Protein 3GQQ (pdb70)

Organism: Homo sapiens (NCBI:txid9606)

GO terms:
  GO:0045171 intercellular bridge (C, IDA)
  GO:0051233 spindle midzone (C, IDA)
  GO:0000922 spindle pole (C, IDA)
  GO:0005813 centrosome (C, IDA)
  GO:0042953 lipoprotein transport (P, IDA)
  GO:0008289 lipid binding (F, IDA)
  GO:0061098 positive regulation of protein tyrosine kinase activity (P, IMP)
  GO:0000281 mitotic cytokinesis (P, IMP)
  GO:0005515 protein binding (F, IPI)
  GO:0005829 cytosol (C, TAS)
  GO:0007268 chemical synaptic transmission (P, TAS)
  GO:0007601 visual perception (P, TAS)
  GO:0007602 phototransduction (P, TAS)

Radius of gyration: 36.38 Å; Cα contacts (8 Å, |Δi|>4): 2229; chains: 6; bounding box: 79×88×96 Å

Nearest PDB structures (foldseek):
  3gqq-assembly2_B  TM=9.695E-01  e=5.458E-32  Homo sapiens
  5ml6-assembly1_B  TM=8.080E-01  e=1.010E-10  Homo sapiens
  5x74-assembly1_A  TM=7.731E-01  e=4.106E-11  Homo sapiens
  5x72-assembly1_A  TM=7.769E-01  e=9.022E-11  Homo sapiens
  4jvb-assembly1_B  TM=7.729E-01  e=8.062E-11  Homo sapiens

Sequence (1001 aa):
KQPIGPEDVLGLQRITGDYLCSPEENIYKIDFVRFKIRDDSGTVLFEIKKPPNAGRFVRYQFTPAFLRLRQVGATVEFTVGDKPVNNFRIERHYFRNQLLKSFDFHFGFCIPSSKNTCEHIYDFPPLSEELISEIRHPYETQSDSFYFVDDRLVHNKADYSYSKQPIGPEDVLGLQRITGDYLCSPEENIYKIDFVRFKIRDDSGTVLFEIKKPSERLPINRRDLAGRFVRYQFTPAFLRLRQVGATVEFTVGDKPVNNFRIERHYFRNQLLKSFDFHFGFCIPSSKNTCEHIYDFPPLSEELISEIRHPYETQSDSFYFVDDRLVHNKADYSYSGTRKQPIGPEDVLGLQRITGDYLCSPEENIYKIDFVRFKIRDDSGTVLFEIKKPPPNAGRFVRYQFTPAFLRLRQVGATVEFTVGDKPVNNFRIERHYFRNQLLKSFDFHFGFCIPSSKNTCEHIYDFPPLSEELISEIRHPYETQSDSFYFVDDRLVHNKADYSYSGKQPIGPEDVLGLQRITGDYLCSPEENIYKIDFVRFKIRDDSGTVLFEIKKPPVSERLPINRRDLDPGRFVRYQFTPAFLRLRQVGATVEFTVGDKPVNNFRIERHYFRNQLLKSFDFHFGFCIPSSKNTCEHIYDFPPLSEELISEIRHPYETQSDSFYFVDDRLVHNKADYSYSGTPIGPEDVLGLQRITGDYLCSPEENIYKIDFVRFKIRDDSGTVLFEIKKAGRFVRYQFTPAFLRLRQVGATVEFTVGDKPVNNFRIERHYFRNQLLKSFDFHFGFCIPSSKNTCEHIYDFPPLSEELISEIRHPYETQSDSFYFVDDRLVHNKADYSYSGTPPIGPEDVLGLQRITGDYLCSPEENIYKIDFVRFKIRDDSGTVLFEIKKPGRFVRYQFTPAFLRLRQVGATVEFTVGDKPVNNFRIERHYFRNQLLKSFDFHFGFCIPSSKNTCEHIYDFPPLSEELISEIRHPYETQSDSFYFVDDRLVHNKADYSYSGT

Foldseek 3Di:
DDWAFPVNPVPAQFDDPDWPDDLVLLVFQKFWAKKWKAAVVRDTQDIDGHPVLVPQEEEEEAALVVLATFKMKMKIKIATAQDFFAFKWWKWKDAQSGTQDMDIDTFDGDDHGGMDMGMDMDGGDNDDPVVSVVLVDFFSIKMWDFIDTPRTTSIGIYGYRND/DLWAFPVNPVPQLFDDPDWNDDLVLLVFAKFWAKKWKAAVVRHTQDIDGHDPPDDADDPPGCVPQEEEEEGALCVLVTFKMKMKIKIATAADWFAFKWWKWKDAQSGTQDMDIDTQPGHDHGDMDMGMDMDGGDNDDPVRSVVLVDFFSIKMWDFIDTPRTTSIGIYGYRNVSD/DDDFAFDVNVVPQQFDDPDWNDDLVLLVFAKFWFKKWKAAVVRHTQDIDGDPHVLVPQEEEEEAALCVLVTFKMKMKIKIATAQDFFAFKWKKWKDAQSGTQDMDIDTQPGHDHRDMGMGMDMDGGDNDDPVRSVVLVDFFSIKMWDFIDTPRGTSIGIYTYRNHD/DDFAFPVNPVPDQFDDPDWPDDLVLLVFPKFWFKKWKAAVVRDTQDIGGNDPDHPDDADDDPGDDDDQEEEEEGALVVLQTFKMKMKIKIATAQDFFAFKWKKWKAQQRGTQDMDIDTADGHDHGGMDMDMDMDGGDNDDPVVSVVLVDFFSIKMWDFIDTPRGTSIGIYTYHRVHD/DAFPVNPVPAQADDPDWPDDLVLLPFQKAWFKKWKAAVVRHTQDIDGRVQLEEEAEGALVVLQTFKMKMKIKIATAADFFAFKWKKWKAQQRGTQDMDIDTADGDDHGGMDMDMDMDGGDNDDPVVSVVLVDFQSIKMWDFIDTPRHTSIGIYTYHHVHVD/DAFPVNPVPDQFDDPDWPDDLVLLVFQKAWFKKWKAAVVRHTQDIDGDCDQEDEAEAALVVVVTFKMKMKIKIATAQDAFAFKKKKWKDQQSGTQDMDIDTADGHDHGGMDMDMDMDGGDDDDPVRSVVLVDFQSIKMWDFIDTPRHTSIGIYGYRRHDD

Secondary structure (DSSP, 8-state):
-----GGGTTT--S--SS-SS-GGG-TT--EEEEEEEE-----EEEEEE----TT-EEEEE--GGGGG-SEEEEEEEEE--SS-B-SB--EEEEETTEEEEEE-----PBPTTSEEEEEEEEE-----HHHHH---STT-EEEEE--EETTEE--EEEEEE--/--S--HHHHTT--S--SS-SS-GGG-TT--EEEEEEEE-----EEEEEE---TT---STT-----EEEEE--GGGGG-SEEEEEEEEE--SS--TT---EEEEETTEEEEEE--------TTSEEEEEEEEEPPPPPHHHHH---STT-EEEEE--EETTEE--EEEEEE-S--/--PPP-HHHHTT--S--SS-SS-GGG-TT--EEEEEEEE-----EEEEEE------S-EEEEE--GGGGG-SEEEEEEEEE--SS---S---EEEEETTEEEEEE--------TTSEEEEEEEEEPP---HHHHH---STT-EEEEE--EETTEE--EEEEEE---/-----GGGTTT--S--SS-SS-GGG-TT--EEEEEEEE-----EEEEEE--SS-SS---STT------EEEEE--GGGGG-SEEEEEEEEE--SS-B-SB--EEEEETTEEEEEE------B-TTSEEEEEEEEEPPPPPHHHHH---STT-EEEEE--EETTEE--EEEEEE-S--/---GGGTTT--S--SS-SS-GGG-TT--EEEEEEEE-----EEEEEE---SEEEEE--GGGGG--EEEEEEEEE--SS-B-SB--EEEEETTEEEEEE-----PBPTTSEEEEEEEEEPPPPPHHHHH---STT-EEEEE--EETTEE--EEEEEE-S---/---GGGTTT--S--SS-SS-GGG-TT--EEEEEEEE-----EEEEEE----EEEEE--TTGGG-SEEEEEEEEE--SS---SB--EEEEETTEEEEEE--------TTSEEEEEEEEE-----HHHHH---STT-EEEEE--EETTEE--EEEEEE----

InterPro domains:
  IPR008015 GMP phosphodiesterase, delta subunit [PF05351] (80-236)
  IPR014756 Immunoglobulin E-set [SSF81296] (78-236)
  IPR037036 GMP phosphodiesterase, delta subunit superfamily [G3DSA:2.70.50.40] (51-240)
  IPR051519 PDE6D/unc-119 myristoyl-binding [PTHR12951] (14-239)

CATH classification: 2.70.50.40

B-factor: mean 33.96, std 15.85, range [9.29, 110.47]

Solvent-accessible surface area: 51259 Å² total

Structure (mmCIF, N/CA/C/O backbone):
data_3GQQ
#
_entry.id   3GQQ
#
_cell.length_a   77.888
_cell.length_b   79.560
_cell.length_c   189.717
_cell.angle_alpha   90.00
_cell.angle_beta   90.00
_cell.angle_gamma   90.00
#
_symmetry.space_group_name_H-M   'P 21 21 21'
#
loop_
_entity.id
_entity.type
_entity.pdbx_description
1 polymer 'Protein unc-119 homolog A'
2 non-polymer 'UNKNOWN LIGAND'
3 water water
#
loop_
_atom_site.group_PDB
_atom_site.id
_atom_site.type_symbol
_atom_site.label_atom_id
_atom_site.label_alt_id
_atom_site.label_comp_id
_atom_site.label_asym_id
_atom_site.label_entity_id
_atom_site.label_seq_id
_atom_site.pdbx_PDB_ins_code
_atom_site.Cartn_x
_atom_site.Cartn_y
_atom_site.Cartn_z
_atom_site.occupancy
_atom_site.B_iso_or_equiv
_atom_site.auth_seq_id
_atom_site.auth_comp_id
_atom_site.auth_asym_id
_atom_site.auth_atom_id
_atom_site.pdbx_PDB_model_num
ATOM 1 N N . LYS A 1 12 ? 63.310 55.568 65.800 1.00 70.05 57 LYS A N 1
ATOM 2 C CA . LYS A 1 12 ? 62.468 56.661 66.372 1.00 70.10 57 LYS A CA 1
ATOM 3 C C . LYS A 1 12 ? 62.942 57.020 67.779 1.00 68.41 57 LYS A C 1
ATOM 4 O O . LYS A 1 12 ? 62.966 56.172 68.671 1.00 65.00 57 LYS A O 1
ATOM 6 N N . GLN A 1 13 ? 63.307 58.285 67.970 1.00 66.07 58 GLN A N 1
ATOM 7 C CA . GLN A 1 13 ? 63.808 58.772 69.255 1.00 64.24 58 GLN A CA 1
ATOM 8 C C . GLN A 1 13 ? 62.776 58.748 70.377 1.00 58.58 58 GLN A C 1
ATOM 9 O O . GLN A 1 13 ? 61.577 58.891 70.136 1.00 54.58 58 GLN A O 1
ATOM 11 N N . PRO A 1 14 ? 63.239 58.589 71.630 1.00 60.03 59 PRO A N 1
ATOM 12 C CA . PRO A 1 14 ? 62.382 58.541 72.821 1.00 60.13 59 PRO A CA 1
ATOM 13 C C . PRO A 1 14 ? 61.686 59.871 73.094 1.00 54.36 59 PRO A C 1
ATOM 14 O O . PRO A 1 14 ? 62.254 60.938 72.863 1.00 53.14 59 PRO A O 1
ATOM 18 N N . ILE A 1 15 ? 60.458 59.797 73.596 1.00 44.93 60 ILE A N 1
ATOM 19 C CA . ILE A 1 15 ? 59.671 60.989 73.873 1.00 37.53 60 ILE A CA 1
ATOM 20 C C . ILE A 1 15 ? 59.190 61.040 75.322 1.00 31.61 60 ILE A C 1
ATOM 21 O O . ILE A 1 15 ? 58.770 60.030 75.884 1.00 24.63 60 ILE A O 1
ATOM 26 N N . GLY A 1 16 ? 59.268 62.220 75.925 1.00 24.22 61 GLY A N 1
ATOM 27 C CA . GLY A 1 16 ? 58.791 62.384 77.286 1.00 26.76 61 GLY A CA 1
ATOM 28 C C . GLY A 1 16 ? 57.640 63.373 77.263 1.00 22.36 61 GLY A C 1
ATOM 29 O O . GLY A 1 16 ? 57.378 63.976 76.222 1.00 23.84 61 GLY A O 1
ATOM 30 N N . PRO A 1 17 ? 56.931 63.560 78.387 1.00 21.38 62 PRO A N 1
ATOM 31 C CA . PRO A 1 17 ? 55.803 64.492 78.471 1.00 22.34 62 PRO A CA 1
ATOM 32 C C . PRO A 1 17 ? 56.152 65.904 78.006 1.00 23.64 62 PRO A C 1
ATOM 33 O O . PRO A 1 17 ? 55.355 66.555 77.336 1.00 21.12 62 PRO A O 1
ATOM 37 N N . GLU A 1 18 ? 57.345 66.371 78.362 1.00 24.67 63 GLU A N 1
ATOM 38 C CA . GLU A 1 18 ? 57.775 67.713 77.982 1.00 26.14 63 GLU A CA 1
ATOM 39 C C . GLU A 1 18 ? 57.893 67.903 76.478 1.00 25.48 63 GLU A C 1
ATOM 40 O O . GLU A 1 18 ? 57.901 69.031 75.990 1.00 26.58 63 GLU A O 1
ATOM 46 N N . ASP A 1 19 ? 57.989 66.805 75.739 1.00 25.18 64 ASP A N 1
ATOM 47 C CA . ASP A 1 19 ? 58.102 66.887 74.292 1.00 23.81 64 ASP A CA 1
ATOM 48 C C . ASP A 1 19 ? 56.750 67.076 73.605 1.00 24.74 64 ASP A C 1
ATOM 49 O O . ASP A 1 19 ? 56.700 67.373 72.409 1.00 19.20 64 ASP A O 1
ATOM 54 N N . VAL A 1 20 ? 55.656 66.903 74.342 1.00 19.68 65 VAL A N 1
ATOM 55 C CA . VAL A 1 20 ? 54.336 67.068 73.729 1.00 15.38 65 VAL A CA 1
ATOM 56 C C . VAL A 1 20 ? 53.484 68.155 74.392 1.00 17.99 65 VAL A C 1
ATOM 57 O O . VAL A 1 20 ? 52.587 68.719 73.756 1.00 16.45 65 VAL A O 1
ATOM 61 N N . LEU A 1 21 ? 53.770 68.457 75.655 1.00 16.00 66 LEU A N 1
ATOM 62 C CA . LEU A 1 21 ? 52.988 69.452 76.396 1.00 18.98 66 LEU A CA 1
ATOM 63 C C . LEU A 1 21 ? 52.972 70.860 75.800 1.00 22.84 66 LEU A C 1
ATOM 64 O O . LEU A 1 21 ? 52.141 71.692 76.183 1.00 20.76 66 LEU A O 1
ATOM 69 N N . GLY A 1 22 ? 53.871 71.124 74.855 1.00 24.22 67 GLY A N 1
ATOM 70 C CA . GLY A 1 22 ? 53.917 72.439 74.236 1.00 19.82 67 GLY A CA 1
ATOM 71 C C . GLY A 1 22 ? 53.643 72.438 72.739 1.00 20.76 67 GLY A C 1
ATOM 72 O O . GLY A 1 22 ? 53.772 73.467 72.081 1.00 22.71 67 GLY A O 1
ATOM 73 N N . LEU A 1 23 ? 53.262 71.291 72.188 1.00 21.94 68 LEU A N 1
ATOM 74 C CA . LEU A 1 23 ? 52.994 71.209 70.752 1.00 20.45 68 LEU A CA 1
ATOM 75 C C . LEU A 1 23 ? 51.857 72.130 70.329 1.00 23.01 68 LEU A C 1
ATOM 76 O O . LEU A 1 23 ? 50.850 72.258 71.031 1.00 21.49 68 LEU A O 1
ATOM 81 N N . GLN A 1 24 ? 52.012 72.769 69.174 1.00 20.14 69 GLN A N 1
ATOM 82 C CA . GLN A 1 24 ? 50.990 73.690 68.705 1.00 18.52 69 GLN A CA 1
ATOM 83 C C . GLN A 1 24 ? 50.290 73.223 67.435 1.00 24.64 69 GLN A C 1
ATOM 84 O O . GLN A 1 24 ? 49.446 73.931 66.889 1.00 26.41 69 GLN A O 1
ATOM 90 N N . ARG A 1 25 ? 50.640 72.027 66.972 1.00 19.10 70 ARG A N 1
ATOM 91 C CA . ARG A 1 25 ? 50.023 71.452 65.783 1.00 23.41 70 ARG A CA 1
ATOM 92 C C . ARG A 1 25 ? 49.963 69.938 65.934 1.00 18.49 70 ARG A C 1
ATOM 93 O O . ARG A 1 25 ? 50.751 69.354 66.681 1.00 18.64 70 ARG A O 1
ATOM 101 N N . ILE A 1 26 ? 49.022 69.311 65.236 1.00 17.18 71 ILE A N 1
ATOM 102 C CA . ILE A 1 26 ? 48.906 67.856 65.260 1.00 21.03 71 ILE A CA 1
ATOM 103 C C . ILE A 1 26 ? 50.227 67.326 64.664 1.00 22.37 71 ILE A C 1
ATOM 104 O O . ILE A 1 26 ? 50.797 67.955 63.773 1.00 20.30 71 ILE A O 1
ATOM 109 N N . THR A 1 27 ? 50.726 66.196 65.160 1.00 18.62 72 THR A N 1
ATOM 110 C CA . THR A 1 27 ? 51.981 65.640 64.637 1.00 23.22 72 THR A CA 1
ATOM 111 C C . THR A 1 27 ? 51.803 65.091 63.212 1.00 25.09 72 THR A C 1
ATOM 112 O O . THR A 1 27 ? 50.727 64.614 62.849 1.00 22.71 72 THR A O 1
ATOM 116 N N . GLY A 1 28 ? 52.869 65.143 62.417 1.00 24.10 73 GLY A N 1
ATOM 117 C CA . GLY A 1 28 ? 52.796 64.658 61.047 1.00 26.41 73 GLY A CA 1
ATOM 118 C C . GLY A 1 28 ? 52.778 63.148 60.900 1.00 29.23 73 GLY A C 1
ATOM 119 O O . GLY A 1 28 ? 52.395 62.626 59.854 1.00 33.86 73 GLY A O 1
ATOM 120 N N . ASP A 1 29 ? 53.190 62.445 61.948 1.00 22.80 74 ASP A N 1
ATOM 121 C CA . ASP A 1 29 ? 53.224 60.985 61.934 1.00 25.01 74 ASP A CA 1
ATOM 122 C C . ASP A 1 29 ? 53.163 60.510 63.384 1.00 22.32 74 ASP A C 1
ATOM 123 O O . ASP A 1 29 ? 53.251 61.320 64.307 1.00 25.06 74 ASP A O 1
ATOM 128 N N . TYR A 1 30 ? 53.002 59.209 63.586 1.00 21.18 75 TYR A N 1
ATOM 129 C CA . TYR A 1 30 ? 52.975 58.668 64.939 1.00 20.49 75 TYR A CA 1
ATOM 130 C C . TYR A 1 30 ? 54.371 58.836 65.548 1.00 24.87 75 TYR A C 1
ATOM 131 O O . TYR A 1 30 ? 55.373 58.691 64.850 1.00 25.37 75 TYR A O 1
ATOM 140 N N . LEU A 1 31 ? 54.431 59.150 66.840 1.00 18.34 76 LEU A N 1
ATOM 141 C CA . LEU A 1 31 ? 55.707 59.370 67.532 1.00 22.76 76 LEU A CA 1
ATOM 142 C C . LEU A 1 31 ? 56.375 58.109 68.083 1.00 24.67 76 LEU A C 1
ATOM 143 O O . LEU A 1 31 ? 57.493 58.164 68.602 1.00 24.11 76 LEU A O 1
ATOM 148 N N . CYS A 1 32 ? 55.682 56.983 68.001 1.00 18.60 77 CYS A N 1
ATOM 149 C CA . CYS A 1 32 ? 56.242 55.718 68.464 1.00 23.15 77 CYS A CA 1
ATOM 150 C C . CYS A 1 32 ? 55.590 54.611 67.653 1.00 28.39 77 CYS A C 1
ATOM 151 O O . CYS A 1 32 ? 54.554 54.828 67.025 1.00 28.12 77 CYS A O 1
ATOM 154 N N . SER A 1 33 ? 56.207 53.436 67.639 1.00 29.71 78 SER A N 1
ATOM 155 C CA . SER A 1 33 ? 55.660 52.306 66.894 1.00 28.17 78 SER A CA 1
ATOM 156 C C . SER A 1 33 ? 54.862 51.447 67.860 1.00 22.72 78 SER A C 1
ATOM 157 O O . SER A 1 33 ? 55.009 51.575 69.077 1.00 23.18 78 SER A O 1
ATOM 160 N N . PRO A 1 34 ? 53.998 50.570 67.330 1.00 24.85 79 PRO A N 1
ATOM 161 C CA . PRO A 1 34 ? 53.169 49.675 68.143 1.00 29.76 79 PRO A CA 1
ATOM 162 C C . PRO A 1 34 ? 54.010 48.808 69.081 1.00 33.10 79 PRO A C 1
ATOM 163 O O . PRO A 1 34 ? 53.595 48.508 70.197 1.00 30.63 79 PRO A O 1
ATOM 167 N N . GLU A 1 35 ? 55.195 48.415 68.617 1.00 29.85 80 GLU A N 1
ATOM 168 C CA . GLU A 1 35 ? 56.087 47.567 69.402 1.00 30.00 80 GLU A CA 1
ATOM 169 C C . GLU A 1 35 ? 56.547 48.219 70.698 1.00 30.59 80 GLU A C 1
ATOM 170 O O . GLU A 1 35 ? 56.940 47.531 71.636 1.00 29.67 80 GLU A O 1
ATOM 176 N N . GLU A 1 36 ? 56.505 49.546 70.753 1.00 24.43 81 GLU A N 1
ATOM 177 C CA . GLU A 1 36 ? 56.950 50.244 71.951 1.00 30.27 81 GLU A CA 1
ATOM 178 C C . GLU A 1 36 ? 55.979 50.112 73.118 1.00 26.64 81 GLU A C 1
ATOM 179 O O . GLU A 1 36 ? 56.286 50.524 74.233 1.00 24.64 81 GLU A O 1
ATOM 185 N N . ASN A 1 37 ? 54.816 49.520 72.854 1.00 23.46 82 ASN A N 1
ATOM 186 C CA . ASN A 1 37 ? 53.805 49.280 73.885 1.00 18.85 82 ASN A CA 1
ATOM 187 C C . ASN A 1 37 ? 54.203 47.961 74.562 1.00 21.92 82 ASN A C 1
ATOM 188 O O . ASN A 1 37 ? 53.500 46.949 74.452 1.00 21.54 82 ASN A O 1
ATOM 193 N N . ILE A 1 38 ? 55.334 47.986 75.263 1.00 24.33 83 ILE A N 1
ATOM 194 C CA . ILE A 1 38 ? 55.862 46.798 75.931 1.00 28.33 83 ILE A CA 1
ATOM 195 C C . ILE A 1 38 ? 55.061 46.346 77.149 1.00 31.77 83 ILE A C 1
ATOM 196 O O . ILE A 1 38 ? 55.259 45.240 77.644 1.00 27.70 83 ILE A O 1
ATOM 201 N N . TYR A 1 39 ? 54.158 47.197 77.629 1.00 28.24 84 TYR A N 1
ATOM 202 C CA . TYR A 1 39 ? 53.337 46.857 78.787 1.00 20.84 84 TYR A CA 1
ATOM 203 C C . TYR A 1 39 ? 52.042 46.168 78.366 1.00 22.47 84 TYR A C 1
ATOM 204 O O . TYR A 1 39 ? 51.228 45.769 79.207 1.00 22.24 84 TYR A O 1
ATOM 213 N N . LYS A 1 40 ? 51.863 46.027 77.057 1.00 19.16 85 LYS A N 1
ATOM 214 C CA . LYS A 1 40 ? 50.678 45.386 76.506 1.00 22.96 85 LYS A CA 1
ATOM 215 C C . LYS A 1 40 ? 49.394 46.013 77.042 1.00 19.18 85 LYS A C 1
ATOM 216 O O . LYS A 1 40 ? 48.513 45.321 77.549 1.00 25.74 85 LYS A O 1
ATOM 222 N N . ILE A 1 41 ? 49.307 47.334 76.943 1.00 17.61 86 ILE A N 1
ATOM 223 C CA . ILE A 1 41 ? 48.116 48.049 77.377 1.00 21.80 86 ILE A CA 1
ATOM 224 C C . ILE A 1 41 ? 47.155 48.026 76.195 1.00 23.95 86 ILE A C 1
ATOM 225 O O . ILE A 1 41 ? 47.502 48.447 75.093 1.00 24.51 86 ILE A O 1
ATOM 230 N N . ASP A 1 42 ? 45.953 47.513 76.430 1.00 18.00 87 ASP A N 1
ATOM 231 C CA . ASP A 1 42 ? 44.961 47.389 75.373 1.00 19.54 87 ASP A CA 1
ATOM 232 C C . ASP A 1 42 ? 43.617 47.938 75.836 1.00 20.13 87 ASP A C 1
ATOM 233 O O . ASP A 1 42 ? 43.005 47.402 76.752 1.00 24.66 87 ASP A O 1
ATOM 238 N N . PHE A 1 43 ? 43.168 49.022 75.215 1.00 18.70 88 PHE A N 1
ATOM 239 C CA . PHE A 1 43 ? 41.888 49.604 75.600 1.00 19.23 88 PHE A CA 1
ATOM 240 C C . PHE A 1 43 ? 40.763 48.776 74.995 1.00 27.89 88 PHE A C 1
ATOM 241 O O . PHE A 1 43 ? 40.743 48.538 73.792 1.00 25.85 88 PHE A O 1
ATOM 249 N N . VAL A 1 44 ? 39.828 48.341 75.836 1.00 21.30 89 VAL A N 1
ATOM 250 C CA . VAL A 1 44 ? 38.737 47.495 75.367 1.00 24.68 89 VAL A CA 1
ATOM 251 C C . VAL A 1 44 ? 37.341 48.096 75.491 1.00 27.88 89 VAL A C 1
ATOM 252 O O . VAL A 1 44 ? 36.364 47.497 75.042 1.00 23.66 89 VAL A O 1
ATOM 256 N N . ARG A 1 45 ? 37.241 49.273 76.099 1.00 22.79 90 ARG A N 1
ATOM 257 C CA . ARG A 1 45 ? 35.949 49.940 76.229 1.00 24.41 90 ARG A CA 1
ATOM 258 C C . ARG A 1 45 ? 36.125 51.433 76.476 1.00 22.53 90 ARG A C 1
ATOM 259 O O . ARG A 1 45 ? 37.022 51.854 77.214 1.00 20.98 90 ARG A O 1
ATOM 267 N N . PHE A 1 46 ? 35.264 52.223 75.841 1.00 17.00 91 PHE A N 1
ATOM 268 C CA . PHE A 1 46 ? 35.303 53.676 75.961 1.00 20.34 91 PHE A CA 1
ATOM 269 C C . PHE A 1 46 ? 33.872 54.207 75.945 1.00 21.57 91 PHE A C 1
ATOM 270 O O . PHE A 1 46 ? 33.123 53.959 75.000 1.00 21.13 91 PHE A O 1
ATOM 278 N N . LYS A 1 47 ? 33.500 54.924 77.003 1.00 18.89 92 LYS A N 1
ATOM 279 C CA . LYS A 1 47 ? 32.158 55.488 77.128 1.00 19.32 92 LYS A CA 1
ATOM 280 C C . LYS A 1 47 ? 32.225 56.920 77.650 1.00 21.93 92 LYS A C 1
ATOM 281 O O . LYS A 1 47 ? 32.970 57.209 78.587 1.00 17.56 92 LYS A O 1
ATOM 287 N N . ILE A 1 48 ? 31.457 57.820 77.045 1.00 16.76 93 ILE A N 1
ATOM 288 C CA . ILE A 1 48 ? 31.435 59.193 77.526 1.00 15.36 93 ILE A CA 1
ATOM 289 C C . ILE A 1 48 ? 30.023 59.622 77.867 1.00 17.95 93 ILE A C 1
ATOM 290 O O . ILE A 1 48 ? 29.082 59.394 77.108 1.00 21.12 93 ILE A O 1
ATOM 295 N N . ARG A 1 49 ? 29.903 60.242 79.031 1.00 15.43 94 ARG A N 1
ATOM 296 C CA . ARG A 1 49 ? 28.631 60.696 79.568 1.00 18.45 94 ARG A CA 1
ATOM 297 C C . ARG A 1 49 ? 28.652 62.212 79.773 1.00 18.44 94 ARG A C 1
ATOM 298 O O . ARG A 1 49 ? 29.647 62.769 80.239 1.00 18.52 94 ARG A O 1
ATOM 306 N N . ASP A 1 50 ? 27.570 62.878 79.380 1.00 16.24 95 ASP A N 1
ATOM 307 C CA . ASP A 1 50 ? 27.438 64.318 79.584 1.00 15.26 95 ASP A CA 1
ATOM 308 C C . ASP A 1 50 ? 27.129 64.452 81.074 1.00 17.44 95 ASP A C 1
ATOM 309 O O . ASP A 1 50 ? 26.122 63.919 81.548 1.00 14.05 95 ASP A O 1
ATOM 322 N N . ASP A 1 52 ? 26.057 66.946 82.690 1.00 12.79 97 ASP A N 1
ATOM 323 C CA . ASP A 1 52 ? 24.903 67.793 82.983 1.00 16.00 97 ASP A CA 1
ATOM 324 C C . ASP A 1 52 ? 23.556 67.181 82.589 1.00 19.15 97 ASP A C 1
ATOM 325 O O . ASP A 1 52 ? 22.507 67.696 82.970 1.00 16.68 97 ASP A O 1
ATOM 330 N N . SER A 1 53 ? 23.569 66.082 81.842 1.00 20.21 98 SER A N 1
ATOM 331 C CA . SER A 1 53 ? 22.307 65.461 81.435 1.00 18.92 98 SER A CA 1
ATOM 332 C C . SER A 1 53 ? 22.275 63.958 81.694 1.00 16.35 98 SER A C 1
ATOM 333 O O . SER A 1 53 ? 21.211 63.347 81.685 1.00 20.38 98 SER A O 1
ATOM 336 N N . GLY A 1 54 ? 23.445 63.363 81.914 1.00 19.19 99 GLY A N 1
ATOM 337 C CA . GLY A 1 54 ? 23.510 61.927 82.129 1.00 15.09 99 GLY A CA 1
ATOM 338 C C . GLY A 1 54 ? 23.421 61.166 80.820 1.00 20.57 99 GLY A C 1
ATOM 339 O O . GLY A 1 54 ? 23.433 59.938 80.801 1.00 24.35 99 GLY A O 1
ATOM 340 N N . THR A 1 55 ? 23.321 61.895 79.716 1.00 17.90 100 THR A N 1
ATOM 341 C CA . THR A 1 55 ? 23.238 61.268 78.407 1.00 20.49 100 THR A CA 1
ATOM 342 C C . THR A 1 55 ? 24.553 60.597 78.020 1.00 22.50 100 THR A C 1
ATOM 343 O O . THR A 1 55 ? 25.628 61.187 78.165 1.00 17.45 100 THR A O 1
ATOM 347 N N . VAL A 1 56 ? 24.462 59.358 77.548 1.00 17.37 101 VAL A N 1
ATOM 348 C CA . VAL A 1 56 ? 25.646 58.648 77.080 1.00 21.48 101 VAL A CA 1
ATOM 349 C C . VAL A 1 56 ? 25.829 59.108 75.638 1.00 22.67 101 VAL A C 1
ATOM 350 O O . VAL A 1 56 ? 25.046 58.759 74.755 1.00 23.17 101 VAL A O 1
ATOM 354 N N . LEU A 1 57 ? 26.870 59.902 75.416 1.00 20.21 102 LEU A N 1
ATOM 355 C CA . LEU A 1 57 ? 27.161 60.476 74.106 1.00 21.86 102 LEU A CA 1
ATOM 356 C C . LEU A 1 57 ? 27.792 59.514 73.111 1.00 29.73 102 LEU A C 1
ATOM 357 O O . LEU A 1 57 ? 27.613 59.651 71.897 1.00 24.03 102 LEU A O 1
ATOM 362 N N . PHE A 1 58 ? 28.543 58.550 73.626 1.00 21.98 103 PHE A N 1
ATOM 363 C CA . PHE A 1 58 ? 29.216 57.583 72.774 1.00 21.88 103 PHE A CA 1
ATOM 364 C C . PHE A 1 58 ? 29.734 56.438 73.625 1.00 15.44 103 PHE A C 1
ATOM 365 O O . PHE A 1 58 ? 30.122 56.629 74.779 1.00 20.90 103 PHE A O 1
ATOM 373 N N . GLU A 1 59 ? 29.727 55.245 73.052 1.00 17.76 104 GLU A N 1
ATOM 374 C CA . GLU A 1 59 ? 30.231 54.073 73.737 1.00 22.56 104 GLU A CA 1
ATOM 375 C C . GLU A 1 59 ? 30.622 53.036 72.704 1.00 27.23 104 GLU A C 1
ATOM 376 O O . GLU A 1 59 ? 29.938 52.855 71.703 1.00 25.07 104 GLU A O 1
ATOM 382 N N . ILE A 1 60 ? 31.745 52.374 72.938 1.00 24.06 105 ILE A N 1
ATOM 383 C CA . ILE A 1 60 ? 32.198 51.344 72.028 1.00 27.45 105 ILE A CA 1
ATOM 384 C C . ILE A 1 60 ? 32.958 50.305 72.827 1.00 30.14 105 ILE A C 1
ATOM 385 O O . ILE A 1 60 ? 33.671 50.632 73.780 1.00 23.09 105 ILE A O 1
ATOM 390 N N . LYS A 1 61 ? 32.746 49.044 72.468 1.00 25.34 106 LYS A N 1
ATOM 391 C CA . LYS A 1 61 ? 33.422 47.935 73.118 1.00 32.35 106 LYS A CA 1
ATOM 392 C C . LYS A 1 61 ? 34.232 47.260 72.020 1.00 37.30 106 LYS A C 1
ATOM 393 O O . LYS A 1 61 ? 33.738 47.060 70.910 1.00 36.33 106 LYS A O 1
ATOM 395 N N . LYS A 1 62 ? 35.481 46.931 72.324 1.00 34.99 107 LYS A N 1
ATOM 396 C CA . LYS A 1 62 ? 36.362 46.302 71.350 1.00 43.81 107 LYS A CA 1
ATOM 397 C C . LYS A 1 62 ? 35.827 44.949 70.882 1.00 52.90 107 LYS A C 1
ATOM 398 O O . LYS A 1 62 ? 35.294 44.171 71.675 1.00 54.88 107 LYS A O 1
ATOM 404 N N . PRO A 1 63 ? 35.969 44.680 69.587 1.00 55.97 108 PRO A N 1
ATOM 405 C CA . PRO A 1 63 ? 35.504 43.427 69.004 1.00 56.38 108 PRO A CA 1
ATOM 406 C C . PRO A 1 63 ? 36.432 42.272 69.367 1.00 56.47 108 PRO A C 1
ATOM 407 O O . PRO A 1 63 ? 37.419 42.451 70.083 1.00 58.04 108 PRO A O 1
ATOM 409 N N . PRO A 1 78 ? 47.889 49.829 58.495 1.00 53.03 123 PRO A N 1
ATOM 410 C CA . PRO A 1 78 ? 49.039 50.701 58.770 1.00 57.88 123 PRO A CA 1
ATOM 411 C C . PRO A 1 78 ? 48.807 51.590 59.988 1.00 58.86 123 PRO A C 1
ATOM 412 O O . PRO A 1 78 ? 49.714 51.797 60.801 1.00 59.90 123 PRO A O 1
ATOM 416 N N . ASN A 1 79 ? 47.601 52.141 60.099 1.00 54.68 124 ASN A N 1
ATOM 417 C CA . ASN A 1 79 ? 47.264 52.933 61.274 1.00 49.36 124 ASN A CA 1
ATOM 418 C C . ASN A 1 79 ? 47.142 51.909 62.395 1.00 46.23 124 ASN A C 1
ATOM 419 O O . ASN A 1 79 ? 47.277 52.234 63.568 1.00 45.86 124 ASN A O 1
ATOM 424 N N . ALA A 1 80 ? 46.883 50.665 62.001 1.00 44.77 125 ALA A N 1
ATOM 425 C CA . ALA A 1 80 ? 46.757 49.548 62.927 1.00 43.11 125 ALA A CA 1
ATOM 426 C C . ALA A 1 80 ? 45.807 49.818 64.092 1.00 38.69 125 ALA A C 1
ATOM 427 O O . ALA A 1 80 ? 46.138 49.540 65.244 1.00 41.27 125 ALA A O 1
ATOM 429 N N . GLY A 1 81 ? 44.627 50.354 63.788 1.00 36.92 126 GLY A N 1
ATOM 430 C CA . GLY A 1 81 ? 43.648 50.635 64.828 1.00 37.54 126 GLY A CA 1
ATOM 431 C C . GLY A 1 81 ? 44.015 51.812 65.717 1.00 38.29 126 GLY A C 1
ATOM 432 O O . GLY A 1 81 ? 43.378 52.046 66.742 1.00 44.37 126 GLY A O 1
ATOM 433 N N . ARG A 1 82 ? 45.032 52.567 65.313 1.00 28.21 127 ARG A N 1
ATOM 434 C CA . ARG A 1 82 ? 45.487 53.711 66.098 1.00 24.89 127 ARG A CA 1
ATOM 435 C C . ARG A 1 82 ? 44.771 55.013 65.732 1.00 25.07 127 ARG A C 1
ATOM 436 O O . ARG A 1 82 ? 44.937 56.028 66.406 1.00 24.96 127 ARG A O 1
ATOM 444 N N . PHE A 1 83 ? 43.974 54.980 64.668 1.00 22.06 128 PHE A N 1
ATOM 445 C CA . PHE A 1 83 ? 43.230 56.163 64.234 1.00 23.13 128 PHE A CA 1
ATOM 446 C C . PHE A 1 83 ? 41.734 55.895 64.319 1.00 25.76 128 PHE A C 1
ATOM 447 O O . PHE A 1 83 ? 41.265 54.836 63.894 1.00 23.21 128 PHE A O 1
ATOM 455 N N . VAL A 1 84 ? 40.988 56.850 64.870 1.00 20.52 129 VAL A N 1
ATOM 456 C CA . VAL A 1 84 ? 39.537 56.714 64.979 1.00 20.65 129 VAL A CA 1
ATOM 457 C C . VAL A 1 84 ? 38.849 58.005 64.544 1.00 16.80 129 VAL A C 1
ATOM 458 O O . VAL A 1 84 ? 39.339 59.102 64.811 1.00 17.85 129 VAL A O 1
ATOM 462 N N . ARG A 1 85 ? 37.711 57.859 63.870 1.00 16.67 130 ARG A N 1
ATOM 463 C CA . ARG A 1 85 ? 36.931 58.997 63.406 1.00 18.11 130 ARG A CA 1
ATOM 464 C C . ARG A 1 85 ? 35.647 59.053 64.224 1.00 15.76 130 ARG A C 1
ATOM 465 O O . ARG A 1 85 ? 34.935 58.055 64.345 1.00 18.36 130 ARG A O 1
ATOM 473 N N . TYR A 1 86 ? 35.359 60.226 64.781 1.00 17.31 131 TYR A N 1
ATOM 474 C CA . TYR A 1 86 ? 34.177 60.418 65.614 1.00 17.21 131 TYR A CA 1
ATOM 475 C C . TYR A 1 86 ? 33.128 61.301 64.961 1.00 19.43 131 TYR A C 1
ATOM 476 O O . TYR A 1 86 ? 33.450 62.327 64.370 1.00 21.22 131 TYR A O 1
ATOM 485 N N . GLN A 1 87 ? 31.870 60.890 65.086 1.00 22.21 132 GLN A N 1
ATOM 486 C CA . GLN A 1 87 ? 30.749 61.636 64.527 1.00 23.77 132 GLN A CA 1
ATOM 487 C C . GLN A 1 87 ? 29.904 62.137 65.695 1.00 23.69 132 GLN A C 1
ATOM 488 O O . GLN A 1 87 ? 29.130 61.376 66.270 1.00 22.00 132 GLN A O 1
ATOM 494 N N . PHE A 1 88 ? 30.065 63.407 66.053 1.00 18.38 133 PHE A N 1
ATOM 495 C CA . PHE A 1 88 ? 29.298 63.986 67.148 1.00 18.47 133 PHE A CA 1
ATOM 496 C C . PHE A 1 88 ? 28.326 65.031 66.607 1.00 23.86 133 PHE A C 1
ATOM 497 O O . PHE A 1 88 ? 28.255 65.255 65.401 1.00 23.90 133 PHE A O 1
ATOM 505 N N . THR A 1 89 ? 27.568 65.658 67.501 1.00 25.55 134 THR A N 1
ATOM 506 C CA . THR A 1 89 ? 26.587 66.667 67.104 1.00 23.92 134 THR A CA 1
ATOM 507 C C . THR A 1 89 ? 27.048 68.079 67.462 1.00 20.62 134 THR A C 1
ATOM 508 O O . THR A 1 89 ? 27.996 68.260 68.225 1.00 18.33 134 THR A O 1
ATOM 512 N N . PRO A 1 90 ? 26.368 69.101 66.919 1.00 19.08 135 PRO A N 1
ATOM 513 C CA . PRO A 1 90 ? 26.717 70.497 67.197 1.00 22.21 135 PRO A CA 1
ATOM 514 C C . PRO A 1 90 ? 26.663 70.820 68.688 1.00 20.53 135 PRO A C 1
ATOM 515 O O . PRO A 1 90 ? 27.430 71.648 69.175 1.00 20.00 135 PRO A O 1
ATOM 519 N N . ALA A 1 91 ? 25.756 70.163 69.405 1.00 15.00 136 ALA A N 1
ATOM 520 C CA . ALA A 1 91 ? 25.597 70.392 70.840 1.00 19.08 136 ALA A CA 1
ATOM 521 C C . ALA A 1 91 ? 26.824 69.972 71.648 1.00 20.73 136 ALA A C 1
ATOM 522 O O . ALA A 1 91 ? 27.059 70.481 72.742 1.00 18.63 136 ALA A O 1
ATOM 524 N N . PHE A 1 92 ? 27.602 69.042 71.107 1.00 16.59 137 PHE A N 1
ATOM 525 C CA . PHE A 1 92 ? 28.806 68.572 71.783 1.00 17.19 137 PHE A CA 1
ATOM 526 C C . PHE A 1 92 ? 29.777 69.729 72.046 1.00 18.35 137 PHE A C 1
ATOM 527 O O . PHE A 1 92 ? 30.467 69.760 73.067 1.00 18.67 137 PHE A O 1
ATOM 535 N N . LEU A 1 93 ? 29.815 70.690 71.128 1.00 15.52 138 LEU A N 1
ATOM 536 C CA . LEU A 1 93 ? 30.714 71.832 71.249 1.00 13.97 138 LEU A CA 1
ATOM 537 C C . LEU A 1 93 ? 30.307 72.843 72.314 1.00 21.51 138 LEU A C 1
ATOM 538 O O . LEU A 1 93 ? 31.041 73.798 72.581 1.00 20.84 138 LEU A O 1
ATOM 543 N N . ARG A 1 94 ? 29.142 72.641 72.922 1.00 16.60 139 ARG A N 1
ATOM 544 C CA . ARG A 1 94 ? 28.683 73.559 73.958 1.00 16.01 139 ARG A CA 1
ATOM 545 C C . ARG A 1 94 ? 28.604 72.894 75.328 1.00 19.55 139 ARG A C 1
ATOM 546 O O . ARG A 1 94 ? 28.133 73.493 76.291 1.00 18.39 139 ARG A O 1
ATOM 554 N N . LEU A 1 95 ? 29.089 71.660 75.410 1.00 14.85 140 LEU A N 1
ATOM 555 C CA . LEU A 1 95 ? 29.077 70.919 76.673 1.00 18.84 140 LEU A CA 1
ATOM 556 C C . LEU A 1 95 ? 30.059 71.519 77.673 1.00 17.04 140 LEU A C 1
ATOM 557 O O . LEU A 1 95 ? 31.080 72.087 77.288 1.00 17.72 140 LEU A O 1
ATOM 562 N N . ARG A 1 96 ? 29.744 71.385 78.955 1.00 14.21 141 ARG A N 1
ATOM 563 C CA . ARG A 1 96 ? 30.598 71.898 80.019 1.00 15.93 141 ARG A CA 1
ATOM 564 C C . ARG A 1 96 ? 31.575 70.842 80.509 1.00 18.33 141 ARG A C 1
ATOM 565 O O . ARG A 1 96 ? 32.772 71.098 80.645 1.00 18.40 141 ARG A O 1
ATOM 573 N N . GLN A 1 97 ? 31.060 69.643 80.759 1.00 14.40 142 GLN A N 1
ATOM 574 C CA . GLN A 1 97 ? 31.896 68.587 81.299 1.00 13.96 142 GLN A CA 1
ATOM 575 C C . GLN A 1 97 ? 31.407 67.199 80.922 1.00 16.47 142 GLN A C 1
ATOM 576 O O . GLN A 1 97 ? 30.208 66.927 80.953 1.00 14.86 142 GLN A O 1
ATOM 582 N N . VAL A 1 98 ? 32.333 66.324 80.537 1.00 17.29 143 VAL A N 1
ATOM 583 C CA . VAL A 1 98 ? 31.949 64.952 80.224 1.00 14.57 143 VAL A CA 1
ATOM 584 C C . VAL A 1 98 ? 32.841 63.980 80.995 1.00 16.09 143 VAL A C 1
ATOM 585 O O . VAL A 1 98 ? 34.017 64.256 81.251 1.00 17.15 143 VAL A O 1
ATOM 589 N N . GLY A 1 99 ? 32.261 62.858 81.400 1.00 14.76 144 GLY A N 1
ATOM 590 C CA . GLY A 1 99 ? 33.021 61.866 82.131 1.00 19.52 144 GLY A CA 1
ATOM 591 C C . GLY A 1 99 ? 33.272 60.710 81.188 1.00 20.79 144 GLY A C 1
ATOM 592 O O . GLY A 1 99 ? 32.334 60.168 80.609 1.00 19.10 144 GLY A O 1
ATOM 593 N N . ALA A 1 100 ? 34.538 60.357 81.003 1.00 16.19 145 ALA A N 1
ATOM 594 C CA . ALA A 1 100 ? 34.873 59.245 80.130 1.00 18.99 145 ALA A CA 1
ATOM 595 C C . ALA A 1 100 ? 35.248 58.038 80.979 1.00 23.47 145 ALA A C 1
ATOM 596 O O . ALA A 1 100 ? 36.065 58.137 81.897 1.00 29.94 145 ALA A O 1
ATOM 598 N N . THR A 1 101 ? 34.619 56.906 80.695 1.00 16.92 146 THR A N 1
ATOM 599 C CA . THR A 1 101 ? 34.925 55.677 81.415 1.00 19.41 146 THR A CA 1
ATOM 600 C C . THR A 1 101 ? 35.732 54.834 80.443 1.00 21.63 146 THR A C 1
ATOM 601 O O . THR A 1 101 ? 35.316 54.622 79.307 1.00 18.69 146 THR A O 1
ATOM 605 N N . VAL A 1 102 ? 36.910 54.394 80.863 1.00 17.16 147 VAL A N 1
ATOM 606 C CA . VAL A 1 102 ? 37.726 53.581 79.979 1.00 20.77 147 VAL A CA 1
ATOM 607 C C . VAL A 1 102 ? 38.120 52.306 80.689 1.00 18.72 147 VAL A C 1
ATOM 608 O O . VAL A 1 102 ? 38.371 52.306 81.894 1.00 22.51 147 VAL A O 1
ATOM 612 N N . GLU A 1 103 ? 38.135 51.215 79.934 1.00 16.09 148 GLU A N 1
ATOM 613 C CA . GLU A 1 103 ? 38.521 49.916 80.462 1.00 21.05 148 GLU A CA 1
ATOM 614 C C . GLU A 1 103 ? 39.686 49.434 79.616 1.00 21.90 148 GLU A C 1
ATOM 615 O O . GLU A 1 103 ? 39.660 49.545 78.392 1.00 20.30 148 GLU A O 1
ATOM 621 N N . PHE A 1 104 ? 40.721 48.914 80.264 1.00 19.94 149 PHE A N 1
ATOM 622 C CA . PHE A 1 104 ? 41.886 48.450 79.532 1.00 14.58 149 PHE A CA 1
ATOM 623 C C . PHE A 1 104 ? 42.534 47.273 80.251 1.00 19.94 149 PHE A C 1
ATOM 624 O O . PHE A 1 104 ? 42.404 47.141 81.465 1.00 20.69 149 PHE A O 1
ATOM 632 N N . THR A 1 105 ? 43.186 46.393 79.497 1.00 20.34 150 THR A N 1
ATOM 633 C CA . THR A 1 105 ? 43.889 45.280 80.127 1.00 20.51 150 THR A CA 1
ATOM 634 C C . THR A 1 105 ? 45.357 45.684 80.149 1.00 20.61 150 THR A C 1
ATOM 635 O O . THR A 1 105 ? 45.787 46.535 79.372 1.00 19.43 150 THR A O 1
ATOM 639 N N . VAL A 1 106 ? 46.110 45.092 81.066 1.00 20.15 151 VAL A N 1
ATOM 640 C CA . VAL A 1 106 ? 47.528 45.368 81.188 1.00 20.36 151 VAL A CA 1
ATOM 641 C C . VAL A 1 106 ? 48.264 44.029 81.217 1.00 18.21 151 VAL A C 1
ATOM 642 O O . VAL A 1 106 ? 47.729 43.039 81.712 1.00 23.39 151 VAL A O 1
ATOM 646 N N . GLY A 1 107 ? 49.477 44.005 80.672 1.00 20.47 152 GLY A N 1
ATOM 647 C CA . GLY A 1 107 ? 50.271 42.787 80.670 1.00 21.32 152 GLY A CA 1
ATOM 648 C C . GLY A 1 107 ? 50.850 42.474 82.043 1.00 25.75 152 GLY A C 1
ATOM 649 O O . GLY A 1 107 ? 50.471 43.080 83.047 1.00 22.53 152 GLY A O 1
ATOM 650 N N . ASP A 1 108 ? 51.801 41.548 82.082 1.00 28.49 153 ASP A N 1
ATOM 651 C CA . ASP A 1 108 ? 52.410 41.114 83.336 1.00 34.53 153 ASP A CA 1
ATOM 652 C C . ASP A 1 108 ? 53.430 42.066 83.965 1.00 31.82 153 ASP A C 1
ATOM 653 O O . ASP A 1 108 ? 53.739 41.951 85.153 1.00 37.10 153 ASP A O 1
ATOM 658 N N . LYS A 1 109 ? 53.950 43.002 83.181 1.00 27.38 154 LYS A N 1
ATOM 659 C CA . LYS A 1 109 ? 54.924 43.963 83.695 1.00 34.10 154 LYS A CA 1
ATOM 660 C C . LYS A 1 109 ? 54.204 45.077 84.447 1.00 36.72 154 LYS A C 1
ATOM 661 O O . LYS A 1 109 ? 53.270 45.684 83.919 1.00 35.39 154 LYS A O 1
ATOM 667 N N . PRO A 1 110 ? 54.631 45.365 85.690 1.00 34.11 155 PRO A N 1
ATOM 668 C CA . PRO A 1 110 ? 53.977 46.427 86.457 1.00 34.41 155 PRO A CA 1
ATOM 669 C C . PRO A 1 110 ? 53.983 47.739 85.681 1.00 28.10 155 PRO A C 1
ATOM 670 O O . PRO A 1 110 ? 54.954 48.062 84.995 1.00 24.70 155 PRO A O 1
ATOM 674 N N . VAL A 1 111 ? 52.888 48.481 85.782 1.00 27.34 156 VAL A N 1
ATOM 675 C CA . VAL A 1 111 ? 52.773 49.769 85.114 1.00 24.33 156 VAL A CA 1
ATOM 676 C C . VAL A 1 111 ? 52.677 50.837 86.197 1.00 29.57 156 VAL A C 1
ATOM 677 O O . VAL A 1 111 ? 51.740 50.846 86.991 1.00 29.91 156 VAL A O 1
ATOM 681 N N . ASN A 1 112 ? 53.666 51.721 86.236 1.00 24.97 157 ASN A N 1
ATOM 682 C CA . ASN A 1 112 ? 53.698 52.795 87.221 1.00 28.34 157 ASN A CA 1
ATOM 683 C C . ASN A 1 112 ? 53.710 54.144 86.513 1.00 19.98 157 ASN A C 1
ATOM 684 O O . ASN A 1 112 ? 54.337 54.297 85.466 1.00 28.56 157 ASN A O 1
ATOM 689 N N . ASN A 1 113 ? 52.994 55.108 87.083 1.00 17.35 158 ASN A N 1
ATOM 690 C CA . ASN A 1 113 ? 52.937 56.450 86.529 1.00 22.04 158 ASN A CA 1
ATOM 691 C C . ASN A 1 113 ? 52.378 56.427 85.098 1.00 21.92 158 ASN A C 1
ATOM 692 O O . ASN A 1 113 ? 53.004 56.938 84.170 1.00 26.98 158 ASN A O 1
ATOM 697 N N . PHE A 1 114 ? 51.212 55.805 84.927 1.00 19.58 159 PHE A N 1
ATOM 698 C CA . PHE A 1 114 ? 50.556 55.731 83.614 1.00 18.29 159 PHE A CA 1
ATOM 699 C C . PHE A 1 114 ? 49.834 57.070 83.452 1.00 14.74 159 PHE A C 1
ATOM 700 O O . PHE A 1 114 ? 49.028 57.460 84.299 1.00 16.06 159 PHE A O 1
ATOM 708 N N . ARG A 1 115 ? 50.117 57.754 82.352 1.00 15.59 160 ARG A N 1
ATOM 709 C CA . ARG A 1 115 ? 49.572 59.077 82.112 1.00 11.33 160 ARG A CA 1
ATOM 710 C C . ARG A 1 115 ? 49.210 59.273 80.649 1.00 13.81 160 ARG A C 1
ATOM 711 O O . ARG A 1 115 ? 49.858 58.712 79.764 1.00 15.88 160 ARG A O 1
ATOM 727 N N . ILE A 1 117 ? 48.232 62.338 77.749 1.00 14.88 162 ILE A N 1
ATOM 728 C CA . ILE A 1 117 ? 48.120 63.741 77.392 1.00 13.58 162 ILE A CA 1
ATOM 729 C C . ILE A 1 117 ? 47.431 63.728 76.033 1.00 14.02 162 ILE A C 1
ATOM 730 O O . ILE A 1 117 ? 47.956 63.176 75.075 1.00 12.97 162 ILE A O 1
ATOM 735 N N . GLU A 1 118 ? 46.241 64.323 75.977 1.00 12.56 163 GLU A N 1
ATOM 736 C CA . GLU A 1 118 ? 45.418 64.352 74.764 1.00 11.55 163 GLU A CA 1
ATOM 737 C C . GLU A 1 118 ? 45.230 65.802 74.314 1.00 14.45 163 GLU A C 1
ATOM 738 O O . GLU A 1 118 ? 44.662 66.619 75.045 1.00 12.68 163 GLU A O 1
ATOM 744 N N . ARG A 1 119 ? 45.699 66.108 73.108 1.00 14.83 164 ARG A N 1
ATOM 745 C CA . ARG A 1 119 ? 45.635 67.470 72.580 1.00 12.25 164 ARG A CA 1
ATOM 746 C C . ARG A 1 119 ? 44.713 67.586 71.368 1.00 15.84 164 ARG A C 1
ATOM 747 O O . ARG A 1 119 ? 44.819 66.814 70.420 1.00 14.78 164 ARG A O 1
ATOM 755 N N . HIS A 1 120 ? 43.812 68.559 71.418 1.00 15.42 165 HIS A N 1
ATOM 756 C CA . HIS A 1 120 ? 42.838 68.782 70.353 1.00 17.03 165 HIS A CA 1
ATOM 757 C C . HIS A 1 120 ? 43.146 70.076 69.618 1.00 14.92 165 HIS A C 1
ATOM 758 O O . HIS A 1 120 ? 43.471 71.083 70.243 1.00 15.62 165 HIS A O 1
ATOM 765 N N . TYR A 1 121 ? 43.038 70.036 68.292 1.00 16.18 166 TYR A N 1
ATOM 766 C CA . TYR A 1 121 ? 43.328 71.191 67.450 1.00 16.00 166 TYR A CA 1
ATOM 767 C C . TYR A 1 121 ? 42.274 71.356 66.358 1.00 19.63 166 TYR A C 1
ATOM 768 O O . TYR A 1 121 ? 41.701 70.382 65.894 1.00 14.94 166 TYR A O 1
ATOM 777 N N . PHE A 1 122 ? 42.031 72.596 65.953 1.00 19.67 167 PHE A N 1
ATOM 778 C CA . PHE A 1 122 ? 41.129 72.846 64.838 1.00 19.99 167 PHE A CA 1
ATOM 779 C C . PHE A 1 122 ? 41.985 73.639 63.856 1.00 20.10 167 PHE A C 1
ATOM 780 O O . PHE A 1 122 ? 42.415 74.754 64.160 1.00 19.79 167 PHE A O 1
ATOM 788 N N . ARG A 1 123 ? 42.244 73.054 62.694 1.00 20.90 168 ARG A N 1
ATOM 789 C CA . ARG A 1 123 ? 43.072 73.705 61.687 1.00 27.15 168 ARG A CA 1
ATOM 790 C C . ARG A 1 123 ? 44.397 74.199 62.267 1.00 28.96 168 ARG A C 1
ATOM 791 O O . ARG A 1 123 ? 44.769 75.352 62.086 1.00 30.44 168 ARG A O 1
ATOM 799 N N . ASN A 1 124 ? 45.093 73.323 62.983 1.00 31.37 169 ASN A N 1
ATOM 800 C CA . ASN A 1 124 ? 46.392 73.655 63.567 1.00 36.72 169 ASN A CA 1
ATOM 801 C C . ASN A 1 124 ? 46.369 74.692 64.684 1.00 32.39 169 ASN A C 1
ATOM 802 O O . ASN A 1 124 ? 47.398 75.271 65.022 1.00 36.58 169 ASN A O 1
ATOM 807 N N . GLN A 1 125 ? 45.194 74.940 65.249 1.00 24.42 170 GLN A N 1
ATOM 808 C CA . GLN A 1 125 ? 45.078 75.866 66.368 1.00 24.90 170 GLN A CA 1
ATOM 809 C C . GLN A 1 125 ? 44.701 75.023 67.587 1.00 24.82 170 GLN A C 1
ATOM 810 O O . GLN A 1 125 ? 43.648 74.377 67.598 1.00 17.81 170 GLN A O 1
ATOM 816 N N . LEU A 1 126 ? 45.553 75.028 68.607 1.00 18.17 171 LEU A N 1
ATOM 817 C CA . LEU A 1 126 ? 45.283 74.254 69.816 1.00 18.20 171 LEU A CA 1
ATOM 818 C C . LEU A 1 126 ? 43.988 74.691 70.485 1.00 17.45 171 LEU A C 1
ATOM 819 O O . LEU A 1 126 ? 43.801 75.875 70.775 1.00 18.30 171 LEU A O 1
ATOM 824 N N . LEU A 1 127 ? 43.096 73.730 70.722 1.00 16.60 172 LEU A N 1
ATOM 825 C CA . LEU A 1 127 ? 41.829 74.006 71.392 1.00 15.28 172 LEU A CA 1
ATOM 826 C C . LEU A 1 127 ? 42.004 73.749 72.885 1.00 15.78 172 LEU A C 1
ATOM 827 O O . LEU A 1 127 ? 41.744 74.610 73.712 1.00 16.69 172 LEU A O 1
ATOM 832 N N . LYS A 1 128 ? 42.430 72.540 73.225 1.00 13.75 173 LYS A N 1
ATOM 833 C CA . LYS A 1 128 ? 42.665 72.191 74.621 1.00 16.24 173 LYS A CA 1
ATOM 834 C C . LYS A 1 128 ? 43.518 70.939 74.722 1.00 15.18 173 LYS A C 1
ATOM 835 O O . LYS A 1 128 ? 43.486 70.083 73.842 1.00 15.67 173 LYS A O 1
ATOM 841 N N . SER A 1 129 ? 44.299 70.858 75.791 1.00 14.09 174 SER A N 1
ATOM 842 C CA . SER A 1 129 ? 45.135 69.691 76.056 1.00 12.21 174 SER A CA 1
ATOM 843 C C . SER A 1 129 ? 44.641 69.162 77.402 1.00 15.01 174 SER A C 1
ATOM 844 O O . SER A 1 129 ? 44.435 69.933 78.336 1.00 13.78 174 SER A O 1
ATOM 847 N N . PHE A 1 130 ? 44.420 67.857 77.484 1.00 15.61 175 PHE A N 1
ATOM 848 C CA . PHE A 1 130 ? 43.960 67.232 78.717 1.00 17.86 175 PHE A CA 1
ATOM 849 C C . PHE A 1 130 ? 45.091 66.345 79.215 1.00 16.07 175 PHE A C 1
ATOM 850 O O . PHE A 1 130 ? 45.685 65.593 78.447 1.00 18.01 175 PHE A O 1
ATOM 858 N N . ASP A 1 131 ? 45.370 66.427 80.508 1.00 11.98 176 ASP A N 1
ATOM 859 C CA . ASP A 1 131 ? 46.458 65.677 81.115 1.00 15.84 176 ASP A CA 1
ATOM 860 C C . ASP A 1 131 ? 45.865 64.825 82.224 1.00 21.68 176 ASP A C 1
ATOM 861 O O . ASP A 1 131 ? 45.426 65.357 83.238 1.00 17.26 176 ASP A O 1
ATOM 866 N N . PHE A 1 132 ? 45.842 63.508 82.031 1.00 15.00 177 PHE A N 1
ATOM 867 C CA . PHE A 1 132 ? 45.264 62.609 83.032 1.00 19.41 177 PHE A CA 1
ATOM 868 C C . PHE A 1 132 ? 46.251 61.577 83.558 1.00 16.85 177 PHE A C 1
ATOM 869 O O . PHE A 1 132 ? 47.029 61.015 82.803 1.00 18.77 177 PHE A O 1
ATOM 877 N N . HIS A 1 133 ? 46.186 61.318 84.857 1.00 12.70 178 HIS A N 1
ATOM 878 C CA . HIS A 1 133 ? 47.032 60.309 85.482 1.00 13.53 178 HIS A CA 1
ATOM 879 C C . HIS A 1 133 ? 46.113 59.152 85.868 1.00 18.13 178 HIS A C 1
ATOM 880 O O . HIS A 1 133 ? 45.150 59.335 86.614 1.00 18.26 178 HIS A O 1
ATOM 887 N N . PHE A 1 134 ? 46.391 57.966 85.338 1.00 13.49 179 PHE A N 1
ATOM 888 C CA . PHE A 1 134 ? 45.570 56.817 85.658 1.00 17.93 179 PHE A CA 1
ATOM 889 C C . PHE A 1 134 ? 45.814 56.427 87.113 1.00 24.96 179 PHE A C 1
ATOM 890 O O . PHE A 1 134 ? 46.861 56.740 87.683 1.00 21.59 179 PHE A O 1
ATOM 898 N N . GLY A 1 135 ? 44.832 55.785 87.731 1.00 29.32 180 GLY A N 1
ATOM 899 C CA . GLY A 1 135 ? 45.018 55.354 89.103 1.00 32.82 180 GLY A CA 1
ATOM 900 C C . GLY A 1 135 ? 46.033 54.221 89.094 1.00 33.06 180 GLY A C 1
ATOM 901 O O . GLY A 1 135 ? 46.716 53.997 88.089 1.00 36.81 180 GLY A O 1
ATOM 902 N N . PHE A 1 136 ? 46.167 53.518 90.210 1.00 27.19 181 PHE A N 1
ATOM 903 C CA . PHE A 1 136 ? 47.084 52.387 90.249 1.00 21.75 181 PHE A CA 1
ATOM 904 C C . PHE A 1 136 ? 46.567 51.357 89.237 1.00 20.49 181 PHE A C 1
ATOM 905 O O . PHE A 1 136 ? 45.367 51.065 89.198 1.00 20.46 181 PHE A O 1
ATOM 913 N N . CYS A 1 137 ? 47.468 50.817 88.418 1.00 20.78 182 CYS A N 1
ATOM 914 C CA . CYS A 1 137 ? 47.093 49.815 87.417 1.00 21.14 182 CYS A CA 1
ATOM 915 C C . CYS A 1 137 ? 47.460 48.400 87.856 1.00 19.40 182 CYS A C 1
ATOM 916 O O . CYS A 1 137 ? 48.625 48.111 88.130 1.00 22.59 182 CYS A O 1
ATOM 919 N N . ILE A 1 138 ? 46.463 47.521 87.904 1.00 20.60 183 ILE A N 1
ATOM 920 C CA . ILE A 1 138 ? 46.670 46.131 88.310 1.00 21.29 183 ILE A CA 1
ATOM 921 C C . ILE A 1 138 ? 47.261 45.336 87.154 1.00 20.84 183 ILE A C 1
ATOM 922 O O . ILE A 1 138 ? 46.681 45.276 86.071 1.00 21.63 183 ILE A O 1
ATOM 927 N N . PRO A 1 139 ? 48.420 44.706 87.375 1.00 23.04 184 PRO A N 1
ATOM 928 C CA . PRO A 1 139 ? 49.056 43.927 86.312 1.00 21.78 184 PRO A CA 1
ATOM 929 C C . PRO A 1 139 ? 48.234 42.707 85.934 1.00 22.78 184 PRO A C 1
ATOM 930 O O . PRO A 1 139 ? 47.481 42.189 86.749 1.00 19.02 184 PRO A O 1
ATOM 934 N N . SER A 1 140 ? 48.379 42.266 84.688 1.00 22.06 185 SER A N 1
ATOM 935 C CA . SER A 1 140 ? 47.703 41.066 84.206 1.00 26.14 185 SER A CA 1
ATOM 936 C C . SER A 1 140 ? 46.190 41.052 84.383 1.00 26.65 185 SER A C 1
ATOM 937 O O . SER A 1 140 ? 45.614 40.010 84.699 1.00 27.73 185 SER A O 1
ATOM 940 N N . SER A 1 141 ? 45.534 42.188 84.184 1.00 21.41 186 SER A N 1
ATOM 941 C CA . SER A 1 141 ? 44.087 42.201 84.332 1.00 29.48 186 SER A CA 1
ATOM 942 C C . SER A 1 141 ? 43.425 43.406 83.693 1.00 24.37 186 SER A C 1
ATOM 943 O O . SER A 1 141 ? 44.090 44.295 83.157 1.00 20.00 186 SER A O 1
ATOM 946 N N . LYS A 1 142 ? 42.099 43.413 83.746 1.00 22.49 187 LYS A N 1
ATOM 947 C CA . LYS A 1 142 ? 41.321 44.505 83.197 1.00 30.38 187 LYS A CA 1
ATOM 948 C C . LYS A 1 142 ? 41.266 45.593 84.268 1.00 27.41 187 LYS A C 1
ATOM 949 O O . LYS A 1 142 ? 41.096 45.308 85.453 1.00 28.95 187 LYS A O 1
ATOM 955 N N . ASN A 1 143 ? 41.453 46.835 83.846 1.00 20.91 188 ASN A N 1
ATOM 956 C CA . ASN A 1 143 ? 41.414 47.977 84.758 1.00 21.94 188 ASN A CA 1
ATOM 957 C C . ASN A 1 143 ? 40.372 48.951 84.234 1.00 24.03 188 ASN A C 1
ATOM 958 O O . ASN A 1 143 ? 40.083 48.969 83.039 1.00 19.04 188 ASN A O 1
ATOM 963 N N . THR A 1 144 ? 39.826 49.764 85.130 1.00 20.91 189 THR A N 1
ATOM 964 C CA . THR A 1 144 ? 38.821 50.754 84.772 1.00 20.55 189 THR A CA 1
ATOM 965 C C . THR A 1 144 ? 39.244 52.102 85.346 1.00 23.75 189 THR A C 1
ATOM 966 O O . THR A 1 144 ? 39.717 52.182 86.476 1.00 24.81 189 THR A O 1
ATOM 970 N N . CYS A 1 145 ? 39.088 53.157 84.558 1.00 21.74 190 CYS A N 1
ATOM 971 C CA . CYS A 1 145 ? 39.436 54.493 85.018 1.00 25.75 190 CYS A CA 1
ATOM 972 C C . CYS A 1 145 ? 38.372 55.460 84.518 1.00 22.48 190 CYS A C 1
ATOM 973 O O . CYS A 1 145 ? 37.731 55.210 83.498 1.00 23.64 190 CYS A O 1
ATOM 976 N N . GLU A 1 146 ? 38.178 56.556 85.242 1.00 14.85 191 GLU A N 1
ATOM 977 C CA . GLU A 1 146 ? 37.212 57.571 84.842 1.00 16.29 191 GLU A CA 1
ATOM 978 C C . GLU A 1 146 ? 37.938 58.914 84.734 1.00 26.51 191 GLU A C 1
ATOM 979 O O . GLU A 1 146 ? 38.556 59.364 85.699 1.00 25.01 191 GLU A O 1
ATOM 985 N N . HIS A 1 147 ? 37.879 59.536 83.558 1.00 20.57 192 HIS A N 1
ATOM 986 C CA . HIS A 1 147 ? 38.517 60.835 83.334 1.00 23.99 192 HIS A CA 1
ATOM 987 C C . HIS A 1 147 ? 37.434 61.903 83.212 1.00 27.05 192 HIS A C 1
ATOM 988 O O . HIS A 1 147 ? 36.443 61.698 82.517 1.00 25.22 192 HIS A O 1
ATOM 995 N N . ILE A 1 148 ? 37.622 63.042 83.867 1.00 16.88 193 ILE A N 1
ATOM 996 C CA . ILE A 1 148 ? 36.642 64.117 83.745 1.00 19.05 193 ILE A CA 1
ATOM 997 C C . ILE A 1 148 ? 37.209 65.176 82.811 1.00 21.35 193 ILE A C 1
ATOM 998 O O . ILE A 1 148 ? 38.259 65.757 83.088 1.00 17.16 193 ILE A O 1
ATOM 1003 N N . TYR A 1 149 ? 36.530 65.400 81.690 1.00 12.74 194 TYR A N 1
ATOM 1004 C CA . TYR A 1 149 ? 36.965 66.402 80.718 1.00 12.69 194 TYR A CA 1
ATOM 1005 C C . TYR A 1 149 ? 36.224 67.718 80.940 1.00 18.08 194 TYR A C 1
ATOM 1006 O O . TYR A 1 149 ? 34.999 67.764 80.818 1.00 21.32 194 TYR A O 1
ATOM 1015 N N . ASP A 1 150 ? 36.952 68.779 81.270 1.00 13.65 195 ASP A N 1
ATOM 1016 C CA . ASP A 1 150 ? 36.318 70.090 81.419 1.00 18.73 195 ASP A CA 1
ATOM 1017 C C . ASP A 1 150 ? 36.566 70.825 80.105 1.00 20.83 195 ASP A C 1
ATOM 1018 O O . ASP A 1 150 ? 37.691 71.232 79.809 1.00 18.14 195 ASP A O 1
ATOM 1023 N N . PHE A 1 151 ? 35.513 70.981 79.309 1.00 23.55 196 PHE A N 1
ATOM 1024 C CA . PHE A 1 151 ? 35.646 71.616 78.004 1.00 21.09 196 PHE A CA 1
ATOM 1025 C C . PHE A 1 151 ? 35.927 73.100 78.043 1.00 24.66 196 PHE A C 1
ATOM 1026 O O . PHE A 1 151 ? 35.396 73.829 78.880 1.00 20.60 196 PHE A O 1
ATOM 1034 N N . PRO A 1 152 ? 36.772 73.566 77.117 1.00 27.38 197 PRO A N 1
ATOM 1035 C CA . PRO A 1 152 ? 37.127 74.978 77.028 1.00 32.59 197 PRO A CA 1
ATOM 1036 C C . PRO A 1 152 ? 35.914 75.719 76.468 1.00 24.17 197 PRO A C 1
ATOM 1037 O O . PRO A 1 152 ? 35.172 75.174 75.661 1.00 22.57 197 PRO A O 1
ATOM 1041 N N . PRO A 1 153 ? 35.682 76.958 76.919 1.00 28.11 198 PRO A N 1
ATOM 1042 C CA . PRO A 1 153 ? 34.541 77.717 76.398 1.00 31.22 198 PRO A CA 1
ATOM 1043 C C . PRO A 1 153 ? 34.954 78.215 75.007 1.00 26.24 198 PRO A C 1
ATOM 1044 O O . PRO A 1 153 ? 35.771 79.123 74.884 1.00 29.92 198 PRO A O 1
ATOM 1048 N N . LEU A 1 154 ? 34.401 77.606 73.964 1.00 21.89 199 LEU A N 1
ATOM 1049 C CA . LEU A 1 154 ? 34.757 77.974 72.596 1.00 21.46 199 LEU A CA 1
ATOM 1050 C C . LEU A 1 154 ? 34.011 79.208 72.083 1.00 24.79 199 LEU A C 1
ATOM 1051 O O . LEU A 1 154 ? 32.837 79.411 72.398 1.00 25.40 199 LEU A O 1
ATOM 1056 N N . SER A 1 155 ? 34.699 80.035 71.300 1.00 22.13 200 SER A N 1
ATOM 1057 C CA . SER A 1 155 ? 34.081 81.240 70.741 1.00 31.47 200 SER A CA 1
ATOM 1058 C C . SER A 1 155 ? 33.016 80.845 69.718 1.00 23.62 200 SER A C 1
ATOM 1059 O O . SER A 1 155 ? 33.042 79.739 69.184 1.00 19.38 200 SER A O 1
ATOM 1062 N N . GLU A 1 156 ? 32.081 81.751 69.443 1.00 23.54 201 GLU A N 1
ATOM 1063 C CA . GLU A 1 156 ? 31.016 81.466 68.486 1.00 27.89 201 GLU A CA 1
ATOM 1064 C C . GLU A 1 156 ? 31.549 81.208 67.080 1.00 27.54 201 GLU A C 1
ATOM 1065 O O . GLU A 1 156 ? 31.015 80.381 66.343 1.00 22.02 201 GLU A O 1
ATOM 1071 N N . GLU A 1 157 ? 32.612 81.909 66.709 1.00 29.15 202 GLU A N 1
ATOM 1072 C CA . GLU A 1 157 ? 33.184 81.735 65.383 1.00 31.13 202 GLU A CA 1
ATOM 1073 C C . GLU A 1 157 ? 33.888 80.386 65.255 1.00 27.14 202 GLU A C 1
ATOM 1074 O O . GLU A 1 157 ? 33.864 79.759 64.196 1.00 22.59 202 GLU A O 1
ATOM 1080 N N . LEU A 1 158 ? 34.520 79.940 66.334 1.00 22.99 203 LEU A N 1
ATOM 1081 C CA . LEU A 1 158 ? 35.196 78.650 66.315 1.00 26.77 203 LEU A CA 1
ATOM 1082 C C . LEU A 1 158 ? 34.146 77.535 66.209 1.00 20.36 203 LEU A C 1
ATOM 1083 O O . LEU A 1 158 ? 34.310 76.588 65.442 1.00 17.79 203 LEU A O 1
ATOM 1088 N N . ILE A 1 159 ? 33.063 77.657 66.972 1.00 18.72 204 ILE A N 1
ATOM 1089 C CA . ILE A 1 159 ? 32.003 76.655 66.936 1.00 19.13 204 ILE A CA 1
ATOM 1090 C C . ILE A 1 159 ? 31.394 76.556 65.532 1.00 16.25 204 ILE A C 1
ATOM 1091 O O . ILE A 1 159 ? 31.182 75.453 65.021 1.00 18.67 204 ILE A O 1
ATOM 1096 N N . SER A 1 160 ? 31.126 77.700 64.906 1.00 15.18 205 SER A N 1
ATOM 1097 C CA . SER A 1 160 ? 30.554 77.709 63.555 1.00 16.19 205 SER A CA 1
ATOM 1098 C C . SER A 1 160 ? 31.471 77.016 62.553 1.00 16.20 205 SER A C 1
ATOM 1099 O O . SER A 1 160 ? 31.029 76.210 61.737 1.00 21.00 205 SER A O 1
ATOM 1102 N N . GLU A 1 161 ? 32.752 77.360 62.607 1.00 17.56 206 GLU A N 1
ATOM 1103 C CA . GLU A 1 161 ? 33.724 76.793 61.689 1.00 19.37 206 GLU A CA 1
ATOM 1104 C C . GLU A 1 161 ? 33.910 75.297 61.889 1.00 21.27 206 GLU A C 1
ATOM 1105 O O . GLU A 1 161 ? 34.024 74.546 60.919 1.00 19.49 206 GLU A O 1
ATOM 1119 N N . ILE A 1 163 ? 31.718 73.194 63.033 1.00 14.10 208 ILE A N 1
ATOM 1120 C CA . ILE A 1 163 ? 30.530 72.502 62.546 1.00 15.73 208 ILE A CA 1
ATOM 1121 C C . ILE A 1 163 ? 30.576 72.446 61.018 1.00 17.84 208 ILE A C 1
ATOM 1122 O O . ILE A 1 163 ? 30.232 71.433 60.409 1.00 15.40 208 ILE A O 1
ATOM 1127 N N . ARG A 1 164 ? 31.047 73.536 60.421 1.00 21.18 209 ARG A N 1
ATOM 1128 C CA . ARG A 1 164 ? 31.123 73.687 58.970 1.00 25.45 209 ARG A CA 1
ATOM 1129 C C . ARG A 1 164 ? 32.246 72.912 58.287 1.00 26.73 209 ARG A C 1
ATOM 1130 O O . ARG A 1 164 ? 32.180 72.648 57.086 1.00 22.90 209 ARG A O 1
ATOM 1138 N N . HIS A 1 165 ? 33.272 72.539 59.044 1.00 24.35 210 HIS A N 1
ATOM 1139 C CA . HIS A 1 165 ? 34.404 71.817 58.466 1.00 24.99 210 HIS A CA 1
ATOM 1140 C C . HIS A 1 165 ? 34.698 70.520 59.203 1.00 21.29 210 HIS A C 1
ATOM 1141 O O . HIS A 1 165 ? 35.629 70.446 60.008 1.00 20.38 210 HIS A O 1
ATOM 1148 N N . PRO A 1 166 ? 33.898 69.479 58.939 1.00 20.90 211 PRO A N 1
ATOM 1149 C CA . PRO A 1 166 ? 34.109 68.194 59.600 1.00 22.33 211 PRO A CA 1
ATOM 1150 C C . PRO A 1 166 ? 35.495 67.614 59.333 1.00 23.79 211 PRO A C 1
ATOM 1151 O O . PRO A 1 166 ? 36.072 67.817 58.266 1.00 21.79 211 PRO A O 1
ATOM 1155 N N . TYR A 1 167 ? 36.023 66.923 60.336 1.00 17.88 212 TYR A N 1
ATOM 1156 C CA . TYR A 1 167 ? 37.312 66.251 60.250 1.00 19.12 212 TYR A CA 1
ATOM 1157 C C . TYR A 1 167 ? 38.526 67.157 60.241 1.00 24.11 212 TYR A C 1
ATOM 1158 O O . TYR A 1 167 ? 39.659 66.677 60.150 1.00 25.24 212 TYR A O 1
ATOM 1167 N N . GLU A 1 168 ? 38.304 68.463 60.352 1.00 18.72 213 GLU A N 1
ATOM 1168 C CA . GLU A 1 168 ? 39.427 69.381 60.416 1.00 20.71 213 GLU A CA 1
ATOM 1169 C C . GLU A 1 168 ? 39.776 69.613 61.884 1.00 18.83 213 GLU A C 1
ATOM 1170 O O . GLU A 1 168 ? 40.705 70.349 62.212 1.00 20.37 213 GLU A O 1
ATOM 1176 N N . THR A 1 169 ? 38.990 68.994 62.762 1.00 18.27 214 THR A N 1
ATOM 1177 C CA . THR A 1 169 ? 39.261 69.036 64.192 1.00 15.49 214 THR A CA 1
ATOM 1178 C C . THR A 1 169 ? 39.929 67.675 64.379 1.00 17.05 214 THR A C 1
ATOM 1179 O O . THR A 1 169 ? 39.368 66.640 63.992 1.00 15.44 214 THR A O 1
ATOM 1183 N N . GLN A 1 170 ? 41.135 67.685 64.939 1.00 18.13 215 GLN A N 1
ATOM 1184 C CA . GLN A 1 170 ? 41.905 66.458 65.127 1.00 16.14 215 GLN A CA 1
ATOM 1185 C C . GLN A 1 170 ? 42.568 66.434 66.495 1.00 14.92 215 GLN A C 1
ATOM 1186 O O . GLN A 1 170 ? 42.784 67.480 67.104 1.00 14.58 215 GLN A O 1
ATOM 1192 N N . SER A 1 171 ? 42.898 65.236 66.966 1.00 14.47 216 SER A N 1
ATOM 1193 C CA . SER A 1 171 ? 43.565 65.103 68.249 1.00 17.08 216 SER A CA 1
ATOM 1194 C C . SER A 1 171 ? 44.687 64.061 68.218 1.00 14.27 216 SER A C 1
ATOM 1195 O O . SER A 1 171 ? 44.710 63.166 67.376 1.00 14.55 216 SER A O 1
ATOM 1198 N N . ASP A 1 172 ? 45.640 64.232 69.127 1.00 14.50 217 ASP A N 1
ATOM 1199 C CA . ASP A 1 172 ? 46.755 63.308 69.320 1.00 14.72 217 ASP A CA 1
ATOM 1200 C C . ASP A 1 172 ? 46.592 62.868 70.775 1.00 13.58 217 ASP A C 1
ATOM 1201 O O . ASP A 1 172 ? 46.450 63.720 71.659 1.00 14.21 217 ASP A O 1
ATOM 1206 N N . SER A 1 173 ? 46.591 61.563 71.029 1.00 15.04 218 SER A N 1
ATOM 1207 C CA . SER A 1 173 ? 46.507 61.068 72.403 1.00 15.51 218 SER A CA 1
ATOM 1208 C C . SER A 1 173 ? 47.857 60.392 72.678 1.00 13.37 218 SER A C 1
ATOM 1209 O O . SER A 1 173 ? 48.202 59.398 72.035 1.00 14.68 218 SER A O 1
ATOM 1212 N N . PHE A 1 174 ? 48.626 60.953 73.611 1.00 16.02 219 PHE A N 1
ATOM 1213 C CA . PHE A 1 174 ? 49.947 60.414 73.939 1.00 15.25 219 PHE A CA 1
ATOM 1214 C C . PHE A 1 174 ? 49.917 59.700 75.287 1.00 16.29 219 PHE A C 1
ATOM 1215 O O . PHE A 1 174 ? 49.501 60.279 76.281 1.00 15.48 219 PHE A O 1
ATOM 1223 N N . TYR A 1 175 ? 50.361 58.447 75.318 1.00 16.21 220 TYR A N 1
ATOM 1224 C CA . TYR A 1 175 ? 50.364 57.676 76.555 1.00 16.61 220 TYR A CA 1
ATOM 1225 C C . TYR A 1 175 ? 51.781 57.426 77.032 1.00 19.63 220 TYR A C 1
ATOM 1226 O O . TYR A 1 175 ? 52.647 57.006 76.255 1.00 15.43 220 TYR A O 1
ATOM 1235 N N . PHE A 1 176 ? 51.998 57.667 78.320 1.00 16.40 221 PHE A N 1
ATOM 1236 C CA . PHE A 1 176 ? 53.305 57.507 78.935 1.00 18.70 221 PHE A CA 1
ATOM 1237 C C . PHE A 1 176 ? 53.290 56.575 80.137 1.00 19.43 221 PHE A C 1
ATOM 1238 O O . PHE A 1 176 ? 52.325 56.537 80.896 1.00 18.41 221 PHE A O 1
ATOM 1246 N N . VAL A 1 177 ? 54.367 55.816 80.290 1.00 20.00 222 VAL A N 1
ATOM 1247 C CA . VAL A 1 177 ? 54.539 54.960 81.460 1.00 19.89 222 VAL A CA 1
ATOM 1248 C C . VAL A 1 177 ? 55.941 55.325 81.952 1.00 22.22 222 VAL A C 1
ATOM 1249 O O . VAL A 1 177 ? 56.921 55.228 81.206 1.00 21.35 222 VAL A O 1
ATOM 1253 N N . ASP A 1 178 ? 56.022 55.779 83.198 1.00 27.96 223 ASP A N 1
ATOM 1254 C CA . ASP A 1 178 ? 57.283 56.203 83.783 1.00 30.88 223 ASP A CA 1
ATOM 1255 C C . ASP A 1 178 ? 57.996 57.209 82.883 1.00 32.24 223 ASP A C 1
ATOM 1256 O O . ASP A 1 178 ? 59.175 57.060 82.577 1.00 27.21 223 ASP A O 1
ATOM 1261 N N . ASP A 1 179 ? 57.247 58.216 82.441 1.00 25.48 224 ASP A N 1
ATOM 1262 C CA . ASP A 1 179 ? 57.770 59.297 81.613 1.00 24.39 224 ASP A CA 1
ATOM 1263 C C . ASP A 1 179 ? 58.246 58.949 80.214 1.00 21.24 224 ASP A C 1
ATOM 1264 O O . ASP A 1 179 ? 58.893 59.767 79.561 1.00 24.83 224 ASP A O 1
ATOM 1269 N N . ARG A 1 180 ? 57.922 57.754 79.740 1.00 19.56 225 ARG A N 1
ATOM 1270 C CA . ARG A 1 180 ? 58.316 57.352 78.396 1.00 22.17 225 ARG A CA 1
ATOM 1271 C C . ARG A 1 180 ? 57.085 57.070 77.532 1.00 21.53 225 ARG A C 1
ATOM 1272 O O . ARG A 1 180 ? 56.181 56.356 77.954 1.00 20.04 225 ARG A O 1
ATOM 1280 N N . LEU A 1 181 ? 57.064 57.626 76.324 1.00 21.92 226 LEU A N 1
ATOM 1281 C CA . LEU A 1 181 ? 55.946 57.418 75.400 1.00 20.43 226 LEU A CA 1
ATOM 1282 C C . LEU A 1 181 ? 55.846 55.946 74.993 1.00 27.12 226 LEU A C 1
ATOM 1283 O O . LEU A 1 181 ? 56.803 55.382 74.459 1.00 26.23 226 LEU A O 1
ATOM 1288 N N . VAL A 1 182 ? 54.696 55.323 75.241 1.00 18.08 227 VAL A N 1
ATOM 1289 C CA . VAL A 1 182 ? 54.520 53.919 74.871 1.00 20.43 227 VAL A CA 1
ATOM 1290 C C . VAL A 1 182 ? 53.384 53.686 73.867 1.00 21.31 227 VAL A C 1
ATOM 1291 O O . VAL A 1 182 ? 53.293 52.616 73.265 1.00 20.77 227 VAL A O 1
ATOM 1303 N N . HIS A 1 184 ? 50.627 56.038 70.982 1.00 19.00 229 HIS A N 1
ATOM 1304 C CA . HIS A 1 184 ? 50.206 57.284 70.354 1.00 17.78 229 HIS A CA 1
ATOM 1305 C C . HIS A 1 184 ? 49.040 56.970 69.422 1.00 16.41 229 HIS A C 1
ATOM 1306 O O . HIS A 1 184 ? 49.194 56.219 68.454 1.00 20.05 229 HIS A O 1
ATOM 1313 N N . ASN A 1 185 ? 47.870 57.517 69.738 1.00 17.56 230 ASN A N 1
ATOM 1314 C CA . ASN A 1 185 ? 46.687 57.334 68.906 1.00 19.25 230 ASN A CA 1
ATOM 1315 C C . ASN A 1 185 ? 46.289 58.681 68.293 1.00 16.57 230 ASN A C 1
ATOM 1316 O O . ASN A 1 185 ? 46.617 59.741 68.827 1.00 18.66 230 ASN A O 1
ATOM 1321 N N . LYS A 1 186 ? 45.597 58.633 67.160 1.00 13.46 231 LYS A N 1
ATOM 1322 C CA . LYS A 1 186 ? 45.151 59.846 66.484 1.00 13.97 231 LYS A CA 1
ATOM 1323 C C . LYS A 1 186 ? 43.659 59.754 66.199 1.00 18.46 231 LYS A C 1
ATOM 1324 O O . LYS A 1 186 ? 43.096 58.662 66.141 1.00 17.62 231 LYS A O 1
ATOM 1330 N N . ALA A 1 187 ? 43.017 60.903 66.023 1.00 16.66 232 ALA A N 1
ATOM 1331 C CA . ALA A 1 187 ? 41.591 60.917 65.729 1.00 22.19 232 ALA A CA 1
ATOM 1332 C C . ALA A 1 187 ? 41.160 62.216 65.065 1.00 15.37 232 ALA A C 1
ATOM 1333 O O . ALA A 1 187 ? 41.865 63.226 65.147 1.00 16.15 232 ALA A O 1
ATOM 1335 N N . ASP A 1 188 ? 40.035 62.172 64.352 1.00 15.79 233 ASP A N 1
ATOM 1336 C CA . ASP A 1 188 ? 39.486 63.400 63.797 1.00 18.04 233 ASP A CA 1
ATOM 1337 C C . ASP A 1 188 ? 38.002 63.391 64.122 1.00 20.36 233 ASP A C 1
ATOM 1338 O O . ASP A 1 188 ? 37.427 62.336 64.426 1.00 15.49 233 ASP A O 1
ATOM 1343 N N . TYR A 1 189 ? 37.389 64.567 64.089 1.00 16.65 234 TYR A N 1
ATOM 1344 C CA . TYR A 1 189 ? 36.007 64.692 64.506 1.00 14.05 234 TYR A CA 1
ATOM 1345 C C . TYR A 1 189 ? 35.096 65.479 63.590 1.00 17.05 234 TYR A C 1
ATOM 1346 O O . TYR A 1 189 ? 35.525 66.424 62.929 1.00 17.87 234 TYR A O 1
ATOM 1355 N N . SER A 1 190 ? 33.829 65.077 63.585 1.00 16.04 235 SER A N 1
ATOM 1356 C CA . SER A 1 190 ? 32.790 65.780 62.848 1.00 18.00 235 SER A CA 1
ATOM 1357 C C . SER A 1 190 ? 31.749 66.190 63.898 1.00 19.58 235 SER A C 1
ATOM 1358 O O . SER A 1 190 ? 31.440 65.417 64.810 1.00 18.07 235 SER A O 1
ATOM 1361 N N . TYR A 1 191 ? 31.216 67.401 63.767 1.00 18.60 236 TYR A N 1
ATOM 1362 C CA . TYR A 1 191 ? 30.195 67.905 64.680 1.00 17.50 236 TYR A CA 1
ATOM 1363 C C . TYR A 1 191 ? 28.997 68.299 63.828 1.00 23.41 236 TYR A C 1
ATOM 1364 O O . TYR A 1 191 ? 28.201 69.157 64.199 1.00 25.05 236 TYR A O 1
ATOM 1373 N N . SER A 1 192 ? 28.892 67.653 62.671 1.00 24.44 237 SER A N 1
ATOM 1374 C CA . SER A 1 192 ? 27.825 67.919 61.719 1.00 25.04 237 SER A CA 1
ATOM 1375 C C . SER A 1 192 ? 26.600 67.067 62.013 1.00 32.79 237 SER A C 1
ATOM 1376 O O . SER A 1 192 ? 26.636 66.242 62.950 1.00 31.50 237 SER A O 1
ATOM 1379 N N . LYS B 1 12 ? -8.960 88.133 60.191 1.00 86.18 57 LYS B N 1
ATOM 1380 C CA . LYS B 1 12 ? -10.317 88.255 59.584 1.00 89.49 57 LYS B CA 1
ATOM 1381 C C . LYS B 1 12 ? -10.992 86.890 59.502 1.00 90.85 57 LYS B C 1
ATOM 1382 O O . LYS B 1 12 ? -10.467 85.900 60.014 1.00 91.72 57 LYS B O 1
ATOM 1384 N N . GLN B 1 13 ? -12.162 86.845 58.870 1.00 91.33 58 GLN B N 1
ATOM 1385 C CA . GLN B 1 13 ? -12.892 85.588 58.711 1.00 91.16 58 GLN B CA 1
ATOM 1386 C C . GLN B 1 13 ? -12.480 84.959 57.380 1.00 88.64 58 GLN B C 1
ATOM 1387 O O . GLN B 1 13 ? -12.039 83.809 57.338 1.00 87.66 58 GLN B O 1
ATOM 1389 N N . PRO B 1 14 ? -12.641 85.698 56.267 1.00 84.89 59 PRO B N 1
ATOM 1390 C CA . PRO B 1 14 ? -12.248 85.156 54.962 1.00 79.44 59 PRO B CA 1
ATOM 1391 C C . PRO B 1 14 ? -10.760 85.466 54.740 1.00 70.65 59 PRO B C 1
ATOM 1392 O O . PRO B 1 14 ? -10.329 86.615 54.876 1.00 67.72 59 PRO B O 1
ATOM 1396 N N . ILE B 1 15 ? -9.985 84.441 54.394 1.00 59.71 60 ILE B N 1
ATOM 1397 C CA . ILE B 1 15 ? -8.548 84.602 54.208 1.00 43.68 60 ILE B CA 1
ATOM 1398 C C . ILE B 1 15 ? -8.078 84.409 52.768 1.00 35.48 60 ILE B C 1
ATOM 1399 O O . ILE B 1 15 ? -8.341 83.383 52.146 1.00 30.09 60 ILE B O 1
ATOM 1404 N N . GLY B 1 16 ? -7.379 85.409 52.243 1.00 36.39 61 GLY B N 1
ATOM 1405 C CA . GLY B 1 16 ? -6.856 85.324 50.891 1.00 33.65 61 GLY B CA 1
ATOM 1406 C C . GLY B 1 16 ? -5.350 85.512 50.921 1.00 30.34 61 GLY B C 1
ATOM 1407 O O . GLY B 1 16 ? -4.794 85.813 51.979 1.00 32.95 61 GLY B O 1
ATOM 1408 N N . PRO B 1 17 ? -4.660 85.350 49.779 1.00 33.54 62 PRO B N 1
ATOM 1409 C CA . PRO B 1 17 ? -3.206 85.503 49.681 1.00 33.55 62 PRO B CA 1
ATOM 1410 C C . PRO B 1 17 ? -2.651 86.780 50.295 1.00 34.62 62 PRO B C 1
ATOM 1411 O O . PRO B 1 17 ? -1.631 86.750 50.979 1.00 28.68 62 PRO B O 1
ATOM 1415 N N . GLU B 1 18 ? -3.319 87.903 50.049 1.00 35.74 63 GLU B N 1
ATOM 1416 C CA . GLU B 1 18 ? -2.857 89.180 50.577 1.00 39.13 63 GLU B CA 1
ATOM 1417 C C . GLU B 1 18 ? -2.900 89.248 52.097 1.00 35.13 63 GLU B C 1
ATOM 1418 O O . GLU B 1 18 ? -2.145 90.004 52.704 1.00 34.83 63 GLU B O 1
ATOM 1424 N N . ASP B 1 19 ? -3.781 88.466 52.712 1.00 29.51 64 ASP B N 1
ATOM 1425 C CA . ASP B 1 19 ? -3.873 88.449 54.167 1.00 34.42 64 ASP B CA 1
ATOM 1426 C C . ASP B 1 19 ? -2.654 87.787 54.821 1.00 35.97 64 ASP B C 1
ATOM 1427 O O . ASP B 1 19 ? -2.171 88.258 55.849 1.00 38.82 64 ASP B O 1
ATOM 1432 N N . VAL B 1 20 ? -2.151 86.711 54.217 1.00 26.22 65 VAL B N 1
ATOM 1433 C CA . VAL B 1 20 ? -1.001 86.001 54.780 1.00 26.85 65 VAL B CA 1
ATOM 1434 C C . VAL B 1 20 ? 0.354 86.535 54.328 1.00 26.37 65 VAL B C 1
ATOM 1435 O O . VAL B 1 20 ? 1.354 86.371 55.033 1.00 24.17 65 VAL B O 1
ATOM 1439 N N . LEU B 1 21 ? 0.392 87.180 53.167 1.00 28.74 66 LEU B N 1
ATOM 1440 C CA . LEU B 1 21 ? 1.648 87.703 52.644 1.00 32.89 66 LEU B CA 1
ATOM 1441 C C . LEU B 1 21 ? 2.239 88.826 53.484 1.00 34.44 66 LEU B C 1
ATOM 1442 O O . LEU B 1 21 ? 3.370 89.251 53.249 1.00 35.59 66 LEU B O 1
ATOM 1447 N N . GLY B 1 22 ? 1.483 89.291 54.474 1.00 32.96 67 GLY B N 1
ATOM 1448 C CA . GLY B 1 22 ? 1.970 90.358 55.330 1.00 37.58 67 GLY B CA 1
ATOM 1449 C C . GLY B 1 22 ? 2.355 89.901 56.729 1.00 39.40 67 GLY B C 1
ATOM 1450 O O . GLY B 1 22 ? 2.944 90.668 57.494 1.00 39.44 67 GLY B O 1
ATOM 1451 N N . LEU B 1 23 ? 2.037 88.653 57.066 1.00 34.40 68 LEU B N 1
ATOM 1452 C CA . LEU B 1 23 ? 2.342 88.114 58.393 1.00 29.90 68 LEU B CA 1
ATOM 1453 C C . LEU B 1 23 ? 3.831 88.190 58.718 1.00 31.43 68 LEU B C 1
ATOM 1454 O O . LEU B 1 23 ? 4.669 87.770 57.924 1.00 31.57 68 LEU B O 1
ATOM 1459 N N . GLN B 1 24 ? 4.152 88.735 59.888 1.00 34.82 69 GLN B N 1
ATOM 1460 C CA . GLN B 1 24 ? 5.537 88.865 60.318 1.00 32.96 69 GLN B CA 1
ATOM 1461 C C . GLN B 1 24 ? 5.844 87.921 61.481 1.00 31.25 69 GLN B C 1
ATOM 1462 O O . GLN B 1 24 ? 6.937 87.941 62.036 1.00 32.32 69 GLN B O 1
ATOM 1468 N N . ARG B 1 25 ? 4.864 87.099 61.840 1.00 26.51 70 ARG B N 1
ATOM 1469 C CA . ARG B 1 25 ? 5.017 86.120 62.912 1.00 28.77 70 ARG B CA 1
ATOM 1470 C C . ARG B 1 25 ? 4.231 84.854 62.589 1.00 21.85 70 ARG B C 1
ATOM 1471 O O . ARG B 1 25 ? 3.316 84.870 61.768 1.00 25.68 70 ARG B O 1
ATOM 1479 N N . ILE B 1 26 ? 4.594 83.756 63.243 1.00 26.73 71 ILE B N 1
ATOM 1480 C CA . ILE B 1 26 ? 3.898 82.490 63.058 1.00 25.39 71 ILE B CA 1
ATOM 1481 C C . ILE B 1 26 ? 2.508 82.685 63.681 1.00 27.10 71 ILE B C 1
ATOM 1482 O O . ILE B 1 26 ? 2.376 83.380 64.688 1.00 26.56 71 ILE B O 1
ATOM 1487 N N . THR B 1 27 ? 1.475 82.094 63.086 1.00 18.55 72 THR B N 1
ATOM 1488 C CA . THR B 1 27 ? 0.121 82.261 63.615 1.00 24.35 72 THR B CA 1
ATOM 1489 C C . THR B 1 27 ? -0.101 81.448 64.891 1.00 27.64 72 THR B C 1
ATOM 1490 O O . THR B 1 27 ? 0.406 80.334 65.025 1.00 24.45 72 THR B O 1
ATOM 1494 N N . GLY B 1 28 ? -0.870 82.010 65.821 1.00 27.97 73 GLY B N 1
ATOM 1495 C CA . GLY B 1 28 ? -1.134 81.331 67.077 1.00 29.46 73 GLY B CA 1
ATOM 1496 C C . GLY B 1 28 ? -2.059 80.133 66.972 1.00 31.65 73 GLY B C 1
ATOM 1497 O O . GLY B 1 28 ? -2.162 79.342 67.909 1.00 29.95 73 GLY B O 1
ATOM 1498 N N . ASP B 1 29 ? -2.733 79.990 65.835 1.00 24.72 74 ASP B N 1
ATOM 1499 C CA . ASP B 1 29 ? -3.654 78.877 65.632 1.00 22.85 74 ASP B CA 1
ATOM 1500 C C . ASP B 1 29 ? -3.833 78.678 64.133 1.00 25.13 74 ASP B C 1
ATOM 1501 O O . ASP B 1 29 ? -3.404 79.517 63.347 1.00 23.06 74 ASP B O 1
ATOM 1506 N N . TYR B 1 30 ? -4.445 77.568 63.735 1.00 25.97 75 TYR B N 1
ATOM 1507 C CA . TYR B 1 30 ? -4.688 77.321 62.320 1.00 23.56 75 TYR B CA 1
ATOM 1508 C C . TYR B 1 30 ? -5.714 78.343 61.825 1.00 31.19 75 TYR B C 1
ATOM 1509 O O . TYR B 1 30 ? -6.685 78.655 62.518 1.00 31.38 75 TYR B O 1
ATOM 1518 N N . LEU B 1 31 ? -5.484 78.875 60.631 1.00 29.03 76 LEU B N 1
ATOM 1519 C CA . LEU B 1 31 ? -6.365 79.879 60.051 1.00 29.95 76 LEU B CA 1
ATOM 1520 C C . LEU B 1 31 ? -7.622 79.298 59.402 1.00 30.33 76 LEU B C 1
ATOM 1521 O O . LEU B 1 31 ? -8.480 80.040 58.935 1.00 31.25 76 LEU B O 1
ATOM 1526 N N . CYS B 1 32 ? -7.723 77.973 59.365 1.00 29.60 77 CYS B N 1
ATOM 1527 C CA . CYS B 1 32 ? -8.895 77.312 58.798 1.00 29.70 77 CYS B CA 1
ATOM 1528 C C . CYS B 1 32 ? -9.048 75.914 59.388 1.00 30.64 77 CYS B C 1
ATOM 1529 O O . CYS B 1 32 ? -8.118 75.384 59.997 1.00 28.22 77 CYS B O 1
ATOM 1532 N N . SER B 1 33 ? -10.227 75.323 59.217 1.00 30.77 78 SER B N 1
ATOM 1533 C CA . SER B 1 33 ? -10.495 73.984 59.730 1.00 31.85 78 SER B CA 1
ATOM 1534 C C . SER B 1 33 ? -10.257 72.942 58.639 1.00 30.23 78 SER B C 1
ATOM 1535 O O . SER B 1 33 ? -10.170 73.276 57.456 1.00 30.54 78 SER B O 1
ATOM 1538 N N . PRO B 1 34 ? -10.131 71.663 59.029 1.00 36.61 79 PRO B N 1
ATOM 1539 C CA . PRO B 1 34 ? -9.905 70.581 58.066 1.00 37.98 79 PRO B CA 1
ATOM 1540 C C . PRO B 1 34 ? -11.062 70.482 57.073 1.00 37.75 79 PRO B C 1
ATOM 1541 O O . PRO B 1 34 ? -10.887 70.023 55.944 1.00 35.52 79 PRO B O 1
ATOM 1545 N N . GLU B 1 35 ? -12.241 70.920 57.509 1.00 34.72 80 GLU B N 1
ATOM 1546 C CA . GLU B 1 35 ? -13.442 70.857 56.689 1.00 41.04 80 GLU B CA 1
ATOM 1547 C C . GLU B 1 35 ? -13.453 71.829 55.512 1.00 36.14 80 GLU B C 1
ATOM 1548 O O . GLU B 1 35 ? -14.202 71.638 54.554 1.00 37.46 80 GLU B O 1
ATOM 1554 N N . GLU B 1 36 ? -12.637 72.875 55.579 1.00 34.58 81 GLU B N 1
ATOM 1555 C CA . GLU B 1 36 ? -12.594 73.843 54.487 1.00 35.35 81 GLU B CA 1
ATOM 1556 C C . GLU B 1 36 ? -11.834 73.291 53.282 1.00 30.45 81 GLU B C 1
ATOM 1557 O O . GLU B 1 36 ? -11.732 73.943 52.243 1.00 31.23 81 GLU B O 1
ATOM 1563 N N . ASN B 1 37 ? -11.315 72.075 53.429 1.00 31.31 82 ASN B N 1
ATOM 1564 C CA . ASN B 1 37 ? -10.599 71.396 52.349 1.00 33.16 82 ASN B CA 1
ATOM 1565 C C . ASN B 1 37 ? -11.648 70.636 51.529 1.00 35.87 82 ASN B C 1
ATOM 1566 O O . ASN B 1 37 ? -11.633 69.407 51.461 1.00 37.77 82 ASN B O 1
ATOM 1571 N N . ILE B 1 38 ? -12.555 71.381 50.904 1.00 40.44 83 ILE B N 1
ATOM 1572 C CA . ILE B 1 38 ? -13.641 70.791 50.123 1.00 38.92 83 ILE B CA 1
ATOM 1573 C C . ILE B 1 38 ? -13.195 70.148 48.820 1.00 41.62 83 ILE B C 1
ATOM 1574 O O . ILE B 1 38 ? -13.916 69.328 48.254 1.00 42.43 83 ILE B O 1
ATOM 1579 N N . TYR B 1 39 ? -12.006 70.513 48.351 1.00 38.20 84 TYR B N 1
ATOM 1580 C CA . TYR B 1 39 ? -11.480 69.968 47.103 1.00 36.74 84 TYR B CA 1
ATOM 1581 C C . TYR B 1 39 ? -10.790 68.630 47.321 1.00 34.65 84 TYR B C 1
ATOM 1582 O O . TYR B 1 39 ? -10.278 68.019 46.381 1.00 32.26 84 TYR B O 1
ATOM 1591 N N . LYS B 1 40 ? -10.783 68.185 48.574 1.00 36.25 85 LYS B N 1
ATOM 1592 C CA . LYS B 1 40 ? -10.182 66.914 48.956 1.00 35.29 85 LYS B CA 1
ATOM 1593 C C . LYS B 1 40 ? -8.730 66.741 48.519 1.00 35.68 85 LYS B C 1
ATOM 1594 O O . LYS B 1 40 ? -8.337 65.676 48.043 1.00 36.35 85 LYS B O 1
ATOM 1600 N N . ILE B 1 41 ? -7.936 67.792 48.690 1.00 28.80 86 ILE B N 1
ATOM 1601 C CA . ILE B 1 41 ? -6.517 67.744 48.344 1.00 31.53 86 ILE B CA 1
ATOM 1602 C C . ILE B 1 41 ? -5.796 66.952 49.432 1.00 31.56 86 ILE B C 1
ATOM 1603 O O . ILE B 1 41 ? -5.872 67.295 50.615 1.00 31.95 86 ILE B O 1
ATOM 1608 N N . ASP B 1 42 ? -5.104 65.890 49.032 1.00 31.39 87 ASP B N 1
ATOM 1609 C CA . ASP B 1 42 ? -4.388 65.047 49.984 1.00 33.47 87 ASP B CA 1
ATOM 1610 C C . ASP B 1 42 ? -2.953 64.778 49.526 1.00 32.10 87 ASP B C 1
ATOM 1611 O O . ASP B 1 42 ? -2.730 64.105 48.519 1.00 27.37 87 ASP B O 1
ATOM 1616 N N . PHE B 1 43 ? -1.984 65.306 50.270 1.00 29.74 88 PHE B N 1
ATOM 1617 C CA . PHE B 1 43 ? -0.576 65.117 49.923 1.00 32.28 88 PHE B CA 1
ATOM 1618 C C . PHE B 1 43 ? -0.107 63.731 50.342 1.00 31.55 88 PHE B C 1
ATOM 1619 O O . PHE B 1 43 ? -0.146 63.381 51.522 1.00 31.06 88 PHE B O 1
ATOM 1627 N N . VAL B 1 44 ? 0.353 62.950 49.368 1.00 26.46 89 VAL B N 1
ATOM 1628 C CA . VAL B 1 44 ? 0.769 61.580 49.634 1.00 30.13 89 VAL B CA 1
ATOM 1629 C C . VAL B 1 44 ? 2.257 61.293 49.478 1.00 31.59 89 VAL B C 1
ATOM 1630 O O . VAL B 1 44 ? 2.704 60.174 49.716 1.00 31.33 89 VAL B O 1
ATOM 1634 N N . ARG B 1 45 ? 3.023 62.299 49.073 1.00 26.16 90 ARG B N 1
ATOM 1635 C CA . ARG B 1 45 ? 4.465 62.141 48.930 1.00 28.62 90 ARG B CA 1
ATOM 1636 C C . ARG B 1 45 ? 5.149 63.496 48.953 1.00 28.91 90 ARG B C 1
ATOM 1637 O O . ARG B 1 45 ? 4.627 64.478 48.422 1.00 30.65 90 ARG B O 1
ATOM 1645 N N . PHE B 1 46 ? 6.320 63.544 49.581 1.00 27.40 91 PHE B N 1
ATOM 1646 C CA . PHE B 1 46 ? 7.104 64.769 49.661 1.00 26.53 91 PHE B CA 1
ATOM 1647 C C . PHE B 1 46 ? 8.574 64.367 49.672 1.00 29.20 91 PHE B C 1
ATOM 1648 O O . PHE B 1 46 ? 8.975 63.472 50.415 1.00 25.03 91 PHE B O 1
ATOM 1656 N N . LYS B 1 47 ? 9.364 65.027 48.833 1.00 25.30 92 LYS B N 1
ATOM 1657 C CA . LYS B 1 47 ? 10.785 64.733 48.721 1.00 26.34 92 LYS B CA 1
ATOM 1658 C C . LYS B 1 47 ? 11.562 65.988 48.349 1.00 26.32 92 LYS B C 1
ATOM 1659 O O . LYS B 1 47 ? 11.162 66.730 47.454 1.00 29.64 92 LYS B O 1
ATOM 1665 N N . ILE B 1 48 ? 12.656 66.246 49.059 1.00 24.19 93 ILE B N 1
ATOM 1666 C CA . ILE B 1 48 ? 13.484 67.400 48.740 1.00 27.10 93 ILE B CA 1
ATOM 1667 C C . ILE B 1 48 ? 14.918 66.960 48.525 1.00 23.50 93 ILE B C 1
ATOM 1668 O O . ILE B 1 48 ? 15.455 66.157 49.287 1.00 23.25 93 ILE B O 1
ATOM 1673 N N . ARG B 1 49 ? 15.529 67.483 47.47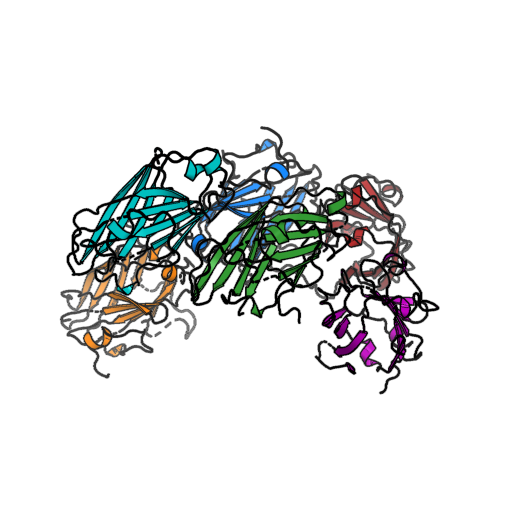2 1.00 24.31 94 ARG B N 1
ATOM 1674 C CA . ARG B 1 49 ? 16.903 67.132 47.173 1.00 24.70 94 ARG B CA 1
ATOM 1675 C C . ARG B 1 49 ? 17.746 68.378 46.971 1.00 19.51 94 ARG B C 1
ATOM 1676 O O . ARG B 1 49 ? 17.245 69.427 46.562 1.00 21.17 94 ARG B O 1
ATOM 1684 N N . ASP B 1 50 ? 19.026 68.256 47.309 1.00 18.80 95 ASP B N 1
ATOM 1685 C CA . ASP B 1 50 ? 19.987 69.342 47.167 1.00 20.04 95 ASP B CA 1
ATOM 1686 C C . ASP B 1 50 ? 20.377 69.419 45.689 1.00 23.42 95 ASP B C 1
ATOM 1687 O O . ASP B 1 50 ? 20.915 68.452 45.133 1.00 20.91 95 ASP B O 1
ATOM 1700 N N . ASP B 1 52 ? 22.736 70.972 44.309 1.00 19.73 97 ASP B N 1
ATOM 1701 C CA . ASP B 1 52 ? 24.174 71.028 44.059 1.00 21.15 97 ASP B CA 1
ATOM 1702 C C . ASP B 1 52 ? 24.899 69.724 44.355 1.00 23.31 97 ASP B C 1
ATOM 1703 O O . ASP B 1 52 ? 26.102 69.608 44.110 1.00 25.65 97 ASP B O 1
ATOM 1708 N N . SER B 1 53 ? 24.177 68.731 44.860 1.00 23.65 98 SER B N 1
ATOM 1709 C CA . SER B 1 53 ? 24.811 67.457 45.177 1.00 24.27 98 SER B CA 1
ATOM 1710 C C . SER B 1 53 ? 23.964 66.264 44.768 1.00 22.23 98 SER B C 1
ATOM 1711 O O . SER B 1 53 ? 24.470 65.153 44.638 1.00 23.61 98 SER B O 1
ATOM 1714 N N . GLY B 1 54 ? 22.668 66.494 44.579 1.00 24.05 99 GLY B N 1
ATOM 1715 C CA . GLY B 1 54 ? 21.776 65.413 44.205 1.00 31.42 99 GLY B CA 1
ATOM 1716 C C . GLY B 1 54 ? 21.367 64.581 45.405 1.00 28.86 99 GLY B C 1
ATOM 1717 O O . GLY B 1 54 ? 20.682 63.566 45.268 1.00 35.19 99 GLY B O 1
ATOM 1718 N N . THR B 1 55 ? 21.785 65.007 46.591 1.00 24.83 100 THR B N 1
ATOM 1719 C CA . THR B 1 55 ? 21.457 64.283 47.812 1.00 25.10 100 THR B CA 1
ATOM 1720 C C . THR B 1 55 ? 19.993 64.475 48.181 1.00 26.14 100 THR B C 1
ATOM 1721 O O . THR B 1 55 ? 19.477 65.588 48.114 1.00 21.92 100 THR B O 1
ATOM 1725 N N . VAL B 1 56 ? 19.325 63.383 48.544 1.00 25.16 101 VAL B N 1
ATOM 1726 C CA . VAL B 1 56 ? 17.927 63.442 48.960 1.00 27.30 101 VAL B CA 1
ATOM 1727 C C . VAL B 1 56 ? 17.947 63.794 50.443 1.00 28.88 101 VAL B C 1
ATOM 1728 O O . VAL B 1 56 ? 18.301 62.967 51.280 1.00 31.15 101 VAL B O 1
ATOM 1732 N N . LEU B 1 57 ? 17.566 65.030 50.753 1.00 23.85 102 LEU B N 1
ATOM 1733 C CA . LEU B 1 57 ? 17.578 65.541 52.121 1.00 25.01 102 LEU B CA 1
ATOM 1734 C C . LEU B 1 57 ? 16.445 65.009 52.988 1.00 28.83 102 LEU B C 1
ATOM 1735 O O . LEU B 1 57 ? 16.582 64.894 54.206 1.00 31.29 102 LEU B O 1
ATOM 1740 N N . PHE B 1 58 ? 15.323 64.690 52.361 1.00 23.49 103 PHE B N 1
ATOM 1741 C CA . PHE B 1 58 ? 14.173 64.172 53.088 1.00 26.01 103 PHE B CA 1
ATOM 1742 C C . PHE B 1 58 ? 13.171 63.598 52.106 1.00 26.51 103 PHE B C 1
ATOM 1743 O O . PHE B 1 58 ? 13.058 64.076 50.981 1.00 21.56 103 PHE B O 1
ATOM 1751 N N . GLU B 1 59 ? 12.451 62.568 52.534 1.00 25.59 104 GLU B N 1
ATOM 1752 C CA . GLU B 1 59 ? 11.418 61.963 51.705 1.00 25.41 104 GLU B CA 1
ATOM 1753 C C . GLU B 1 59 ? 10.474 61.126 52.545 1.00 28.34 104 GLU B C 1
ATOM 1754 O O . GLU B 1 59 ? 10.901 60.404 53.448 1.00 28.16 104 GLU B O 1
ATOM 1760 N N . ILE B 1 60 ? 9.185 61.245 52.245 1.00 26.51 105 ILE B N 1
ATOM 1761 C CA . ILE B 1 60 ? 8.158 60.500 52.950 1.00 29.78 105 ILE B CA 1
ATOM 1762 C C . ILE B 1 60 ? 7.004 60.205 51.999 1.00 35.06 105 ILE B C 1
ATOM 1763 O O . ILE B 1 60 ? 6.762 60.953 51.049 1.00 29.99 105 ILE B O 1
ATOM 1768 N N . LYS B 1 61 ? 6.324 59.088 52.238 1.00 39.58 106 LYS B N 1
ATOM 1769 C CA . LYS B 1 61 ? 5.180 58.680 51.432 1.00 50.52 106 LYS B CA 1
ATOM 1770 C C . LYS B 1 61 ? 4.055 58.298 52.381 1.00 54.51 106 LYS B C 1
ATOM 1771 O O . LYS B 1 61 ? 4.311 57.829 53.488 1.00 55.64 106 LYS B O 1
ATOM 1777 N N . LYS B 1 62 ? 2.813 58.506 51.955 1.00 58.17 107 LYS B N 1
ATOM 1778 C CA . LYS B 1 62 ? 1.657 58.166 52.780 1.00 63.59 107 LYS B CA 1
ATOM 1779 C C . LYS B 1 62 ? 1.174 56.762 52.428 1.00 70.72 107 LYS B C 1
ATOM 1780 O O . LYS B 1 62 ? 0.441 56.575 51.456 1.00 70.39 107 LYS B O 1
ATOM 1786 N N . PRO B 1 63 ? 1.594 55.754 53.207 1.00 77.51 108 PRO B N 1
ATOM 1787 C CA . PRO B 1 63 ? 1.179 54.374 52.948 1.00 83.24 108 PRO B CA 1
ATOM 1788 C C . PRO B 1 63 ? -0.327 54.215 53.139 1.00 85.38 108 PRO B C 1
ATOM 1789 O O . PRO B 1 63 ? -0.989 53.506 52.383 1.00 88.51 108 PRO B O 1
ATOM 1793 N N . SER B 1 66 ? 0.291 51.762 56.735 1.00 85.89 111 SER B N 1
ATOM 1794 C CA . SER B 1 66 ? 0.590 52.728 57.784 1.00 86.83 111 SER B CA 1
ATOM 1795 C C . SER B 1 66 ? 1.592 52.127 58.764 1.00 88.18 111 SER B C 1
ATOM 1796 O O . SER B 1 66 ? 1.220 51.534 59.780 1.00 88.01 111 SER B O 1
ATOM 1799 N N . GLU B 1 67 ? 2.871 52.305 58.446 1.00 89.42 112 GLU B N 1
ATOM 1800 C CA . GLU B 1 67 ? 3.985 51.770 59.226 1.00 87.42 112 GLU B CA 1
ATOM 1801 C C . GLU B 1 67 ? 3.898 51.894 60.746 1.00 82.42 112 GLU B C 1
ATOM 1802 O O . GLU B 1 67 ? 4.076 50.907 61.458 1.00 84.94 112 GLU B O 1
ATOM 1808 N N . ARG B 1 68 ? 3.626 53.097 61.245 1.00 77.20 113 ARG B N 1
ATOM 1809 C CA . ARG B 1 68 ? 3.581 53.315 62.690 1.00 73.73 113 ARG B CA 1
ATOM 1810 C C . ARG B 1 68 ? 2.200 53.548 63.285 1.00 65.10 113 ARG B C 1
ATOM 1811 O O . ARG B 1 68 ? 1.896 54.647 63.755 1.00 64.42 113 ARG B O 1
ATOM 1813 N N . LEU B 1 69 ? 1.369 52.512 63.279 1.00 53.19 114 LEU B N 1
ATOM 1814 C CA . LEU B 1 69 ? 0.031 52.617 63.846 1.00 47.48 114 LEU B CA 1
ATOM 1815 C C . LEU B 1 69 ? 0.118 52.849 65.349 1.00 48.22 114 LEU B C 1
ATOM 1816 O O . LEU B 1 69 ? 1.048 52.376 66.006 1.00 44.16 114 LEU B O 1
ATOM 1821 N N . PRO B 1 70 ? -0.842 53.601 65.914 1.00 45.96 115 PRO B N 1
ATOM 1822 C CA . PRO B 1 70 ? -0.829 53.848 67.358 1.00 43.18 115 PRO B CA 1
ATOM 1823 C C . PRO B 1 70 ? -1.323 52.529 67.951 1.00 41.38 115 PRO B C 1
ATOM 1824 O O . PRO B 1 70 ? -2.326 51.992 67.486 1.00 37.51 115 PRO B O 1
ATOM 1828 N N . ILE B 1 71 ? -0.636 52.005 68.960 1.00 39.34 116 ILE B N 1
ATOM 1829 C CA . ILE B 1 71 ? -1.048 50.738 69.548 1.00 37.23 116 ILE B CA 1
ATOM 1830 C C . ILE B 1 71 ? -2.182 50.894 70.556 1.00 37.59 116 ILE B C 1
ATOM 1831 O O . ILE B 1 71 ? -3.301 50.448 70.317 1.00 39.50 116 ILE B O 1
ATOM 1836 N N . ASN B 1 72 ? -1.888 51.544 71.676 1.00 39.57 117 ASN B N 1
ATOM 1837 C CA . ASN B 1 72 ? -2.869 51.728 72.737 1.00 39.75 117 ASN B CA 1
ATOM 1838 C C . ASN B 1 72 ? -3.928 52.782 72.449 1.00 36.99 117 ASN B C 1
ATOM 1839 O O . ASN B 1 72 ? -3.682 53.751 71.731 1.00 29.02 117 ASN B O 1
ATOM 1844 N N . ARG B 1 73 ? -5.111 52.579 73.018 1.00 39.70 118 ARG B N 1
ATOM 1845 C CA . ARG B 1 73 ? -6.228 53.494 72.826 1.00 52.80 118 ARG B CA 1
ATOM 1846 C C . ARG B 1 73 ? -5.847 54.913 73.240 1.00 52.25 118 ARG B C 1
ATOM 1847 O O . ARG B 1 73 ? -5.291 55.133 74.319 1.00 47.31 118 ARG B O 1
ATOM 1855 N N . ARG B 1 74 ? -6.141 55.867 72.360 1.00 52.21 119 ARG B N 1
ATOM 1856 C CA . ARG B 1 74 ? -5.846 57.278 72.591 1.00 57.78 119 ARG B CA 1
ATOM 1857 C C . ARG B 1 74 ? -4.371 57.612 72.380 1.00 59.84 119 ARG B C 1
ATOM 1858 O O . ARG B 1 74 ? -3.920 58.703 72.733 1.00 59.79 119 ARG B O 1
ATOM 1860 N N . ASP B 1 75 ? -3.626 56.669 71.808 1.00 62.30 120 ASP B N 1
ATOM 1861 C CA . ASP B 1 75 ? -2.207 56.869 71.512 1.00 62.77 120 ASP B CA 1
ATOM 1862 C C . ASP B 1 75 ? -2.080 57.768 70.285 1.00 63.46 120 ASP B C 1
ATOM 1863 O O . ASP B 1 75 ? -3.075 58.281 69.778 1.00 54.12 120 ASP B O 1
ATOM 1868 N N . LEU B 1 76 ? -0.851 57.946 69.810 1.00 73.25 121 LEU B N 1
ATOM 1869 C CA . LEU B 1 76 ? -0.590 58.766 68.632 1.00 79.70 121 LEU B CA 1
ATOM 1870 C C . LEU B 1 76 ? -1.679 58.561 67.580 1.00 83.38 121 LEU B C 1
ATOM 1871 O O . LEU B 1 76 ? -1.479 58.835 66.397 1.00 84.04 121 LEU B O 1
ATOM 1873 N N . ALA B 1 80 ? -6.451 67.712 62.690 1.00 80.96 125 ALA B N 1
ATOM 1874 C CA . ALA B 1 80 ? -5.744 66.477 62.911 1.00 82.58 125 ALA B CA 1
ATOM 1875 C C . ALA B 1 80 ? -4.264 66.589 62.512 1.00 78.87 125 ALA B C 1
ATOM 1876 O O . ALA B 1 80 ? -3.590 67.575 62.828 1.00 79.75 125 ALA B O 1
ATOM 1878 N N . GLY B 1 81 ? -3.784 65.639 61.726 1.00 69.65 126 GLY B N 1
ATOM 1879 C CA . GLY B 1 81 ? -2.387 65.629 61.350 1.00 56.62 126 GLY B CA 1
ATOM 1880 C C . GLY B 1 81 ? -1.837 66.734 60.463 1.00 49.21 126 GLY B C 1
ATOM 1881 O O . GLY B 1 81 ? -1.374 66.496 59.317 1.00 50.67 126 GLY B O 1
ATOM 1882 N N . ARG B 1 82 ? -1.917 67.967 60.966 1.00 41.53 127 ARG B N 1
ATOM 1883 C CA . ARG B 1 82 ? -1.421 69.138 60.198 1.00 29.78 127 ARG B CA 1
ATOM 1884 C C . ARG B 1 82 ? -0.101 69.760 60.660 1.00 24.79 127 ARG B C 1
ATOM 1885 O O . ARG B 1 82 ? 0.294 70.843 60.201 1.00 28.08 127 ARG B O 1
ATOM 1893 N N . PHE B 1 83 ? 0.544 69.079 61.598 1.00 24.42 128 PHE B N 1
ATOM 1894 C CA . PHE B 1 83 ? 1.815 69.570 62.092 1.00 21.90 128 PHE B CA 1
ATOM 1895 C C . PHE B 1 83 ? 2.877 68.518 61.874 1.00 26.25 128 PHE B C 1
ATOM 1896 O O . PHE B 1 83 ? 2.641 67.348 62.159 1.00 26.48 128 PHE B O 1
ATOM 1904 N N . VAL B 1 84 ? 4.043 68.928 61.379 1.00 19.36 129 VAL B N 1
ATOM 1905 C CA . VAL B 1 84 ? 5.135 67.989 61.155 1.00 19.09 129 VAL B CA 1
ATOM 1906 C C . VAL B 1 84 ? 6.419 68.573 61.725 1.00 16.88 129 VAL B C 1
ATOM 1907 O O . VAL B 1 84 ? 6.655 69.779 61.628 1.00 21.36 129 VAL B O 1
ATOM 1911 N N . ARG B 1 85 ? 7.239 67.713 62.325 1.00 16.41 130 ARG B N 1
ATOM 1912 C CA . ARG B 1 85 ? 8.522 68.131 62.879 1.00 16.32 130 ARG B CA 1
ATOM 1913 C C . ARG B 1 85 ? 9.631 67.585 61.987 1.00 19.99 130 ARG B C 1
ATOM 1914 O O . ARG B 1 85 ? 9.660 66.389 61.704 1.00 17.56 130 ARG B O 1
ATOM 1922 N N . TYR B 1 86 ? 10.533 68.454 61.540 1.00 15.91 131 TYR B N 1
ATOM 1923 C CA . TYR B 1 86 ? 11.627 68.023 60.679 1.00 20.65 131 TYR B CA 1
ATOM 1924 C C . TYR B 1 86 ? 12.973 68.025 61.393 1.00 21.22 131 TYR B C 1
ATOM 1925 O O . TYR B 1 86 ? 13.290 68.945 62.147 1.00 18.25 131 TYR B O 1
ATOM 1934 N N . GLN B 1 87 ? 13.755 66.983 61.131 1.00 17.22 132 GLN B N 1
ATOM 1935 C CA . GLN B 1 87 ? 15.088 66.822 61.706 1.00 21.62 132 GLN B CA 1
ATOM 1936 C C . GLN B 1 87 ? 16.108 66.923 60.576 1.00 23.76 132 GLN B C 1
ATOM 1937 O O . GLN B 1 87 ? 16.301 65.959 59.833 1.00 20.59 132 GLN B O 1
ATOM 1943 N N . PHE B 1 88 ? 16.759 68.079 60.452 1.00 17.42 133 PHE B N 1
ATOM 1944 C CA . PHE B 1 88 ? 17.751 68.292 59.405 1.00 20.06 133 PHE B CA 1
ATOM 1945 C C . PHE B 1 88 ? 19.145 68.476 60.000 1.00 22.01 133 PHE B C 1
ATOM 1946 O O . PHE B 1 88 ? 19.310 68.458 61.214 1.00 19.85 133 PHE B O 1
ATOM 1954 N N . THR B 1 89 ? 20.142 68.649 59.137 1.00 22.11 134 THR B N 1
ATOM 1955 C CA . THR B 1 89 ? 21.523 68.826 59.586 1.00 22.82 134 THR B CA 1
ATOM 1956 C C . THR B 1 89 ? 21.945 70.293 59.510 1.00 21.60 134 THR B C 1
ATOM 1957 O O . THR B 1 89 ? 21.255 71.116 58.905 1.00 18.95 134 THR B O 1
ATOM 1961 N N . PRO B 1 90 ? 23.080 70.642 60.146 1.00 20.15 135 PRO B N 1
ATOM 1962 C CA . PRO B 1 90 ? 23.599 72.014 60.146 1.00 20.20 135 PRO B CA 1
ATOM 1963 C C . PRO B 1 90 ? 23.899 72.503 58.735 1.00 22.81 135 PRO B C 1
ATOM 1964 O O . PRO B 1 90 ? 23.751 73.689 58.439 1.00 19.14 135 PRO B O 1
ATOM 1968 N N . ALA B 1 91 ? 24.338 71.579 57.881 1.00 20.02 136 ALA B N 1
ATOM 1969 C CA . ALA B 1 91 ? 24.680 71.893 56.494 1.00 20.28 136 ALA B CA 1
ATOM 1970 C C . ALA B 1 91 ? 23.457 72.340 55.695 1.00 21.82 136 ALA B C 1
ATOM 1971 O O . ALA B 1 91 ? 23.582 73.038 54.686 1.00 22.63 136 ALA B O 1
ATOM 1973 N N . PHE B 1 92 ? 22.276 71.931 56.150 1.00 18.31 137 PHE B N 1
ATOM 1974 C CA . PHE B 1 92 ? 21.028 72.305 55.495 1.00 19.80 137 PHE B CA 1
ATOM 1975 C C . PHE B 1 92 ? 20.912 73.832 55.407 1.00 24.02 137 PHE B C 1
ATOM 1976 O O . PHE B 1 92 ? 20.418 74.372 54.420 1.00 18.66 137 PHE B O 1
ATOM 1984 N N . LEU B 1 93 ? 21.395 74.521 56.435 1.00 15.89 138 LEU B N 1
ATOM 1985 C CA . LEU B 1 93 ? 21.317 75.975 56.491 1.00 16.19 138 LEU B CA 1
ATOM 1986 C C . LEU B 1 93 ? 22.255 76.701 55.540 1.00 20.07 138 LEU B C 1
ATOM 1987 O O . LEU B 1 93 ? 22.161 77.919 55.371 1.00 22.04 138 LEU B O 1
ATOM 1992 N N . ARG B 1 94 ? 23.161 75.964 54.915 1.00 20.51 139 ARG B N 1
ATOM 1993 C CA . ARG B 1 94 ? 24.087 76.588 53.991 1.00 20.57 139 ARG B CA 1
ATOM 1994 C C . ARG B 1 94 ? 23.814 76.201 52.536 1.00 22.23 139 ARG B C 1
ATOM 1995 O O . ARG B 1 94 ? 24.598 76.509 51.642 1.00 20.66 139 ARG B O 1
ATOM 2003 N N . LEU B 1 95 ? 22.677 75.549 52.309 1.00 17.96 140 LEU B N 1
ATOM 2004 C CA . LEU B 1 95 ? 22.289 75.143 50.962 1.00 21.90 140 LEU B CA 1
ATOM 2005 C C . LEU B 1 95 ? 21.913 76.354 50.114 1.00 25.74 140 LEU B C 1
ATOM 2006 O O . LEU B 1 95 ? 21.464 77.376 50.634 1.00 24.10 140 LEU B O 1
ATOM 2011 N N . ARG B 1 96 ? 22.096 76.228 48.804 1.00 17.97 141 ARG B N 1
ATOM 2012 C CA . ARG B 1 96 ? 21.761 77.303 47.879 1.00 23.41 141 ARG B CA 1
ATOM 2013 C C . ARG B 1 96 ? 20.364 77.109 47.293 1.00 25.67 141 ARG B C 1
ATOM 2014 O O . ARG B 1 96 ? 19.539 78.023 47.294 1.00 26.32 141 ARG B O 1
ATOM 2022 N N . GLN B 1 97 ? 20.105 75.903 46.802 1.00 23.36 142 GLN B N 1
ATOM 2023 C CA . GLN B 1 97 ? 18.827 75.613 46.163 1.00 23.32 142 GLN B CA 1
ATOM 2024 C C . GLN B 1 97 ? 18.430 74.156 46.333 1.00 20.97 142 GLN B C 1
ATOM 2025 O O . GLN B 1 97 ? 19.267 73.262 46.243 1.00 20.29 142 GLN B O 1
ATOM 2031 N N . VAL B 1 98 ? 17.150 73.924 46.603 1.00 18.09 143 VAL B N 1
ATOM 2032 C CA . VAL B 1 98 ? 16.639 72.572 46.769 1.00 20.02 143 VAL B CA 1
ATOM 2033 C C . VAL B 1 98 ? 15.399 72.363 45.910 1.00 24.35 143 VAL B C 1
ATOM 2034 O O . VAL B 1 98 ? 14.599 73.281 45.729 1.00 28.78 143 VAL B O 1
ATOM 2038 N N . GLY B 1 99 ? 15.264 71.156 45.367 1.00 23.18 144 GLY B N 1
ATOM 2039 C CA . GLY B 1 99 ? 14.113 70.820 44.551 1.00 23.11 144 GLY B CA 1
ATOM 2040 C C . GLY B 1 99 ? 13.133 70.021 45.391 1.00 28.02 144 GLY B C 1
ATOM 2041 O O . GLY B 1 99 ? 13.508 69.035 46.028 1.00 24.23 144 GLY B O 1
ATOM 2042 N N . ALA B 1 100 ? 11.874 70.441 45.397 1.00 24.24 145 ALA B N 1
ATOM 2043 C CA . ALA B 1 100 ? 10.858 69.757 46.182 1.00 28.71 145 ALA B CA 1
ATOM 2044 C C . ALA B 1 100 ? 9.788 69.133 45.303 1.00 34.31 145 ALA B C 1
ATOM 2045 O O . ALA B 1 100 ? 9.092 69.828 44.566 1.00 42.97 145 ALA B O 1
ATOM 2047 N N . THR B 1 101 ? 9.672 67.812 45.376 1.00 31.41 146 THR B N 1
ATOM 2048 C CA . THR B 1 101 ? 8.661 67.100 44.608 1.00 31.99 146 THR B CA 1
ATOM 2049 C C . THR B 1 101 ? 7.536 66.713 45.551 1.00 30.81 146 THR B C 1
ATOM 2050 O O . THR B 1 101 ? 7.772 66.194 46.644 1.00 25.36 146 THR B O 1
ATOM 2054 N N . VAL B 1 102 ? 6.309 66.976 45.131 1.00 29.63 147 VAL B N 1
ATOM 2055 C CA . VAL B 1 102 ? 5.161 66.623 45.939 1.00 28.85 147 VAL B CA 1
ATOM 2056 C C . VAL B 1 102 ? 4.129 65.911 45.080 1.00 27.37 147 VAL B C 1
ATOM 2057 O O . VAL B 1 102 ? 3.943 66.238 43.908 1.00 25.86 147 VAL B O 1
ATOM 2061 N N . GLU B 1 103 ? 3.493 64.907 45.663 1.00 26.06 148 GLU B N 1
ATOM 2062 C CA . GLU B 1 103 ? 2.457 64.158 44.980 1.00 27.45 148 GLU B CA 1
ATOM 2063 C C . GLU B 1 103 ? 1.206 64.315 45.824 1.00 27.37 148 GLU B C 1
ATOM 2064 O O . GLU B 1 103 ? 1.262 64.241 47.056 1.00 26.27 148 GLU B O 1
ATOM 2070 N N . PHE B 1 104 ? 0.081 64.555 45.166 1.00 24.24 149 PHE B N 1
ATOM 2071 C CA . PHE B 1 104 ? -1.172 64.724 45.878 1.00 24.75 149 PHE B CA 1
ATOM 2072 C C . PHE B 1 104 ? -2.331 64.278 45.008 1.00 26.56 149 PHE B C 1
ATOM 2073 O O . PHE B 1 104 ? -2.229 64.276 43.781 1.00 27.25 149 PHE B O 1
ATOM 2081 N N . THR B 1 105 ? -3.415 63.864 45.655 1.00 25.56 150 THR B N 1
ATOM 2082 C CA . THR B 1 105 ? -4.624 63.472 44.945 1.00 31.48 150 THR B CA 1
ATOM 2083 C C . THR B 1 105 ? -5.637 64.578 45.223 1.00 32.29 150 THR B C 1
ATOM 2084 O O . THR B 1 105 ? -5.526 65.295 46.221 1.00 32.76 150 THR B O 1
ATOM 2088 N N . VAL B 1 106 ? -6.601 64.740 44.327 1.00 30.40 151 VAL B N 1
ATOM 2089 C CA . VAL B 1 106 ? -7.645 65.736 44.517 1.00 28.48 151 VAL B CA 1
ATOM 2090 C C . VAL B 1 106 ? -8.973 65.059 44.207 1.00 34.70 151 VAL B C 1
ATOM 2091 O O . VAL B 1 106 ? -9.005 64.015 43.551 1.00 34.96 151 VAL B O 1
ATOM 2095 N N . GLY B 1 107 ? -10.059 65.655 44.690 1.00 40.72 152 GLY B N 1
ATOM 2096 C CA . GLY B 1 107 ? -11.383 65.110 44.450 1.00 41.10 152 GLY B CA 1
ATOM 2097 C C . GLY B 1 107 ? -11.887 65.430 43.052 1.00 40.88 152 GLY B C 1
ATOM 2098 O O . GLY B 1 107 ? -11.108 65.815 42.177 1.00 35.15 152 GLY B O 1
ATOM 2099 N N . ASP B 1 108 ? -13.197 65.302 42.851 1.00 43.53 153 ASP B N 1
ATOM 2100 C CA . ASP B 1 108 ? -13.807 65.539 41.546 1.00 47.78 153 ASP B CA 1
ATOM 2101 C C . ASP B 1 108 ? -13.996 66.998 41.139 1.00 45.02 153 ASP B C 1
ATOM 2102 O O . ASP B 1 108 ? -14.149 67.288 39.953 1.00 49.38 153 ASP B O 1
ATOM 2107 N N . LYS B 1 109 ? -13.991 67.920 42.096 1.00 38.95 154 LYS B N 1
ATOM 2108 C CA . LYS B 1 109 ? -14.176 69.328 41.754 1.00 46.00 154 LYS B CA 1
ATOM 2109 C C . LYS B 1 109 ? -12.939 69.932 41.110 1.00 47.95 154 LYS B C 1
ATOM 2110 O O . LYS B 1 109 ? -11.813 69.565 41.443 1.00 53.00 154 LYS B O 1
ATOM 2116 N N . PRO B 1 110 ? -13.137 70.842 40.144 1.00 44.78 155 PRO B N 1
ATOM 2117 C CA . PRO B 1 110 ? -11.998 71.487 39.488 1.00 41.72 155 PRO B CA 1
ATOM 2118 C C . PRO B 1 110 ? -11.284 72.360 40.517 1.00 43.66 155 PRO B C 1
ATOM 2119 O O . PRO B 1 110 ? -11.929 73.108 41.254 1.00 41.15 155 PRO B O 1
ATOM 2123 N N . VAL B 1 111 ? -9.961 72.256 40.574 1.00 41.64 156 VAL B N 1
ATOM 2124 C CA . VAL B 1 111 ? -9.189 73.065 41.507 1.00 40.17 156 VAL B CA 1
ATOM 2125 C C . VAL B 1 111 ? -8.541 74.196 40.718 1.00 42.00 156 VAL B C 1
ATOM 2126 O O . VAL B 1 111 ? -7.533 73.999 40.037 1.00 46.34 156 VAL B O 1
ATOM 2130 N N . ASN B 1 112 ? -9.135 75.380 40.804 1.00 33.61 157 ASN B N 1
ATOM 2131 C CA . ASN B 1 112 ? -8.634 76.543 40.087 1.00 40.45 157 ASN B CA 1
ATOM 2132 C C . ASN B 1 112 ? -7.566 77.341 40.829 1.00 34.78 157 ASN B C 1
ATOM 2133 O O . ASN B 1 112 ? -7.758 77.742 41.977 1.00 37.64 157 ASN B O 1
ATOM 2138 N N . ASN B 1 113 ? -6.438 77.562 40.164 1.00 28.27 158 ASN B N 1
ATOM 2139 C CA . ASN B 1 113 ? -5.373 78.371 40.734 1.00 36.00 158 ASN B CA 1
ATOM 2140 C C . ASN B 1 113 ? -4.901 77.872 42.108 1.00 32.29 158 ASN B C 1
ATOM 2141 O O . ASN B 1 113 ? -4.833 78.642 43.065 1.00 32.10 158 ASN B O 1
ATOM 2146 N N . PHE B 1 114 ? -4.593 76.580 42.195 1.00 30.17 159 PHE B N 1
ATOM 2147 C CA . PHE B 1 114 ? -4.096 75.981 43.433 1.00 26.26 159 PHE B CA 1
ATOM 2148 C C . PHE B 1 114 ? -2.739 76.641 43.715 1.00 24.45 159 PHE B C 1
ATOM 2149 O O . PHE B 1 114 ? -1.823 76.554 42.903 1.00 20.96 159 PHE B O 1
ATOM 2157 N N . ARG B 1 115 ? -2.619 77.288 44.872 1.00 24.76 160 ARG B N 1
ATOM 2158 C CA . ARG B 1 115 ? -1.411 78.032 45.221 1.00 23.93 160 ARG B CA 1
ATOM 2159 C C . ARG B 1 115 ? -1.000 77.848 46.684 1.00 23.05 160 ARG B C 1
ATOM 2160 O O . ARG B 1 115 ? -1.849 77.716 47.560 1.00 22.48 160 ARG B O 1
ATOM 2176 N N . ILE B 1 117 ? 1.507 79.376 49.879 1.00 19.15 162 ILE B N 1
ATOM 2177 C CA . ILE B 1 117 ? 2.369 80.431 50.380 1.00 18.28 162 ILE B CA 1
ATOM 2178 C C . ILE B 1 117 ? 2.906 79.853 51.684 1.00 19.75 162 ILE B C 1
ATOM 2179 O O . ILE B 1 117 ? 2.150 79.581 52.618 1.00 21.29 162 ILE B O 1
ATOM 2184 N N . GLU B 1 118 ? 4.216 79.621 51.712 1.00 19.49 163 GLU B N 1
ATOM 2185 C CA . GLU B 1 118 ? 4.871 79.032 52.875 1.00 20.53 163 GLU B CA 1
ATOM 2186 C C . GLU B 1 118 ? 5.853 80.030 53.470 1.00 20.44 163 GLU B C 1
ATOM 2187 O O . GLU B 1 118 ? 6.761 80.507 52.788 1.00 22.72 163 GLU B O 1
ATOM 2193 N N . ARG B 1 119 ? 5.665 80.347 54.747 1.00 20.92 164 ARG B N 1
ATOM 2194 C CA . ARG B 1 119 ? 6.521 81.315 55.416 1.00 16.32 164 ARG B CA 1
ATOM 2195 C C . ARG B 1 119 ? 7.284 80.671 56.567 1.00 19.28 164 ARG B C 1
ATOM 2196 O O . ARG B 1 119 ? 6.704 79.995 57.412 1.00 17.97 164 ARG B O 1
ATOM 2204 N N . HIS B 1 120 ? 8.597 80.876 56.572 1.00 19.35 165 HIS B N 1
ATOM 2205 C CA . HIS B 1 120 ? 9.466 80.321 57.602 1.00 19.38 165 HIS B CA 1
ATOM 2206 C C . HIS B 1 120 ? 9.953 81.430 58.523 1.00 22.22 165 HIS B C 1
ATOM 2207 O O . HIS B 1 120 ? 10.340 82.507 58.060 1.00 21.70 165 HIS B O 1
ATOM 2214 N N . TYR B 1 121 ? 9.947 81.162 59.823 1.00 20.44 166 TYR B N 1
ATOM 2215 C CA . TYR B 1 121 ? 10.386 82.149 60.804 1.00 24.13 166 TYR B CA 1
ATOM 2216 C C . TYR B 1 121 ? 11.302 81.563 61.868 1.00 28.62 166 TYR B C 1
ATOM 2217 O O . TYR B 1 121 ? 11.225 80.376 62.187 1.00 22.95 166 TYR B O 1
ATOM 2226 N N . PHE B 1 122 ? 12.168 82.412 62.411 1.00 30.09 167 PHE B N 1
ATOM 2227 C CA . PHE B 1 122 ? 13.009 82.019 63.527 1.00 26.61 167 PHE B CA 1
ATOM 2228 C C . PHE B 1 122 ? 12.746 83.100 64.571 1.00 24.45 167 PHE B C 1
ATOM 2229 O O . PHE B 1 122 ? 13.007 84.283 64.337 1.00 19.60 167 PHE B O 1
ATOM 2237 N N . ARG B 1 123 ? 12.201 82.695 65.709 1.00 25.28 168 ARG B N 1
ATOM 2238 C CA . ARG B 1 123 ? 11.899 83.628 66.782 1.00 30.50 168 ARG B CA 1
ATOM 2239 C C . ARG B 1 123 ? 11.214 84.915 66.302 1.00 34.49 168 ARG B C 1
ATOM 2240 O O . ARG B 1 123 ? 11.712 86.014 66.535 1.00 40.01 168 ARG B O 1
ATOM 2248 N N . ASN B 1 124 ? 10.079 84.769 65.623 1.00 43.10 169 ASN B N 1
ATOM 2249 C CA . ASN B 1 124 ? 9.303 85.913 65.137 1.00 47.10 169 ASN B CA 1
ATOM 2250 C C . ASN B 1 124 ? 9.932 86.708 64.002 1.00 44.74 169 ASN B C 1
ATOM 2251 O O . ASN B 1 124 ? 9.402 87.742 63.603 1.00 53.69 169 ASN B O 1
ATOM 2256 N N . GLN B 1 125 ? 11.060 86.239 63.486 1.00 35.18 170 GLN B N 1
ATOM 2257 C CA . GLN B 1 125 ? 11.721 86.932 62.389 1.00 34.59 170 GLN B CA 1
ATOM 2258 C C . GLN B 1 125 ? 11.539 86.137 61.108 1.00 29.97 170 GLN B C 1
ATOM 2259 O O . GLN B 1 125 ? 12.025 85.012 60.997 1.00 26.95 170 GLN B O 1
ATOM 2265 N N . LEU B 1 126 ? 10.828 86.716 60.145 1.00 28.56 171 LEU B N 1
ATOM 2266 C CA . LEU B 1 126 ? 10.610 86.054 58.861 1.00 27.79 171 LEU B CA 1
ATOM 2267 C C . LEU B 1 126 ? 11.952 85.787 58.187 1.00 24.06 171 LEU B C 1
ATOM 2268 O O . LEU B 1 126 ? 12.765 86.698 58.021 1.00 29.80 171 LEU B O 1
ATOM 2273 N N . LEU B 1 127 ? 12.180 84.539 57.800 1.00 22.02 172 LEU B N 1
ATOM 2274 C CA . LEU B 1 127 ? 13.419 84.157 57.126 1.00 21.60 172 LEU B CA 1
ATOM 2275 C C . LEU B 1 127 ? 13.183 84.254 55.622 1.00 26.44 172 LEU B C 1
ATOM 2276 O O . LEU B 1 127 ? 13.990 84.826 54.883 1.00 27.24 172 LEU B O 1
ATOM 2281 N N . LYS B 1 128 ? 12.074 83.674 55.180 1.00 22.64 173 LYS B N 1
ATOM 2282 C CA . LYS B 1 128 ? 11.689 83.733 53.778 1.00 25.23 173 LYS B CA 1
ATOM 2283 C C . LYS B 1 128 ? 10.267 83.252 53.576 1.00 23.60 173 LYS B C 1
ATOM 2284 O O . LYS B 1 128 ? 9.732 82.470 54.371 1.00 21.66 173 LYS B O 1
ATOM 2290 N N . SER B 1 129 ? 9.649 83.766 52.521 1.00 18.11 174 SER B N 1
ATOM 2291 C CA . SER B 1 129 ? 8.301 83.375 52.151 1.00 20.17 174 SER B CA 1
ATOM 2292 C C . SER B 1 129 ? 8.405 82.815 50.741 1.00 27.23 174 SER B C 1
ATOM 2293 O O . SER B 1 129 ? 9.018 83.429 49.866 1.00 23.77 174 SER B O 1
ATOM 2296 N N . PHE B 1 130 ? 7.815 81.645 50.534 1.00 24.05 175 PHE B N 1
ATOM 2297 C CA . PHE B 1 130 ? 7.831 80.994 49.236 1.00 23.43 175 PHE B CA 1
ATOM 2298 C C . PHE B 1 130 ? 6.415 81.002 48.678 1.00 25.84 175 PHE B C 1
ATOM 2299 O O . PHE B 1 130 ? 5.455 80.701 49.386 1.00 28.76 175 PHE B O 1
ATOM 2307 N N . ASP B 1 131 ? 6.294 81.346 47.403 1.00 24.42 176 ASP B N 1
ATOM 2308 C CA . ASP B 1 131 ? 4.993 81.440 46.756 1.00 26.99 176 ASP B CA 1
ATOM 2309 C C . ASP B 1 131 ? 4.996 80.596 45.481 1.00 26.19 176 ASP B C 1
ATOM 2310 O O . ASP B 1 131 ? 5.582 80.988 44.480 1.00 28.16 176 ASP B O 1
ATOM 2315 N N . PHE B 1 132 ? 4.339 79.442 45.525 1.00 23.90 177 PHE B N 1
ATOM 2316 C CA . PHE B 1 132 ? 4.297 78.534 44.382 1.00 26.11 177 PHE B CA 1
ATOM 2317 C C . PHE B 1 132 ? 2.891 78.218 43.895 1.00 26.13 177 PHE B C 1
ATOM 2318 O O . PHE B 1 132 ? 1.953 78.133 44.691 1.00 21.29 177 PHE B O 1
ATOM 2326 N N . HIS B 1 133 ? 2.767 78.030 42.582 1.00 19.57 178 HIS B N 1
ATOM 2327 C CA . HIS B 1 133 ? 1.502 77.638 41.963 1.00 19.20 178 HIS B CA 1
ATOM 2328 C C . HIS B 1 133 ? 1.681 76.185 41.521 1.00 23.11 178 HIS B C 1
ATOM 2329 O O . HIS B 1 133 ? 2.761 75.799 41.073 1.00 26.37 178 HIS B O 1
ATOM 2336 N N . PHE B 1 134 ? 0.629 75.382 41.651 1.00 21.76 179 PHE B N 1
ATOM 2337 C CA . PHE B 1 134 ? 0.706 73.976 41.277 1.00 28.40 179 PHE B CA 1
ATOM 2338 C C . PHE B 1 134 ? 0.261 73.683 39.849 1.00 29.78 179 PHE B C 1
ATOM 2339 O O . PHE B 1 134 ? 0.378 72.552 39.386 1.00 34.79 179 PHE B O 1
ATOM 2347 N N . GLY B 1 135 ? -0.235 74.695 39.148 1.00 29.05 180 GLY B N 1
ATOM 2348 C CA . GLY B 1 135 ? -0.698 74.477 37.789 1.00 24.58 180 GLY B CA 1
ATOM 2349 C C . GLY B 1 135 ? -1.996 73.683 37.780 1.00 29.61 180 GLY B C 1
ATOM 2350 O O . GLY B 1 135 ? -2.705 73.622 38.790 1.00 29.59 180 GLY B O 1
ATOM 2351 N N . PHE B 1 136 ? -2.303 73.053 36.652 1.00 26.31 181 PHE B N 1
ATOM 2352 C CA . PHE B 1 136 ? -3.532 72.275 36.528 1.00 28.45 181 PHE B CA 1
ATOM 2353 C C . PHE B 1 136 ? -3.550 71.021 37.388 1.00 30.37 181 PHE B C 1
ATOM 2354 O O . PHE B 1 136 ? -2.601 70.233 37.386 1.00 28.49 181 PHE B O 1
ATOM 2362 N N . CYS B 1 137 ? -4.649 70.842 38.114 1.00 30.11 182 CYS B N 1
ATOM 2363 C CA . CYS B 1 137 ? -4.832 69.679 38.966 1.00 31.43 182 CYS B CA 1
ATOM 2364 C C . CYS B 1 137 ? -5.823 68.730 38.298 1.00 34.02 182 CYS B C 1
ATOM 2365 O O . CYS B 1 137 ? -6.976 69.091 38.059 1.00 35.67 182 CYS B O 1
ATOM 2368 N N . ILE B 1 138 ? -5.367 67.521 37.990 1.00 29.02 183 ILE B N 1
ATOM 2369 C CA . ILE B 1 138 ? -6.217 66.519 37.354 1.00 34.66 183 ILE B CA 1
ATOM 2370 C C . ILE B 1 138 ? -7.196 65.975 38.389 1.00 35.53 183 ILE B C 1
ATOM 2371 O O . ILE B 1 138 ? -6.790 65.324 39.352 1.00 33.05 183 ILE B O 1
ATOM 2376 N N . PRO B 1 139 ? -8.504 66.219 38.191 1.00 35.41 184 PRO B N 1
ATOM 2377 C CA . PRO B 1 139 ? -9.539 65.755 39.119 1.00 36.98 184 PRO B CA 1
ATOM 2378 C C . PRO B 1 139 ? -9.540 64.249 39.351 1.00 39.41 184 PRO B C 1
ATOM 2379 O O . PRO B 1 139 ? -9.217 63.472 38.457 1.00 41.44 184 PRO B O 1
ATOM 2383 N N . SER B 1 140 ? -9.892 63.853 40.568 1.00 36.77 185 SER B N 1
ATOM 2384 C CA . SER B 1 140 ? -10.003 62.448 40.935 1.00 42.72 185 SER B CA 1
ATOM 2385 C C . SER B 1 140 ? -8.795 61.572 40.643 1.00 39.97 185 SER B C 1
ATOM 2386 O O . SER B 1 140 ? -8.938 60.366 40.460 1.00 43.30 185 SER B O 1
ATOM 2389 N N . SER B 1 141 ? -7.604 62.158 40.610 1.00 38.84 186 SER B N 1
ATOM 2390 C CA . SER B 1 141 ? -6.409 61.364 40.356 1.00 37.95 186 SER B CA 1
ATOM 2391 C C . SER B 1 141 ? -5.169 61.967 41.002 1.00 38.77 186 SER B C 1
ATOM 2392 O O . SER B 1 141 ? -5.221 63.057 41.579 1.00 32.31 186 SER B O 1
ATOM 2395 N N . LYS B 1 142 ? -4.056 61.247 40.897 1.00 39.38 187 LYS B N 1
ATOM 2396 C CA . LYS B 1 142 ? -2.792 61.691 41.471 1.00 39.59 187 LYS B CA 1
ATOM 2397 C C . LYS B 1 142 ? -2.147 62.781 40.622 1.00 35.93 187 LYS B C 1
ATOM 2398 O O . LYS B 1 142 ? -2.234 62.767 39.392 1.00 31.95 187 LYS B O 1
ATOM 2404 N N . ASN B 1 143 ? -1.507 63.730 41.294 1.00 28.80 188 ASN B N 1
ATOM 2405 C CA . ASN B 1 143 ? -0.825 64.834 40.632 1.00 29.85 188 ASN B CA 1
ATOM 2406 C C . ASN B 1 143 ? 0.603 64.931 41.166 1.00 31.49 188 ASN B C 1
ATOM 2407 O O . ASN B 1 143 ? 0.861 64.606 42.325 1.00 32.03 188 ASN B O 1
ATOM 2412 N N . THR B 1 144 ? 1.527 65.372 40.319 1.00 28.17 189 THR B N 1
ATOM 2413 C CA . THR B 1 144 ? 2.921 65.518 40.725 1.00 30.27 189 THR B CA 1
ATOM 2414 C C . THR B 1 144 ? 3.420 66.894 40.305 1.00 33.76 189 THR B C 1
ATOM 2415 O O . THR B 1 144 ? 3.160 67.334 39.185 1.00 32.68 189 THR B O 1
ATOM 2419 N N . CYS B 1 145 ? 4.133 67.572 41.201 1.00 28.75 190 CYS B N 1
ATOM 2420 C CA . CYS B 1 145 ? 4.645 68.901 40.895 1.00 31.85 190 CYS B CA 1
ATOM 2421 C C . CYS B 1 145 ? 5.979 69.165 41.586 1.00 33.36 190 CYS B C 1
ATOM 2422 O O . CYS B 1 145 ? 6.158 68.825 42.755 1.00 39.91 190 CYS B O 1
ATOM 2425 N N . GLU B 1 146 ? 6.926 69.750 40.860 1.00 25.10 191 GLU B N 1
ATOM 2426 C CA . GLU B 1 146 ? 8.217 70.073 41.459 1.00 29.33 191 GLU B CA 1
ATOM 2427 C C . GLU B 1 146 ? 8.386 71.577 41.623 1.00 29.75 191 GLU B C 1
ATOM 2428 O O . GLU B 1 146 ? 8.110 72.352 40.708 1.00 28.34 191 GLU B O 1
ATOM 2434 N N . HIS B 1 147 ? 8.836 71.975 42.807 1.00 27.39 192 HIS B N 1
ATOM 2435 C CA . HIS B 1 147 ? 9.069 73.377 43.120 1.00 32.29 192 HIS B CA 1
ATOM 2436 C C . HIS B 1 147 ? 10.541 73.569 43.464 1.00 34.59 192 HIS B C 1
ATOM 2437 O O . HIS B 1 147 ? 11.180 72.672 44.012 1.00 30.78 192 HIS B O 1
ATOM 2444 N N . ILE B 1 148 ? 11.073 74.742 43.150 1.00 31.98 193 ILE B N 1
ATOM 2445 C CA . ILE B 1 148 ? 12.459 75.037 43.465 1.00 32.10 193 ILE B CA 1
ATOM 2446 C C . ILE B 1 148 ? 12.537 76.095 44.563 1.00 30.21 193 ILE B C 1
ATOM 2447 O O . ILE B 1 148 ? 12.061 77.219 44.390 1.00 32.26 193 ILE B O 1
ATOM 2452 N N . TYR B 1 149 ? 13.113 75.722 45.701 1.00 23.74 194 TYR B N 1
ATOM 2453 C CA . TYR B 1 149 ? 13.289 76.651 46.808 1.00 26.78 194 TYR B CA 1
ATOM 2454 C C . TYR B 1 149 ? 14.690 77.253 46.737 1.00 31.52 194 TYR B C 1
ATOM 2455 O O . TYR B 1 149 ? 15.681 76.523 46.817 1.00 29.18 194 TYR B O 1
ATOM 2464 N N . ASP B 1 150 ? 14.785 78.564 46.551 1.00 27.72 195 ASP B N 1
ATOM 2465 C CA . ASP B 1 150 ? 16.091 79.204 46.581 1.00 25.27 195 ASP B CA 1
ATOM 2466 C C . ASP B 1 150 ? 16.210 79.717 48.014 1.00 23.21 195 ASP B C 1
ATOM 2467 O O . ASP B 1 150 ? 15.444 80.581 48.441 1.00 23.97 195 ASP B O 1
ATOM 2472 N N . PHE B 1 151 ? 17.162 79.172 48.760 1.00 25.91 196 PHE B N 1
ATOM 2473 C CA . PHE B 1 151 ? 17.336 79.556 50.150 1.00 26.61 196 PHE B CA 1
ATOM 2474 C C . PHE B 1 151 ? 17.878 80.955 50.321 1.00 28.99 196 PHE B C 1
ATOM 2475 O O . PHE B 1 151 ? 18.661 81.439 49.505 1.00 29.11 196 PHE B O 1
ATOM 2483 N N . PRO B 1 152 ? 17.444 81.636 51.381 1.00 29.49 197 PRO B N 1
ATOM 2484 C CA . PRO B 1 152 ? 17.932 82.988 51.618 1.00 36.32 197 PRO B CA 1
ATOM 2485 C C . PRO B 1 152 ? 19.327 82.863 52.226 1.00 32.88 197 PRO B C 1
ATOM 2486 O O . PRO B 1 152 ? 19.645 81.859 52.871 1.00 29.48 197 PRO B O 1
ATOM 2490 N N . PRO B 1 153 ? 20.198 83.850 51.980 1.00 38.46 198 PRO B N 1
ATOM 2491 C CA . PRO B 1 153 ? 21.540 83.771 52.564 1.00 34.08 198 PRO B CA 1
ATOM 2492 C C . PRO B 1 153 ? 21.382 84.145 54.038 1.00 30.50 198 PRO B C 1
ATOM 2493 O O . PRO B 1 153 ? 20.972 85.256 54.362 1.00 38.30 198 PRO B O 1
ATOM 2497 N N . LEU B 1 154 ? 21.683 83.208 54.928 1.00 28.14 199 LEU B N 1
ATOM 2498 C CA . LEU B 1 154 ? 21.541 83.457 56.356 1.00 25.50 199 LEU B CA 1
ATOM 2499 C C . LEU B 1 154 ? 22.830 83.997 56.963 1.00 25.33 199 LEU B C 1
ATOM 2500 O O . LEU B 1 154 ? 23.925 83.596 56.566 1.00 26.09 199 LEU B O 1
ATOM 2505 N N . SER B 1 155 ? 22.700 84.917 57.913 1.00 24.97 200 SER B N 1
ATOM 2506 C CA . SER B 1 155 ? 23.873 85.477 58.573 1.00 29.70 200 SER B CA 1
ATOM 2507 C C . SER B 1 155 ? 24.471 84.389 59.454 1.00 25.74 200 SER B C 1
ATOM 2508 O O . SER B 1 155 ? 23.779 83.442 59.833 1.00 20.03 200 SER B O 1
ATOM 2511 N N . GLU B 1 156 ? 25.752 84.514 59.781 1.00 25.98 201 GLU B N 1
ATOM 2512 C CA . GLU B 1 156 ? 26.398 83.520 60.630 1.00 29.84 201 GLU B CA 1
ATOM 2513 C C . GLU B 1 156 ? 25.739 83.466 62.005 1.00 29.35 201 GLU B C 1
ATOM 2514 O O . GLU B 1 156 ? 25.652 82.402 62.619 1.00 23.55 201 GLU B O 1
ATOM 2520 N N . GLU B 1 157 ? 25.275 84.615 62.486 1.00 26.74 202 GLU B N 1
ATOM 2521 C CA . GLU B 1 157 ? 24.631 84.676 63.794 1.00 26.75 202 GLU B CA 1
ATOM 2522 C C . GLU B 1 157 ? 23.307 83.925 63.771 1.00 27.95 202 GLU B C 1
ATOM 2523 O O . GLU B 1 157 ? 22.972 83.197 64.705 1.00 26.13 202 GLU B O 1
ATOM 2529 N N . LEU B 1 158 ? 22.555 84.098 62.692 1.00 26.38 203 LEU B N 1
ATOM 2530 C CA . LEU B 1 158 ? 21.269 83.430 62.559 1.00 21.18 203 LEU B CA 1
ATOM 2531 C C . LEU B 1 158 ? 21.465 81.918 62.462 1.00 22.60 203 LEU B C 1
ATOM 2532 O O . LEU B 1 158 ? 20.752 81.153 63.102 1.00 22.62 203 LEU B O 1
ATOM 2537 N N . ILE B 1 159 ? 22.440 81.490 61.670 1.00 18.67 204 ILE B N 1
ATOM 2538 C CA . ILE B 1 159 ? 22.702 80.066 61.511 1.00 16.41 204 ILE B CA 1
ATOM 2539 C C . ILE B 1 159 ? 23.090 79.421 62.844 1.00 18.98 204 ILE B C 1
ATOM 2540 O O . ILE B 1 159 ? 22.610 78.339 63.174 1.00 20.01 204 ILE B O 1
ATOM 2545 N N . SER B 1 160 ? 23.953 80.092 63.605 1.00 18.02 205 SER B N 1
ATOM 2546 C CA . SER B 1 160 ? 24.395 79.589 64.906 1.00 19.53 205 SER B CA 1
ATOM 2547 C C . SER B 1 160 ? 23.220 79.392 65.858 1.00 19.17 205 SER B C 1
ATOM 2548 O O . SER B 1 160 ? 23.107 78.363 66.534 1.00 18.20 205 SER B O 1
ATOM 2551 N N . GLU B 1 161 ? 22.355 80.398 65.915 1.00 19.68 206 GLU B N 1
ATOM 2552 C CA . GLU B 1 161 ? 21.189 80.370 66.789 1.00 18.35 206 GLU B CA 1
ATOM 2553 C C . GLU B 1 161 ? 20.179 79.299 66.396 1.00 17.85 206 GLU B C 1
ATOM 2554 O O . GLU B 1 161 ? 19.608 78.632 67.256 1.00 20.05 206 GLU B O 1
ATOM 2568 N N . ILE B 1 163 ? 20.819 76.517 64.892 1.00 13.64 208 ILE B N 1
ATOM 2569 C CA . ILE B 1 163 ? 21.410 75.214 65.202 1.00 12.40 208 ILE B CA 1
ATOM 2570 C C . ILE B 1 163 ? 21.312 74.937 66.698 1.00 19.41 208 ILE B C 1
ATOM 2571 O O . ILE B 1 163 ? 21.000 73.823 67.129 1.00 16.47 208 ILE B O 1
ATOM 2576 N N . ARG B 1 164 ? 21.535 75.987 67.475 1.00 17.81 209 ARG B N 1
ATOM 2577 C CA . ARG B 1 164 ? 21.530 75.939 68.929 1.00 21.61 209 ARG B CA 1
ATOM 2578 C C . ARG B 1 164 ? 20.129 75.831 69.534 1.00 21.48 209 ARG B C 1
ATOM 2579 O O . ARG B 1 164 ? 19.957 75.275 70.619 1.00 19.76 209 ARG B O 1
ATOM 2587 N N . HIS B 1 165 ? 19.128 76.355 68.832 1.00 16.84 210 HIS B N 1
ATOM 2588 C CA . HIS B 1 165 ? 17.764 76.337 69.348 1.00 23.53 210 HIS B CA 1
ATOM 2589 C C . HIS B 1 165 ? 16.805 75.575 68.450 1.00 21.94 210 HIS B C 1
ATOM 2590 O O . HIS B 1 165 ? 16.025 76.168 67.706 1.00 23.79 210 HIS B O 1
ATOM 2597 N N . PRO B 1 166 ? 16.853 74.238 68.511 1.00 19.74 211 PRO B N 1
ATOM 2598 C CA . PRO B 1 166 ? 15.971 73.412 67.689 1.00 21.40 211 PRO B CA 1
ATOM 2599 C C . PRO B 1 166 ? 14.490 73.668 67.952 1.00 25.33 211 PRO B C 1
ATOM 2600 O O . PRO B 1 166 ? 14.084 73.936 69.082 1.00 20.89 211 PRO B O 1
ATOM 2604 N N . TYR B 1 167 ? 13.706 73.608 66.880 1.00 20.92 212 TYR B N 1
ATOM 2605 C CA . TYR B 1 167 ? 12.261 73.791 66.918 1.00 22.47 212 TYR B CA 1
ATOM 2606 C C . TYR B 1 167 ? 11.792 75.222 67.124 1.00 22.56 212 TYR B C 1
ATOM 2607 O O . TYR B 1 167 ? 10.590 75.487 67.194 1.00 25.62 212 TYR B O 1
ATOM 2616 N N . GLU B 1 168 ? 12.731 76.151 67.210 1.00 21.27 213 GLU B N 1
ATOM 2617 C CA . GLU B 1 168 ? 12.346 77.541 67.343 1.00 24.42 213 GLU B CA 1
ATOM 2618 C C . GLU B 1 168 ? 12.243 78.139 65.943 1.00 24.26 213 GLU B C 1
ATOM 2619 O O . GLU B 1 168 ? 11.876 79.304 65.766 1.00 25.41 213 GLU B O 1
ATOM 2625 N N . THR B 1 169 ? 12.582 77.323 64.948 1.00 18.55 214 THR B N 1
ATOM 2626 C CA . THR B 1 169 ? 12.430 77.715 63.554 1.00 15.07 214 THR B CA 1
ATOM 2627 C C . THR B 1 169 ? 11.100 77.047 63.196 1.00 16.35 214 THR B C 1
ATOM 2628 O O . THR B 1 169 ? 10.943 75.831 63.347 1.00 18.02 214 THR B O 1
ATOM 2632 N N . GLN B 1 170 ? 10.137 77.837 62.738 1.00 16.52 215 GLN B N 1
ATOM 2633 C CA . GLN B 1 170 ? 8.826 77.293 62.424 1.00 15.40 215 GLN B CA 1
ATOM 2634 C C . GLN B 1 170 ? 8.308 77.823 61.090 1.00 18.87 215 GLN B C 1
ATOM 2635 O O . GLN B 1 170 ? 8.754 78.863 60.612 1.00 19.02 215 GLN B O 1
ATOM 2641 N N . SER B 1 171 ? 7.374 77.096 60.490 1.00 18.73 216 SER B N 1
ATOM 2642 C CA . SER B 1 171 ? 6.801 77.525 59.224 1.00 15.26 216 SER B CA 1
ATOM 2643 C C . SER B 1 171 ? 5.285 77.344 59.199 1.00 19.81 216 SER B C 1
ATOM 2644 O O . SER B 1 171 ? 4.739 76.497 59.904 1.00 17.63 216 SER B O 1
ATOM 2647 N N . ASP B 1 172 ? 4.620 78.175 58.402 1.00 17.01 217 ASP B N 1
ATOM 2648 C CA . ASP B 1 172 ? 3.173 78.104 58.194 1.00 19.69 217 ASP B CA 1
ATOM 2649 C C . ASP B 1 172 ? 3.047 77.849 56.691 1.00 20.93 217 ASP B C 1
ATOM 2650 O O . ASP B 1 172 ? 3.646 78.569 55.894 1.00 16.00 217 ASP B O 1
ATOM 2655 N N . SER B 1 173 ? 2.301 76.824 56.301 1.00 16.98 218 SER B N 1
ATOM 2656 C CA . SER B 1 173 ? 2.099 76.549 54.883 1.00 18.58 218 SER B CA 1
ATOM 2657 C C . SER B 1 173 ? 0.625 76.804 54.586 1.00 18.96 218 SER B C 1
ATOM 2658 O O . SER B 1 173 ? -0.240 76.069 55.062 1.00 18.93 218 SER B O 1
ATOM 2661 N N . PHE B 1 174 ? 0.355 77.858 53.817 1.00 20.69 219 PHE B N 1
ATOM 2662 C CA . PHE B 1 174 ? -1.010 78.250 53.460 1.00 15.45 219 PHE B CA 1
ATOM 2663 C C . PHE B 1 174 ? -1.351 77.847 52.028 1.00 20.26 219 PHE B C 1
ATOM 2664 O O . PHE B 1 174 ? -0.657 78.244 51.091 1.00 22.13 219 PHE B O 1
ATOM 2672 N N . TYR B 1 175 ? -2.422 77.076 51.858 1.00 20.31 220 TYR B N 1
ATOM 2673 C CA . TYR B 1 175 ? -2.829 76.644 50.529 1.00 17.64 220 TYR B CA 1
ATOM 2674 C C . TYR B 1 175 ? -4.123 77.345 50.119 1.00 23.60 220 TYR B C 1
ATOM 2675 O O . TYR B 1 175 ? -5.073 77.432 50.901 1.00 22.42 220 TYR B O 1
ATOM 2684 N N . PHE B 1 176 ? -4.146 77.856 48.894 1.00 25.33 221 PHE B N 1
ATOM 2685 C CA . PHE B 1 176 ? -5.322 78.554 48.386 1.00 22.58 221 PHE B CA 1
ATOM 2686 C C . PHE B 1 176 ? -5.842 77.941 47.088 1.00 24.11 221 PHE B C 1
ATOM 2687 O O . PHE B 1 176 ? -5.084 77.369 46.304 1.00 25.12 221 PHE B O 1
ATOM 2695 N N . VAL B 1 177 ? -7.152 78.049 46.893 1.00 27.44 222 VAL B N 1
ATOM 2696 C CA . VAL B 1 177 ? -7.808 77.599 45.672 1.00 30.19 222 VAL B CA 1
ATOM 2697 C C . VAL B 1 177 ? -8.755 78.752 45.339 1.00 32.35 222 VAL B C 1
ATOM 2698 O O . VAL B 1 177 ? -9.643 79.083 46.128 1.00 30.04 222 VAL B O 1
ATOM 2702 N N . ASP B 1 178 ? -8.535 79.384 44.191 1.00 32.34 223 ASP B N 1
ATOM 2703 C CA . ASP B 1 178 ? -9.353 80.511 43.770 1.00 35.06 223 ASP B CA 1
ATOM 2704 C C . ASP B 1 178 ? -9.240 81.661 44.765 1.00 35.65 223 ASP B C 1
ATOM 2705 O O . ASP B 1 178 ? -10.230 82.325 45.070 1.00 33.19 223 ASP B O 1
ATOM 2710 N N . ASP B 1 179 ? -8.036 81.878 45.282 1.00 30.98 224 ASP B N 1
ATOM 2711 C CA . ASP B 1 179 ? -7.779 82.961 46.230 1.00 34.57 224 ASP B CA 1
ATOM 2712 C C . ASP B 1 179 ? -8.408 82.789 47.607 1.00 31.73 224 ASP B C 1
ATOM 2713 O O . ASP B 1 179 ? -8.500 83.750 48.370 1.00 28.69 224 ASP B O 1
ATOM 2718 N N . ARG B 1 180 ? -8.838 81.573 47.927 1.00 27.43 225 ARG B N 1
ATOM 2719 C CA . ARG B 1 180 ? -9.440 81.295 49.229 1.00 31.66 225 ARG B CA 1
ATOM 2720 C C . ARG B 1 180 ? -8.678 80.201 49.977 1.00 28.09 225 ARG B C 1
ATOM 2721 O O . ARG B 1 180 ? -8.415 79.132 49.425 1.00 25.83 225 ARG B O 1
ATOM 2729 N N . LEU B 1 181 ? -8.333 80.468 51.234 1.00 25.98 226 LEU B N 1
ATOM 2730 C CA . LEU B 1 181 ? -7.602 79.496 52.046 1.00 21.88 226 LEU B CA 1
ATOM 2731 C C . LEU B 1 181 ? -8.391 78.202 52.224 1.00 29.22 226 LEU B C 1
ATOM 2732 O O . LEU B 1 181 ? -9.518 78.217 52.725 1.00 32.33 226 LEU B O 1
ATOM 2737 N N . VAL B 1 182 ? -7.803 77.082 51.813 1.00 22.61 227 VAL B N 1
ATOM 2738 C CA . VAL B 1 182 ? -8.469 75.791 51.956 1.00 27.78 227 VAL B CA 1
ATOM 2739 C C . VAL B 1 182 ? -7.698 74.840 52.867 1.00 28.53 227 VAL B C 1
ATOM 2740 O O . VAL B 1 182 ? -8.247 73.844 53.339 1.00 26.66 227 VAL B O 1
ATOM 2752 N N . HIS B 1 184 ? -4.145 74.732 55.861 1.00 21.17 229 HIS B N 1
ATOM 2753 C CA . HIS B 1 184 ? -3.091 75.387 56.621 1.00 26.03 229 HIS B CA 1
ATOM 2754 C C . HIS B 1 184 ? -2.342 74.306 57.391 1.00 24.95 229 HIS B C 1
ATOM 2755 O O . HIS B 1 184 ? -2.929 73.630 58.238 1.00 21.84 229 HIS B O 1
ATOM 2762 N N . ASN B 1 185 ? -1.061 74.124 57.066 1.00 21.58 230 ASN B N 1
ATOM 2763 C CA . ASN B 1 185 ? -0.220 73.153 57.752 1.00 18.08 230 ASN B CA 1
ATOM 2764 C C . ASN B 1 185 ? 0.859 73.903 58.507 1.00 19.20 230 ASN B C 1
ATOM 2765 O O . ASN B 1 185 ? 1.230 75.012 58.131 1.00 20.81 230 ASN B O 1
ATOM 2770 N N . LYS B 1 186 ? 1.355 73.295 59.579 1.00 17.61 231 LYS B N 1
ATOM 2771 C CA . LYS B 1 186 ? 2.402 73.905 60.383 1.00 17.82 231 LYS B CA 1
ATOM 2772 C C . LYS B 1 186 ? 3.559 72.925 60.528 1.00 18.15 231 LYS B C 1
ATOM 2773 O O . LYS B 1 186 ? 3.398 71.722 60.333 1.00 21.01 231 LYS B O 1
ATOM 2779 N N . ALA B 1 187 ? 4.725 73.447 60.875 1.00 18.83 232 ALA B N 1
ATOM 2780 C CA . ALA B 1 187 ? 5.887 72.596 61.056 1.00 17.92 232 ALA B CA 1
ATOM 2781 C C . ALA B 1 187 ? 6.972 73.318 61.841 1.00 19.93 232 ALA B C 1
ATOM 2782 O O . ALA B 1 187 ? 6.975 74.550 61.925 1.00 18.88 232 ALA B O 1
ATOM 2784 N N . ASP B 1 188 ? 7.859 72.552 62.471 1.00 18.84 233 ASP B N 1
ATOM 2785 C CA . ASP B 1 188 ? 8.995 73.164 63.151 1.00 18.03 233 ASP B CA 1
ATOM 2786 C C . ASP B 1 188 ? 10.234 72.367 62.764 1.00 18.80 233 ASP B C 1
ATOM 2787 O O . ASP B 1 188 ? 10.136 71.223 62.303 1.00 19.00 233 ASP B O 1
ATOM 2792 N N . TYR B 1 189 ? 11.399 72.970 62.946 1.00 15.88 234 TYR B N 1
ATOM 2793 C CA . TYR B 1 189 ? 12.626 72.361 62.476 1.00 15.00 234 TYR B CA 1
ATOM 2794 C C . TYR B 1 189 ? 13.797 72.351 63.433 1.00 18.26 234 TYR B C 1
ATOM 2795 O O . TYR B 1 189 ? 13.991 73.280 64.219 1.00 18.76 234 TYR B O 1
ATOM 2804 N N . SER B 1 190 ? 14.585 71.286 63.328 1.00 13.97 235 SER B N 1
ATOM 2805 C CA . SER B 1 190 ? 15.820 71.149 64.078 1.00 15.05 235 SER B CA 1
ATOM 2806 C C . SER B 1 190 ? 16.921 71.039 63.014 1.00 17.99 235 SER B C 1
ATOM 2807 O O . SER B 1 190 ? 16.728 70.411 61.967 1.00 18.61 235 SER B O 1
ATOM 2810 N N . TYR B 1 191 ? 18.066 71.655 63.281 1.00 18.75 236 TYR B N 1
ATOM 2811 C CA . TYR B 1 191 ? 19.214 71.592 62.377 1.00 21.10 236 TYR B CA 1
ATOM 2812 C C . TYR B 1 191 ? 20.380 71.087 63.212 1.00 24.09 236 TYR B C 1
ATOM 2813 O O . TYR B 1 191 ? 21.537 71.384 62.936 1.00 23.02 236 TYR B O 1
ATOM 2822 N N . SER B 1 192 ? 20.048 70.319 64.241 1.00 20.95 237 SER B N 1
ATOM 2823 C CA . SER B 1 192 ? 21.035 69.785 65.167 1.00 28.54 237 SER B CA 1
ATOM 2824 C C . SER B 1 192 ? 21.524 68.408 64.771 1.00 34.36 237 SER B C 1
ATOM 2825 O O . SER B 1 192 ? 22.412 67.856 65.420 1.00 37.17 237 SER B O 1
ATOM 2828 N N . GLY B 1 193 ? 20.960 67.860 63.699 1.00 36.58 238 GLY B N 1
ATOM 2829 C CA . GLY B 1 193 ? 21.331 66.515 63.295 1.00 46.48 238 GLY B CA 1
ATOM 2830 C C . GLY B 1 193 ? 20.974 65.593 64.455 1.00 56.34 238 GLY B C 1
ATOM 2831 O O . GLY B 1 193 ? 21.451 64.460 64.545 1.00 57.03 238 GLY B O 1
ATOM 2832 N N . THR B 1 194 ? 20.114 66.106 65.337 1.00 66.50 239 THR B N 1
ATOM 2833 C CA . THR B 1 194 ? 19.666 65.408 66.541 1.00 73.89 239 THR B CA 1
ATOM 2834 C C . THR B 1 194 ? 19.380 63.928 66.349 1.00 82.44 239 THR B C 1
ATOM 2835 O O . THR B 1 194 ? 20.254 63.114 66.693 1.00 85.92 239 THR B O 1
ATOM 2837 N N . ARG C 1 11 ? 54.872 118.493 96.529 1.00 82.08 56 ARG C N 1
ATOM 2838 C CA . ARG C 1 11 ? 53.944 118.932 95.449 1.00 87.30 56 ARG C CA 1
ATOM 2839 C C . ARG C 1 11 ? 53.331 117.730 94.738 1.00 90.63 56 ARG C C 1
ATOM 2840 O O . ARG C 1 11 ? 53.358 116.614 95.258 1.00 94.29 56 ARG C O 1
ATOM 2842 N N . LYS C 1 12 ? 52.781 117.960 93.549 1.00 84.66 57 LYS C N 1
ATOM 2843 C CA . LYS C 1 12 ? 52.156 116.891 92.779 1.00 80.94 57 LYS C CA 1
ATOM 2844 C C . LYS C 1 12 ? 52.507 116.999 91.299 1.00 77.25 57 LYS C C 1
ATOM 2845 O O . LYS C 1 12 ? 52.148 117.971 90.636 1.00 76.99 57 LYS C O 1
ATOM 2851 N N . GLN C 1 13 ? 53.212 115.993 90.788 1.00 72.78 58 GLN C N 1
ATOM 2852 C CA . GLN C 1 13 ? 53.625 115.968 89.388 1.00 70.21 58 GLN C CA 1
ATOM 2853 C C . GLN C 1 13 ? 52.746 115.002 88.593 1.00 61.31 58 GLN C C 1
ATOM 2854 O O . GLN C 1 13 ? 52.222 114.032 89.143 1.00 55.11 58 GLN C O 1
ATOM 2860 N N . PRO C 1 14 ? 52.579 115.252 87.282 1.00 56.63 59 PRO C N 1
ATOM 2861 C CA . PRO C 1 14 ? 51.754 114.378 86.440 1.00 53.44 59 PRO C CA 1
ATOM 2862 C C . PRO C 1 14 ? 52.457 113.036 86.269 1.00 44.65 59 PRO C C 1
ATOM 2863 O O . PRO C 1 14 ? 53.672 112.993 86.079 1.00 46.11 59 PRO C O 1
ATOM 2867 N N . ILE C 1 15 ? 51.701 111.946 86.330 1.00 36.95 60 ILE C N 1
ATOM 2868 C CA . ILE C 1 15 ? 52.296 110.625 86.178 1.00 31.89 60 ILE C CA 1
ATOM 2869 C C . ILE C 1 15 ? 52.181 110.108 84.746 1.00 31.58 60 ILE C C 1
ATOM 2870 O O . ILE C 1 15 ? 51.086 110.005 84.195 1.00 32.27 60 ILE C O 1
ATOM 2875 N N . GLY C 1 16 ? 53.328 109.815 84.143 1.00 29.14 61 GLY C N 1
ATOM 2876 C CA . GLY C 1 16 ? 53.353 109.300 82.786 1.00 30.01 61 GLY C CA 1
ATOM 2877 C C . GLY C 1 16 ? 54.034 107.943 82.747 1.00 30.60 61 GLY C C 1
ATOM 2878 O O . GLY C 1 16 ? 54.529 107.474 83.776 1.00 30.71 61 GLY C O 1
ATOM 2879 N N . PRO C 1 17 ? 54.081 107.288 81.574 1.00 29.82 62 PRO C N 1
ATOM 2880 C CA . PRO C 1 17 ? 54.704 105.973 81.386 1.00 30.79 62 PRO C CA 1
ATOM 2881 C C . PRO C 1 17 ? 56.106 105.826 81.967 1.00 28.18 62 PRO C C 1
ATOM 2882 O O . PRO C 1 17 ? 56.387 104.863 82.680 1.00 25.06 62 PRO C O 1
ATOM 2886 N N . GLU C 1 18 ? 56.987 106.773 81.654 1.00 25.67 63 GLU C N 1
ATOM 2887 C CA . GLU C 1 18 ? 58.363 106.707 82.139 1.00 28.86 63 GLU C CA 1
ATOM 2888 C C . GLU C 1 18 ? 58.446 106.757 83.664 1.00 30.90 63 GLU C C 1
ATOM 2889 O O . GLU C 1 18 ? 59.361 106.191 84.261 1.00 33.87 63 GLU C O 1
ATOM 2895 N N . ASP C 1 19 ? 57.494 107.437 84.293 1.00 28.20 64 ASP C N 1
ATOM 2896 C CA . ASP C 1 19 ? 57.482 107.530 85.746 1.00 29.47 64 ASP C CA 1
ATOM 2897 C C . ASP C 1 19 ? 57.273 106.159 86.391 1.00 31.48 64 ASP C C 1
ATOM 2898 O O . ASP C 1 19 ? 58.000 105.791 87.320 1.00 32.30 64 ASP C O 1
ATOM 2903 N N . VAL C 1 20 ? 56.303 105.395 85.891 1.00 23.58 65 VAL C N 1
ATOM 2904 C CA . VAL C 1 20 ? 56.028 104.072 86.458 1.00 21.51 65 VAL C CA 1
ATOM 2905 C C . VAL C 1 20 ? 56.992 102.987 85.977 1.00 21.06 65 VAL C C 1
ATOM 2906 O O . VAL C 1 20 ? 57.222 102.002 86.681 1.00 25.65 65 VAL C O 1
ATOM 2910 N N . LEU C 1 21 ? 57.564 103.163 84.787 1.00 24.59 66 LEU C N 1
ATOM 2911 C CA . LEU C 1 21 ? 58.492 102.173 84.251 1.00 22.93 66 LEU C CA 1
ATOM 2912 C C . LEU C 1 21 ? 59.768 102.040 85.071 1.00 28.90 66 LEU C C 1
ATOM 2913 O O . LEU C 1 21 ? 60.561 101.125 84.844 1.00 31.59 66 LEU C O 1
ATOM 2918 N N . GLY C 1 22 ? 59.953 102.938 86.035 1.00 32.62 67 GLY C N 1
ATOM 2919 C CA . GLY C 1 22 ? 61.138 102.892 86.875 1.00 34.20 67 GLY C CA 1
ATOM 2920 C C . GLY C 1 22 ? 60.867 102.456 88.308 1.00 34.93 67 GLY C C 1
ATOM 2921 O O . GLY C 1 22 ? 61.797 102.331 89.110 1.00 34.54 67 GLY C O 1
ATOM 2922 N N . LEU C 1 23 ? 59.600 102.218 88.638 1.00 33.64 68 LEU C N 1
ATOM 2923 C CA . LEU C 1 23 ? 59.237 101.797 89.989 1.00 27.95 68 LEU C CA 1
ATOM 2924 C C . LEU C 1 23 ? 59.834 100.425 90.297 1.00 28.54 68 LEU C C 1
ATOM 2925 O O . LEU C 1 23 ? 59.812 99.526 89.455 1.00 29.10 68 LEU C O 1
ATOM 2930 N N . GLN C 1 24 ? 60.370 100.270 91.504 1.00 31.41 69 GLN C N 1
ATOM 2931 C CA . GLN C 1 24 ? 60.985 99.006 91.899 1.00 33.50 69 GLN C CA 1
ATOM 2932 C C . GLN C 1 24 ? 60.237 98.309 93.023 1.00 30.90 69 GLN C C 1
ATOM 2933 O O . GLN C 1 24 ? 60.654 97.253 93.498 1.00 37.11 69 GLN C O 1
ATOM 2939 N N . ARG C 1 25 ? 59.125 98.904 93.437 1.00 28.14 70 ARG C N 1
ATOM 2940 C CA . ARG C 1 25 ? 58.282 98.333 94.476 1.00 28.34 70 ARG C CA 1
ATOM 2941 C C . ARG C 1 25 ? 56.828 98.674 94.176 1.00 22.30 70 ARG C C 1
ATOM 2942 O O . ARG C 1 25 ? 56.541 99.649 93.478 1.00 23.94 70 ARG C O 1
ATOM 2950 N N . ILE C 1 26 ? 55.916 97.872 94.714 1.00 23.79 71 ILE C N 1
ATOM 2951 C CA . ILE C 1 26 ? 54.492 98.109 94.548 1.00 23.00 71 ILE C CA 1
ATOM 2952 C C . ILE C 1 26 ? 54.230 99.475 95.203 1.00 26.42 71 ILE C C 1
ATOM 2953 O O . ILE C 1 26 ? 54.892 99.832 96.179 1.00 22.74 71 ILE C O 1
ATOM 2958 N N . THR C 1 27 ? 53.285 100.245 94.672 1.00 22.80 72 THR C N 1
ATOM 2959 C CA . THR C 1 27 ? 53.010 101.564 95.240 1.00 25.75 72 THR C CA 1
ATOM 2960 C C . THR C 1 27 ? 52.254 101.504 96.573 1.00 22.47 72 THR C C 1
ATOM 2961 O O . THR C 1 27 ? 51.474 100.581 96.820 1.00 21.63 72 THR C O 1
ATOM 2965 N N . GLY C 1 28 ? 52.497 102.493 97.429 1.00 24.65 73 GLY C N 1
ATOM 2966 C CA . GLY C 1 28 ? 51.849 102.529 98.730 1.00 30.27 73 GLY C CA 1
ATOM 2967 C C . GLY C 1 28 ? 50.411 103.007 98.715 1.00 31.44 73 GLY C C 1
ATOM 2968 O O . GLY C 1 28 ? 49.696 102.876 99.709 1.00 29.07 73 GLY C O 1
ATOM 2969 N N . ASP C 1 29 ? 49.979 103.559 97.588 1.00 28.46 74 ASP C N 1
ATOM 2970 C CA . ASP C 1 29 ? 48.620 104.062 97.463 1.00 32.02 74 ASP C CA 1
ATOM 2971 C C . ASP C 1 29 ? 48.295 104.183 95.978 1.00 27.67 74 ASP C C 1
ATOM 2972 O O . ASP C 1 29 ? 49.184 104.079 95.140 1.00 25.93 74 ASP C O 1
ATOM 2977 N N . TYR C 1 30 ? 47.025 104.383 95.651 1.00 24.57 75 TYR C N 1
ATOM 2978 C CA . TYR C 1 30 ? 46.630 104.536 94.255 1.00 23.78 75 TYR C CA 1
ATOM 2979 C C . TYR C 1 30 ? 47.227 105.838 93.734 1.00 27.36 75 TYR C C 1
ATOM 2980 O O . TYR C 1 30 ? 47.156 106.869 94.401 1.00 30.22 75 TYR C O 1
ATOM 2989 N N . LEU C 1 31 ? 47.818 105.787 92.547 1.00 23.64 76 LEU C N 1
ATOM 2990 C CA . LEU C 1 31 ? 48.445 106.969 91.964 1.00 27.99 76 LEU C CA 1
ATOM 2991 C C . LEU C 1 31 ? 47.464 107.933 91.300 1.00 30.26 76 LEU C C 1
ATOM 2992 O O . LEU C 1 31 ? 47.857 108.988 90.810 1.00 29.93 76 LEU C O 1
ATOM 2997 N N . CYS C 1 32 ? 46.187 107.572 91.286 1.00 29.40 77 CYS C N 1
ATOM 2998 C CA . CYS C 1 32 ? 45.169 108.438 90.709 1.00 32.04 77 CYS C CA 1
ATOM 2999 C C . CYS C 1 32 ? 43.816 108.086 91.305 1.00 35.61 77 CYS C C 1
ATOM 3000 O O . CYS C 1 32 ? 43.627 106.990 91.833 1.00 35.46 77 CYS C O 1
ATOM 3003 N N . SER C 1 33 ? 42.880 109.024 91.240 1.00 29.74 78 SER C N 1
ATOM 3004 C CA . SER C 1 33 ? 41.544 108.789 91.773 1.00 30.71 78 SER C CA 1
ATOM 3005 C C . SER C 1 33 ? 40.664 108.262 90.649 1.00 34.32 78 SER C C 1
ATOM 3006 O O . SER C 1 33 ? 41.012 108.376 89.474 1.00 39.92 78 SER C O 1
ATOM 3009 N N . PRO C 1 34 ? 39.514 107.665 90.994 1.00 34.28 79 PRO C N 1
ATOM 3010 C CA . PRO C 1 34 ? 38.602 107.132 89.976 1.00 37.96 79 PRO C CA 1
ATOM 3011 C C . PRO C 1 34 ? 38.122 108.238 89.036 1.00 38.96 79 PRO C C 1
ATOM 3012 O O . PRO C 1 34 ? 37.789 107.986 87.878 1.00 37.47 79 PRO C O 1
ATOM 3016 N N . GLU C 1 35 ? 38.102 109.464 89.551 1.00 38.15 80 GLU C N 1
ATOM 3017 C CA . GLU C 1 35 ? 37.640 110.622 88.796 1.00 40.33 80 GLU C CA 1
ATOM 3018 C C . GLU C 1 35 ? 38.569 111.003 87.652 1.00 40.81 80 GLU C C 1
ATOM 3019 O O . GLU C 1 35 ? 38.164 111.708 86.729 1.00 41.17 80 GLU C O 1
ATOM 3025 N N . GLU C 1 36 ? 39.816 110.544 87.709 1.00 39.49 81 GLU C N 1
ATOM 3026 C CA . GLU C 1 36 ? 40.771 110.861 86.652 1.00 42.56 81 GLU C CA 1
ATOM 3027 C C . GLU C 1 36 ? 40.567 109.978 85.415 1.00 38.50 81 GLU C C 1
ATOM 3028 O O . GLU C 1 36 ? 41.343 110.031 84.463 1.00 34.95 81 GLU C O 1
ATOM 3034 N N . ASN C 1 37 ? 39.504 109.177 85.442 1.00 35.42 82 ASN C N 1
ATOM 3035 C CA . ASN C 1 37 ? 39.144 108.305 84.320 1.00 37.79 82 ASN C CA 1
ATOM 3036 C C . ASN C 1 37 ? 38.063 109.056 83.537 1.00 41.80 82 ASN C C 1
ATOM 3037 O O . ASN C 1 37 ? 36.896 108.655 83.523 1.00 43.93 82 ASN C O 1
ATOM 3042 N N . ILE C 1 38 ? 38.462 110.140 82.878 1.00 41.98 83 ILE C N 1
ATOM 3043 C CA . ILE C 1 38 ? 37.523 110.976 82.138 1.00 40.96 83 ILE C CA 1
ATOM 3044 C C . ILE C 1 38 ? 37.004 110.416 80.815 1.00 44.02 83 ILE C C 1
ATOM 3045 O O . ILE C 1 38 ? 36.047 110.952 80.253 1.00 44.84 83 ILE C O 1
ATOM 3050 N N . TYR C 1 39 ? 37.619 109.344 80.322 1.00 37.78 84 TYR C N 1
ATOM 3051 C CA . TYR C 1 39 ? 37.192 108.737 79.065 1.00 36.92 84 TYR C CA 1
ATOM 3052 C C . TYR C 1 39 ? 36.130 107.670 79.310 1.00 34.21 84 TYR C C 1
ATOM 3053 O O . TYR C 1 39 ? 35.633 107.042 78.373 1.00 30.71 84 TYR C O 1
ATOM 3062 N N . LYS C 1 40 ? 35.776 107.490 80.580 1.00 38.64 85 LYS C N 1
ATOM 3063 C CA . LYS C 1 40 ? 34.781 106.504 80.979 1.00 42.85 85 LYS C CA 1
ATOM 3064 C C . LYS C 1 40 ? 35.124 105.112 80.457 1.00 35.30 85 LYS C C 1
ATOM 3065 O O . LYS C 1 40 ? 34.297 104.434 79.852 1.00 32.63 85 LYS C O 1
ATOM 3071 N N . ILE C 1 41 ? 36.364 104.704 80.695 1.00 33.93 86 ILE C N 1
ATOM 3072 C CA . ILE C 1 41 ? 36.840 103.389 80.288 1.00 29.07 86 ILE C CA 1
ATOM 3073 C C . ILE C 1 41 ? 36.324 102.395 81.325 1.00 33.01 86 ILE C C 1
ATOM 3074 O O . ILE C 1 41 ? 36.575 102.542 82.520 1.00 32.36 86 ILE C O 1
ATOM 3079 N N . ASP C 1 42 ? 35.591 101.391 80.862 1.00 31.10 87 ASP C N 1
ATOM 3080 C CA . ASP C 1 42 ? 35.018 100.402 81.762 1.00 29.33 87 ASP C CA 1
ATOM 3081 C C . ASP C 1 42 ? 35.258 98.988 81.250 1.00 27.16 87 ASP C C 1
ATOM 3082 O O . ASP C 1 42 ? 34.718 98.594 80.215 1.00 28.30 87 ASP C O 1
ATOM 3087 N N . PHE C 1 43 ? 36.077 98.227 81.968 1.00 25.67 88 PHE C N 1
ATOM 3088 C CA . PHE C 1 43 ? 36.363 96.854 81.565 1.00 23.63 88 PHE C CA 1
ATOM 3089 C C . PHE C 1 43 ? 35.210 95.944 81.974 1.00 28.62 88 PHE C C 1
ATOM 3090 O O . PHE C 1 43 ? 34.808 95.916 83.133 1.00 34.02 88 PHE C O 1
ATOM 3098 N N . VAL C 1 44 ? 34.677 95.200 81.012 1.00 25.14 89 VAL C N 1
ATOM 3099 C CA . VAL C 1 44 ? 33.534 94.337 81.280 1.00 29.18 89 VAL C CA 1
ATOM 3100 C C . VAL C 1 44 ? 33.824 92.844 81.208 1.00 30.89 89 VAL C C 1
ATOM 3101 O O . VAL C 1 44 ? 32.961 92.029 81.527 1.00 27.82 89 VAL C O 1
ATOM 3105 N N . ARG C 1 45 ? 35.030 92.488 80.775 1.00 24.69 90 ARG C N 1
ATOM 3106 C CA . ARG C 1 45 ? 35.424 91.082 80.705 1.00 22.22 90 ARG C CA 1
ATOM 3107 C C . ARG C 1 45 ? 36.945 90.958 80.707 1.00 25.22 90 ARG C C 1
ATOM 3108 O O . ARG C 1 45 ? 37.651 91.763 80.093 1.00 26.88 90 ARG C O 1
ATOM 3116 N N . PHE C 1 46 ? 37.437 89.949 81.415 1.00 20.65 91 PHE C N 1
ATOM 3117 C CA . PHE C 1 46 ? 38.863 89.682 81.500 1.00 19.41 91 PHE C CA 1
ATOM 3118 C C . PHE C 1 46 ? 38.998 88.169 81.556 1.00 21.28 91 PHE C C 1
ATOM 3119 O O . PHE C 1 46 ? 38.348 87.508 82.369 1.00 21.05 91 PHE C O 1
ATOM 3127 N N . LYS C 1 47 ? 39.836 87.627 80.683 1.00 18.74 92 LYS C N 1
ATOM 3128 C CA . LYS C 1 47 ? 40.035 86.186 80.593 1.00 17.39 92 LYS C CA 1
ATOM 3129 C C . LYS C 1 47 ? 41.508 85.874 80.352 1.00 21.68 92 LYS C C 1
ATOM 3130 O O . LYS C 1 47 ? 42.158 86.510 79.522 1.00 22.85 92 LYS C O 1
ATOM 3136 N N . ILE C 1 48 ? 42.018 84.884 81.078 1.00 18.26 93 ILE C N 1
ATOM 3137 C CA . ILE C 1 48 ? 43.415 84.466 80.973 1.00 21.16 93 ILE C CA 1
ATOM 3138 C C . ILE C 1 48 ? 43.474 82.981 80.641 1.00 17.77 93 ILE C C 1
ATOM 3139 O O . ILE C 1 48 ? 42.882 82.172 81.352 1.00 16.31 93 ILE C O 1
ATOM 3144 N N . ARG C 1 49 ? 44.173 82.615 79.573 1.00 18.07 94 ARG C N 1
ATOM 3145 C CA . ARG C 1 49 ? 44.302 81.201 79.245 1.00 18.91 94 ARG C CA 1
ATOM 3146 C C . ARG C 1 49 ? 45.743 80.796 78.980 1.00 19.75 94 ARG C C 1
ATOM 3147 O O . ARG C 1 49 ? 46.548 81.580 78.481 1.00 16.16 94 ARG C O 1
ATOM 3155 N N . ASP C 1 50 ? 46.059 79.560 79.345 1.00 18.66 95 ASP C N 1
ATOM 3156 C CA . ASP C 1 50 ? 47.398 79.010 79.146 1.00 19.93 95 ASP C CA 1
ATOM 3157 C C . ASP C 1 50 ? 47.552 78.689 77.657 1.00 21.08 95 ASP C C 1
ATOM 3158 O O . ASP C 1 50 ? 46.795 77.885 77.109 1.00 16.42 95 ASP C O 1
ATOM 3171 N N . ASP C 1 52 ? 49.707 76.969 76.205 1.00 15.24 97 ASP C N 1
ATOM 3172 C CA . ASP C 1 52 ? 50.169 75.618 75.930 1.00 15.07 97 ASP C CA 1
ATOM 3173 C C . ASP C 1 52 ? 49.142 74.522 76.242 1.00 18.73 97 ASP C C 1
ATOM 3174 O O . ASP C 1 52 ? 49.353 73.365 75.893 1.00 19.88 97 ASP C O 1
ATOM 3179 N N . SER C 1 53 ? 48.027 74.875 76.874 1.00 19.68 98 SER C N 1
ATOM 3180 C CA . SER C 1 53 ? 47.015 73.865 77.191 1.00 20.25 98 SER C CA 1
ATOM 3181 C C . SER C 1 53 ? 45.601 74.304 76.839 1.00 20.12 98 SER C C 1
ATOM 3182 O O . SER C 1 53 ? 44.677 73.487 76.802 1.00 18.92 98 SER C O 1
ATOM 3185 N N . GLY C 1 54 ? 45.433 75.595 76.573 1.00 20.58 99 GLY C N 1
ATOM 3186 C CA . GLY C 1 54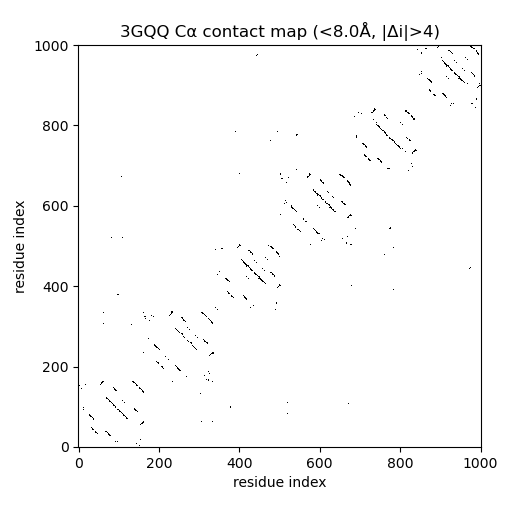 ? 44.117 76.111 76.251 1.00 21.14 99 GLY C CA 1
ATOM 3187 C C . GLY C 1 54 ? 43.240 76.195 77.486 1.00 26.09 99 GLY C C 1
ATOM 3188 O O . GLY C 1 54 ? 42.058 76.518 77.401 1.00 26.79 99 GLY C O 1
ATOM 3189 N N . THR C 1 55 ? 43.817 75.889 78.643 1.00 19.35 100 THR C N 1
ATOM 3190 C CA . THR C 1 55 ? 43.073 75.942 79.892 1.00 20.33 100 THR C CA 1
ATOM 3191 C C . THR C 1 55 ? 42.803 77.397 80.288 1.00 22.28 100 THR C C 1
ATOM 3192 O O . THR C 1 55 ? 43.705 78.232 80.226 1.00 19.23 100 THR C O 1
ATOM 3196 N N . VAL C 1 56 ? 41.560 77.697 80.665 1.00 17.41 101 VAL C N 1
ATOM 3197 C CA . VAL C 1 56 ? 41.203 79.048 81.097 1.00 18.23 101 VAL C CA 1
ATOM 3198 C C . VAL C 1 56 ? 41.591 79.141 82.572 1.00 24.27 101 VAL C C 1
ATOM 3199 O O . VAL C 1 56 ? 40.997 78.478 83.420 1.00 25.91 101 VAL C O 1
ATOM 3203 N N . LEU C 1 57 ? 42.607 79.948 82.865 1.00 21.77 102 LEU C N 1
ATOM 3204 C CA . LEU C 1 57 ? 43.116 80.102 84.232 1.00 16.56 102 LEU C CA 1
ATOM 3205 C C . LEU C 1 57 ? 42.222 80.987 85.086 1.00 21.55 102 LEU C C 1
ATOM 3206 O O . LEU C 1 57 ? 42.158 80.835 86.304 1.00 22.23 102 LEU C O 1
ATOM 3211 N N . PHE C 1 58 ? 41.541 81.923 84.440 1.00 21.13 103 PHE C N 1
ATOM 3212 C CA . PHE C 1 58 ? 40.640 82.825 85.133 1.00 23.70 103 PHE C CA 1
ATOM 3213 C C . PHE C 1 58 ? 39.797 83.557 84.116 1.00 18.66 103 PHE C C 1
ATOM 3214 O O . PHE C 1 58 ? 40.267 83.869 83.028 1.00 21.17 103 PHE C O 1
ATOM 3222 N N . GLU C 1 59 ? 38.543 83.810 84.472 1.00 19.42 104 GLU C N 1
ATOM 3223 C CA . GLU C 1 59 ? 37.661 84.585 83.616 1.00 19.53 104 GLU C CA 1
ATOM 3224 C C . GLU C 1 59 ? 36.562 85.236 84.438 1.00 21.15 104 GLU C C 1
ATOM 3225 O O . GLU C 1 59 ? 36.050 84.653 85.390 1.00 22.21 104 GLU C O 1
ATOM 3231 N N . ILE C 1 60 ? 36.219 86.464 84.076 1.00 20.99 105 ILE C N 1
ATOM 3232 C CA . ILE C 1 60 ? 35.168 87.178 84.769 1.00 28.03 105 ILE C CA 1
ATOM 3233 C C . ILE C 1 60 ? 34.484 88.106 83.780 1.00 30.37 105 ILE C C 1
ATOM 3234 O O . ILE C 1 60 ? 35.127 88.668 82.896 1.00 27.03 105 ILE C O 1
ATOM 3239 N N . LYS C 1 61 ? 33.169 88.213 83.906 1.00 27.93 106 LYS C N 1
ATOM 3240 C CA . LYS C 1 61 ? 32.378 89.096 83.063 1.00 35.53 106 LYS C CA 1
ATOM 3241 C C . LYS C 1 61 ? 31.574 89.984 83.995 1.00 40.79 106 LYS C C 1
ATOM 3242 O O . LYS C 1 61 ? 31.003 89.512 84.981 1.00 36.49 106 LYS C O 1
ATOM 3248 N N . LYS C 1 62 ? 31.540 91.270 83.674 1.00 46.25 107 LYS C N 1
ATOM 3249 C CA . LYS C 1 62 ? 30.836 92.256 84.473 1.00 58.95 107 LYS C CA 1
ATOM 3250 C C . LYS C 1 62 ? 29.471 92.607 83.900 1.00 71.84 107 LYS C C 1
ATOM 3251 O O . LYS C 1 62 ? 29.258 92.546 82.689 1.00 74.84 107 LYS C O 1
ATOM 3257 N N . PRO C 1 63 ? 28.511 92.930 84.780 1.00 82.95 108 PRO C N 1
ATOM 3258 C CA . PRO C 1 63 ? 27.172 93.305 84.314 1.00 89.92 108 PRO C CA 1
ATOM 3259 C C . PRO C 1 63 ? 27.144 94.713 83.680 1.00 96.87 108 PRO C C 1
ATOM 3260 O O . PRO C 1 63 ? 26.405 94.944 82.722 1.00 98.85 108 PRO C O 1
ATOM 3264 N N . PRO C 1 64 ? 27.912 95.678 84.225 1.00 100.88 109 PRO C N 1
ATOM 3265 C CA . PRO C 1 64 ? 28.820 95.594 85.374 1.00 101.17 109 PRO C CA 1
ATOM 3266 C C . PRO C 1 64 ? 28.239 96.331 86.582 1.00 102.57 109 PRO C C 1
ATOM 3267 O O . PRO C 1 64 ? 28.360 95.878 87.719 1.00 102.82 109 PRO C O 1
ATOM 3271 N N . PRO C 1 78 ? 35.852 101.707 99.197 1.00 49.72 123 PRO C N 1
ATOM 3272 C CA . PRO C 1 78 ? 37.023 102.588 99.312 1.00 49.55 123 PRO C CA 1
ATOM 3273 C C . PRO C 1 78 ? 38.084 102.246 98.270 1.00 51.76 123 PRO C C 1
ATOM 3274 O O . PRO C 1 78 ? 38.726 103.136 97.705 1.00 53.46 123 PRO C O 1
ATOM 3278 N N . ASN C 1 79 ? 38.285 100.953 98.038 1.00 46.16 124 ASN C N 1
ATOM 3279 C CA . ASN C 1 79 ? 39.208 100.523 96.996 1.00 47.19 124 ASN C CA 1
ATOM 3280 C C . ASN C 1 79 ? 38.444 100.823 95.711 1.00 46.94 124 ASN C C 1
ATOM 3281 O O . ASN C 1 79 ? 39.027 101.104 94.659 1.00 44.61 124 ASN C O 1
ATOM 3286 N N . ALA C 1 80 ? 37.121 100.769 95.836 1.00 47.56 125 ALA C N 1
ATOM 3287 C CA . ALA C 1 80 ? 36.206 101.050 94.742 1.00 46.29 125 ALA C CA 1
ATOM 3288 C C . ALA C 1 80 ? 36.387 100.124 93.544 1.00 42.47 125 ALA C C 1
ATOM 3289 O O . ALA C 1 80 ? 36.558 100.588 92.418 1.00 45.08 125 ALA C O 1
ATOM 3291 N N . GLY C 1 81 ? 36.341 98.816 93.791 1.00 37.37 126 GLY C N 1
ATOM 3292 C CA . GLY C 1 81 ? 36.488 97.847 92.716 1.00 39.14 126 GLY C CA 1
ATOM 3293 C C . GLY C 1 81 ? 37.802 97.923 91.955 1.00 41.17 126 GLY C C 1
ATOM 3294 O O . GLY C 1 81 ? 37.903 97.431 90.831 1.00 48.21 126 GLY C O 1
ATOM 3295 N N . ARG C 1 82 ? 38.816 98.520 92.572 1.00 31.98 127 ARG C N 1
ATOM 3296 C CA . ARG C 1 82 ? 40.120 98.664 91.937 1.00 28.69 127 ARG C CA 1
ATOM 3297 C C . ARG C 1 82 ? 41.144 97.633 92.403 1.00 27.20 127 ARG C C 1
ATOM 3298 O O . ARG C 1 82 ? 42.253 97.571 91.878 1.00 27.74 127 ARG C O 1
ATOM 3306 N N . PHE C 1 83 ? 40.776 96.833 93.397 1.00 22.88 128 PHE C N 1
ATOM 3307 C CA . PHE C 1 83 ? 41.674 95.799 93.907 1.00 23.91 128 PHE C CA 1
ATOM 3308 C C . PHE C 1 83 ? 41.044 94.427 93.709 1.00 25.19 128 PHE C C 1
ATOM 3309 O O . PHE C 1 83 ? 39.861 94.235 93.989 1.00 23.51 128 PHE C O 1
ATOM 3317 N N . VAL C 1 84 ? 41.834 93.476 93.230 1.00 20.40 129 VAL C N 1
ATOM 3318 C CA . VAL C 1 84 ? 41.329 92.125 93.020 1.00 20.95 129 VAL C CA 1
ATOM 3319 C C . VAL C 1 84 ? 42.311 91.099 93.572 1.00 18.51 129 VAL C C 1
ATOM 3320 O O . VAL C 1 84 ? 43.526 91.256 93.440 1.00 19.81 129 VAL C O 1
ATOM 3324 N N . ARG C 1 85 ? 41.778 90.052 94.193 1.00 15.05 130 ARG C N 1
ATOM 3325 C CA . ARG C 1 85 ? 42.615 88.987 94.728 1.00 15.31 130 ARG C CA 1
ATOM 3326 C C . ARG C 1 85 ? 42.472 87.757 93.833 1.00 19.23 130 ARG C C 1
ATOM 3327 O O . ARG C 1 85 ? 41.357 87.339 93.510 1.00 18.90 130 ARG C O 1
ATOM 3335 N N . TYR C 1 86 ? 43.605 87.197 93.422 1.00 16.17 131 TYR C N 1
ATOM 3336 C CA . TYR C 1 86 ? 43.610 86.024 92.558 1.00 17.89 131 TYR C CA 1
ATOM 3337 C C . TYR C 1 86 ? 44.104 84.773 93.276 1.00 18.16 131 TYR C C 1
ATOM 3338 O O . TYR C 1 86 ? 45.020 84.835 94.101 1.00 19.55 131 TYR C O 1
ATOM 3347 N N . GLN C 1 87 ? 43.483 83.646 92.949 1.00 17.99 132 GLN C N 1
ATOM 3348 C CA . GLN C 1 87 ? 43.847 82.354 93.524 1.00 17.76 132 GLN C CA 1
ATOM 3349 C C . GLN C 1 87 ? 44.214 81.437 92.365 1.00 21.18 132 GLN C C 1
ATOM 3350 O O . GLN C 1 87 ? 43.342 81.007 91.620 1.00 23.80 132 GLN C O 1
ATOM 3356 N N . PHE C 1 88 ? 45.505 81.166 92.200 1.00 16.61 133 PHE C N 1
ATOM 3357 C CA . PHE C 1 88 ? 45.973 80.286 91.140 1.00 14.72 133 PHE C CA 1
ATOM 3358 C C . PHE C 1 88 ? 46.655 79.085 91.787 1.00 16.29 133 PHE C C 1
ATOM 3359 O O . PHE C 1 88 ? 46.756 79.013 93.010 1.00 19.19 133 PHE C O 1
ATOM 3367 N N . THR C 1 89 ? 47.110 78.145 90.964 1.00 19.72 134 THR C N 1
ATOM 3368 C CA . THR C 1 89 ? 47.770 76.934 91.455 1.00 19.59 134 THR C CA 1
ATOM 3369 C C . THR C 1 89 ? 49.283 77.069 91.320 1.00 14.47 134 THR C C 1
ATOM 3370 O O . THR C 1 89 ? 49.774 77.995 90.668 1.00 19.71 134 THR C O 1
ATOM 3374 N N . PRO C 1 90 ? 50.043 76.145 91.935 1.00 16.79 135 PRO C N 1
ATOM 3375 C CA . PRO C 1 90 ? 51.508 76.169 91.872 1.00 19.73 135 PRO C CA 1
ATOM 3376 C C . PRO C 1 90 ? 52.016 76.070 90.437 1.00 19.60 135 PRO C C 1
ATOM 3377 O O . PRO C 1 90 ? 53.076 76.603 90.107 1.00 18.12 135 PRO C O 1
ATOM 3381 N N . ALA C 1 91 ? 51.251 75.379 89.594 1.00 12.68 136 ALA C N 1
ATOM 3382 C CA . ALA C 1 91 ? 51.612 75.170 88.194 1.00 15.12 136 ALA C CA 1
ATOM 3383 C C . ALA C 1 91 ? 51.655 76.476 87.411 1.00 16.93 136 ALA C C 1
ATOM 3384 O O . ALA C 1 91 ? 52.394 76.601 86.434 1.00 13.34 136 ALA C O 1
ATOM 3386 N N . PHE C 1 92 ? 50.852 77.440 87.846 1.00 14.41 137 PHE C N 1
ATOM 3387 C CA . PHE C 1 92 ? 50.797 78.742 87.195 1.00 17.03 137 PHE C CA 1
ATOM 3388 C C . PHE C 1 92 ? 52.192 79.377 87.111 1.00 20.03 137 PHE C C 1
ATOM 3389 O O . PHE C 1 92 ? 52.537 80.019 86.119 1.00 17.63 137 PHE C O 1
ATOM 3397 N N . LEU C 1 93 ? 52.995 79.180 88.150 1.00 19.51 138 LEU C N 1
ATOM 3398 C CA . LEU C 1 93 ? 54.335 79.754 88.196 1.00 17.82 138 LEU C CA 1
ATOM 3399 C C . LEU C 1 93 ? 55.322 79.111 87.229 1.00 20.71 138 LEU C C 1
ATOM 3400 O O . LEU C 1 93 ? 56.456 79.575 87.098 1.00 23.58 138 LEU C O 1
ATOM 3405 N N . ARG C 1 94 ? 54.906 78.044 86.556 1.00 15.76 139 ARG C N 1
ATOM 3406 C CA . ARG C 1 94 ? 55.798 77.392 85.604 1.00 18.50 139 ARG C CA 1
ATOM 3407 C C . ARG C 1 94 ? 55.285 77.515 84.177 1.00 20.84 139 ARG C C 1
ATOM 3408 O O . ARG C 1 94 ? 55.808 76.884 83.261 1.00 19.36 139 ARG C O 1
ATOM 3416 N N . LEU C 1 95 ? 54.262 78.339 83.989 1.00 17.40 140 LEU C N 1
ATOM 3417 C CA . LEU C 1 95 ? 53.715 78.543 82.652 1.00 16.10 140 LEU C CA 1
ATOM 3418 C C . LEU C 1 95 ? 54.695 79.317 81.779 1.00 21.11 140 LEU C C 1
ATOM 3419 O O . LEU C 1 95 ? 55.507 80.100 82.275 1.00 17.34 140 LEU C O 1
ATOM 3424 N N . ARG C 1 96 ? 54.615 79.090 80.475 1.00 18.25 141 ARG C N 1
ATOM 3425 C CA . ARG C 1 96 ? 55.475 79.781 79.525 1.00 21.35 141 ARG C CA 1
ATOM 3426 C C . ARG C 1 96 ? 54.808 81.054 78.998 1.00 21.33 141 ARG C C 1
ATOM 3427 O O . ARG C 1 96 ? 55.414 82.131 78.980 1.00 19.12 141 ARG C O 1
ATOM 3435 N N . GLN C 1 97 ? 53.549 80.933 78.592 1.00 19.23 142 GLN C N 1
ATOM 3436 C CA . GLN C 1 97 ? 52.854 82.070 78.005 1.00 16.98 142 GLN C CA 1
ATOM 3437 C C . GLN C 1 97 ? 51.339 82.008 78.212 1.00 15.36 142 GLN C C 1
ATOM 3438 O O . GLN C 1 97 ? 50.729 80.955 78.056 1.00 17.57 142 GLN C O 1
ATOM 3444 N N . VAL C 1 98 ? 50.741 83.133 78.591 1.00 14.31 143 VAL C N 1
ATOM 3445 C CA . VAL C 1 98 ? 49.295 83.178 78.770 1.00 15.90 143 VAL C CA 1
ATOM 3446 C C . VAL C 1 98 ? 48.705 84.274 77.886 1.00 19.71 143 VAL C C 1
ATOM 3447 O O . VAL C 1 98 ? 49.334 85.307 77.647 1.00 21.71 143 VAL C O 1
ATOM 3451 N N . GLY C 1 99 ? 47.515 84.010 77.361 1.00 16.01 144 GLY C N 1
ATOM 3452 C CA . GLY C 1 99 ? 46.841 84.976 76.517 1.00 18.90 144 GLY C CA 1
ATOM 3453 C C . GLY C 1 99 ? 45.744 85.624 77.330 1.00 25.67 144 GLY C C 1
ATOM 3454 O O . GLY C 1 99 ? 44.923 84.932 77.946 1.00 22.57 144 GLY C O 1
ATOM 3455 N N . ALA C 1 100 ? 45.743 86.953 77.358 1.00 17.09 145 ALA C N 1
ATOM 3456 C CA . ALA C 1 100 ? 44.738 87.691 78.097 1.00 22.29 145 ALA C CA 1
ATOM 3457 C C . ALA C 1 100 ? 43.779 88.350 77.117 1.00 32.35 145 ALA C C 1
ATOM 3458 O O . ALA C 1 100 ? 44.198 88.954 76.126 1.00 36.03 145 ALA C O 1
ATOM 3460 N N . THR C 1 101 ? 42.489 88.201 77.382 1.00 22.00 146 THR C N 1
ATOM 3461 C CA . THR C 1 101 ? 41.471 88.807 76.539 1.00 26.47 146 THR C CA 1
ATOM 3462 C C . THR C 1 101 ? 40.719 89.811 77.395 1.00 32.59 146 THR C C 1
ATOM 3463 O O . THR C 1 101 ? 40.236 89.486 78.487 1.00 26.53 146 THR C O 1
ATOM 3467 N N . VAL C 1 102 ? 40.635 91.038 76.902 1.00 28.51 147 VAL C N 1
ATOM 3468 C CA . VAL C 1 102 ? 39.948 92.078 77.633 1.00 25.62 147 VAL C CA 1
ATOM 3469 C C . VAL C 1 102 ? 38.884 92.742 76.768 1.00 24.49 147 VAL C C 1
ATOM 3470 O O . VAL C 1 102 ? 39.086 92.974 75.579 1.00 25.62 147 VAL C O 1
ATOM 3474 N N . GLU C 1 103 ? 37.731 92.993 77.371 1.00 22.62 148 GLU C N 1
ATOM 3475 C CA . GLU C 1 103 ? 36.629 93.668 76.700 1.00 24.41 148 GLU C CA 1
ATOM 3476 C C . GLU C 1 103 ? 36.351 94.906 77.532 1.00 25.89 148 GLU C C 1
ATOM 3477 O O . GLU C 1 103 ? 36.290 94.832 78.758 1.00 22.08 148 GLU C O 1
ATOM 3483 N N . PHE C 1 104 ? 36.204 96.048 76.874 1.00 22.60 149 PHE C N 1
ATOM 3484 C CA . PHE C 1 104 ? 35.948 97.283 77.593 1.00 26.42 149 PHE C CA 1
ATOM 3485 C C . PHE C 1 104 ? 35.165 98.262 76.733 1.00 26.98 149 PHE C C 1
ATOM 3486 O O . PHE C 1 104 ? 35.214 98.202 75.508 1.00 26.80 149 PHE C O 1
ATOM 3494 N N . THR C 1 105 ? 34.411 99.139 77.378 1.00 28.12 150 THR C N 1
ATOM 3495 C CA . THR C 1 105 ? 33.682 100.163 76.648 1.00 31.51 150 THR C CA 1
ATOM 3496 C C . THR C 1 105 ? 34.380 101.483 76.961 1.00 28.19 150 THR C C 1
ATOM 3497 O O . THR C 1 105 ? 35.145 101.574 77.923 1.00 24.45 150 THR C O 1
ATOM 3501 N N . VAL C 1 106 ? 34.155 102.488 76.121 1.00 28.16 151 VAL C N 1
ATOM 3502 C CA . VAL C 1 106 ? 34.717 103.817 76.353 1.00 34.36 151 VAL C CA 1
ATOM 3503 C C . VAL C 1 106 ? 33.613 104.825 76.060 1.00 34.99 151 VAL C C 1
ATOM 3504 O O . VAL C 1 106 ? 32.654 104.514 75.350 1.00 33.84 151 VAL C O 1
ATOM 3508 N N . GLY C 1 107 ? 33.747 106.023 76.619 1.00 38.04 152 GLY C N 1
ATOM 3509 C CA . GLY C 1 107 ? 32.751 107.057 76.409 1.00 42.84 152 GLY C CA 1
ATOM 3510 C C . GLY C 1 107 ? 32.802 107.691 75.032 1.00 47.36 152 GLY C C 1
ATOM 3511 O O . GLY C 1 107 ? 33.354 107.118 74.089 1.00 44.13 152 GLY C O 1
ATOM 3512 N N . ASP C 1 108 ? 32.240 108.893 74.935 1.00 56.57 153 ASP C N 1
ATOM 3513 C CA . ASP C 1 108 ? 32.166 109.647 73.685 1.00 64.63 153 ASP C CA 1
ATOM 3514 C C . ASP C 1 108 ? 33.510 110.216 73.235 1.00 64.12 153 ASP C C 1
ATOM 3515 O O . ASP C 1 108 ? 33.843 110.169 72.051 1.00 64.08 153 ASP C O 1
ATOM 3520 N N . LYS C 1 109 ? 34.274 110.769 74.174 1.00 64.97 154 LYS C N 1
ATOM 3521 C CA . LYS C 1 109 ? 35.578 111.345 73.848 1.00 64.72 154 LYS C CA 1
ATOM 3522 C C . LYS C 1 109 ? 36.537 110.320 73.265 1.00 60.51 154 LYS C C 1
ATOM 3523 O O . LYS C 1 109 ? 36.633 109.195 73.753 1.00 60.77 154 LYS C O 1
ATOM 3529 N N . PRO C 1 110 ? 37.260 110.698 72.201 1.00 56.74 155 PRO C N 1
ATOM 3530 C CA . PRO C 1 110 ? 38.222 109.796 71.563 1.00 54.59 155 PRO C CA 1
ATOM 3531 C C . PRO C 1 110 ? 39.299 109.406 72.574 1.00 50.96 155 PRO C C 1
ATOM 3532 O O . PRO C 1 110 ? 39.613 110.179 73.483 1.00 46.43 155 PRO C O 1
ATOM 3536 N N . VAL C 1 111 ? 39.864 108.214 72.414 1.00 46.68 156 VAL C N 1
ATOM 3537 C CA . VAL C 1 111 ? 40.909 107.748 73.317 1.00 42.95 156 VAL C CA 1
ATOM 3538 C C . VAL C 1 111 ? 42.167 107.448 72.510 1.00 43.73 156 VAL C C 1
ATOM 3539 O O . VAL C 1 111 ? 42.206 106.497 71.732 1.00 46.18 156 VAL C O 1
ATOM 3543 N N . ASN C 1 112 ? 43.196 108.265 72.713 1.00 40.84 157 ASN C N 1
ATOM 3544 C CA . ASN C 1 112 ? 44.445 108.121 71.979 1.00 41.55 157 ASN C CA 1
ATOM 3545 C C . ASN C 1 112 ? 45.570 107.440 72.754 1.00 32.32 157 ASN C C 1
ATOM 3546 O O . ASN C 1 112 ? 45.801 107.730 73.926 1.00 41.39 157 ASN C O 1
ATOM 3551 N N . ASN C 1 113 ? 46.272 106.537 72.077 1.00 28.05 158 ASN C N 1
ATOM 3552 C CA . ASN C 1 113 ? 47.386 105.801 72.666 1.00 37.53 158 ASN C CA 1
ATOM 3553 C C . ASN C 1 113 ? 47.039 105.147 74.004 1.00 31.32 158 ASN C C 1
ATOM 3554 O O . ASN C 1 113 ? 47.813 105.228 74.963 1.00 34.49 158 ASN C O 1
ATOM 3559 N N . PHE C 1 114 ? 45.873 104.511 74.067 1.00 27.70 159 PHE C N 1
ATOM 3560 C CA . PHE C 1 114 ? 45.456 103.815 75.285 1.00 24.84 159 PHE C CA 1
ATOM 3561 C C . PHE C 1 114 ? 46.512 102.732 75.517 1.00 25.37 159 PHE C C 1
ATOM 3562 O O . PHE C 1 114 ? 46.723 101.851 74.676 1.00 21.92 159 PHE C O 1
ATOM 3570 N N . ARG C 1 115 ? 47.162 102.802 76.673 1.00 20.70 160 ARG C N 1
ATOM 3571 C CA . ARG C 1 115 ? 48.262 101.910 76.988 1.00 19.24 160 ARG C CA 1
ATOM 3572 C C . ARG C 1 115 ? 48.231 101.431 78.437 1.00 18.19 160 ARG C C 1
ATOM 3573 O O . ARG C 1 115 ? 47.739 102.127 79.321 1.00 21.46 160 ARG C O 1
ATOM 3589 N N . ILE C 1 117 ? 50.635 99.539 81.540 1.00 17.62 162 ILE C N 1
ATOM 3590 C CA . ILE C 1 117 ? 51.915 99.053 82.003 1.00 15.98 162 ILE C CA 1
ATOM 3591 C C . ILE C 1 117 ? 51.567 98.349 83.302 1.00 19.20 162 ILE C C 1
ATOM 3592 O O . ILE C 1 117 ? 51.004 98.958 84.216 1.00 17.17 162 ILE C O 1
ATOM 3597 N N . GLU C 1 118 ? 51.856 97.052 83.349 1.00 19.09 163 GLU C N 1
ATOM 3598 C CA . GLU C 1 118 ? 51.560 96.238 84.522 1.00 17.24 163 GLU C CA 1
ATOM 3599 C C . GLU C 1 118 ? 52.851 95.661 85.074 1.00 16.37 163 GLU C C 1
ATOM 3600 O O . GLU C 1 118 ? 53.618 95.028 84.352 1.00 22.60 163 GLU C O 1
ATOM 3606 N N . ARG C 1 119 ? 53.075 95.877 86.365 1.00 14.96 164 ARG C N 1
ATOM 3607 C CA . ARG C 1 119 ? 54.292 95.423 87.026 1.00 17.24 164 ARG C CA 1
ATOM 3608 C C . ARG C 1 119 ? 53.970 94.479 88.179 1.00 21.13 164 ARG C C 1
ATOM 3609 O O . ARG C 1 119 ? 53.129 94.783 89.020 1.00 18.80 164 ARG C O 1
ATOM 3617 N N . HIS C 1 120 ? 54.648 93.335 88.194 1.00 18.91 165 HIS C N 1
ATOM 3618 C CA . HIS C 1 120 ? 54.454 92.308 89.216 1.00 19.53 165 HIS C CA 1
ATOM 3619 C C . HIS C 1 120 ? 55.672 92.208 90.126 1.00 18.19 165 HIS C C 1
ATOM 3620 O O . HIS C 1 120 ? 56.807 92.141 89.654 1.00 20.24 165 HIS C O 1
ATOM 3627 N N . TYR C 1 121 ? 55.427 92.185 91.432 1.00 19.32 166 TYR C N 1
ATOM 3628 C CA . TYR C 1 121 ? 56.507 92.121 92.413 1.00 19.81 166 TYR C CA 1
ATOM 3629 C C . TYR C 1 121 ? 56.282 91.056 93.481 1.00 22.61 166 TYR C C 1
ATOM 3630 O O . TYR C 1 121 ? 55.147 90.759 93.845 1.00 18.34 166 TYR C O 1
ATOM 3639 N N . PHE C 1 122 ? 57.376 90.485 93.969 1.00 24.13 167 PHE C N 1
ATOM 3640 C CA . PHE C 1 122 ? 57.295 89.568 95.095 1.00 21.97 167 PHE C CA 1
ATOM 3641 C C . PHE C 1 122 ? 58.259 90.172 96.109 1.00 22.26 167 PHE C C 1
ATOM 3642 O O . PHE C 1 122 ? 59.461 90.273 95.851 1.00 22.55 167 PHE C O 1
ATOM 3650 N N . ARG C 1 123 ? 57.726 90.596 97.246 1.00 26.53 168 ARG C N 1
ATOM 3651 C CA . ARG C 1 123 ? 58.539 91.194 98.296 1.00 30.97 168 ARG C CA 1
ATOM 3652 C C . ARG C 1 123 ? 59.466 92.304 97.801 1.00 34.86 168 ARG C C 1
ATOM 3653 O O . ARG C 1 123 ? 60.674 92.256 98.017 1.00 38.74 168 ARG C O 1
ATOM 3661 N N . ASN C 1 124 ? 58.888 93.296 97.134 1.00 36.74 169 ASN C N 1
ATOM 3662 C CA . ASN C 1 124 ? 59.641 94.441 96.626 1.00 43.30 169 ASN C CA 1
ATOM 3663 C C . ASN C 1 124 ? 60.714 94.086 95.606 1.00 36.42 169 ASN C C 1
ATOM 3664 O O . ASN C 1 124 ? 61.718 94.787 95.475 1.00 41.01 169 ASN C O 1
ATOM 3669 N N . GLN C 1 125 ? 60.502 92.987 94.895 1.00 26.99 170 GLN C N 1
ATOM 3670 C CA . GLN C 1 125 ? 61.414 92.549 93.850 1.00 32.55 170 GLN C CA 1
ATOM 3671 C C . GLN C 1 125 ? 60.575 92.436 92.580 1.00 25.09 170 GLN C C 1
ATOM 3672 O O . GLN C 1 125 ? 59.607 91.682 92.548 1.00 22.95 170 GLN C O 1
ATOM 3678 N N . LEU C 1 126 ? 60.933 93.192 91.546 1.00 24.41 171 LEU C N 1
ATOM 3679 C CA . LEU C 1 126 ? 60.197 93.144 90.289 1.00 23.38 171 LEU C CA 1
ATOM 3680 C C . LEU C 1 126 ? 60.388 91.794 89.619 1.00 25.74 171 LEU C C 1
ATOM 3681 O O . LEU C 1 126 ? 61.515 91.348 89.410 1.00 27.46 171 LEU C O 1
ATOM 3686 N N . LEU C 1 127 ? 59.278 91.140 89.294 1.00 19.81 172 LEU C N 1
ATOM 3687 C CA . LEU C 1 127 ? 59.333 89.844 88.636 1.00 20.88 172 LEU C CA 1
ATOM 3688 C C . LEU C 1 127 ? 59.327 90.100 87.138 1.00 27.03 172 LEU C C 1
ATOM 3689 O O . LEU C 1 127 ? 60.096 89.491 86.392 1.00 24.06 172 LEU C O 1
ATOM 3694 N N . LYS C 1 128 ? 58.447 91.002 86.708 1.00 23.67 173 LYS C N 1
ATOM 3695 C CA . LYS C 1 128 ? 58.367 91.393 85.305 1.00 26.61 173 LYS C CA 1
ATOM 3696 C C . LYS C 1 128 ? 57.379 92.523 85.077 1.00 26.94 173 LYS C C 1
ATOM 3697 O O . LYS C 1 128 ? 56.419 92.691 85.828 1.00 22.04 173 LYS C O 1
ATOM 3703 N N . SER C 1 129 ? 57.638 93.306 84.036 1.00 26.92 174 SER C N 1
ATOM 3704 C CA . SER C 1 129 ? 56.783 94.423 83.670 1.00 21.80 174 SER C CA 1
ATOM 3705 C C . SER C 1 129 ? 56.274 94.179 82.258 1.00 22.98 174 SER C C 1
ATOM 3706 O O . SER C 1 129 ? 57.038 93.789 81.376 1.00 21.62 174 SER C O 1
ATOM 3709 N N . PHE C 1 130 ? 54.979 94.382 82.058 1.00 20.97 175 PHE C N 1
ATOM 3710 C CA . PHE C 1 130 ? 54.383 94.201 80.744 1.00 24.82 175 PHE C CA 1
ATOM 3711 C C . PHE C 1 130 ? 53.895 95.560 80.272 1.00 22.24 175 PHE C C 1
ATOM 3712 O O . PHE C 1 130 ? 53.365 96.344 81.055 1.00 22.03 175 PHE C O 1
ATOM 3720 N N . ASP C 1 131 ? 54.082 95.825 78.985 1.00 21.78 176 ASP C N 1
ATOM 3721 C CA . ASP C 1 131 ? 53.711 97.105 78.389 1.00 26.97 176 ASP C CA 1
ATOM 3722 C C . ASP C 1 131 ? 52.900 96.788 77.135 1.00 27.91 176 ASP C C 1
ATOM 3723 O O . ASP C 1 131 ? 53.444 96.275 76.160 1.00 24.65 176 ASP C O 1
ATOM 3728 N N . PHE C 1 132 ? 51.603 97.080 77.161 1.00 21.06 177 PHE C N 1
ATOM 3729 C CA . PHE C 1 132 ? 50.743 96.791 76.014 1.00 24.41 177 PHE C CA 1
ATOM 3730 C C . PHE C 1 132 ? 49.967 98.001 75.516 1.00 23.89 177 PHE C C 1
ATOM 3731 O O . PHE C 1 132 ? 49.577 98.867 76.296 1.00 23.48 177 PHE C O 1
ATOM 3739 N N . HIS C 1 133 ? 49.721 98.034 74.212 1.00 27.09 178 HIS C N 1
ATOM 3740 C CA . HIS C 1 133 ? 48.918 99.085 73.606 1.00 23.61 178 HIS C CA 1
ATOM 3741 C C . HIS C 1 133 ? 47.592 98.432 73.213 1.00 24.91 178 HIS C C 1
ATOM 3742 O O . HIS C 1 133 ? 47.568 97.278 72.784 1.00 26.43 178 HIS C O 1
ATOM 3749 N N . PHE C 1 134 ? 46.492 99.157 73.379 1.00 21.79 179 PHE C N 1
ATOM 3750 C CA . PHE C 1 134 ? 45.172 98.622 73.048 1.00 24.62 179 PHE C CA 1
ATOM 3751 C C . PHE C 1 134 ? 44.715 98.948 71.630 1.00 30.00 179 PHE C C 1
ATOM 3752 O O . PHE C 1 134 ? 43.646 98.510 71.206 1.00 33.63 179 PHE C O 1
ATOM 3760 N N . GLY C 1 135 ? 45.512 99.718 70.898 1.00 32.89 180 GLY C N 1
ATOM 3761 C CA . GLY C 1 135 ? 45.132 100.075 69.543 1.00 32.44 180 GLY C CA 1
ATOM 3762 C C . GLY C 1 135 ? 43.963 101.045 69.525 1.00 35.09 180 GLY C C 1
ATOM 3763 O O . GLY C 1 135 ? 43.686 101.718 70.518 1.00 32.03 180 GLY C O 1
ATOM 3764 N N . PHE C 1 136 ? 43.266 101.108 68.396 1.00 31.93 181 PHE C N 1
ATOM 3765 C CA . PHE C 1 136 ? 42.132 102.011 68.237 1.00 27.28 181 PHE C CA 1
ATOM 3766 C C . PHE C 1 136 ? 40.950 101.666 69.140 1.00 29.46 181 PHE C C 1
ATOM 3767 O O . PHE C 1 136 ? 40.530 100.517 69.204 1.00 28.84 181 PHE C O 1
ATOM 3775 N N . CYS C 1 137 ? 40.419 102.668 69.832 1.00 28.20 182 CYS C N 1
ATOM 3776 C CA . CYS C 1 137 ? 39.268 102.465 70.703 1.00 34.33 182 CYS C CA 1
ATOM 3777 C C . CYS C 1 137 ? 38.034 103.106 70.079 1.00 35.06 182 CYS C C 1
ATOM 3778 O O . CYS C 1 137 ? 38.000 104.315 69.848 1.00 33.58 182 CYS C O 1
ATOM 3781 N N . ILE C 1 138 ? 37.025 102.286 69.807 1.00 32.82 183 ILE C N 1
ATOM 3782 C CA . ILE C 1 138 ? 35.782 102.759 69.208 1.00 40.33 183 ILE C CA 1
ATOM 3783 C C . ILE C 1 138 ? 34.939 103.479 70.254 1.00 46.00 183 ILE C C 1
ATOM 3784 O O . ILE C 1 138 ? 34.358 102.851 71.140 1.00 48.07 183 ILE C O 1
ATOM 3789 N N . PRO C 1 139 ? 34.883 104.817 70.180 1.00 49.07 184 PRO C N 1
ATOM 3790 C CA . PRO C 1 139 ? 34.090 105.583 71.148 1.00 48.97 184 PRO C CA 1
ATOM 3791 C C . PRO C 1 139 ? 32.627 105.139 71.220 1.00 48.92 184 PRO C C 1
ATOM 3792 O O . PRO C 1 139 ? 32.031 104.763 70.210 1.00 54.26 184 PRO C O 1
ATOM 3796 N N . SER C 1 140 ? 32.065 105.169 72.427 1.00 49.25 185 SER C N 1
ATOM 3797 C CA . SER C 1 140 ? 30.673 104.781 72.660 1.00 48.11 185 SER C CA 1
ATOM 3798 C C . SER C 1 140 ? 30.406 103.322 72.316 1.00 43.45 185 SER C C 1
ATOM 3799 O O . SER C 1 140 ? 29.259 102.939 72.078 1.00 40.09 185 SER C O 1
ATOM 3802 N N . SER C 1 141 ? 31.451 102.500 72.324 1.00 38.48 186 SER C N 1
ATOM 3803 C CA . SER C 1 141 ? 31.296 101.096 71.952 1.00 38.39 186 SER C CA 1
ATOM 3804 C C . SER C 1 141 ? 32.184 100.119 72.726 1.00 40.55 186 SER C C 1
ATOM 3805 O O . SER C 1 141 ? 33.142 100.519 73.388 1.00 39.54 186 SER C O 1
ATOM 3808 N N . LYS C 1 142 ? 31.838 98.836 72.651 1.00 35.76 187 LYS C N 1
ATOM 3809 C CA . LYS C 1 142 ? 32.618 97.802 73.318 1.00 38.52 187 LYS C CA 1
ATOM 3810 C C . LYS C 1 142 ? 33.839 97.503 72.455 1.00 35.71 187 LYS C C 1
ATOM 3811 O O . LYS C 1 142 ? 33.752 97.449 71.227 1.00 42.01 187 LYS C O 1
ATOM 3817 N N . ASN C 1 143 ? 34.980 97.326 73.106 1.00 25.88 188 ASN C N 1
ATOM 3818 C CA . ASN C 1 143 ? 36.222 97.025 72.412 1.00 22.62 188 ASN C CA 1
ATOM 3819 C C . ASN C 1 143 ? 36.784 95.723 72.967 1.00 25.99 188 ASN C C 1
ATOM 3820 O O . ASN C 1 143 ? 36.628 95.426 74.149 1.00 25.09 188 ASN C O 1
ATOM 3825 N N . THR C 1 144 ? 37.428 94.946 72.106 1.00 23.18 189 THR C N 1
ATOM 3826 C CA . THR C 1 144 ? 38.016 93.684 72.520 1.00 25.76 189 THR C CA 1
ATOM 3827 C C . THR C 1 144 ? 39.473 93.667 72.086 1.00 25.54 189 THR C C 1
ATOM 3828 O O . THR C 1 144 ? 39.795 94.029 70.953 1.00 23.37 189 THR C O 1
ATOM 3832 N N . CYS C 1 145 ? 40.348 93.249 72.993 1.00 21.98 190 CYS C N 1
ATOM 3833 C CA . CYS C 1 145 ? 41.776 93.200 72.710 1.00 25.64 190 CYS C CA 1
ATOM 3834 C C . CYS C 1 145 ? 42.427 91.976 73.349 1.00 28.18 190 CYS C C 1
ATOM 3835 O O . CYS C 1 145 ? 42.065 91.573 74.450 1.00 27.54 190 CYS C O 1
ATOM 3838 N N . GLU C 1 146 ? 43.380 91.375 72.646 1.00 23.62 191 GLU C N 1
ATOM 3839 C CA . GLU C 1 146 ? 44.082 90.222 73.185 1.00 26.78 191 GLU C CA 1
ATOM 3840 C C . GLU C 1 146 ? 45.549 90.588 73.320 1.00 26.58 191 GLU C C 1
ATOM 3841 O O . GLU C 1 146 ? 46.144 91.142 72.396 1.00 28.19 191 GLU C O 1
ATOM 3847 N N . HIS C 1 147 ? 46.121 90.296 74.481 1.00 23.48 192 HIS C N 1
ATOM 3848 C CA . HIS C 1 147 ? 47.529 90.568 74.736 1.00 29.36 192 HIS C CA 1
ATOM 3849 C C . HIS C 1 147 ? 48.192 89.266 75.184 1.00 32.25 192 HIS C C 1
ATOM 3850 O O . HIS C 1 147 ? 47.575 88.449 75.866 1.00 32.21 192 HIS C O 1
ATOM 3857 N N . ILE C 1 148 ? 49.448 89.085 74.800 1.00 27.48 193 ILE C N 1
ATOM 3858 C CA . ILE C 1 148 ? 50.198 87.884 75.143 1.00 27.19 193 ILE C CA 1
ATOM 3859 C C . ILE C 1 148 ? 51.234 88.190 76.228 1.00 28.22 193 ILE C C 1
ATOM 3860 O O . ILE C 1 148 ? 52.085 89.060 76.055 1.00 25.97 193 ILE C O 1
ATOM 3865 N N . TYR C 1 149 ? 51.140 87.481 77.350 1.00 20.62 194 TYR C N 1
ATOM 3866 C CA . TYR C 1 149 ? 52.064 87.654 78.473 1.00 17.61 194 TYR C CA 1
ATOM 3867 C C . TYR C 1 149 ? 53.134 86.569 78.436 1.00 22.73 194 TYR C C 1
ATOM 3868 O O . TYR C 1 149 ? 52.816 85.392 78.592 1.00 21.40 194 TYR C O 1
ATOM 3877 N N . ASP C 1 150 ? 54.389 86.943 78.213 1.00 21.51 195 ASP C N 1
ATOM 3878 C CA . ASP C 1 150 ? 55.452 85.947 78.253 1.00 23.11 195 ASP C CA 1
ATOM 3879 C C . ASP C 1 150 ? 56.008 85.968 79.678 1.00 23.77 195 ASP C C 1
ATOM 3880 O O . ASP C 1 150 ? 56.545 86.981 80.131 1.00 23.00 195 ASP C O 1
ATOM 3885 N N . PHE C 1 151 ? 55.863 84.852 80.385 1.00 22.97 196 PHE C N 1
ATOM 3886 C CA . PHE C 1 151 ? 56.312 84.765 81.769 1.00 23.18 196 PHE C CA 1
ATOM 3887 C C . PHE C 1 151 ? 57.820 84.695 81.914 1.00 26.41 196 PHE C C 1
ATOM 3888 O O . PHE C 1 151 ? 58.503 84.040 81.133 1.00 25.47 196 PHE C O 1
ATOM 3896 N N . PRO C 1 152 ? 58.362 85.392 82.918 1.00 30.67 197 PRO C N 1
ATOM 3897 C CA . PRO C 1 152 ? 59.806 85.382 83.139 1.00 34.40 197 PRO C CA 1
ATOM 3898 C C . PRO C 1 152 ? 60.177 84.034 83.745 1.00 31.46 197 PRO C C 1
ATOM 3899 O O . PRO C 1 152 ? 59.337 83.371 84.351 1.00 25.49 197 PRO C O 1
ATOM 3903 N N . PRO C 1 153 ? 61.430 83.598 83.564 1.00 38.27 198 PRO C N 1
ATOM 3904 C CA . PRO C 1 153 ? 61.846 82.316 84.137 1.00 36.65 198 PRO C CA 1
ATOM 3905 C C . PRO C 1 153 ? 62.113 82.548 85.625 1.00 34.37 198 PRO C C 1
ATOM 3906 O O . PRO C 1 153 ? 63.042 83.264 85.988 1.00 40.15 198 PRO C O 1
ATOM 3910 N N . LEU C 1 154 ? 61.290 81.957 86.483 1.00 30.44 199 LEU C N 1
ATOM 3911 C CA . LEU C 1 154 ? 61.461 82.139 87.920 1.00 22.55 199 LEU C CA 1
ATOM 3912 C C . LEU C 1 154 ? 62.403 81.096 88.495 1.00 22.06 199 LEU C C 1
ATOM 3913 O O . LEU C 1 154 ? 62.332 79.922 88.127 1.00 25.00 199 LEU C O 1
ATOM 3918 N N . SER C 1 155 ? 63.290 81.527 89.391 1.00 23.10 200 SER C N 1
ATOM 3919 C CA . SER C 1 155 ? 64.236 80.613 90.032 1.00 25.31 200 SER C CA 1
ATOM 3920 C C . SER C 1 155 ? 63.450 79.693 90.965 1.00 21.24 200 SER C C 1
ATOM 3921 O O . SER C 1 155 ? 62.362 80.048 91.403 1.00 21.36 200 SER C O 1
ATOM 3924 N N . GLU C 1 156 ? 63.996 78.518 91.271 1.00 22.92 201 GLU C N 1
ATOM 3925 C CA . GLU C 1 156 ? 63.307 77.584 92.157 1.00 24.15 201 GLU C CA 1
ATOM 3926 C C . GLU C 1 156 ? 63.021 78.199 93.528 1.00 28.19 201 GLU C C 1
ATOM 3927 O O . GLU C 1 156 ? 61.934 78.022 94.077 1.00 25.45 201 GLU C O 1
ATOM 3933 N N . GLU C 1 157 ? 63.986 78.932 94.078 1.00 25.03 202 GLU C N 1
ATOM 3934 C CA . GLU C 1 157 ? 63.797 79.560 95.385 1.00 24.53 202 GLU C CA 1
ATOM 3935 C C . GLU C 1 157 ? 62.625 80.538 95.379 1.00 22.78 202 GLU C C 1
ATOM 3936 O O . GLU C 1 157 ? 61.846 80.605 96.336 1.00 21.62 202 GLU C O 1
ATOM 3942 N N . LEU C 1 158 ? 62.513 81.309 94.303 1.00 19.06 203 LEU C N 1
ATOM 3943 C CA . LEU C 1 158 ? 61.443 82.285 94.170 1.00 20.99 203 LEU C CA 1
ATOM 3944 C C . LEU C 1 158 ? 60.087 81.568 94.103 1.00 17.95 203 LEU C C 1
ATOM 3945 O O . LEU C 1 158 ? 59.139 81.949 94.779 1.00 17.54 203 LEU C O 1
ATOM 3950 N N . ILE C 1 159 ? 60.006 80.533 93.276 1.00 20.33 204 ILE C N 1
ATOM 3951 C CA . ILE C 1 159 ? 58.765 79.771 93.129 1.00 16.61 204 ILE C CA 1
ATOM 3952 C C . ILE C 1 159 ? 58.346 79.187 94.475 1.00 16.45 204 ILE C C 1
ATOM 3953 O O . ILE C 1 159 ? 57.181 79.283 94.863 1.00 17.78 204 ILE C O 1
ATOM 3958 N N . SER C 1 160 ? 59.306 78.609 95.196 1.00 15.60 205 SER C N 1
ATOM 3959 C CA . SER C 1 160 ? 59.028 78.022 96.510 1.00 14.30 205 SER C CA 1
ATOM 3960 C C . SER C 1 160 ? 58.473 79.055 97.477 1.00 16.09 205 SER C C 1
ATOM 3961 O O . SER C 1 160 ? 57.505 78.796 98.184 1.00 18.16 205 SER C O 1
ATOM 3964 N N . GLU C 1 161 ? 59.106 80.223 97.512 1.00 17.50 206 GLU C N 1
ATOM 3965 C CA . GLU C 1 161 ? 58.691 81.298 98.405 1.00 23.19 206 GLU C CA 1
ATOM 3966 C C . GLU C 1 161 ? 57.326 81.859 98.046 1.00 19.76 206 GLU C C 1
ATOM 3967 O O . GLU C 1 161 ? 56.517 82.151 98.924 1.00 19.50 206 GLU C O 1
ATOM 3981 N N . ILE C 1 163 ? 54.922 80.329 96.649 1.00 16.56 208 ILE C N 1
ATOM 3982 C CA . ILE C 1 163 ? 53.907 79.344 96.992 1.00 12.75 208 ILE C CA 1
ATOM 3983 C C . ILE C 1 163 ? 53.648 79.368 98.499 1.00 15.95 208 ILE C C 1
ATOM 3984 O O . ILE C 1 163 ? 52.504 79.323 98.958 1.00 15.31 208 ILE C O 1
ATOM 3989 N N . ARG C 1 164 ? 54.732 79.484 99.253 1.00 18.83 209 ARG C N 1
ATOM 3990 C CA . ARG C 1 164 ? 54.712 79.493 100.709 1.00 23.38 209 ARG C CA 1
ATOM 3991 C C . ARG C 1 164 ? 54.109 80.772 101.280 1.00 23.29 209 ARG C C 1
ATOM 3992 O O . ARG C 1 164 ? 53.600 80.780 102.402 1.00 18.21 209 ARG C O 1
ATOM 4000 N N . HIS C 1 165 ? 54.151 81.854 100.506 1.00 18.44 210 HIS C N 1
ATOM 4001 C CA . HIS C 1 165 ? 53.640 83.130 100.993 1.00 22.87 210 HIS C CA 1
ATOM 4002 C C . HIS C 1 165 ? 52.559 83.742 100.121 1.00 20.26 210 HIS C C 1
ATOM 4003 O O . HIS C 1 165 ? 52.808 84.684 99.364 1.00 21.09 210 HIS C O 1
ATOM 4010 N N . PRO C 1 166 ? 51.335 83.215 100.224 1.00 18.91 211 PRO C N 1
ATOM 4011 C CA . PRO C 1 166 ? 50.227 83.737 99.428 1.00 27.77 211 PRO C CA 1
ATOM 4012 C C . PRO C 1 166 ? 49.968 85.223 99.674 1.00 28.62 211 PRO C C 1
ATOM 4013 O O . PRO C 1 166 ? 50.070 85.707 100.800 1.00 22.42 211 PRO C O 1
ATOM 4017 N N . TYR C 1 167 ? 49.670 85.937 98.594 1.00 23.71 212 TYR C N 1
ATOM 4018 C CA . TYR C 1 167 ? 49.346 87.366 98.623 1.00 27.33 212 TYR C CA 1
ATOM 4019 C C . TYR C 1 167 ? 50.504 88.323 98.841 1.00 26.81 212 TYR C C 1
ATOM 4020 O O . TYR C 1 167 ? 50.302 89.534 98.956 1.00 31.43 212 TYR C O 1
ATOM 4029 N N . GLU C 1 168 ? 51.719 87.797 98.885 1.00 24.45 213 GLU C N 1
ATOM 4030 C CA . GLU C 1 168 ? 52.880 88.658 99.028 1.00 24.87 213 GLU C CA 1
ATOM 4031 C C . GLU C 1 168 ? 53.395 88.989 97.632 1.00 24.41 213 GLU C C 1
ATOM 4032 O O . GLU C 1 168 ? 54.339 89.761 97.467 1.00 23.61 213 GLU C O 1
ATOM 4038 N N . THR C 1 169 ? 52.775 88.364 96.631 1.00 17.66 214 THR C N 1
ATOM 4039 C CA . THR C 1 169 ? 53.081 88.662 95.233 1.00 15.21 214 THR C CA 1
ATOM 4040 C C . THR C 1 169 ? 51.975 89.664 94.893 1.00 17.95 214 THR C C 1
ATOM 4041 O O . THR C 1 169 ? 50.790 89.388 95.105 1.00 16.14 214 THR C O 1
ATOM 4045 N N . GLN C 1 170 ? 52.355 90.828 94.378 1.00 20.46 215 GLN C N 1
ATOM 4046 C CA . GLN C 1 170 ? 51.369 91.866 94.090 1.00 14.95 215 GLN C CA 1
ATOM 4047 C C . GLN C 1 170 ? 51.671 92.570 92.776 1.00 14.36 215 GLN C C 1
ATOM 4048 O O . GLN C 1 170 ? 52.804 92.564 92.312 1.00 19.02 215 GLN C O 1
ATOM 4054 N N . SER C 1 171 ? 50.657 93.191 92.188 1.00 17.64 216 SER C N 1
ATOM 4055 C CA . SER C 1 171 ? 50.862 93.894 90.930 1.00 14.47 216 SER C CA 1
ATOM 4056 C C . SER C 1 171 ? 50.173 95.255 90.899 1.00 18.65 216 SER C C 1
ATOM 4057 O O . SER C 1 171 ? 49.225 95.508 91.645 1.00 18.66 216 SER C O 1
ATOM 4060 N N . ASP C 1 172 ? 50.700 96.136 90.054 1.00 15.50 217 ASP C N 1
ATOM 4061 C CA . ASP C 1 172 ? 50.145 97.469 89.836 1.00 16.76 217 ASP C CA 1
ATOM 4062 C C . ASP C 1 172 ? 49.861 97.526 88.338 1.00 18.38 217 ASP C C 1
ATOM 4063 O O . ASP C 1 172 ? 50.740 97.212 87.533 1.00 20.45 217 ASP C O 1
ATOM 4068 N N . SER C 1 173 ? 48.636 97.891 87.970 1.00 15.15 218 SER C N 1
ATOM 4069 C CA . SER C 1 173 ? 48.276 98.025 86.561 1.00 14.84 218 SER C CA 1
ATOM 4070 C C . SER C 1 173 ? 47.997 99.507 86.307 1.00 15.30 218 SER C C 1
ATOM 4071 O O . SER C 1 173 ? 47.010 100.052 86.806 1.00 18.45 218 SER C O 1
ATOM 4074 N N . PHE C 1 174 ? 48.865 100.144 85.528 1.00 16.73 219 PHE C N 1
ATOM 4075 C CA . PHE C 1 174 ? 48.735 101.570 85.228 1.00 16.68 219 PHE C CA 1
ATOM 4076 C C . PHE C 1 174 ? 48.190 101.758 83.818 1.00 21.88 219 PHE C C 1
ATOM 4077 O O . PHE C 1 174 ? 48.724 101.193 82.871 1.00 20.68 219 PHE C O 1
ATOM 4085 N N . TYR C 1 175 ? 47.119 102.538 83.688 1.00 19.13 220 TYR C N 1
ATOM 4086 C CA . TYR C 1 175 ? 46.518 102.785 82.383 1.00 20.19 220 TYR C CA 1
ATOM 4087 C C . TYR C 1 175 ? 46.695 104.242 81.983 1.00 21.39 220 TYR C C 1
ATOM 4088 O O . TYR C 1 175 ? 46.396 105.151 82.760 1.00 19.87 220 TYR C O 1
ATOM 4097 N N . PHE C 1 176 ? 47.173 104.447 80.760 1.00 19.92 221 PHE C N 1
ATOM 4098 C CA . PHE C 1 176 ? 47.420 105.786 80.252 1.00 21.55 221 PHE C CA 1
ATOM 4099 C C . PHE C 1 176 ? 46.663 106.089 78.960 1.00 22.23 221 PHE C C 1
ATOM 4100 O O . PHE C 1 176 ? 46.396 105.196 78.155 1.00 25.16 221 PHE C O 1
ATOM 4108 N N . VAL C 1 177 ? 46.300 107.359 78.790 1.00 25.55 222 VAL C N 1
ATOM 4109 C CA . VAL C 1 177 ? 45.661 107.845 77.571 1.00 28.61 222 VAL C CA 1
ATOM 4110 C C . VAL C 1 177 ? 46.437 109.122 77.255 1.00 26.80 222 VAL C C 1
ATOM 4111 O O . VAL C 1 177 ? 46.470 110.046 78.070 1.00 28.25 222 VAL C O 1
ATOM 4115 N N . ASP C 1 178 ? 47.078 109.159 76.090 1.00 29.04 223 ASP C N 1
ATOM 4116 C CA . ASP C 1 178 ? 47.888 110.310 75.699 1.00 36.42 223 ASP C CA 1
ATOM 4117 C C . ASP C 1 178 ? 49.025 110.543 76.693 1.00 35.47 223 ASP C C 1
ATOM 4118 O O . ASP C 1 178 ? 49.342 111.679 77.036 1.00 33.83 223 ASP C O 1
ATOM 4123 N N . ASP C 1 179 ? 49.621 109.451 77.161 1.00 34.62 224 ASP C N 1
ATOM 4124 C CA . ASP C 1 179 ? 50.737 109.514 78.100 1.00 33.41 224 ASP C CA 1
ATOM 4125 C C . ASP C 1 179 ? 50.383 110.074 79.474 1.00 30.88 224 ASP C C 1
ATOM 4126 O O . ASP C 1 179 ? 51.266 110.443 80.248 1.00 30.69 224 ASP C O 1
ATOM 4131 N N . ARG C 1 180 ? 49.090 110.136 79.776 1.00 30.48 225 ARG C N 1
ATOM 4132 C CA . ARG C 1 180 ? 48.627 110.607 81.080 1.00 29.90 225 ARG C CA 1
ATOM 4133 C C . ARG C 1 180 ? 47.901 109.476 81.819 1.00 28.31 225 ARG C C 1
ATOM 4134 O O . ARG C 1 180 ? 47.099 108.756 81.230 1.00 25.08 225 ARG C O 1
ATOM 4142 N N . LEU C 1 181 ? 48.167 109.341 83.115 1.00 31.02 226 LEU C N 1
ATOM 4143 C CA . LEU C 1 181 ? 47.547 108.287 83.919 1.00 27.60 226 LEU C CA 1
ATOM 4144 C C . LEU C 1 181 ? 46.054 108.513 84.142 1.00 31.82 226 LEU C C 1
ATOM 4145 O O . LEU C 1 181 ? 45.657 109.535 84.701 1.00 36.49 226 LEU C O 1
ATOM 4150 N N . VAL C 1 182 ? 45.228 107.562 83.712 1.00 22.56 227 VAL C N 1
ATOM 4151 C CA . VAL C 1 182 ? 43.782 107.685 83.889 1.00 26.49 227 VAL C CA 1
ATOM 4152 C C . VAL C 1 182 ? 43.176 106.608 84.795 1.00 28.07 227 VAL C C 1
ATOM 4153 O O . VAL C 1 182 ? 42.070 106.777 85.312 1.00 30.80 227 VAL C O 1
ATOM 4165 N N . HIS C 1 184 ? 44.383 103.173 87.684 1.00 23.26 229 HIS C N 1
ATOM 4166 C CA . HIS C 1 184 ? 45.398 102.419 88.419 1.00 20.19 229 HIS C CA 1
ATOM 4167 C C . HIS C 1 184 ? 44.679 101.350 89.232 1.00 18.51 229 HIS C C 1
ATOM 4168 O O . HIS C 1 184 ? 43.932 101.671 90.160 1.00 21.16 229 HIS C O 1
ATOM 4175 N N . ASN C 1 185 ? 44.882 100.086 88.856 1.00 17.89 230 ASN C N 1
ATOM 4176 C CA . ASN C 1 185 ? 44.270 98.956 89.554 1.00 17.80 230 ASN C CA 1
ATOM 4177 C C . ASN C 1 185 ? 45.354 98.163 90.277 1.00 20.08 230 ASN C C 1
ATOM 4178 O O . ASN C 1 185 ? 46.507 98.158 89.862 1.00 19.68 230 ASN C O 1
ATOM 4183 N N . LYS C 1 186 ? 44.977 97.485 91.357 1.00 18.11 231 LYS C N 1
ATOM 4184 C CA . LYS C 1 186 ? 45.934 96.698 92.119 1.00 15.16 231 LYS C CA 1
ATOM 4185 C C . LYS C 1 186 ? 45.431 95.269 92.308 1.00 16.20 231 LYS C C 1
ATOM 4186 O O . LYS C 1 186 ? 44.235 95.004 92.193 1.00 15.59 231 LYS C O 1
ATOM 4192 N N . ALA C 1 187 ? 46.353 94.354 92.595 1.00 18.09 232 ALA C N 1
ATOM 4193 C CA . ALA C 1 187 ? 45.984 92.960 92.808 1.00 22.20 232 ALA C CA 1
ATOM 4194 C C . ALA C 1 187 ? 47.028 92.194 93.615 1.00 18.75 232 ALA C C 1
ATOM 4195 O O . ALA C 1 187 ? 48.189 92.602 93.693 1.00 14.31 232 ALA C O 1
ATOM 4197 N N . ASP C 1 188 ? 46.605 91.118 94.273 1.00 18.29 233 ASP C N 1
ATOM 4198 C CA . ASP C 1 188 ? 47.577 90.266 94.950 1.00 14.69 233 ASP C CA 1
ATOM 4199 C C . ASP C 1 188 ? 47.273 88.825 94.545 1.00 14.43 233 ASP C C 1
ATOM 4200 O O . ASP C 1 188 ? 46.175 88.525 94.065 1.00 17.76 233 ASP C O 1
ATOM 4205 N N . TYR C 1 189 ? 48.251 87.945 94.709 1.00 13.32 234 TYR C N 1
ATOM 4206 C CA . TYR C 1 189 ? 48.104 86.584 94.232 1.00 15.55 234 TYR C CA 1
ATOM 4207 C C . TYR C 1 189 ? 48.514 85.478 95.175 1.00 14.54 234 TYR C C 1
ATOM 4208 O O . TYR C 1 189 ? 49.464 85.620 95.945 1.00 14.26 234 TYR C O 1
ATOM 4217 N N . SER C 1 190 ? 47.784 84.371 95.090 1.00 14.80 235 SER C N 1
ATOM 4218 C CA . SER C 1 190 ? 48.103 83.175 95.849 1.00 12.54 235 SER C CA 1
ATOM 4219 C C . SER C 1 190 ? 48.316 82.064 94.816 1.00 15.09 235 SER C C 1
ATOM 4220 O O . SER C 1 190 ? 47.581 81.972 93.826 1.00 15.41 235 SER C O 1
ATOM 4223 N N . TYR C 1 191 ? 49.333 81.237 95.036 1.00 14.21 236 TYR C N 1
ATOM 4224 C CA . TYR C 1 191 ? 49.615 80.125 94.138 1.00 17.63 236 TYR C CA 1
ATOM 4225 C C . TYR C 1 191 ? 49.523 78.848 94.963 1.00 22.43 236 TYR C C 1
ATOM 4226 O O . TYR C 1 191 ? 50.185 77.853 94.685 1.00 25.91 236 TYR C O 1
ATOM 4235 N N . SER C 1 192 ? 48.686 78.899 95.990 1.00 20.62 237 SER C N 1
ATOM 4236 C CA . SER C 1 192 ? 48.497 77.771 96.886 1.00 26.73 237 SER C CA 1
ATOM 4237 C C . SER C 1 192 ? 47.388 76.882 96.352 1.00 32.46 237 SER C C 1
ATOM 4238 O O . SER C 1 192 ? 46.933 77.051 95.217 1.00 30.31 237 SER C O 1
ATOM 4241 N N . GLY C 1 193 ? 46.945 75.941 97.178 1.00 42.04 238 GLY C N 1
ATOM 4242 C CA . GLY C 1 193 ? 45.892 75.034 96.757 1.00 52.80 238 GLY C CA 1
ATOM 4243 C C . GLY C 1 193 ? 44.655 75.732 96.212 1.00 55.28 238 GLY C C 1
ATOM 4244 O O . GLY C 1 193 ? 44.446 76.925 96.504 1.00 54.47 238 GLY C O 1
ATOM 4245 N N . LYS D 1 12 ? 56.116 29.720 97.974 1.00 83.71 57 LYS D N 1
ATOM 4246 C CA . LYS D 1 12 ? 55.142 30.838 98.163 1.00 83.85 57 LYS D CA 1
ATOM 4247 C C . LYS D 1 12 ? 54.802 30.976 99.647 1.00 82.92 57 LYS D C 1
ATOM 4248 O O . LYS D 1 12 ? 53.998 30.211 100.179 1.00 82.76 57 LYS D O 1
ATOM 4250 N N . GLN D 1 13 ? 55.399 31.970 100.301 1.00 80.10 58 GLN D N 1
ATOM 4251 C CA . GLN D 1 13 ? 55.207 32.183 101.734 1.00 77.58 58 GLN D CA 1
ATOM 4252 C C . GLN D 1 13 ? 54.200 33.255 102.141 1.00 71.23 58 GLN D C 1
ATOM 4253 O O . GLN D 1 13 ? 53.846 34.132 101.351 1.00 70.72 58 GLN D O 1
ATOM 4255 N N . PRO D 1 14 ? 53.720 33.186 103.399 1.00 63.25 59 PRO D N 1
ATOM 4256 C CA . PRO D 1 14 ? 52.752 34.123 103.984 1.00 56.82 59 PRO D CA 1
ATOM 4257 C C . PRO D 1 14 ? 53.432 35.474 104.220 1.00 44.62 59 PRO D C 1
ATOM 4258 O O . PRO D 1 14 ? 54.656 35.543 104.339 1.00 42.80 59 PRO D O 1
ATOM 4262 N N . ILE D 1 15 ? 52.645 36.539 104.319 1.00 39.26 60 ILE D N 1
ATOM 4263 C CA . ILE D 1 15 ? 53.212 37.870 104.510 1.00 35.34 60 ILE D CA 1
ATOM 4264 C C . ILE D 1 15 ? 52.955 38.479 105.882 1.00 27.77 60 ILE D C 1
ATOM 4265 O O . ILE D 1 15 ? 51.811 38.681 106.282 1.00 25.33 60 ILE D O 1
ATOM 4270 N N . GLY D 1 16 ? 54.042 38.763 106.594 1.00 22.20 61 GLY D N 1
ATOM 4271 C CA . GLY D 1 16 ? 53.951 39.352 107.920 1.00 24.20 61 GLY D CA 1
ATOM 4272 C C . GLY D 1 16 ? 54.588 40.733 107.960 1.00 22.55 61 GLY D C 1
ATOM 4273 O O . GLY D 1 16 ? 55.154 41.182 106.957 1.00 20.53 61 GLY D O 1
ATOM 4274 N N . PRO D 1 17 ? 54.522 41.427 109.106 1.00 18.75 62 PRO D N 1
ATOM 4275 C CA . PRO D 1 17 ? 55.089 42.768 109.276 1.00 19.30 62 PRO D CA 1
ATOM 4276 C C . PRO D 1 17 ? 56.527 42.895 108.801 1.00 18.69 62 PRO D C 1
ATOM 4277 O O . PRO D 1 17 ? 56.875 43.842 108.102 1.00 16.29 62 PRO D O 1
ATOM 4281 N N . GLU D 1 18 ? 57.364 41.939 109.189 1.00 20.13 63 GLU D N 1
ATOM 4282 C CA . GLU D 1 18 ? 58.768 41.962 108.800 1.00 29.54 63 GLU D CA 1
ATOM 4283 C C . GLU D 1 18 ? 58.956 41.963 107.288 1.00 26.61 63 GLU D C 1
ATOM 4284 O O . GLU D 1 18 ? 59.981 42.421 106.787 1.00 25.53 63 GLU D O 1
ATOM 4290 N N . ASP D 1 19 ? 57.967 41.459 106.559 1.00 19.25 64 ASP D N 1
ATOM 4291 C CA . ASP D 1 19 ? 58.069 41.429 105.103 1.00 19.96 64 ASP D CA 1
ATOM 4292 C C . ASP D 1 19 ? 57.813 42.781 104.433 1.00 20.81 64 ASP D C 1
ATOM 4293 O O . ASP D 1 19 ? 58.152 42.961 103.261 1.00 25.85 64 ASP D O 1
ATOM 4298 N N . VAL D 1 20 ? 57.228 43.731 105.163 1.00 16.66 65 VAL D N 1
ATOM 4299 C CA . VAL D 1 20 ? 56.946 45.044 104.573 1.00 16.35 65 VAL D CA 1
ATOM 4300 C C . VAL D 1 20 ? 57.697 46.194 105.231 1.00 17.49 65 VAL D C 1
ATOM 4301 O O . VAL D 1 20 ? 57.850 47.260 104.635 1.00 15.77 65 VAL D O 1
ATOM 4305 N N . LEU D 1 21 ? 58.171 45.977 106.456 1.00 20.91 66 LEU D N 1
ATOM 4306 C CA . LEU D 1 21 ? 58.870 47.024 107.190 1.00 20.78 66 LEU D CA 1
ATOM 4307 C C . LEU D 1 21 ? 60.180 47.476 106.565 1.00 17.29 66 LEU D C 1
ATOM 4308 O O . LEU D 1 21 ? 60.718 48.512 106.943 1.00 17.54 66 LEU D O 1
ATOM 4313 N N . GLY D 1 22 ? 60.680 46.715 105.595 1.00 18.84 67 GLY D N 1
ATOM 4314 C CA . GLY D 1 22 ? 61.918 47.093 104.929 1.00 18.41 67 GLY D CA 1
ATOM 4315 C C . GLY D 1 22 ? 61.776 47.415 103.440 1.00 20.95 67 GLY D C 1
ATOM 4316 O O . GLY D 1 22 ? 62.777 47.617 102.743 1.00 17.71 67 GLY D O 1
ATOM 4317 N N . LEU D 1 23 ? 60.541 47.482 102.944 1.00 14.10 68 LEU D N 1
ATOM 4318 C CA . LEU D 1 23 ? 60.319 47.767 101.522 1.00 16.61 68 LEU D CA 1
ATOM 4319 C C . LEU D 1 23 ? 60.823 49.153 101.147 1.00 18.08 68 LEU D C 1
ATOM 4320 O O . LEU D 1 23 ? 60.631 50.109 101.890 1.00 15.09 68 LEU D O 1
ATOM 4325 N N . GLN D 1 24 ? 61.473 49.257 99.991 1.00 15.34 69 GLN D N 1
ATOM 4326 C CA . GLN D 1 24 ? 62.018 50.535 99.544 1.00 18.41 69 GLN D CA 1
ATOM 4327 C C . GLN D 1 24 ? 61.309 51.065 98.303 1.00 19.00 69 GLN D C 1
ATOM 4328 O O . GLN D 1 24 ? 61.702 52.083 97.738 1.00 20.40 69 GLN D O 1
ATOM 4334 N N . ARG D 1 25 ? 60.262 50.366 97.883 1.00 19.35 70 ARG D N 1
ATOM 4335 C CA . ARG D 1 25 ? 59.479 50.782 96.725 1.00 21.02 70 ARG D CA 1
ATOM 4336 C C . ARG D 1 25 ? 58.018 50.421 96.928 1.00 16.64 70 ARG D C 1
ATOM 4337 O O . ARG D 1 25 ? 57.698 49.472 97.644 1.00 14.78 70 ARG D O 1
ATOM 4345 N N . ILE D 1 26 ? 57.139 51.176 96.283 1.00 14.69 71 ILE D N 1
ATOM 4346 C CA . ILE D 1 26 ? 55.711 50.899 96.340 1.00 19.34 71 ILE D CA 1
ATOM 4347 C C . ILE D 1 26 ? 55.568 49.508 95.680 1.00 19.07 71 ILE D C 1
ATOM 4348 O O . ILE D 1 26 ? 56.311 49.183 94.752 1.00 19.90 71 ILE D O 1
ATOM 4353 N N . THR D 1 27 ? 54.650 48.674 96.160 1.00 13.15 72 THR D N 1
ATOM 4354 C CA . THR D 1 27 ? 54.503 47.342 95.561 1.00 15.55 72 THR D CA 1
ATOM 4355 C C . THR D 1 27 ? 53.879 47.396 94.159 1.00 20.56 72 THR D C 1
ATOM 4356 O O . THR D 1 27 ? 53.100 48.304 93.850 1.00 18.94 72 THR D O 1
ATOM 4360 N N . GLY D 1 28 ? 54.212 46.412 93.325 1.00 20.53 73 GLY D N 1
ATOM 4361 C CA . GLY D 1 28 ? 53.681 46.356 91.968 1.00 21.29 73 GLY D CA 1
ATOM 4362 C C . GLY D 1 28 ? 52.263 45.813 91.837 1.00 21.91 73 GLY D C 1
ATOM 4363 O O . GLY D 1 28 ? 51.671 45.849 90.754 1.00 23.78 73 GLY D O 1
ATOM 4364 N N . ASP D 1 29 ? 51.713 45.300 92.931 1.00 18.01 74 ASP D N 1
ATOM 4365 C CA . ASP D 1 29 ? 50.352 44.771 92.917 1.00 20.59 74 ASP D CA 1
ATOM 4366 C C . ASP D 1 29 ? 49.923 44.658 94.371 1.00 17.28 74 ASP D C 1
ATOM 4367 O O . ASP D 1 29 ? 50.743 44.834 95.271 1.00 22.36 74 ASP D O 1
ATOM 4372 N N . TYR D 1 30 ? 48.641 44.407 94.611 1.00 17.21 75 TYR D N 1
ATOM 4373 C CA . TYR D 1 30 ? 48.185 44.230 95.979 1.00 17.96 75 TYR D CA 1
ATOM 4374 C C . TYR D 1 30 ? 48.797 42.924 96.490 1.00 22.88 75 TYR D C 1
ATOM 4375 O O . TYR D 1 30 ? 48.917 41.952 95.744 1.00 26.93 75 TYR D O 1
ATOM 4384 N N . LEU D 1 31 ? 49.205 42.917 97.755 1.00 17.12 76 LEU D N 1
ATOM 4385 C CA . LEU D 1 31 ? 49.833 41.745 98.359 1.00 22.91 76 LEU D CA 1
ATOM 4386 C C . LEU D 1 31 ? 48.845 40.705 98.876 1.00 25.83 76 LEU D C 1
ATOM 4387 O O . LEU D 1 31 ? 49.235 39.607 99.280 1.00 23.71 76 LEU D O 1
ATOM 4392 N N . CYS D 1 32 ? 47.568 41.055 98.880 1.00 22.06 77 CYS D N 1
ATOM 4393 C CA . CYS D 1 32 ? 46.537 40.129 99.325 1.00 24.72 77 CYS D CA 1
ATOM 4394 C C . CYS D 1 32 ? 45.256 40.444 98.578 1.00 24.73 77 CYS D C 1
ATOM 4395 O O . CYS D 1 32 ? 45.126 41.511 97.984 1.00 24.97 77 CYS D O 1
ATOM 4398 N N . SER D 1 33 ? 44.318 39.507 98.601 1.00 27.01 78 SER D N 1
ATOM 4399 C CA . SER D 1 33 ? 43.048 39.686 97.919 1.00 29.09 78 SER D CA 1
ATOM 4400 C C . SER D 1 33 ? 42.014 40.194 98.904 1.00 23.05 78 SER D C 1
ATOM 4401 O O . SER D 1 33 ? 42.224 40.151 100.119 1.00 23.91 78 SER D O 1
ATOM 4404 N N . PRO D 1 34 ? 40.881 40.695 98.392 1.00 25.26 79 PRO D N 1
ATOM 4405 C CA . PRO D 1 34 ? 39.814 41.206 99.250 1.00 28.49 79 PRO D CA 1
ATOM 4406 C C . PRO D 1 34 ? 39.304 40.118 100.192 1.00 28.53 79 PRO D C 1
ATOM 4407 O O . PRO D 1 34 ? 38.929 40.393 101.328 1.00 27.28 79 PRO D O 1
ATOM 4411 N N . GLU D 1 35 ? 39.310 38.880 99.707 1.00 26.84 80 GLU D N 1
ATOM 4412 C CA . GLU D 1 35 ? 38.808 37.748 100.474 1.00 31.13 80 GLU D CA 1
ATOM 4413 C C . GLU D 1 35 ? 39.632 37.386 101.700 1.00 31.50 80 GLU D C 1
ATOM 4414 O O . GLU D 1 35 ? 39.165 36.652 102.569 1.00 27.35 80 GLU D O 1
ATOM 4420 N N . GLU D 1 36 ? 40.855 37.894 101.783 1.00 31.81 81 GLU D N 1
ATOM 4421 C CA . GLU D 1 36 ? 41.687 37.593 102.940 1.00 31.09 81 GLU D CA 1
ATOM 4422 C C . GLU D 1 36 ? 41.254 38.409 104.161 1.00 28.54 81 GLU D C 1
ATOM 4423 O O . GLU D 1 36 ? 41.709 38.165 105.279 1.00 27.98 81 GLU D O 1
ATOM 4429 N N . ASN D 1 37 ? 40.350 39.362 103.944 1.00 24.98 82 ASN D N 1
ATOM 4430 C CA . ASN D 1 37 ? 39.823 40.192 105.030 1.00 22.43 82 ASN D CA 1
ATOM 4431 C C . ASN D 1 37 ? 38.718 39.379 105.717 1.00 25.86 82 ASN D C 1
ATOM 4432 O O . ASN D 1 37 ? 37.545 39.750 105.684 1.00 27.92 82 ASN D O 1
ATOM 4437 N N . ILE D 1 38 ? 39.104 38.276 106.351 1.00 24.40 83 ILE D N 1
ATOM 4438 C CA . ILE D 1 38 ? 38.144 37.389 107.007 1.00 29.39 83 ILE D CA 1
ATOM 4439 C C . ILE D 1 38 ? 37.535 37.953 108.284 1.00 33.69 83 ILE D C 1
ATOM 4440 O O . ILE D 1 38 ? 36.555 37.414 108.804 1.00 27.57 83 ILE D O 1
ATOM 4445 N N . TYR D 1 39 ? 38.104 39.043 108.791 1.00 28.05 84 TYR D N 1
ATOM 4446 C CA . TYR D 1 39 ? 37.590 39.652 110.010 1.00 29.72 84 TYR D CA 1
ATOM 4447 C C . TYR D 1 39 ? 36.551 40.721 109.706 1.00 29.64 84 TYR D C 1
ATOM 4448 O O . TYR D 1 39 ? 36.032 41.370 110.611 1.00 23.91 84 TYR D O 1
ATOM 4457 N N . LYS D 1 40 ? 36.249 40.889 108.422 1.00 24.23 85 LYS D N 1
ATOM 4458 C CA . LYS D 1 40 ? 35.269 41.869 107.968 1.00 24.79 85 LYS D CA 1
ATOM 4459 C C . LYS D 1 40 ? 35.526 43.267 108.520 1.00 30.81 85 LYS D C 1
ATOM 4460 O O . LYS D 1 40 ? 34.609 43.934 109.004 1.00 31.99 85 LYS D O 1
ATOM 4466 N N . ILE D 1 41 ? 36.782 43.700 108.462 1.00 22.22 86 ILE D N 1
ATOM 4467 C CA . ILE D 1 41 ? 37.133 45.035 108.913 1.00 20.17 86 ILE D CA 1
ATOM 4468 C C . ILE D 1 41 ? 36.771 45.988 107.777 1.00 24.86 86 ILE D C 1
ATOM 4469 O O . ILE D 1 41 ? 37.130 45.764 106.624 1.00 28.02 86 ILE D O 1
ATOM 4474 N N . ASP D 1 42 ? 36.047 47.042 108.116 1.00 23.16 87 ASP D N 1
ATOM 4475 C CA . ASP D 1 42 ? 35.599 48.011 107.129 1.00 26.78 87 ASP D CA 1
ATOM 4476 C C . ASP D 1 42 ? 35.684 49.415 107.710 1.00 24.76 87 ASP D C 1
ATOM 4477 O O . ASP D 1 42 ? 34.994 49.737 108.674 1.00 25.03 87 ASP D O 1
ATOM 4482 N N . PHE D 1 43 ? 36.550 50.243 107.137 1.00 27.04 88 PHE D N 1
ATOM 4483 C CA . PHE D 1 43 ? 36.694 51.614 107.615 1.00 27.77 88 PHE D CA 1
ATOM 4484 C C . PHE D 1 43 ? 35.559 52.464 107.066 1.00 28.23 88 PHE D C 1
ATOM 4485 O O . PHE D 1 43 ? 35.314 52.490 105.861 1.00 28.35 88 PHE D O 1
ATOM 4493 N N . VAL D 1 44 ? 34.874 53.166 107.961 1.00 25.63 89 VAL D N 1
ATOM 4494 C CA . VAL D 1 44 ? 33.729 53.975 107.574 1.00 25.75 89 VAL D CA 1
ATOM 4495 C C . VAL D 1 44 ? 33.886 55.479 107.797 1.00 29.84 89 VAL D C 1
ATOM 4496 O O . VAL D 1 44 ? 33.020 56.260 107.408 1.00 33.74 89 VAL D O 1
ATOM 4500 N N . ARG D 1 45 ? 34.980 55.888 108.429 1.00 26.95 90 ARG D N 1
ATOM 4501 C CA . ARG D 1 45 ? 35.235 57.313 108.638 1.00 30.86 90 ARG D CA 1
ATOM 4502 C C . ARG D 1 45 ? 36.723 57.562 108.816 1.00 31.92 90 ARG D C 1
ATOM 4503 O O . ARG D 1 45 ? 37.410 56.823 109.525 1.00 29.23 90 ARG D O 1
ATOM 4511 N N . PHE D 1 46 ? 37.213 58.608 108.159 1.00 27.03 91 PHE D N 1
ATOM 4512 C CA . PHE D 1 46 ? 38.616 58.978 108.224 1.00 27.95 91 PHE D CA 1
ATOM 4513 C C . PHE D 1 46 ? 38.680 60.500 108.243 1.00 30.06 91 PHE D C 1
ATOM 4514 O O . PHE D 1 46 ? 38.104 61.166 107.381 1.00 26.38 91 PHE D O 1
ATOM 4522 N N . LYS D 1 47 ? 39.360 61.048 109.241 1.00 28.46 92 LYS D N 1
ATOM 4523 C CA . LYS D 1 47 ? 39.482 62.493 109.366 1.00 28.71 92 LYS D CA 1
ATOM 4524 C C . LYS D 1 47 ? 40.866 62.878 109.859 1.00 25.55 92 LYS D C 1
ATOM 4525 O O . LYS D 1 47 ? 41.383 62.290 110.806 1.00 27.63 92 LYS D O 1
ATOM 4531 N N . ILE D 1 48 ? 41.479 63.856 109.202 1.00 20.09 93 ILE D N 1
ATOM 4532 C CA . ILE D 1 48 ? 42.794 64.311 109.632 1.00 19.53 93 ILE D CA 1
ATOM 4533 C C . ILE D 1 48 ? 42.756 65.792 109.955 1.00 22.39 93 ILE D C 1
ATOM 4534 O O . ILE D 1 48 ? 42.220 66.603 109.198 1.00 25.48 93 ILE D O 1
ATOM 4539 N N . ARG D 1 49 ? 43.340 66.114 111.100 1.00 23.10 94 ARG D N 1
ATOM 4540 C CA . ARG D 1 49 ? 43.373 67.461 111.647 1.00 19.56 94 ARG D CA 1
ATOM 4541 C C . ARG D 1 49 ? 44.815 67.938 111.817 1.00 18.59 94 ARG D C 1
ATOM 4542 O O . ARG D 1 49 ? 45.670 67.188 112.280 1.00 19.77 94 ARG D O 1
ATOM 4550 N N . ASP D 1 50 ? 45.092 69.176 111.424 1.00 16.57 95 ASP D N 1
ATOM 4551 C CA . ASP D 1 50 ? 46.435 69.734 111.582 1.00 19.97 95 ASP D CA 1
ATOM 4552 C C . ASP D 1 50 ? 46.537 70.128 113.054 1.00 18.82 95 ASP D C 1
ATOM 4553 O O . ASP D 1 50 ? 45.797 70.991 113.523 1.00 17.78 95 ASP D O 1
ATOM 4566 N N . ASP D 1 52 ? 48.500 71.928 114.542 1.00 14.69 97 ASP D N 1
ATOM 4567 C CA . ASP D 1 52 ? 48.961 73.288 114.800 1.00 16.76 97 ASP D CA 1
ATOM 4568 C C . ASP D 1 52 ? 47.946 74.360 114.401 1.00 18.29 97 ASP D C 1
ATOM 4569 O O . ASP D 1 52 ? 48.134 75.538 114.704 1.00 20.48 97 ASP D O 1
ATOM 4574 N N . SER D 1 53 ? 46.856 73.959 113.756 1.00 21.31 98 SER D N 1
ATOM 4575 C CA . SER D 1 53 ? 45.856 74.935 113.340 1.00 22.54 98 SER D CA 1
ATOM 4576 C C . SER D 1 53 ? 44.421 74.504 113.625 1.00 24.19 98 SER D C 1
ATOM 4577 O O . SER D 1 53 ? 43.507 75.328 113.599 1.00 23.27 98 SER D O 1
ATOM 4580 N N . GLY D 1 54 ? 44.224 73.218 113.898 1.00 21.10 99 GLY D N 1
ATOM 4581 C CA . GLY D 1 54 ? 42.885 72.715 114.145 1.00 17.84 99 GLY D CA 1
ATOM 4582 C C . GLY D 1 54 ? 42.121 72.567 112.844 1.00 23.04 99 GLY D C 1
ATOM 4583 O O . GLY D 1 54 ? 40.950 72.190 112.828 1.00 25.05 99 GLY D O 1
ATOM 4584 N N . THR D 1 55 ? 42.780 72.873 111.734 1.00 20.86 100 THR D N 1
ATOM 4585 C CA . THR D 1 55 ? 42.127 72.750 110.443 1.00 21.50 100 THR D CA 1
ATOM 4586 C C . THR D 1 55 ? 41.913 71.281 110.081 1.00 25.93 100 THR D C 1
ATOM 4587 O O . THR D 1 55 ? 42.815 70.462 110.224 1.00 20.08 100 THR D O 1
ATOM 4591 N N . VAL D 1 56 ? 40.704 70.949 109.644 1.00 24.16 101 VAL D N 1
ATOM 4592 C CA . VAL D 1 56 ? 40.406 69.593 109.208 1.00 22.95 101 VAL D CA 1
ATOM 4593 C C . VAL D 1 56 ? 40.900 69.553 107.761 1.00 27.52 101 VAL D C 1
ATOM 4594 O O . VAL D 1 56 ? 40.284 70.133 106.872 1.00 28.45 101 VAL D O 1
ATOM 4598 N N . LEU D 1 57 ? 42.023 68.879 107.536 1.00 27.82 102 LEU D N 1
ATOM 4599 C CA . LEU D 1 57 ? 42.638 68.807 106.213 1.00 29.67 102 LEU D CA 1
ATOM 4600 C C . LEU D 1 57 ? 41.896 67.932 105.210 1.00 27.82 102 LEU D C 1
ATOM 4601 O O . LEU D 1 57 ? 41.959 68.167 104.006 1.00 28.71 102 LEU D O 1
ATOM 4606 N N . PHE D 1 58 ? 41.203 66.920 105.712 1.00 21.36 103 PHE D N 1
ATOM 4607 C CA . PHE D 1 58 ? 40.451 66.003 104.865 1.00 22.19 103 PHE D CA 1
ATOM 4608 C C . PHE D 1 58 ? 39.524 65.206 105.757 1.00 22.83 103 PHE D C 1
ATOM 4609 O O . PHE D 1 58 ? 39.841 64.951 106.916 1.00 21.03 103 PHE D O 1
ATOM 4617 N N . GLU D 1 59 ? 38.374 64.821 105.222 1.00 23.04 104 GLU D N 1
ATOM 4618 C CA . GLU D 1 59 ? 37.422 64.025 105.981 1.00 24.68 104 GLU D CA 1
ATOM 4619 C C . GLU D 1 59 ? 36.488 63.311 105.027 1.00 29.10 104 GLU D C 1
ATOM 4620 O O . GLU D 1 59 ? 36.025 63.891 104.048 1.00 22.75 104 GLU D O 1
ATOM 4626 N N . ILE D 1 60 ? 36.230 62.039 105.299 1.00 27.86 105 ILE D N 1
ATOM 4627 C CA . ILE D 1 60 ? 35.330 61.272 104.464 1.00 29.51 105 ILE D CA 1
ATOM 4628 C C . ILE D 1 60 ? 34.577 60.275 105.322 1.00 34.18 105 ILE D C 1
ATOM 4629 O O . ILE D 1 60 ? 35.163 59.564 106.142 1.00 37.23 105 ILE D O 1
ATOM 4634 N N . LYS D 1 61 ? 33.264 60.270 105.160 1.00 35.81 106 LYS D N 1
ATOM 4635 C CA . LYS D 1 61 ? 32.409 59.357 105.886 1.00 42.34 106 LYS D CA 1
ATOM 4636 C C . LYS D 1 61 ? 31.929 58.346 104.863 1.00 50.66 106 LYS D C 1
ATOM 4637 O O . LYS D 1 61 ? 31.803 58.662 103.679 1.00 53.03 106 LYS D O 1
ATOM 4639 N N . LYS D 1 62 ? 31.711 57.119 105.311 1.00 52.28 107 LYS D N 1
ATOM 4640 C CA . LYS D 1 62 ? 31.208 56.066 104.440 1.00 60.41 107 LYS D CA 1
ATOM 4641 C C . LYS D 1 62 ? 29.852 55.727 105.040 1.00 63.60 107 LYS D C 1
ATOM 4642 O O . LYS D 1 62 ? 29.716 54.759 105.789 1.00 62.65 107 LYS D O 1
ATOM 4648 N N . PRO D 1 63 ? 28.830 56.537 104.727 1.00 67.11 108 PRO D N 1
ATOM 4649 C CA . PRO D 1 63 ? 27.474 56.333 105.239 1.00 69.67 108 PRO D CA 1
ATOM 4650 C C . PRO D 1 63 ? 26.822 55.057 104.721 1.00 71.32 108 PRO D C 1
ATOM 4651 O O . PRO D 1 63 ? 27.411 54.331 103.918 1.00 68.73 108 PRO D O 1
ATOM 4655 N N . PRO D 1 64 ? 25.598 54.760 105.186 1.00 77.40 109 PRO D N 1
ATOM 4656 C CA . PRO D 1 64 ? 24.890 53.558 104.741 1.00 79.86 109 PRO D CA 1
ATOM 4657 C C . PRO D 1 64 ? 24.873 53.489 103.217 1.00 76.47 109 PRO D C 1
ATOM 4658 O O . PRO D 1 64 ? 25.078 52.428 102.625 1.00 77.78 109 PRO D O 1
ATOM 4662 N N . VAL D 1 65 ? 24.634 54.639 102.595 1.00 68.20 110 VAL D N 1
ATOM 4663 C CA . VAL D 1 65 ? 24.586 54.737 101.142 1.00 58.98 110 VAL D CA 1
ATOM 4664 C C . VAL D 1 65 ? 25.699 55.644 100.627 1.00 52.54 110 VAL D C 1
ATOM 4665 O O . VAL D 1 65 ? 25.823 56.796 101.050 1.00 46.83 110 VAL D O 1
ATOM 4669 N N . SER D 1 66 ? 26.503 55.118 99.710 1.00 49.81 111 SER D N 1
ATOM 4670 C CA . SER D 1 66 ? 27.601 55.879 99.130 1.00 50.65 111 SER D CA 1
ATOM 4671 C C . SER D 1 66 ? 27.113 57.192 98.530 1.00 49.42 111 SER D C 1
ATOM 4672 O O . SER D 1 66 ? 26.033 57.258 97.938 1.00 49.14 111 SER D O 1
ATOM 4675 N N . GLU D 1 67 ? 27.920 58.236 98.693 1.00 46.55 112 GLU D N 1
ATOM 4676 C CA . GLU D 1 67 ? 27.589 59.547 98.156 1.00 49.32 112 GLU D CA 1
ATOM 4677 C C . GLU D 1 67 ? 28.069 59.651 96.710 1.00 46.69 112 GLU D C 1
ATOM 4678 O O . GLU D 1 67 ? 27.717 60.590 95.994 1.00 48.37 112 GLU D O 1
ATOM 4680 N N . ARG D 1 68 ? 28.866 58.673 96.284 1.00 42.07 113 ARG D N 1
ATOM 4681 C CA . ARG D 1 68 ? 29.403 58.660 94.928 1.00 39.59 113 ARG D CA 1
ATOM 4682 C C . ARG D 1 68 ? 29.185 57.317 94.233 1.00 38.00 113 ARG D C 1
ATOM 4683 O O . ARG D 1 68 ? 30.139 56.669 93.792 1.00 33.88 113 ARG D O 1
ATOM 4685 N N . LEU D 1 69 ? 27.927 56.903 94.131 1.00 28.45 114 LEU D N 1
ATOM 4686 C CA . LEU D 1 69 ? 27.598 55.641 93.478 1.00 29.92 114 LEU D CA 1
ATOM 4687 C C . LEU D 1 69 ? 27.870 55.713 91.985 1.00 35.06 114 LEU D C 1
ATOM 4688 O O . LEU D 1 69 ? 27.707 56.766 91.366 1.00 35.08 114 LEU D O 1
ATOM 4693 N N . PRO D 1 70 ? 28.319 54.598 91.389 1.00 34.89 115 PRO D N 1
ATOM 4694 C CA . PRO D 1 70 ? 28.569 54.636 89.947 1.00 32.34 115 PRO D CA 1
ATOM 4695 C C . PRO D 1 70 ? 27.176 54.682 89.306 1.00 29.72 115 PRO D C 1
ATOM 4696 O O . PRO D 1 70 ? 26.275 53.950 89.723 1.00 33.20 115 PRO D O 1
ATOM 4700 N N . ILE D 1 71 ? 26.993 55.540 88.307 1.00 29.01 116 ILE D N 1
ATOM 4701 C CA . ILE D 1 71 ? 25.688 55.667 87.670 1.00 30.97 116 ILE D CA 1
ATOM 4702 C C . ILE D 1 71 ? 25.414 54.619 86.600 1.00 34.09 116 ILE D C 1
ATOM 4703 O O . ILE D 1 71 ? 24.433 53.886 86.677 1.00 35.37 116 ILE D O 1
ATOM 4708 N N . ASN D 1 72 ? 26.290 54.549 85.607 1.00 30.02 117 ASN D N 1
ATOM 4709 C CA . ASN D 1 72 ? 26.108 53.624 84.501 1.00 28.99 117 ASN D CA 1
ATOM 4710 C C . ASN D 1 72 ? 26.706 52.249 84.721 1.00 25.98 117 ASN D C 1
ATOM 4711 O O . ASN D 1 72 ? 27.643 52.081 85.508 1.00 27.28 117 ASN D O 1
ATOM 4716 N N . ARG D 1 73 ? 26.151 51.267 84.016 1.00 29.77 118 ARG D N 1
ATOM 4717 C CA . ARG D 1 73 ? 26.612 49.889 84.101 1.00 32.28 118 ARG D CA 1
ATOM 4718 C C . ARG D 1 73 ? 28.121 49.847 83.889 1.00 36.76 118 ARG D C 1
ATOM 4719 O O . ARG D 1 73 ? 28.629 50.353 82.885 1.00 36.90 118 ARG D O 1
ATOM 4727 N N . ARG D 1 74 ? 28.826 49.270 84.857 1.00 40.23 119 ARG D N 1
ATOM 4728 C CA . ARG D 1 74 ? 30.276 49.118 84.800 1.00 48.13 119 ARG D CA 1
ATOM 4729 C C . ARG D 1 74 ? 31.076 50.380 85.096 1.00 45.73 119 ARG D C 1
ATOM 4730 O O . ARG D 1 74 ? 32.296 50.381 84.942 1.00 46.21 119 ARG D O 1
ATOM 4738 N N . ASP D 1 75 ? 30.406 51.452 85.513 1.00 39.82 120 ASP D N 1
ATOM 4739 C CA . ASP D 1 75 ? 31.121 52.681 85.845 1.00 41.95 120 ASP D CA 1
ATOM 4740 C C . ASP D 1 75 ? 32.017 52.434 87.053 1.00 43.48 120 ASP D C 1
ATOM 4741 O O . ASP D 1 75 ? 31.765 51.530 87.850 1.00 45.47 120 ASP D O 1
ATOM 4746 N N . LEU D 1 76 ? 33.063 53.239 87.185 1.00 44.48 121 LEU D N 1
ATOM 4747 C CA . LEU D 1 76 ? 33.998 53.083 88.290 1.00 54.39 121 LEU D CA 1
ATOM 4748 C C . LEU D 1 76 ? 33.425 53.578 89.612 1.00 61.08 121 LEU D C 1
ATOM 4749 O O . LEU D 1 76 ? 32.842 54.661 89.685 1.00 60.54 121 LEU D O 1
ATOM 4754 N N . ASP D 1 77 ? 33.578 52.767 90.653 1.00 68.05 122 ASP D N 1
ATOM 4755 C CA . ASP D 1 77 ? 33.107 53.141 91.977 1.00 75.29 122 ASP D CA 1
ATOM 4756 C C . ASP D 1 77 ? 34.219 52.972 93.004 1.00 76.81 122 ASP D C 1
ATOM 4757 O O . ASP D 1 77 ? 34.818 51.899 93.115 1.00 79.35 122 ASP D O 1
ATOM 4762 N N . PRO D 1 78 ? 34.521 54.043 93.754 1.00 73.77 123 PRO D N 1
ATOM 4763 C CA . PRO D 1 78 ? 35.565 54.020 94.782 1.00 74.16 123 PRO D CA 1
ATOM 4764 C C . PRO D 1 78 ? 35.007 53.499 96.105 1.00 74.89 123 PRO D C 1
ATOM 4765 O O . PRO D 1 78 ? 34.966 52.295 96.350 1.00 76.23 123 PRO D O 1
ATOM 4769 N N . GLY D 1 81 ? 37.443 48.963 95.680 1.00 44.50 126 GLY D N 1
ATOM 4770 C CA . GLY D 1 81 ? 37.708 50.233 96.332 1.00 40.65 126 GLY D CA 1
ATOM 4771 C C . GLY D 1 81 ? 38.901 50.160 97.268 1.00 36.35 126 GLY D C 1
ATOM 4772 O O . GLY D 1 81 ? 38.778 50.433 98.461 1.00 39.26 126 GLY D O 1
ATOM 4773 N N . ARG D 1 82 ? 40.059 49.788 96.731 1.00 26.68 127 ARG D N 1
ATOM 4774 C CA . ARG D 1 82 ? 41.270 49.690 97.539 1.00 20.74 127 ARG D CA 1
ATOM 4775 C C . ARG D 1 82 ? 42.292 50.766 97.184 1.00 19.85 127 ARG D C 1
ATOM 4776 O O . ARG D 1 82 ? 43.385 50.808 97.748 1.00 21.14 127 ARG D O 1
ATOM 4784 N N . PHE D 1 83 ? 41.931 51.634 96.246 1.00 18.90 128 PHE D N 1
ATOM 4785 C CA . PHE D 1 83 ? 42.809 52.716 95.826 1.00 18.00 128 PHE D CA 1
ATOM 4786 C C . PHE D 1 83 ? 42.128 54.067 96.012 1.00 25.00 128 PHE D C 1
ATOM 4787 O O . PHE D 1 83 ? 40.976 54.250 95.618 1.00 21.07 128 PHE D O 1
ATOM 4795 N N . VAL D 1 84 ? 42.840 55.015 96.610 1.00 17.79 129 VAL D N 1
ATOM 4796 C CA . VAL D 1 84 ? 42.285 56.344 96.802 1.00 16.75 129 VAL D CA 1
ATOM 4797 C C . VAL D 1 84 ? 43.274 57.409 96.343 1.00 15.95 129 VAL D C 1
ATOM 4798 O O . VAL D 1 84 ? 44.481 57.294 96.571 1.00 13.87 129 VAL D O 1
ATOM 4802 N N . ARG D 1 85 ? 42.749 58.446 95.699 1.00 12.77 130 ARG D N 1
ATOM 4803 C CA . ARG D 1 85 ? 43.564 59.563 95.242 1.00 16.26 130 ARG D CA 1
ATOM 4804 C C . ARG D 1 85 ? 43.251 60.749 96.154 1.00 18.78 130 ARG D C 1
ATOM 4805 O O . ARG D 1 85 ? 42.086 61.079 96.376 1.00 17.50 130 ARG D O 1
ATOM 4813 N N . TYR D 1 86 ? 44.295 61.372 96.691 1.00 13.27 131 TYR D N 1
ATOM 4814 C CA . TYR D 1 86 ? 44.135 62.515 97.581 1.00 14.86 131 TYR D CA 1
ATOM 4815 C C . TYR D 1 86 ? 44.594 63.810 96.929 1.00 19.04 131 TYR D C 1
ATOM 4816 O O . TYR D 1 86 ? 45.626 63.845 96.253 1.00 18.05 131 TYR D O 1
ATOM 4825 N N . GLN D 1 87 ? 43.819 64.869 97.150 1.00 15.87 132 GLN D N 1
ATOM 4826 C CA . GLN D 1 87 ? 44.115 66.187 96.607 1.00 19.61 132 GLN D CA 1
ATOM 4827 C C . GLN D 1 87 ? 44.393 67.114 97.783 1.00 20.47 132 GLN D C 1
ATOM 4828 O O . GLN D 1 87 ? 43.463 67.608 98.425 1.00 23.09 132 GLN D O 1
ATOM 4834 N N . PHE D 1 88 ? 45.672 67.333 98.076 1.00 17.63 133 PHE D N 1
ATOM 4835 C CA . PHE D 1 88 ? 46.070 68.199 99.173 1.00 14.92 133 PHE D CA 1
ATOM 4836 C C . PHE D 1 88 ? 46.710 69.481 98.626 1.00 21.62 133 PHE D C 1
ATOM 4837 O O . PHE D 1 88 ? 46.807 69.663 97.417 1.00 18.60 133 PHE D O 1
ATOM 4845 N N . THR D 1 89 ? 47.133 70.370 99.519 1.00 24.37 134 THR D N 1
ATOM 4846 C CA . THR D 1 89 ? 47.741 71.630 99.101 1.00 24.69 134 THR D CA 1
ATOM 4847 C C . THR D 1 89 ? 49.227 71.659 99.451 1.00 19.19 134 THR D C 1
ATOM 4848 O O . THR D 1 89 ? 49.706 70.843 100.244 1.00 18.93 134 THR D O 1
ATOM 4852 N N . PRO D 1 90 ? 49.977 72.607 98.867 1.00 15.49 135 PRO D N 1
ATOM 4853 C CA . PRO D 1 90 ? 51.413 72.710 99.132 1.00 15.08 135 PRO D CA 1
ATOM 4854 C C . PRO D 1 90 ? 51.753 72.835 100.609 1.00 19.54 135 PRO D C 1
ATOM 4855 O O . PRO D 1 90 ? 52.803 72.365 101.046 1.00 19.08 135 PRO D O 1
ATOM 4859 N N . ALA D 1 91 ? 50.857 73.455 101.373 1.00 16.42 136 ALA D N 1
ATOM 4860 C CA . ALA D 1 91 ? 51.073 73.660 102.803 1.00 20.50 136 ALA D CA 1
ATOM 4861 C C . ALA D 1 91 ? 51.110 72.353 103.584 1.00 17.05 136 ALA D C 1
ATOM 4862 O O . ALA D 1 91 ? 51.672 72.285 104.677 1.00 19.08 136 ALA D O 1
ATOM 4864 N N . PHE D 1 92 ? 50.491 71.323 103.023 1.00 14.81 137 PHE D N 1
ATOM 4865 C CA . PHE D 1 92 ? 50.446 70.012 103.655 1.00 16.13 137 PHE D CA 1
ATOM 4866 C C . PHE D 1 92 ? 51.861 69.471 103.846 1.00 17.44 137 PHE D C 1
ATOM 4867 O O . PHE D 1 92 ? 52.161 68.812 104.844 1.00 15.28 137 PHE D O 1
ATOM 4875 N N . LEU D 1 93 ? 52.728 69.772 102.884 1.00 15.63 138 LEU D N 1
ATOM 4876 C CA . LEU D 1 93 ? 54.101 69.298 102.895 1.00 12.83 138 LEU D CA 1
ATOM 4877 C C . LEU D 1 93 ? 54.978 69.956 103.949 1.00 22.06 138 LEU D C 1
ATOM 4878 O O . LEU D 1 93 ? 56.118 69.533 104.163 1.00 18.58 138 LEU D O 1
ATOM 4883 N N . ARG D 1 94 ? 54.453 70.981 104.611 1.00 18.23 139 ARG D N 1
ATOM 4884 C CA . ARG D 1 94 ? 55.217 71.669 105.645 1.00 21.25 139 ARG D CA 1
ATOM 4885 C C . ARG D 1 94 ? 54.635 71.452 107.036 1.00 24.68 139 ARG D C 1
ATOM 4886 O O . ARG D 1 94 ? 55.084 72.057 108.010 1.00 21.07 139 ARG D O 1
ATOM 4894 N N . LEU D 1 95 ? 53.642 70.572 107.124 1.00 18.04 140 LEU D N 1
ATOM 4895 C CA . LEU D 1 95 ? 53.007 70.269 108.401 1.00 24.69 140 LEU D CA 1
ATOM 4896 C C . LEU D 1 95 ? 53.949 69.542 109.352 1.00 26.07 140 LEU D C 1
ATOM 4897 O O . LEU D 1 95 ? 54.830 68.797 108.922 1.00 22.67 140 LEU D O 1
ATOM 4902 N N . ARG D 1 96 ? 53.742 69.757 110.647 1.00 19.09 141 ARG D N 1
ATOM 4903 C CA . ARG D 1 96 ? 54.555 69.127 111.682 1.00 23.03 141 ARG D CA 1
ATOM 4904 C C . ARG D 1 96 ? 53.894 67.859 112.207 1.00 18.90 141 ARG D C 1
ATOM 4905 O O . ARG D 1 96 ? 54.509 66.797 112.264 1.00 21.41 141 ARG D O 1
ATOM 4913 N N . GLN D 1 97 ? 52.627 67.975 112.584 1.00 17.37 142 GLN D N 1
ATOM 4914 C CA . GLN D 1 97 ? 51.915 66.837 113.142 1.00 18.95 142 GLN D CA 1
ATOM 4915 C C . GLN D 1 97 ? 50.439 66.857 112.779 1.00 22.64 142 GLN D C 1
ATOM 4916 O O . GLN D 1 97 ? 49.791 67.907 112.797 1.00 19.56 142 GLN D O 1
ATOM 4922 N N . VAL D 1 98 ? 49.923 65.684 112.438 1.00 22.43 143 VAL D N 1
ATOM 4923 C CA . VAL D 1 98 ? 48.526 65.529 112.061 1.00 22.69 143 VAL D CA 1
ATOM 4924 C C . VAL D 1 98 ? 47.890 64.413 112.878 1.00 25.17 143 VAL D C 1
ATOM 4925 O O . VAL D 1 98 ? 48.501 63.374 113.116 1.00 24.83 143 VAL D O 1
ATOM 4929 N N . GLY D 1 99 ? 46.663 64.649 113.324 1.00 21.58 144 GLY D N 1
ATOM 4930 C CA . GLY D 1 99 ? 45.957 63.643 114.094 1.00 25.21 144 GLY D CA 1
ATOM 4931 C C . GLY D 1 99 ? 44.868 63.062 113.224 1.00 23.59 144 GLY D C 1
ATOM 4932 O O . GLY D 1 99 ? 44.009 63.790 112.717 1.00 21.41 144 GLY D O 1
ATOM 4933 N N . ALA D 1 100 ? 44.912 61.751 113.034 1.00 24.44 145 ALA D N 1
ATOM 4934 C CA . ALA D 1 100 ? 43.919 61.086 112.220 1.00 23.51 145 ALA D CA 1
ATOM 4935 C C . ALA D 1 100 ? 42.932 60.345 113.111 1.00 27.86 145 ALA D C 1
ATOM 4936 O O . ALA D 1 100 ? 43.317 59.696 114.085 1.00 30.39 145 ALA D O 1
ATOM 4938 N N . THR D 1 101 ? 41.653 60.483 112.796 1.00 21.14 146 THR D N 1
ATOM 4939 C CA . THR D 1 101 ? 40.615 59.790 113.539 1.00 24.12 146 THR D CA 1
ATOM 4940 C C . THR D 1 101 ? 39.988 58.820 112.545 1.00 25.16 146 THR D C 1
ATOM 4941 O O . THR D 1 101 ? 39.575 59.222 111.457 1.00 26.51 146 THR D O 1
ATOM 4945 N N . VAL D 1 102 ? 39.961 57.540 112.894 1.00 20.88 147 VAL D N 1
ATOM 4946 C CA . VAL D 1 102 ? 39.369 56.541 112.010 1.00 20.00 147 VAL D CA 1
ATOM 4947 C C . VAL D 1 102 ? 38.320 55.726 112.746 1.00 25.17 147 VAL D C 1
ATOM 4948 O O . VAL D 1 102 ? 38.495 55.361 113.910 1.00 24.90 147 VAL D O 1
ATOM 4952 N N . GLU D 1 103 ? 37.220 55.458 112.059 1.00 24.23 148 GLU D N 1
ATOM 4953 C CA . GLU D 1 103 ? 36.144 54.656 112.616 1.00 22.08 148 GLU D CA 1
ATOM 4954 C C . GLU D 1 103 ? 36.006 53.442 111.716 1.00 24.86 148 GLU D C 1
ATOM 4955 O O . GLU D 1 103 ? 36.040 53.561 110.497 1.00 23.47 148 GLU D O 1
ATOM 4961 N N . PHE D 1 104 ? 35.868 52.268 112.313 1.00 21.83 149 PHE D N 1
ATOM 4962 C CA . PHE D 1 104 ? 35.737 51.061 111.519 1.00 23.63 149 PHE D CA 1
ATOM 4963 C C . PHE D 1 104 ? 34.860 50.038 112.211 1.00 24.04 149 PHE D C 1
ATOM 4964 O O . PHE D 1 104 ? 34.743 50.032 113.438 1.00 27.05 149 PHE D O 1
ATOM 4972 N N . THR D 1 105 ? 34.246 49.174 111.415 1.00 17.73 150 THR D N 1
ATOM 4973 C CA . THR D 1 105 ? 33.418 48.117 111.967 1.00 21.65 150 THR D CA 1
ATOM 4974 C C . THR D 1 105 ? 34.199 46.819 111.871 1.00 23.72 150 THR D C 1
ATOM 4975 O O . THR D 1 105 ? 35.104 46.679 111.047 1.00 22.16 150 THR D O 1
ATOM 4979 N N . VAL D 1 106 ? 33.857 45.880 112.740 1.00 23.86 151 VAL D N 1
ATOM 4980 C CA . VAL D 1 106 ? 34.506 44.578 112.763 1.00 26.55 151 VAL D CA 1
ATOM 4981 C C . VAL D 1 106 ? 33.400 43.524 112.792 1.00 22.97 151 VAL D C 1
ATOM 4982 O O . VAL D 1 106 ? 32.305 43.797 113.282 1.00 25.36 151 VAL D O 1
ATOM 4986 N N . GLY D 1 107 ? 33.694 42.335 112.271 1.00 24.28 152 GLY D N 1
ATOM 4987 C CA . GLY D 1 107 ? 32.723 41.253 112.260 1.00 28.27 152 GLY D CA 1
ATOM 4988 C C . GLY D 1 107 ? 32.636 40.504 113.582 1.00 29.08 152 GLY D C 1
ATOM 4989 O O . GLY D 1 107 ? 33.085 41.003 114.620 1.00 22.13 152 GLY D O 1
ATOM 4990 N N . ASP D 1 108 ? 32.074 39.295 113.533 1.00 27.40 153 ASP D N 1
ATOM 4991 C CA . ASP D 1 108 ? 31.873 38.443 114.714 1.00 33.30 153 ASP D CA 1
ATOM 4992 C C . ASP D 1 108 ? 33.143 37.830 115.286 1.00 33.23 153 ASP D C 1
ATOM 4993 O O . ASP D 1 108 ? 33.220 37.564 116.487 1.00 32.03 153 ASP D O 1
ATOM 4998 N N . LYS D 1 109 ? 34.124 37.570 114.429 1.00 29.74 154 LYS D N 1
ATOM 4999 C CA . LYS D 1 109 ? 35.375 36.967 114.875 1.00 33.67 154 LYS D CA 1
ATOM 5000 C C . LYS D 1 109 ? 36.228 37.960 115.649 1.00 32.97 154 LYS D C 1
ATOM 5001 O O . LYS D 1 109 ? 36.409 39.105 115.225 1.00 33.12 154 LYS D O 1
ATOM 5007 N N . PRO D 1 110 ? 36.760 37.537 116.803 1.00 32.54 155 PRO D N 1
ATOM 5008 C CA . PRO D 1 110 ? 37.602 38.429 117.604 1.00 31.18 155 PRO D CA 1
ATOM 5009 C C . PRO D 1 110 ? 38.832 38.836 116.798 1.00 32.78 155 PRO D C 1
ATOM 5010 O O . PRO D 1 110 ? 39.404 38.022 116.064 1.00 28.77 155 PRO D O 1
ATOM 5014 N N . VAL D 1 111 ? 39.222 40.099 116.921 1.00 25.77 156 VAL D N 1
ATOM 5015 C CA . VAL D 1 111 ? 40.402 40.595 116.231 1.00 26.44 156 VAL D CA 1
ATOM 5016 C C . VAL D 1 111 ? 41.435 40.905 117.301 1.00 28.49 156 VAL D C 1
ATOM 5017 O O . VAL D 1 111 ? 41.188 41.712 118.193 1.00 30.41 156 VAL D O 1
ATOM 5021 N N . ASN D 1 112 ? 42.585 40.252 117.213 1.00 20.95 157 ASN D N 1
ATOM 5022 C CA . ASN D 1 112 ? 43.650 40.448 118.182 1.00 25.09 157 ASN D CA 1
ATOM 5023 C C . ASN D 1 112 ? 44.911 40.957 117.485 1.00 21.11 157 ASN D C 1
ATOM 5024 O O . ASN D 1 112 ? 45.246 40.501 116.397 1.00 24.76 157 ASN D O 1
ATOM 5029 N N . ASN D 1 113 ? 45.593 41.915 118.102 1.00 20.79 158 ASN D N 1
ATOM 5030 C CA . ASN D 1 113 ? 46.837 42.414 117.534 1.00 21.48 158 ASN D CA 1
ATOM 5031 C C . ASN D 1 113 ? 46.621 43.045 116.146 1.00 22.10 158 ASN D C 1
ATOM 5032 O O . ASN D 1 113 ? 47.302 42.697 115.180 1.00 26.16 158 ASN D O 1
ATOM 5037 N N . PHE D 1 114 ? 45.657 43.959 116.057 1.00 21.75 159 PHE D N 1
ATOM 5038 C CA . PHE D 1 114 ? 45.347 44.650 114.798 1.00 19.12 159 PHE D CA 1
ATOM 5039 C C . PHE D 1 114 ? 46.423 45.733 114.630 1.00 13.50 159 PHE D C 1
ATOM 5040 O O . PHE D 1 114 ? 46.663 46.524 115.543 1.00 17.22 159 PHE D O 1
ATOM 5048 N N . ARG D 1 115 ? 47.055 45.769 113.459 1.00 18.25 160 ARG D N 1
ATOM 5049 C CA . ARG D 1 115 ? 48.172 46.683 113.220 1.00 15.96 160 ARG D CA 1
ATOM 5050 C C . ARG D 1 115 ? 48.239 47.178 111.776 1.00 14.79 160 ARG D C 1
ATOM 5051 O O . ARG D 1 115 ? 47.904 46.439 110.846 1.00 15.63 160 ARG D O 1
ATOM 5067 N N . ILE D 1 117 ? 50.763 49.320 108.907 1.00 13.65 162 ILE D N 1
ATOM 5068 C CA . ILE D 1 117 ? 52.067 49.852 108.540 1.00 11.49 162 ILE D CA 1
ATOM 5069 C C . ILE D 1 117 ? 51.807 50.558 107.216 1.00 15.46 162 ILE D C 1
ATOM 5070 O O . ILE D 1 117 ? 51.463 49.926 106.222 1.00 15.81 162 ILE D O 1
ATOM 5075 N N . GLU D 1 118 ? 51.948 51.876 107.228 1.00 12.83 163 GLU D N 1
ATOM 5076 C CA . GLU D 1 118 ? 51.678 52.694 106.053 1.00 15.34 163 GLU D CA 1
ATOM 5077 C C . GLU D 1 118 ? 52.987 53.321 105.584 1.00 12.73 163 GLU D C 1
ATOM 5078 O O . GLU D 1 118 ? 53.654 54.032 106.339 1.00 13.60 163 GLU D O 1
ATOM 5084 N N . ARG D 1 119 ? 53.351 53.047 104.336 1.00 12.43 164 ARG D N 1
ATOM 5085 C CA . ARG D 1 119 ? 54.599 53.548 103.780 1.00 11.66 164 ARG D CA 1
ATOM 5086 C C . ARG D 1 119 ? 54.367 54.487 102.606 1.00 10.62 164 ARG D C 1
ATOM 5087 O O . ARG D 1 119 ? 53.633 54.159 101.667 1.00 11.96 164 ARG D O 1
ATOM 5095 N N . HIS D 1 120 ? 55.019 55.644 102.678 1.00 12.29 165 HIS D N 1
ATOM 5096 C CA . HIS D 1 120 ? 54.914 56.702 101.674 1.00 11.28 165 HIS D CA 1
ATOM 5097 C C . HIS D 1 120 ? 56.222 56.868 100.920 1.00 14.05 165 HIS D C 1
ATOM 5098 O O . HIS D 1 120 ? 57.299 56.881 101.526 1.00 13.94 165 HIS D O 1
ATOM 5105 N N . TYR D 1 121 ? 56.116 57.020 99.603 1.00 14.83 166 TYR D N 1
ATOM 5106 C CA . TYR D 1 121 ? 57.281 57.177 98.752 1.00 15.03 166 TYR D CA 1
ATOM 5107 C C . TYR D 1 121 ? 57.052 58.270 97.713 1.00 16.59 166 TYR D C 1
ATOM 5108 O O . TYR D 1 121 ? 55.918 58.492 97.279 1.00 14.41 166 TYR D O 1
ATOM 5117 N N . PHE D 1 122 ? 58.118 58.967 97.336 1.00 14.82 167 PHE D N 1
ATOM 5118 C CA . PHE D 1 122 ? 58.009 59.920 96.232 1.00 12.28 167 PHE D CA 1
ATOM 5119 C C . PHE D 1 122 ? 58.857 59.236 95.165 1.00 16.26 167 PHE D C 1
ATOM 5120 O O . PHE D 1 122 ? 60.070 59.061 95.338 1.00 15.29 167 PHE D O 1
ATOM 5128 N N . ARG D 1 123 ? 58.213 58.862 94.063 1.00 16.56 168 ARG D N 1
ATOM 5129 C CA . ARG D 1 123 ? 58.876 58.129 93.004 1.00 20.76 168 ARG D CA 1
ATOM 5130 C C . ARG D 1 123 ? 59.421 56.860 93.673 1.00 25.76 168 ARG D C 1
ATOM 5131 O O . ARG D 1 123 ? 58.651 56.131 94.305 1.00 27.58 168 ARG D O 1
ATOM 5139 N N . ASN D 1 124 ? 60.713 56.579 93.586 1.00 18.54 169 ASN D N 1
ATOM 5140 C CA . ASN D 1 124 ? 61.188 55.348 94.225 1.00 24.39 169 ASN D CA 1
ATOM 5141 C C . ASN D 1 124 ? 61.900 55.538 95.560 1.00 23.61 169 ASN D C 1
ATOM 5142 O O . ASN D 1 124 ? 62.629 54.657 96.011 1.00 22.65 169 ASN D O 1
ATOM 5147 N N . GLN D 1 125 ? 61.653 56.669 96.207 1.00 18.51 170 GLN D N 1
ATOM 5148 C CA . GLN D 1 125 ? 62.293 56.978 97.474 1.00 20.65 170 GLN D CA 1
ATOM 5149 C C . GLN D 1 125 ? 61.346 56.974 98.655 1.00 18.76 170 GLN D C 1
ATOM 5150 O O . GLN D 1 125 ? 60.363 57.709 98.665 1.00 17.08 170 GLN D O 1
ATOM 5156 N N . LEU D 1 126 ? 61.654 56.145 99.648 1.00 15.71 171 LEU D N 1
ATOM 5157 C CA . LEU D 1 126 ? 60.847 56.069 100.856 1.00 14.08 171 LEU D CA 1
ATOM 5158 C C . LEU D 1 126 ? 60.911 57.407 101.593 1.00 15.29 171 LEU D C 1
ATOM 5159 O O . LEU D 1 126 ? 61.995 57.943 101.833 1.00 15.42 171 LEU D O 1
ATOM 5164 N N . LEU D 1 127 ? 59.749 57.952 101.938 1.00 11.58 172 LEU D N 1
ATOM 5165 C CA . LEU D 1 127 ? 59.707 59.203 102.676 1.00 9.29 172 LEU D CA 1
ATOM 5166 C C . LEU D 1 127 ? 59.566 58.877 104.160 1.00 17.53 172 LEU D C 1
ATOM 5167 O O . LEU D 1 127 ? 60.342 59.335 104.990 1.00 17.56 172 LEU D O 1
ATOM 5172 N N . LYS D 1 128 ? 58.553 58.089 104.491 1.00 16.49 173 LYS D N 1
ATOM 5173 C CA . LYS D 1 128 ? 58.334 57.720 105.883 1.00 19.90 173 LYS D CA 1
ATOM 5174 C C . LYS D 1 128 ? 57.361 56.567 105.987 1.00 17.94 173 LYS D C 1
ATOM 5175 O O . LYS D 1 128 ? 56.498 56.394 105.131 1.00 15.19 173 LYS D O 1
ATOM 5181 N N . SER D 1 129 ? 57.528 55.769 107.033 1.00 12.60 174 SER D N 1
ATOM 5182 C CA . SER D 1 129 ? 56.657 54.631 107.293 1.00 10.32 174 SER D CA 1
ATOM 5183 C C . SER D 1 129 ? 56.066 54.845 108.679 1.00 15.91 174 SER D C 1
ATOM 5184 O O . SER D 1 129 ? 56.765 55.241 109.603 1.00 14.82 174 SER D O 1
ATOM 5187 N N . PHE D 1 130 ? 54.770 54.602 108.810 1.00 15.16 175 PHE D N 1
ATOM 5188 C CA . PHE D 1 130 ? 54.089 54.761 110.083 1.00 13.75 175 PHE D CA 1
ATOM 5189 C C . PHE D 1 130 ? 53.610 53.389 110.522 1.00 18.71 175 PHE D C 1
ATOM 5190 O O . PHE D 1 130 ? 53.040 52.640 109.728 1.00 17.10 175 PHE D O 1
ATOM 5198 N N . ASP D 1 131 ? 53.861 53.065 111.786 1.00 15.74 176 ASP D N 1
ATOM 5199 C CA . ASP D 1 131 ? 53.497 51.762 112.347 1.00 20.50 176 ASP D CA 1
ATOM 5200 C C . ASP D 1 131 ? 52.533 52.012 113.502 1.00 20.96 176 ASP D C 1
ATOM 5201 O O . ASP D 1 131 ? 52.935 52.504 114.550 1.00 17.60 176 ASP D O 1
ATOM 5206 N N . PHE D 1 132 ? 51.253 51.710 113.299 1.00 13.10 177 PHE D N 1
ATOM 5207 C CA . PHE D 1 132 ? 50.265 51.925 114.348 1.00 16.26 177 PHE D CA 1
ATOM 5208 C C . PHE D 1 132 ? 49.654 50.623 114.840 1.00 14.89 177 PHE D C 1
ATOM 5209 O O . PHE D 1 132 ? 49.417 49.703 114.067 1.00 18.64 177 PHE D O 1
ATOM 5217 N N . HIS D 1 133 ? 49.401 50.563 116.140 1.00 11.58 178 HIS D N 1
ATOM 5218 C CA . HIS D 1 133 ? 48.778 49.398 116.753 1.00 17.18 178 HIS D CA 1
ATOM 5219 C C . HIS D 1 133 ? 47.407 49.840 117.242 1.00 20.89 178 HIS D C 1
ATOM 5220 O O . HIS D 1 133 ? 47.307 50.727 118.085 1.00 21.59 178 HIS D O 1
ATOM 5227 N N . PHE D 1 134 ? 46.348 49.246 116.704 1.00 19.39 179 PHE D N 1
ATOM 5228 C CA . PHE D 1 134 ? 45.010 49.620 117.140 1.00 18.30 179 PHE D CA 1
ATOM 5229 C C . PHE D 1 134 ? 44.787 49.099 118.555 1.00 28.02 179 PHE D C 1
ATOM 5230 O O . PHE D 1 134 ? 45.383 48.097 118.953 1.00 27.72 179 PHE D O 1
ATOM 5238 N N . GLY D 1 135 ? 43.947 49.793 119.317 1.00 27.13 180 GLY D N 1
ATOM 5239 C CA . GLY D 1 135 ? 43.647 49.347 120.666 1.00 32.27 180 GLY D CA 1
ATOM 5240 C C . GLY D 1 135 ? 42.795 48.088 120.584 1.00 35.21 180 GLY D C 1
ATOM 5241 O O . GLY D 1 135 ? 42.737 47.438 119.536 1.00 35.05 180 GLY D O 1
ATOM 5242 N N . PHE D 1 136 ? 42.135 47.728 121.679 1.00 27.39 181 PHE D N 1
ATOM 5243 C CA . PHE D 1 136 ? 41.287 46.546 121.661 1.00 25.47 181 PHE D CA 1
ATOM 5244 C C . PHE D 1 136 ? 40.128 46.770 120.690 1.00 21.56 181 PHE D C 1
ATOM 5245 O O . PHE D 1 136 ? 39.496 47.829 120.697 1.00 20.27 181 PHE D O 1
ATOM 5253 N N . CYS D 1 137 ? 39.856 45.772 119.854 1.00 22.28 182 CYS D N 1
ATOM 5254 C CA . CYS D 1 137 ? 38.770 45.867 118.878 1.00 23.51 182 CYS D CA 1
ATOM 5255 C C . CYS D 1 137 ? 37.558 45.040 119.306 1.00 24.69 182 CYS D C 1
ATOM 5256 O O . CYS D 1 137 ? 37.630 43.815 119.380 1.00 25.89 182 CYS D O 1
ATOM 5259 N N . ILE D 1 138 ? 36.449 45.716 119.589 1.00 24.39 183 ILE D N 1
ATOM 5260 C CA . ILE D 1 138 ? 35.231 45.034 120.007 1.00 26.08 183 ILE D CA 1
ATOM 5261 C C . ILE D 1 138 ? 34.552 44.390 118.804 1.00 26.98 183 ILE D C 1
ATOM 5262 O O . ILE D 1 138 ? 34.230 45.065 117.825 1.00 25.02 183 ILE D O 1
ATOM 5267 N N . PRO D 1 139 ? 34.328 43.070 118.864 1.00 29.80 184 PRO D N 1
ATOM 5268 C CA . PRO D 1 139 ? 33.684 42.339 117.767 1.00 30.17 184 PRO D CA 1
ATOM 5269 C C . PRO D 1 139 ? 32.269 42.837 117.495 1.00 26.10 184 PRO D C 1
ATOM 5270 O O . PRO D 1 139 ? 31.617 43.384 118.380 1.00 26.79 184 PRO D O 1
ATOM 5274 N N . SER D 1 140 ? 31.812 42.667 116.258 1.00 24.51 185 SER D N 1
ATOM 5275 C CA . SER D 1 140 ? 30.454 43.041 115.880 1.00 31.84 185 SER D CA 1
ATOM 5276 C C . SER D 1 140 ? 30.046 44.463 116.230 1.00 33.42 185 SER D C 1
ATOM 5277 O O . SER D 1 140 ? 28.900 44.702 116.604 1.00 35.89 185 SER D O 1
ATOM 5280 N N . SER D 1 141 ? 30.961 45.415 116.107 1.00 32.76 186 SER D N 1
ATOM 5281 C CA . SER D 1 141 ? 30.609 46.789 116.427 1.00 33.22 186 SER D CA 1
ATOM 5282 C C . SER D 1 141 ? 31.525 47.816 115.790 1.00 31.01 186 SER D C 1
ATOM 5283 O O . SER D 1 141 ? 32.514 47.470 115.138 1.00 27.12 186 SER D O 1
ATOM 5286 N N . LYS D 1 142 ? 31.167 49.083 115.967 1.00 29.01 187 LYS D N 1
ATOM 5287 C CA . LYS D 1 142 ? 31.955 50.183 115.435 1.00 33.83 187 LYS D CA 1
ATOM 5288 C C . LYS D 1 142 ? 33.076 50.464 116.428 1.00 29.06 187 LYS D C 1
ATOM 5289 O O . LYS D 1 142 ? 32.869 50.430 117.638 1.00 29.67 187 LYS D O 1
ATOM 5295 N N . ASN D 1 143 ? 34.269 50.720 115.912 1.00 22.55 188 ASN D N 1
ATOM 5296 C CA . ASN D 1 143 ? 35.418 51.014 116.758 1.00 25.65 188 ASN D CA 1
ATOM 5297 C C . ASN D 1 143 ? 36.024 52.336 116.298 1.00 27.84 188 ASN D C 1
ATOM 5298 O O . ASN D 1 143 ? 35.896 52.714 115.136 1.00 24.70 188 ASN D O 1
ATOM 5303 N N . THR D 1 144 ? 36.667 53.044 117.218 1.00 29.92 189 THR D N 1
ATOM 5304 C CA . THR D 1 144 ? 37.284 54.322 116.899 1.00 30.48 189 THR D CA 1
ATOM 5305 C C . THR D 1 144 ? 38.726 54.330 117.377 1.00 33.87 189 THR D C 1
ATOM 5306 O O . THR D 1 144 ? 39.033 53.817 118.450 1.00 31.69 189 THR D O 1
ATOM 5310 N N . CYS D 1 145 ? 39.607 54.905 116.567 1.00 25.83 190 CYS D N 1
ATOM 5311 C CA . CYS D 1 145 ? 41.021 54.980 116.901 1.00 23.44 190 CYS D CA 1
ATOM 5312 C C . CYS D 1 145 ? 41.590 56.322 116.449 1.00 30.32 190 CYS D C 1
ATOM 5313 O O . CYS D 1 145 ? 41.145 56.887 115.450 1.00 33.59 190 CYS D O 1
ATOM 5316 N N . GLU D 1 146 ? 42.562 56.835 117.197 1.00 24.95 191 GLU D N 1
ATOM 5317 C CA . GLU D 1 146 ? 43.211 58.085 116.824 1.00 28.31 191 GLU D CA 1
ATOM 5318 C C . GLU D 1 146 ? 44.695 57.792 116.641 1.00 26.49 191 GLU D C 1
ATOM 5319 O O . GLU D 1 146 ? 45.342 57.237 117.532 1.00 27.90 191 GLU D O 1
ATOM 5325 N N . HIS D 1 147 ? 45.219 58.128 115.469 1.00 23.96 192 HIS D N 1
ATOM 5326 C CA . HIS D 1 147 ? 46.632 57.923 115.173 1.00 25.59 192 HIS D CA 1
ATOM 5327 C C . HIS D 1 147 ? 47.279 59.300 115.077 1.00 30.02 192 HIS D C 1
ATOM 5328 O O . HIS D 1 147 ? 46.677 60.237 114.552 1.00 26.41 192 HIS D O 1
ATOM 5335 N N . ILE D 1 148 ? 48.501 59.424 115.576 1.00 21.60 193 ILE D N 1
ATOM 5336 C CA . ILE D 1 148 ? 49.214 60.690 115.493 1.00 21.22 193 ILE D CA 1
ATOM 5337 C C . ILE D 1 148 ? 50.362 60.505 114.510 1.00 22.65 193 ILE D C 1
ATOM 5338 O O . ILE D 1 148 ? 51.203 59.623 114.677 1.00 22.88 193 ILE D O 1
ATOM 5343 N N . TYR D 1 149 ? 50.370 61.331 113.469 1.00 13.78 194 TYR D N 1
ATOM 5344 C CA . TYR D 1 149 ? 51.393 61.288 112.428 1.00 17.17 194 TYR D CA 1
ATOM 5345 C C . TYR D 1 149 ? 52.406 62.414 112.618 1.00 23.60 194 TYR D C 1
ATOM 5346 O O . TYR D 1 149 ? 52.057 63.593 112.498 1.00 23.10 194 TYR D O 1
ATOM 5355 N N . ASP D 1 150 ? 53.652 62.067 112.916 1.00 20.55 195 ASP D N 1
ATOM 5356 C CA . ASP D 1 150 ? 54.684 63.090 113.040 1.00 22.21 195 ASP D CA 1
ATOM 5357 C C . ASP D 1 150 ? 55.439 63.108 111.719 1.00 23.51 195 ASP D C 1
ATOM 5358 O O . ASP D 1 150 ? 56.079 62.130 111.346 1.00 22.13 195 ASP D O 1
ATOM 5363 N N . PHE D 1 151 ? 55.341 64.221 111.003 1.00 19.30 196 PHE D N 1
ATOM 5364 C CA . PHE D 1 151 ? 55.983 64.344 109.704 1.00 23.70 196 PHE D CA 1
ATOM 5365 C C . PHE D 1 151 ? 57.445 64.725 109.805 1.00 29.65 196 PHE D C 1
ATOM 5366 O O . PHE D 1 151 ? 57.816 65.623 110.560 1.00 30.43 196 PHE D O 1
ATOM 5374 N N . PRO D 1 152 ? 58.298 64.041 109.039 1.00 39.31 197 PRO D N 1
ATOM 5375 C CA . PRO D 1 152 ? 59.714 64.381 109.094 1.00 41.93 197 PRO D CA 1
ATOM 5376 C C . PRO D 1 152 ? 59.861 65.661 108.277 1.00 34.73 197 PRO D C 1
ATOM 5377 O O . PRO D 1 152 ? 59.232 65.804 107.229 1.00 31.38 197 PRO D O 1
ATOM 5381 N N . PRO D 1 153 ? 60.637 66.635 108.774 1.00 41.83 198 PRO D N 1
ATOM 5382 C CA . PRO D 1 153 ? 60.788 67.856 107.977 1.00 38.86 198 PRO D CA 1
ATOM 5383 C C . PRO D 1 153 ? 61.438 67.496 106.635 1.00 28.20 198 PRO D C 1
ATOM 5384 O O . PRO D 1 153 ? 62.507 66.885 106.598 1.00 31.16 198 PRO D O 1
ATOM 5388 N N . LEU D 1 154 ? 60.781 67.865 105.539 1.00 23.20 199 LEU D N 1
ATOM 5389 C CA . LEU D 1 154 ? 61.271 67.550 104.197 1.00 21.65 199 LEU D CA 1
ATOM 5390 C C . LEU D 1 154 ? 62.179 68.626 103.618 1.00 21.82 199 LEU D C 1
ATOM 5391 O O . LEU D 1 154 ? 62.055 69.797 103.957 1.00 23.01 199 LEU D O 1
ATOM 5396 N N . SER D 1 155 ? 63.088 68.226 102.733 1.00 19.26 200 SER D N 1
ATOM 5397 C CA . SER D 1 155 ? 63.993 69.188 102.114 1.00 18.76 200 SER D CA 1
ATOM 5398 C C . SER D 1 155 ? 63.223 70.066 101.131 1.00 20.95 200 SER D C 1
ATOM 5399 O O . SER D 1 155 ? 62.194 69.650 100.582 1.00 17.62 200 SER D O 1
ATOM 5402 N N . GLU D 1 156 ? 63.719 71.280 100.909 1.00 18.84 201 GLU D N 1
ATOM 5403 C CA . GLU D 1 156 ? 63.075 72.202 99.975 1.00 20.79 201 GLU D CA 1
ATOM 5404 C C . GLU D 1 156 ? 63.036 71.606 98.567 1.00 21.20 201 GLU D C 1
ATOM 5405 O O . GLU D 1 156 ? 62.073 71.799 97.827 1.00 18.33 201 GLU D O 1
ATOM 5411 N N . GLU D 1 157 ? 64.089 70.886 98.196 1.00 21.39 202 GLU D N 1
ATOM 5412 C CA . GLU D 1 157 ? 64.143 70.277 96.873 1.00 25.02 202 GLU D CA 1
ATOM 5413 C C . GLU D 1 157 ? 63.047 69.223 96.688 1.00 19.50 202 GLU D C 1
ATOM 5414 O O . GLU D 1 157 ? 62.396 69.159 95.640 1.00 14.87 202 GLU D O 1
ATOM 5420 N N . LEU D 1 158 ? 62.843 68.393 97.705 1.00 15.86 203 LEU D N 1
ATOM 5421 C CA . LEU D 1 158 ? 61.819 67.359 97.631 1.00 16.93 203 LEU D CA 1
ATOM 5422 C C . LEU D 1 158 ? 60.423 67.977 97.582 1.00 15.20 203 LEU D C 1
ATOM 5423 O O . LEU D 1 158 ? 59.580 67.547 96.797 1.00 15.90 203 LEU D O 1
ATOM 5428 N N . ILE D 1 159 ? 60.176 68.972 98.430 1.00 13.56 204 ILE D N 1
ATOM 5429 C CA . ILE D 1 159 ? 58.873 69.634 98.458 1.00 14.91 204 ILE D CA 1
ATOM 5430 C C . ILE D 1 159 ? 58.550 70.216 97.077 1.00 14.48 204 ILE D C 1
ATOM 5431 O O . ILE D 1 159 ? 57.438 70.067 96.583 1.00 15.11 204 ILE D O 1
ATOM 5436 N N . SER D 1 160 ? 59.527 70.871 96.455 1.00 15.17 205 SER D N 1
ATOM 5437 C CA . SER D 1 160 ? 59.326 71.455 95.131 1.00 16.89 205 SER D CA 1
ATOM 5438 C C . SER D 1 160 ? 58.920 70.402 94.098 1.00 14.50 205 SER D C 1
ATOM 5439 O O . SER D 1 160 ? 58.014 70.627 93.296 1.00 15.99 205 SER D O 1
ATOM 5442 N N . GLU D 1 161 ? 59.605 69.263 94.109 1.00 14.56 206 GLU D N 1
ATOM 5443 C CA . GLU D 1 161 ? 59.306 68.194 93.164 1.00 19.10 206 GLU D CA 1
ATOM 5444 C C . GLU D 1 161 ? 57.955 67.550 93.438 1.00 15.56 206 GLU D C 1
ATOM 5445 O O . GLU D 1 161 ? 57.223 67.214 92.504 1.00 16.10 206 GLU D O 1
ATOM 5459 N N . ILE D 1 163 ? 55.358 68.952 94.671 1.00 14.05 208 ILE D N 1
ATOM 5460 C CA . ILE D 1 163 ? 54.301 69.861 94.230 1.00 9.59 208 ILE D CA 1
ATOM 5461 C C . ILE D 1 163 ? 54.211 69.836 92.709 1.00 17.48 208 ILE D C 1
ATOM 5462 O O . ILE D 1 163 ? 53.120 69.851 92.127 1.00 18.67 208 ILE D O 1
ATOM 5467 N N . ARG D 1 164 ? 55.377 69.757 92.079 1.00 14.76 209 ARG D N 1
ATOM 5468 C CA . ARG D 1 164 ? 55.493 69.775 90.631 1.00 19.10 209 ARG D CA 1
ATOM 5469 C C . ARG D 1 164 ? 55.058 68.496 89.935 1.00 18.49 209 ARG D C 1
ATOM 5470 O O . ARG D 1 164 ? 54.673 68.521 88.766 1.00 16.54 209 ARG D O 1
ATOM 5478 N N . HIS D 1 165 ? 55.097 67.381 90.656 1.00 13.62 210 HIS D N 1
ATOM 5479 C CA . HIS D 1 165 ? 54.753 66.086 90.073 1.00 15.78 210 HIS D CA 1
ATOM 5480 C C . HIS D 1 165 ? 53.634 65.392 90.820 1.00 14.89 210 HIS D C 1
ATOM 5481 O O . HIS D 1 165 ? 53.869 64.449 91.575 1.00 17.97 210 HIS D O 1
ATOM 5488 N N . PRO D 1 166 ? 52.392 65.843 90.611 1.00 16.00 211 PRO D N 1
ATOM 5489 C CA . PRO D 1 166 ? 51.264 65.216 91.299 1.00 18.61 211 PRO D CA 1
ATOM 5490 C C . PRO D 1 166 ? 51.132 63.728 90.991 1.00 18.41 211 PRO D C 1
ATOM 5491 O O . PRO D 1 166 ? 51.429 63.273 89.882 1.00 16.39 211 PRO D O 1
ATOM 5495 N N . TYR D 1 167 ? 50.719 62.983 92.008 1.00 15.19 212 TYR D N 1
ATOM 5496 C CA . TYR D 1 167 ? 50.479 61.548 91.923 1.00 18.91 212 TYR 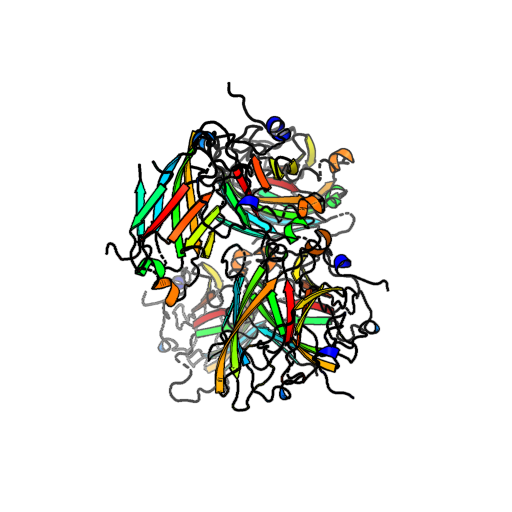D CA 1
ATOM 5497 C C . TYR D 1 167 ? 51.711 60.667 91.857 1.00 17.84 212 TYR D C 1
ATOM 5498 O O . TYR D 1 167 ? 51.602 59.440 91.810 1.00 23.86 212 TYR D O 1
ATOM 5507 N N . GLU D 1 168 ? 52.891 61.276 91.863 1.00 15.67 213 GLU D N 1
ATOM 5508 C CA . GLU D 1 168 ? 54.100 60.476 91.871 1.00 14.44 213 GLU D CA 1
ATOM 5509 C C . GLU D 1 168 ? 54.469 60.155 93.327 1.00 17.69 213 GLU D C 1
ATOM 5510 O O . GLU D 1 168 ? 55.417 59.414 93.598 1.00 16.26 213 GLU D O 1
ATOM 5516 N N . THR D 1 169 ? 53.707 60.732 94.255 1.00 15.78 214 THR D N 1
ATOM 5517 C CA . THR D 1 169 ? 53.867 60.429 95.677 1.00 10.88 214 THR D CA 1
ATOM 5518 C C . THR D 1 169 ? 52.791 59.356 95.872 1.00 14.27 214 THR D C 1
ATOM 5519 O O . THR D 1 169 ? 51.616 59.573 95.551 1.00 16.01 214 THR D O 1
ATOM 5523 N N . GLN D 1 170 ? 53.192 58.189 96.365 1.00 12.23 215 GLN D N 1
ATOM 5524 C CA . GLN D 1 170 ? 52.238 57.092 96.527 1.00 13.69 215 GLN D CA 1
ATOM 5525 C C . GLN D 1 170 ? 52.450 56.396 97.862 1.00 13.07 215 GLN D C 1
ATOM 5526 O O . GLN D 1 170 ? 53.522 56.506 98.464 1.00 13.84 215 GLN D O 1
ATOM 5532 N N . SER D 1 171 ? 51.437 55.672 98.320 1.00 14.23 216 SER D N 1
ATOM 5533 C CA . SER D 1 171 ? 51.559 54.965 99.583 1.00 15.23 216 SER D CA 1
ATOM 5534 C C . SER D 1 171 ? 50.925 53.579 99.546 1.00 17.31 216 SER D C 1
ATOM 5535 O O . SER D 1 171 ? 50.024 53.304 98.748 1.00 15.38 216 SER D O 1
ATOM 5538 N N . ASP D 1 172 ? 51.437 52.710 100.410 1.00 15.51 217 ASP D N 1
ATOM 5539 C CA . ASP D 1 172 ? 50.951 51.347 100.580 1.00 15.41 217 ASP D CA 1
ATOM 5540 C C . ASP D 1 172 ? 50.547 51.279 102.056 1.00 17.67 217 ASP D C 1
ATOM 5541 O O . ASP D 1 172 ? 51.349 51.621 102.928 1.00 13.95 217 ASP D O 1
ATOM 5546 N N . SER D 1 173 ? 49.316 50.873 102.341 1.00 14.24 218 SER D N 1
ATOM 5547 C CA . SER D 1 173 ? 48.884 50.723 103.729 1.00 17.03 218 SER D CA 1
ATOM 5548 C C . SER D 1 173 ? 48.626 49.224 103.935 1.00 15.44 218 SER D C 1
ATOM 5549 O O . SER D 1 173 ? 47.736 48.651 103.301 1.00 14.03 218 SER D O 1
ATOM 5552 N N . PHE D 1 174 ? 49.415 48.599 104.810 1.00 12.59 219 PHE D N 1
ATOM 5553 C CA . PHE D 1 174 ? 49.293 47.167 105.084 1.00 12.35 219 PHE D CA 1
ATOM 5554 C C . PHE D 1 174 ? 48.658 46.942 106.448 1.00 18.26 219 PHE D C 1
ATOM 5555 O O . PHE D 1 174 ? 49.109 47.510 107.444 1.00 17.37 219 PHE D O 1
ATOM 5563 N N . TYR D 1 175 ? 47.622 46.105 106.492 1.00 12.98 220 TYR D N 1
ATOM 5564 C CA . TYR D 1 175 ? 46.930 45.815 107.743 1.00 15.81 220 TYR D CA 1
ATOM 5565 C C . TYR D 1 175 ? 47.120 44.358 108.136 1.00 16.39 220 TYR D C 1
ATOM 5566 O O . TYR D 1 175 ? 46.938 43.452 107.315 1.00 16.96 220 TYR D O 1
ATOM 5575 N N . PHE D 1 176 ? 47.485 44.145 109.396 1.00 16.31 221 PHE D N 1
ATOM 5576 C CA . PHE D 1 176 ? 47.723 42.804 109.916 1.00 17.43 221 PHE D CA 1
ATOM 5577 C C . PHE D 1 176 ? 46.876 42.481 111.135 1.00 20.34 221 PHE D C 1
ATOM 5578 O O . PHE D 1 176 ? 46.534 43.358 111.928 1.00 18.22 221 PHE D O 1
ATOM 5586 N N . VAL D 1 177 ? 46.533 41.204 111.264 1.00 20.20 222 VAL D N 1
ATOM 5587 C CA . VAL D 1 177 ? 45.804 40.709 112.419 1.00 19.89 222 VAL D CA 1
ATOM 5588 C C . VAL D 1 177 ? 46.597 39.460 112.792 1.00 19.86 222 VAL D C 1
ATOM 5589 O O . VAL D 1 177 ? 46.776 38.558 111.968 1.00 21.47 222 VAL D O 1
ATOM 5593 N N . ASP D 1 178 ? 47.119 39.440 114.015 1.00 24.14 223 ASP D N 1
ATOM 5594 C CA . ASP D 1 178 ? 47.925 38.321 114.484 1.00 29.50 223 ASP D CA 1
ATOM 5595 C C . ASP D 1 178 ? 49.079 38.025 113.534 1.00 28.19 223 ASP D C 1
ATOM 5596 O O . ASP D 1 178 ? 49.335 36.873 113.195 1.00 27.36 223 ASP D O 1
ATOM 5601 N N . ASP D 1 179 ? 49.754 39.084 113.093 1.00 26.22 224 ASP D N 1
ATOM 5602 C CA . ASP D 1 179 ? 50.901 38.981 112.192 1.00 25.99 224 ASP D CA 1
ATOM 5603 C C . ASP D 1 179 ? 50.619 38.495 110.776 1.00 23.59 224 ASP D C 1
ATOM 5604 O O . ASP D 1 179 ? 51.548 38.197 110.029 1.00 23.60 224 ASP D O 1
ATOM 5609 N N . ARG D 1 180 ? 49.348 38.410 110.401 1.00 20.66 225 ARG D N 1
ATOM 5610 C CA . ARG D 1 180 ? 49.001 37.987 109.047 1.00 21.71 225 ARG D CA 1
ATOM 5611 C C . ARG D 1 180 ? 48.360 39.135 108.275 1.00 22.33 225 ARG D C 1
ATOM 5612 O O . ARG D 1 180 ? 47.446 39.791 108.767 1.00 17.69 225 ARG D O 1
ATOM 5620 N N . LEU D 1 181 ? 48.840 39.369 107.061 1.00 21.94 226 LEU D N 1
ATOM 5621 C CA . LEU D 1 181 ? 48.295 40.438 106.230 1.00 17.37 226 LEU D CA 1
ATOM 5622 C C . LEU D 1 181 ? 46.850 40.137 105.841 1.00 20.69 226 LEU D C 1
ATOM 5623 O O . LEU D 1 181 ? 46.580 39.121 105.199 1.00 24.43 226 LEU D O 1
ATOM 5628 N N . VAL D 1 182 ? 45.927 41.021 106.218 1.00 16.95 227 VAL D N 1
ATOM 5629 C CA . VAL D 1 182 ? 44.513 40.827 105.882 1.00 20.77 227 VAL D CA 1
ATOM 5630 C C . VAL D 1 182 ? 43.939 41.897 104.946 1.00 19.05 227 VAL D C 1
ATOM 5631 O O . VAL D 1 182 ? 42.892 41.695 104.328 1.00 21.63 227 VAL D O 1
ATOM 5643 N N . HIS D 1 184 ? 45.199 45.399 102.212 1.00 20.22 229 HIS D N 1
ATOM 5644 C CA . HIS D 1 184 ? 46.249 46.182 101.580 1.00 16.15 229 HIS D CA 1
ATOM 5645 C C . HIS D 1 184 ? 45.572 47.254 100.735 1.00 17.78 229 HIS D C 1
ATOM 5646 O O . HIS D 1 184 ? 44.876 46.947 99.768 1.00 18.94 229 HIS D O 1
ATOM 5653 N N . ASN D 1 185 ? 45.737 48.510 101.141 1.00 16.30 230 ASN D N 1
ATOM 5654 C CA . ASN D 1 185 ? 45.170 49.638 100.409 1.00 15.05 230 ASN D CA 1
ATOM 5655 C C . ASN D 1 185 ? 46.299 50.459 99.786 1.00 15.60 230 ASN D C 1
ATOM 5656 O O . ASN D 1 185 ? 47.415 50.488 100.306 1.00 15.10 230 ASN D O 1
ATOM 5661 N N . LYS D 1 186 ? 46.010 51.097 98.657 1.00 13.86 231 LYS D N 1
ATOM 5662 C CA . LYS D 1 186 ? 46.990 51.930 97.975 1.00 15.35 231 LYS D CA 1
ATOM 5663 C C . LYS D 1 186 ? 46.431 53.328 97.772 1.00 16.42 231 LYS D C 1
ATOM 5664 O O . LYS D 1 186 ? 45.207 53.530 97.772 1.00 14.37 231 LYS D O 1
ATOM 5670 N N . ALA D 1 187 ? 47.328 54.296 97.598 1.00 15.73 232 ALA D N 1
ATOM 5671 C CA . ALA D 1 187 ? 46.901 55.667 97.368 1.00 14.92 232 ALA D CA 1
ATOM 5672 C C . ALA D 1 187 ? 47.967 56.489 96.649 1.00 14.03 232 ALA D C 1
ATOM 5673 O O . ALA D 1 187 ? 49.132 56.094 96.591 1.00 14.86 232 ALA D O 1
ATOM 5675 N N . ASP D 1 188 ? 47.553 57.604 96.051 1.00 13.82 233 ASP D N 1
ATOM 5676 C CA . ASP D 1 188 ? 48.518 58.515 95.452 1.00 14.31 233 ASP D CA 1
ATOM 5677 C C . ASP D 1 188 ? 48.079 59.921 95.834 1.00 10.76 233 ASP D C 1
ATOM 5678 O O . ASP D 1 188 ? 46.926 60.145 96.216 1.00 15.69 233 ASP D O 1
ATOM 5683 N N . TYR D 1 189 ? 49.003 60.865 95.758 1.00 14.12 234 TYR D N 1
ATOM 5684 C CA . TYR D 1 189 ? 48.722 62.200 96.230 1.00 14.01 234 TYR D CA 1
ATOM 5685 C C . TYR D 1 189 ? 49.134 63.331 95.311 1.00 13.87 234 TYR D C 1
ATOM 5686 O O . TYR D 1 189 ? 50.086 63.222 94.541 1.00 16.86 234 TYR D O 1
ATOM 5695 N N . SER D 1 190 ? 48.383 64.419 95.415 1.00 13.74 235 SER D N 1
ATOM 5696 C CA . SER D 1 190 ? 48.676 65.643 94.690 1.00 14.77 235 SER D CA 1
ATOM 5697 C C . SER D 1 190 ? 48.748 66.731 95.761 1.00 17.13 235 SER D C 1
ATOM 5698 O O . SER D 1 190 ? 47.959 66.731 96.710 1.00 18.40 235 SER D O 1
ATOM 5701 N N . TYR D 1 191 ? 49.704 67.643 95.619 1.00 16.70 236 TYR D N 1
ATOM 5702 C CA . TYR D 1 191 ? 49.854 68.759 96.551 1.00 19.77 236 TYR D CA 1
ATOM 5703 C C . TYR D 1 191 ? 49.805 70.036 95.724 1.00 24.06 236 TYR D C 1
ATOM 5704 O O . TYR D 1 191 ? 50.423 71.046 96.069 1.00 21.47 236 TYR D O 1
ATOM 5713 N N . SER D 1 192 ? 49.065 69.974 94.624 1.00 26.28 237 SER D N 1
ATOM 5714 C CA . SER D 1 192 ? 48.942 71.101 93.713 1.00 31.79 237 SER D CA 1
ATOM 5715 C C . SER D 1 192 ? 47.692 71.922 93.990 1.00 38.65 237 SER D C 1
ATOM 5716 O O . SER D 1 192 ? 47.448 72.918 93.315 1.00 40.45 237 SER D O 1
ATOM 5719 N N . GLY D 1 193 ? 46.917 71.525 94.994 1.00 40.34 238 GLY D N 1
ATOM 5720 C CA . GLY D 1 193 ? 45.677 72.227 95.271 1.00 44.34 238 GLY D CA 1
ATOM 5721 C C . GLY D 1 193 ? 44.777 71.992 94.066 1.00 51.89 238 GLY D C 1
ATOM 5722 O O . GLY D 1 193 ? 45.072 71.116 93.246 1.00 53.05 238 GLY D O 1
ATOM 5723 N N . THR D 1 194 ? 43.693 72.755 93.943 1.00 58.95 239 THR D N 1
ATOM 5724 C CA . THR D 1 194 ? 42.771 72.611 92.813 1.00 68.06 239 THR D CA 1
ATOM 5725 C C . THR D 1 194 ? 41.395 73.192 93.120 1.00 76.03 239 THR D C 1
ATOM 5726 O O . THR D 1 194 ? 40.543 72.452 93.647 1.00 75.22 239 THR D O 1
ATOM 5728 N N . PRO E 1 14 ? 61.785 91.399 117.111 1.00 62.64 59 PRO E N 1
ATOM 5729 C CA . PRO E 1 14 ? 60.733 91.363 116.077 1.00 60.04 59 PRO E CA 1
ATOM 5730 C C . PRO E 1 14 ? 60.096 89.977 116.020 1.00 55.79 59 PRO E C 1
ATOM 5731 O O . PRO E 1 14 ? 60.759 88.997 115.685 1.00 52.22 59 PRO E O 1
ATOM 5735 N N . ILE E 1 15 ? 58.811 89.904 116.350 1.00 51.93 60 ILE E N 1
ATOM 5736 C CA . ILE E 1 15 ? 58.080 88.642 116.328 1.00 43.51 60 ILE E CA 1
ATOM 5737 C C . ILE E 1 15 ? 57.373 88.475 114.988 1.00 38.79 60 ILE E C 1
ATOM 5738 O O . ILE E 1 15 ? 56.739 89.405 114.496 1.00 37.27 60 ILE E O 1
ATOM 5743 N N . GLY E 1 16 ? 57.495 87.289 114.398 1.00 33.91 61 GLY E N 1
ATOM 5744 C CA . GLY E 1 16 ? 56.863 87.029 113.115 1.00 31.32 61 GLY E CA 1
ATOM 5745 C C . GLY E 1 16 ? 55.819 85.928 113.185 1.00 28.99 61 GLY E C 1
ATOM 5746 O O . GLY E 1 16 ? 55.668 85.286 114.229 1.00 27.56 61 GLY E O 1
ATOM 5747 N N . PRO E 1 17 ? 55.086 85.680 112.084 1.00 28.57 62 PRO E N 1
ATOM 5748 C CA . PRO E 1 17 ? 54.043 84.651 112.002 1.00 27.28 62 PRO E CA 1
ATOM 5749 C C . PRO E 1 17 ? 54.483 83.286 112.517 1.00 27.73 62 PRO E C 1
ATOM 5750 O O . PRO E 1 17 ? 53.753 82.634 113.266 1.00 26.42 62 PRO E O 1
ATOM 5754 N N . GLU E 1 18 ? 55.673 82.853 112.111 1.00 25.38 63 GLU E N 1
ATOM 5755 C CA . GLU E 1 18 ? 56.188 81.557 112.542 1.00 33.33 63 GLU E CA 1
ATOM 5756 C C . GLU E 1 18 ? 56.284 81.444 114.059 1.00 30.78 63 GLU E C 1
ATOM 5757 O O . GLU E 1 18 ? 56.248 80.343 114.607 1.00 31.74 63 GLU E O 1
ATOM 5763 N N . ASP E 1 19 ? 56.387 82.582 114.738 1.00 26.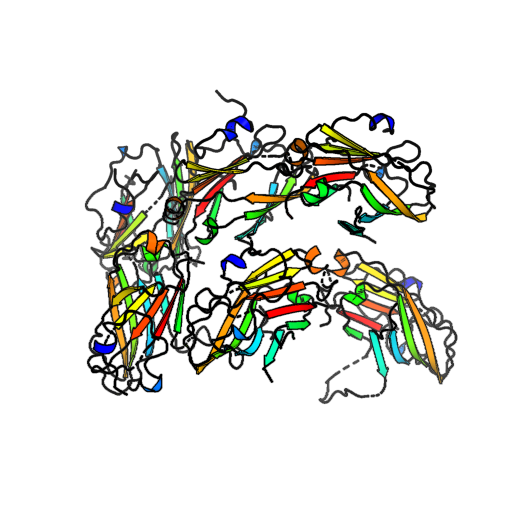55 64 ASP E N 1
ATOM 5764 C CA . ASP E 1 19 ? 56.482 82.573 116.192 1.00 27.73 64 ASP E CA 1
ATOM 5765 C C . ASP E 1 19 ? 55.136 82.371 116.895 1.00 27.31 64 ASP E C 1
ATOM 5766 O O . ASP E 1 19 ? 55.099 82.137 118.099 1.00 26.01 64 ASP E O 1
ATOM 5771 N N . VAL E 1 20 ? 54.034 82.461 116.156 1.00 21.94 65 VAL E N 1
ATOM 5772 C CA . VAL E 1 20 ? 52.719 82.262 116.766 1.00 21.81 65 VAL E CA 1
ATOM 5773 C C . VAL E 1 20 ? 51.940 81.103 116.132 1.00 22.45 65 VAL E C 1
ATOM 5774 O O . VAL E 1 20 ? 51.076 80.503 116.771 1.00 19.10 65 VAL E O 1
ATOM 5778 N N . LEU E 1 21 ? 52.263 80.776 114.885 1.00 19.96 66 LEU E N 1
ATOM 5779 C CA . LEU E 1 21 ? 51.557 79.719 114.167 1.00 17.95 66 LEU E CA 1
ATOM 5780 C C . LEU E 1 21 ? 51.595 78.317 114.774 1.00 19.03 66 LEU E C 1
ATOM 5781 O O . LEU E 1 21 ? 50.817 77.452 114.374 1.00 24.64 66 LEU E O 1
ATOM 5786 N N . GLY E 1 22 ? 52.483 78.091 115.738 1.00 18.91 67 GLY E N 1
ATOM 5787 C CA . GLY E 1 22 ? 52.566 76.778 116.360 1.00 24.03 67 GLY E CA 1
ATOM 5788 C C . GLY E 1 22 ? 52.281 76.796 117.855 1.00 23.16 67 GLY E C 1
ATOM 5789 O O . GLY E 1 22 ? 52.480 75.796 118.553 1.00 19.94 67 GLY E O 1
ATOM 5790 N N . LEU E 1 23 ? 51.800 77.929 118.352 1.00 20.75 68 LEU E N 1
ATOM 5791 C CA . LEU E 1 23 ? 51.511 78.062 119.783 1.00 20.82 68 LEU E CA 1
ATOM 5792 C C . LEU E 1 23 ? 50.412 77.109 120.232 1.00 21.49 68 LEU E C 1
ATOM 5793 O O . LEU E 1 23 ? 49.387 76.967 119.568 1.00 21.12 68 LEU E O 1
ATOM 5798 N N . GLN E 1 24 ? 50.623 76.465 121.377 1.00 16.97 69 GLN E N 1
ATOM 5799 C CA . GLN E 1 24 ? 49.650 75.510 121.877 1.00 20.99 69 GLN E CA 1
ATOM 5800 C C . GLN E 1 24 ? 48.938 75.988 123.139 1.00 23.42 69 GLN E C 1
ATOM 5801 O O . GLN E 1 24 ? 48.133 75.261 123.715 1.00 22.19 69 GLN E O 1
ATOM 5807 N N . ARG E 1 25 ? 49.238 77.214 123.554 1.00 24.13 70 ARG E N 1
ATOM 5808 C CA . ARG E 1 25 ? 48.615 77.814 124.730 1.00 27.73 70 ARG E CA 1
ATOM 5809 C C . ARG E 1 25 ? 48.351 79.294 124.468 1.00 23.19 70 ARG E C 1
ATOM 5810 O O . ARG E 1 25 ? 49.049 79.921 123.669 1.00 21.89 70 ARG E O 1
ATOM 5818 N N . ILE E 1 26 ? 47.346 79.842 125.145 1.00 17.45 71 ILE E N 1
ATOM 5819 C CA . ILE E 1 26 ? 47.037 81.263 125.065 1.00 19.55 71 ILE E CA 1
ATOM 5820 C C . ILE E 1 26 ? 48.290 81.921 125.668 1.00 21.62 71 ILE E C 1
ATOM 5821 O O . ILE E 1 26 ? 48.910 81.358 126.572 1.00 21.46 71 ILE E O 1
ATOM 5826 N N . THR E 1 27 ? 48.689 83.089 125.174 1.00 21.73 72 THR E N 1
ATOM 5827 C CA . THR E 1 27 ? 49.895 83.713 125.717 1.00 23.62 72 THR E CA 1
ATOM 5828 C C . THR E 1 27 ? 49.615 84.284 127.103 1.00 27.36 72 THR E C 1
ATOM 5829 O O . THR E 1 27 ? 48.495 84.706 127.388 1.00 21.54 72 THR E O 1
ATOM 5833 N N . GLY E 1 28 ? 50.633 84.278 127.962 1.00 31.62 73 GLY E N 1
ATOM 5834 C CA . GLY E 1 28 ? 50.478 84.793 129.315 1.00 32.65 73 GLY E CA 1
ATOM 5835 C C . GLY E 1 28 ? 50.341 86.305 129.384 1.00 32.24 73 GLY E C 1
ATOM 5836 O O . GLY E 1 28 ? 49.774 86.843 130.334 1.00 32.55 73 GLY E O 1
ATOM 5837 N N . ASP E 1 29 ? 50.867 86.994 128.377 1.00 27.79 74 ASP E N 1
ATOM 5838 C CA . ASP E 1 29 ? 50.792 88.450 128.327 1.00 32.00 74 ASP E CA 1
ATOM 5839 C C . ASP E 1 29 ? 50.838 88.903 126.868 1.00 31.58 74 ASP E C 1
ATOM 5840 O O . ASP E 1 29 ? 51.040 88.086 125.965 1.00 29.56 74 ASP E O 1
ATOM 5845 N N . TYR E 1 30 ? 50.637 90.196 126.636 1.00 26.60 75 TYR E N 1
ATOM 5846 C CA . TYR E 1 30 ? 50.678 90.734 125.279 1.00 24.10 75 TYR E CA 1
ATOM 5847 C C . TYR E 1 30 ? 52.089 90.647 124.721 1.00 27.61 75 TYR E C 1
ATOM 5848 O O . TYR E 1 30 ? 53.057 90.957 125.412 1.00 28.92 75 TYR E O 1
ATOM 5857 N N . LEU E 1 31 ? 52.197 90.230 123.464 1.00 25.28 76 LEU E N 1
ATOM 5858 C CA . LEU E 1 31 ? 53.491 90.084 122.812 1.00 27.72 76 LEU E CA 1
ATOM 5859 C C . LEU E 1 31 ? 54.072 91.398 122.293 1.00 33.03 76 LEU E C 1
ATOM 5860 O O . LEU E 1 31 ? 55.210 91.435 121.828 1.00 32.19 76 LEU E O 1
ATOM 5865 N N . CYS E 1 32 ? 53.291 92.469 122.366 1.00 30.13 77 CYS E N 1
ATOM 5866 C CA . CYS E 1 32 ? 53.750 93.780 121.916 1.00 31.48 77 CYS E CA 1
ATOM 5867 C C . CYS E 1 32 ? 52.970 94.877 122.629 1.00 37.85 77 CYS E C 1
ATOM 5868 O O . CYS E 1 32 ? 51.861 94.650 123.110 1.00 41.47 77 CYS E O 1
ATOM 5871 N N . SER E 1 33 ? 53.558 96.065 122.699 1.00 39.89 78 SER E N 1
ATOM 5872 C CA . SER E 1 33 ? 52.914 97.196 123.354 1.00 40.29 78 SER E CA 1
ATOM 5873 C C . SER E 1 33 ? 52.144 98.038 122.346 1.00 40.97 78 SER E C 1
ATOM 5874 O O . SER E 1 33 ? 52.374 97.942 121.138 1.00 43.87 78 SER E O 1
ATOM 5877 N N . PRO E 1 34 ? 51.212 98.870 122.830 1.00 41.90 79 PRO E N 1
ATOM 5878 C CA . PRO E 1 34 ? 50.406 99.734 121.967 1.00 44.12 79 PRO E CA 1
ATOM 5879 C C . PRO E 1 34 ? 51.282 100.578 121.047 1.00 46.29 79 PRO E C 1
ATOM 5880 O O . PRO E 1 34 ? 50.893 100.888 119.921 1.00 42.71 79 PRO E O 1
ATOM 5884 N N . GLU E 1 35 ? 52.466 100.937 121.538 1.00 44.44 80 GLU E N 1
ATOM 5885 C CA . GLU E 1 35 ? 53.403 101.768 120.791 1.00 49.95 80 GLU E CA 1
ATOM 5886 C C . GLU E 1 35 ? 53.906 101.148 119.492 1.00 44.29 80 GLU E C 1
ATOM 5887 O O . GLU E 1 35 ? 54.342 101.860 118.589 1.00 42.02 80 GLU E O 1
ATOM 5893 N N . GLU E 1 36 ? 53.847 99.826 119.393 1.00 43.59 81 GLU E N 1
ATOM 5894 C CA . GLU E 1 36 ? 54.327 99.145 118.197 1.00 46.58 81 GLU E CA 1
ATOM 5895 C C . GLU E 1 36 ? 53.394 99.332 117.002 1.00 42.47 81 GLU E C 1
ATOM 5896 O O . GLU E 1 36 ? 53.754 99.026 115.866 1.00 43.84 81 GLU E O 1
ATOM 5902 N N . ASN E 1 37 ? 52.198 99.850 117.261 1.00 39.23 82 ASN E N 1
ATOM 5903 C CA . ASN E 1 37 ? 51.229 100.098 116.196 1.00 34.01 82 ASN E CA 1
ATOM 5904 C C . ASN E 1 37 ? 51.597 101.425 115.514 1.00 33.59 82 ASN E C 1
ATOM 5905 O O . ASN E 1 37 ? 50.847 102.397 115.569 1.00 30.87 82 ASN E O 1
ATOM 5910 N N . ILE E 1 38 ? 52.756 101.453 114.865 1.00 30.20 83 ILE E N 1
ATOM 5911 C CA . ILE E 1 38 ? 53.223 102.667 114.203 1.00 37.63 83 ILE E CA 1
ATOM 5912 C C . ILE E 1 38 ? 52.414 103.071 112.971 1.00 34.93 83 ILE E C 1
ATOM 5913 O O . ILE E 1 38 ? 52.587 104.169 112.451 1.00 34.95 83 ILE E O 1
ATOM 5918 N N . TYR E 1 39 ? 51.524 102.196 112.515 1.00 30.24 84 TYR E N 1
ATOM 5919 C CA . TYR E 1 39 ? 50.705 102.481 111.340 1.00 25.70 84 TYR E CA 1
ATOM 5920 C C . TYR E 1 39 ? 49.381 103.102 111.732 1.00 30.76 84 TYR E C 1
ATOM 5921 O O . TYR E 1 39 ? 48.575 103.471 110.879 1.00 31.06 84 TYR E O 1
ATOM 5930 N N . LYS E 1 40 ? 49.163 103.210 113.037 1.00 29.51 85 LYS E N 1
ATOM 5931 C CA . LYS E 1 40 ? 47.944 103.793 113.560 1.00 36.79 85 LYS E CA 1
ATOM 5932 C C . LYS E 1 40 ? 46.703 103.074 113.059 1.00 31.64 85 LYS E C 1
ATOM 5933 O O . LYS E 1 40 ? 45.737 103.711 112.646 1.00 35.71 85 LYS E O 1
ATOM 5939 N N . ILE E 1 41 ? 46.735 101.745 113.084 1.00 26.07 86 ILE E N 1
ATOM 5940 C CA . ILE E 1 41 ? 45.578 100.963 112.674 1.00 31.27 86 ILE E CA 1
ATOM 5941 C C . ILE E 1 41 ? 44.607 100.968 113.847 1.00 32.41 86 ILE E C 1
ATOM 5942 O O . ILE E 1 41 ? 44.963 100.609 114.970 1.00 33.06 86 ILE E O 1
ATOM 5947 N N . ASP E 1 42 ? 43.378 101.383 113.575 1.00 28.74 87 ASP E N 1
ATOM 5948 C CA . ASP E 1 42 ? 42.367 101.489 114.614 1.00 31.87 87 ASP E CA 1
ATOM 5949 C C . ASP E 1 42 ? 41.059 100.904 114.106 1.00 33.77 87 ASP E C 1
ATOM 5950 O O . ASP E 1 42 ? 40.488 101.395 113.131 1.00 35.50 87 ASP E O 1
ATOM 5955 N N . PHE E 1 43 ? 40.592 99.839 114.749 1.00 27.95 88 PHE E N 1
ATOM 5956 C CA . PHE E 1 43 ? 39.342 99.220 114.332 1.00 30.02 88 PHE E CA 1
ATOM 5957 C C . PHE E 1 43 ? 38.162 100.012 114.879 1.00 32.34 88 PHE E C 1
ATOM 5958 O O . PHE E 1 43 ? 38.112 100.330 116.065 1.00 33.23 88 PHE E O 1
ATOM 5966 N N . VAL E 1 44 ? 37.206 100.328 114.013 1.00 29.45 89 VAL E N 1
ATOM 5967 C CA . VAL E 1 44 ? 36.063 101.135 114.422 1.00 36.04 89 VAL E CA 1
ATOM 5968 C C . VAL E 1 44 ? 34.712 100.462 114.243 1.00 34.46 89 VAL E C 1
ATOM 5969 O O . VAL E 1 44 ? 33.668 101.055 114.516 1.00 33.52 89 VAL E O 1
ATOM 5973 N N . ARG E 1 45 ? 34.731 99.224 113.767 1.00 31.36 90 ARG E N 1
ATOM 5974 C CA . ARG E 1 45 ? 33.503 98.466 113.599 1.00 36.22 90 ARG E CA 1
ATOM 5975 C C . ARG E 1 45 ? 33.841 96.993 113.517 1.00 31.21 90 ARG E C 1
ATOM 5976 O O . ARG E 1 45 ? 34.819 96.602 112.884 1.00 34.09 90 ARG E O 1
ATOM 5984 N N . PHE E 1 46 ? 33.036 96.183 114.183 1.00 27.71 91 PHE E N 1
ATOM 5985 C CA . PHE E 1 46 ? 33.219 94.743 114.165 1.00 30.57 91 PHE E CA 1
ATOM 5986 C C . PHE E 1 46 ? 31.837 94.128 114.225 1.00 31.62 91 PHE E C 1
ATOM 5987 O O . PHE E 1 46 ? 31.093 94.341 115.182 1.00 34.88 91 PHE E O 1
ATOM 5995 N N . LYS E 1 47 ? 31.491 93.373 113.192 1.00 25.06 92 LYS E N 1
ATOM 5996 C CA . LYS E 1 47 ? 30.191 92.735 113.138 1.00 26.51 92 LYS E CA 1
ATOM 5997 C C . LYS E 1 47 ? 30.321 91.286 112.691 1.00 25.99 92 LYS E C 1
ATOM 5998 O O . LYS E 1 47 ? 30.962 91.002 111.681 1.00 31.76 92 LYS E O 1
ATOM 6004 N N . ILE E 1 48 ? 29.744 90.363 113.456 1.00 18.20 93 ILE E N 1
ATOM 6005 C CA . ILE E 1 48 ? 29.774 88.966 113.042 1.00 22.55 93 ILE E CA 1
ATOM 6006 C C . ILE E 1 48 ? 28.351 88.478 112.824 1.00 22.91 93 ILE E C 1
ATOM 6007 O O . ILE E 1 48 ? 27.436 88.820 113.576 1.00 26.63 93 ILE E O 1
ATOM 6012 N N . ARG E 1 49 ? 28.164 87.692 111.773 1.00 21.12 94 ARG E N 1
ATOM 6013 C CA . ARG E 1 49 ? 26.843 87.175 111.463 1.00 30.67 94 ARG E CA 1
ATOM 6014 C C . ARG E 1 49 ? 26.935 85.719 111.037 1.00 30.18 94 ARG E C 1
ATOM 6015 O O . ARG E 1 49 ? 27.947 85.279 110.486 1.00 35.23 94 ARG E O 1
ATOM 6023 N N . ASP E 1 50 ? 25.870 84.978 111.314 1.00 26.36 95 ASP E N 1
ATOM 6024 C CA . ASP E 1 50 ? 25.788 83.571 110.955 1.00 32.43 95 ASP E CA 1
ATOM 6025 C C . ASP E 1 50 ? 25.556 83.470 109.448 1.00 35.87 95 ASP E C 1
ATOM 6026 O O . ASP E 1 50 ? 24.541 83.939 108.937 1.00 37.53 95 ASP E O 1
ATOM 6039 N N . ASP E 1 52 ? 24.715 81.023 107.637 1.00 41.40 97 ASP E N 1
ATOM 6040 C CA . ASP E 1 52 ? 23.623 80.158 107.221 1.00 48.48 97 ASP E CA 1
ATOM 6041 C C . ASP E 1 52 ? 22.255 80.805 107.401 1.00 54.24 97 ASP E C 1
ATOM 6042 O O . ASP E 1 52 ? 21.331 80.519 106.643 1.00 57.95 97 ASP E O 1
ATOM 6047 N N . SER E 1 53 ? 22.126 81.684 108.390 1.00 53.69 98 SER E N 1
ATOM 6048 C CA . SER E 1 53 ? 20.849 82.343 108.649 1.00 52.42 98 SER E CA 1
ATOM 6049 C C . SER E 1 53 ? 20.877 83.836 108.360 1.00 51.56 98 SER E C 1
ATOM 6050 O O . SER E 1 53 ? 19.827 84.466 108.230 1.00 56.29 98 SER E O 1
ATOM 6053 N N . GLY E 1 54 ? 22.075 84.402 108.258 1.00 42.69 99 GLY E N 1
ATOM 6054 C CA . GLY E 1 54 ? 22.201 85.828 108.005 1.00 39.97 99 GLY E CA 1
ATOM 6055 C C . GLY E 1 54 ? 22.014 86.630 109.280 1.00 39.59 99 GLY E C 1
ATOM 6056 O O . GLY E 1 54 ? 22.183 87.850 109.293 1.00 41.85 99 GLY E O 1
ATOM 6057 N N . THR E 1 55 ? 21.672 85.929 110.357 1.00 39.88 100 THR E N 1
ATOM 6058 C CA . THR E 1 55 ? 21.439 86.538 111.663 1.00 40.84 100 THR E CA 1
ATOM 6059 C C . THR E 1 55 ? 22.688 87.165 112.269 1.00 36.90 100 THR E C 1
ATOM 6060 O O . THR E 1 55 ? 23.707 86.493 112.442 1.00 37.08 100 THR E O 1
ATOM 6064 N N . VAL E 1 56 ? 22.607 88.448 112.602 1.00 32.91 101 VAL E N 1
ATOM 6065 C CA . VAL E 1 56 ? 23.735 89.134 113.215 1.00 30.67 101 VAL E CA 1
ATOM 6066 C C . VAL E 1 56 ? 23.875 88.640 114.656 1.00 35.03 101 VAL E C 1
ATOM 6067 O O . VAL E 1 56 ? 22.935 88.722 115.446 1.00 33.28 101 VAL E O 1
ATOM 6071 N N . LEU E 1 57 ? 25.056 88.127 114.987 1.00 34.28 102 LEU E N 1
ATOM 6072 C CA . LEU E 1 57 ? 25.324 87.582 116.316 1.00 31.72 102 LEU E CA 1
ATOM 6073 C C . LEU E 1 57 ? 25.885 88.614 117.286 1.00 32.62 102 LEU E C 1
ATOM 6074 O O . LEU E 1 57 ? 25.632 88.551 118.488 1.00 37.23 102 LEU E O 1
ATOM 6079 N N . PHE E 1 58 ? 26.652 89.563 116.763 1.00 25.21 103 PHE E N 1
ATOM 6080 C CA . PHE E 1 58 ? 27.251 90.601 117.592 1.00 26.50 103 PHE E CA 1
ATOM 6081 C C . PHE E 1 58 ? 27.719 91.763 116.729 1.00 29.49 103 PHE E C 1
ATOM 6082 O O . PHE E 1 58 ? 28.100 91.576 115.575 1.00 31.09 103 PHE E O 1
ATOM 6090 N N . GLU E 1 59 ? 27.697 92.962 117.299 1.00 30.30 104 GLU E N 1
ATOM 6091 C CA . GLU E 1 59 ? 28.146 94.142 116.580 1.00 32.22 104 GLU E CA 1
ATOM 6092 C C . GLU E 1 59 ? 28.461 95.308 117.503 1.00 32.07 104 GLU E C 1
ATOM 6093 O O . GLU E 1 59 ? 27.736 95.576 118.463 1.00 31.47 104 GLU E O 1
ATOM 6099 N N . ILE E 1 60 ? 29.575 95.972 117.222 1.00 32.96 105 ILE E N 1
ATOM 6100 C CA . ILE E 1 60 ? 29.978 97.153 117.971 1.00 37.80 105 ILE E CA 1
ATOM 6101 C C . ILE E 1 60 ? 30.527 98.143 116.952 1.00 35.77 105 ILE E C 1
ATOM 6102 O O . ILE E 1 60 ? 31.199 97.754 115.995 1.00 33.21 105 ILE E O 1
ATOM 6107 N N . LYS E 1 61 ? 30.229 99.422 117.156 1.00 43.13 106 LYS E N 1
ATOM 6108 C CA . LYS E 1 61 ? 30.651 100.460 116.229 1.00 53.57 106 LYS E CA 1
ATOM 6109 C C . LYS E 1 61 ? 31.011 101.740 116.976 1.00 58.10 106 LYS E C 1
ATOM 6110 O O . LYS E 1 61 ? 30.553 101.960 118.098 1.00 59.80 106 LYS E O 1
ATOM 6116 N N . LYS E 1 62 ? 31.843 102.572 116.357 1.00 60.64 107 LYS E N 1
ATOM 6117 C CA . LYS E 1 62 ? 32.244 103.839 116.962 1.00 65.36 107 LYS E CA 1
ATOM 6118 C C . LYS E 1 62 ? 31.238 104.931 116.610 1.00 66.64 107 LYS E C 1
ATOM 6119 O O . LYS E 1 62 ? 30.264 105.151 117.334 1.00 67.80 107 LYS E O 1
ATOM 6121 N N . ALA E 1 80 ? 42.268 99.731 126.246 1.00 92.30 125 ALA E N 1
ATOM 6122 C CA . ALA E 1 80 ? 40.835 99.453 126.241 1.00 92.23 125 ALA E CA 1
ATOM 6123 C C . ALA E 1 80 ? 40.396 99.177 124.814 1.00 88.31 125 ALA E C 1
ATOM 6124 O O . ALA E 1 80 ? 39.945 100.069 124.092 1.00 91.25 125 ALA E O 1
ATOM 6126 N N . GLY E 1 81 ? 40.504 97.915 124.429 1.00 80.44 126 GLY E N 1
ATOM 6127 C CA . GLY E 1 81 ? 40.179 97.520 123.074 1.00 74.76 126 GLY E CA 1
ATOM 6128 C C . GLY E 1 81 ? 41.238 96.508 122.695 1.00 65.55 126 GLY E C 1
ATOM 6129 O O . GLY E 1 81 ? 41.305 96.029 121.562 1.00 70.10 126 GLY E O 1
ATOM 6130 N N . ARG E 1 82 ? 42.088 96.211 123.671 1.00 51.15 127 ARG E N 1
ATOM 6131 C CA . ARG E 1 82 ? 43.144 95.224 123.526 1.00 41.94 127 ARG E CA 1
ATOM 6132 C C . ARG E 1 82 ? 42.559 93.949 124.120 1.00 31.37 127 ARG E C 1
ATOM 6133 O O . ARG E 1 82 ? 43.093 92.859 123.928 1.00 35.95 127 ARG E O 1
ATOM 6141 N N . PHE E 1 83 ? 41.465 94.113 124.862 1.00 24.74 128 PHE E N 1
ATOM 6142 C CA . PHE E 1 83 ? 40.793 92.994 125.503 1.00 28.65 128 PHE E CA 1
ATOM 6143 C C . PHE E 1 83 ? 39.281 93.159 125.491 1.00 31.10 128 PHE E C 1
ATOM 6144 O O . PHE E 1 83 ? 38.760 94.222 125.834 1.00 26.68 128 PHE E O 1
ATOM 6152 N N . VAL E 1 84 ? 38.586 92.098 125.094 1.00 27.71 129 VAL E N 1
ATOM 6153 C CA . VAL E 1 84 ? 37.130 92.095 125.056 1.00 28.24 129 VAL E CA 1
ATOM 6154 C C . VAL E 1 84 ? 36.590 90.790 125.638 1.00 26.73 129 VAL E C 1
ATOM 6155 O O . VAL E 1 84 ? 37.116 89.710 125.367 1.00 24.55 129 VAL E O 1
ATOM 6159 N N . ARG E 1 85 ? 35.534 90.904 126.432 1.00 21.18 130 ARG E N 1
ATOM 6160 C CA . ARG E 1 85 ? 34.894 89.754 127.045 1.00 28.15 130 ARG E CA 1
ATOM 6161 C C . ARG E 1 85 ? 33.572 89.559 126.312 1.00 32.18 130 ARG E C 1
ATOM 6162 O O . ARG E 1 85 ? 32.745 90.468 126.257 1.00 31.85 130 ARG E O 1
ATOM 6170 N N . TYR E 1 86 ? 33.377 88.381 125.731 1.00 30.88 131 TYR E N 1
ATOM 6171 C CA . TYR E 1 86 ? 32.157 88.106 124.986 1.00 30.28 131 TYR E CA 1
ATOM 6172 C C . TYR E 1 86 ? 31.157 87.269 125.758 1.00 35.44 131 TYR E C 1
ATOM 6173 O O . TYR E 1 86 ? 31.514 86.277 126.393 1.00 35.17 131 TYR E O 1
ATOM 6182 N N . GLN E 1 87 ? 29.898 87.691 125.708 1.00 36.32 132 GLN E N 1
ATOM 6183 C CA . GLN E 1 87 ? 28.818 86.975 126.366 1.00 44.36 132 GLN E CA 1
ATOM 6184 C C . GLN E 1 87 ? 27.925 86.430 125.254 1.00 44.70 132 GLN E C 1
ATOM 6185 O O . GLN E 1 87 ? 27.038 87.129 124.769 1.00 48.22 132 GLN E O 1
ATOM 6191 N N . PHE E 1 88 ? 28.176 85.194 124.835 1.00 40.03 133 PHE E N 1
ATOM 6192 C CA . PHE E 1 88 ? 27.372 84.569 123.793 1.00 38.54 133 PHE E CA 1
ATOM 6193 C C . PHE E 1 88 ? 26.478 83.512 124.431 1.00 40.60 133 PHE E C 1
ATOM 6194 O O . PHE E 1 88 ? 26.432 83.387 125.656 1.00 38.78 133 PHE E O 1
ATOM 6202 N N . THR E 1 89 ? 25.771 82.753 123.602 1.00 41.83 134 THR E N 1
ATOM 6203 C CA . THR E 1 89 ? 24.883 81.709 124.101 1.00 42.65 134 THR E CA 1
ATOM 6204 C C . THR E 1 89 ? 25.343 80.338 123.611 1.00 40.42 134 THR E C 1
ATOM 6205 O O . THR E 1 89 ? 26.183 80.243 122.714 1.00 40.69 134 THR E O 1
ATOM 6209 N N . PRO E 1 90 ? 24.795 79.257 124.193 1.00 39.92 135 PRO E N 1
ATOM 6210 C CA . PRO E 1 90 ? 25.153 77.885 123.812 1.00 36.98 135 PRO E CA 1
ATOM 6211 C C . PRO E 1 90 ? 25.051 77.620 122.316 1.00 36.04 135 PRO E C 1
ATOM 6212 O O . PRO E 1 90 ? 25.854 76.873 121.755 1.00 32.58 135 PRO E O 1
ATOM 6216 N N . ALA E 1 91 ? 24.061 78.234 121.674 1.00 35.88 136 ALA E N 1
ATOM 6217 C CA . ALA E 1 91 ? 23.838 78.050 120.242 1.00 40.22 136 ALA E CA 1
ATOM 6218 C C . ALA E 1 91 ? 25.019 78.511 119.387 1.00 38.53 136 ALA E C 1
ATOM 6219 O O . ALA E 1 91 ? 25.220 78.020 118.276 1.00 38.99 136 ALA E O 1
ATOM 6221 N N . PHE E 1 92 ? 25.795 79.455 119.905 1.00 34.66 137 PHE E N 1
ATOM 6222 C CA . PHE E 1 92 ? 26.950 79.964 119.176 1.00 35.64 137 PHE E CA 1
ATOM 6223 C C . PHE E 1 92 ? 27.949 78.836 118.939 1.00 33.95 137 PHE E C 1
ATOM 6224 O O . PHE E 1 92 ? 28.635 78.804 117.917 1.00 34.92 137 PHE E O 1
ATOM 6232 N N . LEU E 1 93 ? 28.009 77.898 119.881 1.00 33.36 138 LEU E N 1
ATOM 6233 C CA . LEU E 1 93 ? 28.937 76.777 119.783 1.00 32.24 138 LEU E CA 1
ATOM 6234 C C . LEU E 1 93 ? 28.560 75.743 118.724 1.00 36.55 138 LEU E C 1
ATOM 6235 O O . LEU E 1 93 ? 29.323 74.814 118.464 1.00 43.32 138 LEU E O 1
ATOM 6240 N N . ARG E 1 94 ? 27.391 75.901 118.109 1.00 34.59 139 ARG E N 1
ATOM 6241 C CA . ARG E 1 94 ? 26.955 74.966 117.073 1.00 34.83 139 ARG E CA 1
ATOM 6242 C C . ARG E 1 94 ? 26.997 75.596 115.687 1.00 40.15 139 ARG E C 1
ATOM 6243 O O . ARG E 1 94 ? 26.542 74.999 114.708 1.00 39.32 139 ARG E O 1
ATOM 6251 N N . LEU E 1 95 ? 27.545 76.805 115.607 1.00 35.37 140 LEU E N 1
ATOM 6252 C CA . LEU E 1 95 ? 27.658 77.509 114.335 1.00 37.84 140 LEU E CA 1
ATOM 6253 C C . LEU E 1 95 ? 28.687 76.828 113.440 1.00 38.42 140 LEU E C 1
ATOM 6254 O O . LEU E 1 95 ? 29.689 76.301 113.919 1.00 34.30 140 LEU E O 1
ATOM 6259 N N . ARG E 1 96 ? 28.433 76.851 112.138 1.00 35.71 141 ARG E N 1
ATOM 6260 C CA . ARG E 1 96 ? 29.323 76.237 111.164 1.00 35.98 141 ARG E CA 1
ATOM 6261 C C . ARG E 1 96 ? 30.218 77.263 110.482 1.00 33.71 141 ARG E C 1
ATOM 6262 O O . ARG E 1 96 ? 31.405 77.017 110.258 1.00 35.92 141 ARG E O 1
ATOM 6270 N N . GLN E 1 97 ? 29.643 78.413 110.144 1.00 29.64 142 GLN E N 1
ATOM 6271 C CA . GLN E 1 97 ? 30.404 79.444 109.461 1.00 31.92 142 GLN E CA 1
ATOM 6272 C C . GLN E 1 97 ? 29.895 80.837 109.792 1.00 30.88 142 GLN E C 1
ATOM 6273 O O . GLN E 1 97 ? 28.690 81.103 109.763 1.00 27.42 142 GLN E O 1
ATOM 6279 N N . VAL E 1 98 ? 30.826 81.724 110.124 1.00 26.50 143 VAL E N 1
ATOM 6280 C CA . VAL E 1 98 ? 30.474 83.093 110.467 1.00 28.92 143 VAL E CA 1
ATOM 6281 C C . VAL E 1 98 ? 31.273 84.083 109.639 1.00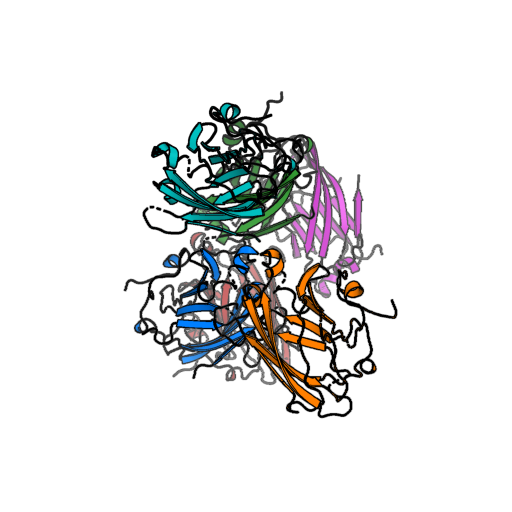 29.29 143 VAL E C 1
ATOM 6282 O O . VAL E 1 98 ? 32.442 83.848 109.314 1.00 30.19 143 VAL E O 1
ATOM 6286 N N . GLY E 1 99 ? 30.619 85.185 109.290 1.00 26.50 144 GLY E N 1
ATOM 6287 C CA . GLY E 1 99 ? 31.259 86.216 108.506 1.00 24.81 144 GLY E CA 1
ATOM 6288 C C . GLY E 1 99 ? 31.500 87.418 109.387 1.00 30.42 144 GLY E C 1
ATOM 6289 O O . GLY E 1 99 ? 30.576 87.928 110.023 1.00 29.53 144 GLY E O 1
ATOM 6290 N N . ALA E 1 100 ? 32.751 87.854 109.448 1.00 30.22 145 ALA E N 1
ATOM 6291 C CA . ALA E 1 100 ? 33.104 89.005 110.252 1.00 25.16 145 ALA E CA 1
ATOM 6292 C C . ALA E 1 100 ? 33.338 90.190 109.327 1.00 28.48 145 ALA E C 1
ATOM 6293 O O . ALA E 1 100 ? 34.085 90.092 108.356 1.00 28.60 145 ALA E O 1
ATOM 6295 N N . THR E 1 101 ? 32.650 91.293 109.602 1.00 25.99 146 THR E N 1
ATOM 6296 C CA . THR E 1 101 ? 32.817 92.509 108.816 1.00 29.25 146 THR E CA 1
ATOM 6297 C C . THR E 1 101 ? 33.592 93.432 109.738 1.00 28.82 146 THR E C 1
ATOM 6298 O O . THR E 1 101 ? 33.167 93.697 110.861 1.00 28.65 146 THR E O 1
ATOM 6302 N N . VAL E 1 102 ? 34.739 93.907 109.275 1.00 22.98 147 VAL E N 1
ATOM 6303 C CA . VAL E 1 102 ? 35.557 94.770 110.102 1.00 25.40 147 VAL E CA 1
ATOM 6304 C C . VAL E 1 102 ? 35.916 96.058 109.375 1.00 30.50 147 VAL E C 1
ATOM 6305 O O . VAL E 1 102 ? 36.148 96.060 108.168 1.00 30.99 147 VAL E O 1
ATOM 6309 N N . GLU E 1 103 ? 35.922 97.161 110.113 1.00 30.77 148 GLU E N 1
ATOM 6310 C CA . GLU E 1 103 ? 36.281 98.451 109.541 1.00 31.12 148 GLU E CA 1
ATOM 6311 C C . GLU E 1 103 ? 37.391 99.048 110.391 1.00 32.58 148 GLU E C 1
ATOM 6312 O O . GLU E 1 103 ? 37.333 99.001 111.618 1.00 34.23 148 GLU E O 1
ATOM 6318 N N . PHE E 1 104 ? 38.412 99.587 109.735 1.00 27.69 149 PHE E N 1
ATOM 6319 C CA . PHE E 1 104 ? 39.535 100.178 110.437 1.00 25.66 149 PHE E CA 1
ATOM 6320 C C . PHE E 1 104 ? 40.118 101.378 109.700 1.00 31.17 149 PHE E C 1
ATOM 6321 O O . PHE E 1 104 ? 40.084 101.450 108.469 1.00 26.78 149 PHE E O 1
ATOM 6329 N N . THR E 1 105 ? 40.633 102.331 110.466 1.00 32.98 150 THR E N 1
ATOM 6330 C CA . THR E 1 105 ? 41.253 103.505 109.880 1.00 34.68 150 THR E CA 1
ATOM 6331 C C . THR E 1 105 ? 42.751 103.232 109.892 1.00 32.25 150 THR E C 1
ATOM 6332 O O . THR E 1 105 ? 43.241 102.447 110.707 1.00 32.27 150 THR E O 1
ATOM 6336 N N . VAL E 1 106 ? 43.470 103.857 108.968 1.00 27.14 151 VAL E N 1
ATOM 6337 C CA . VAL E 1 106 ? 44.911 103.686 108.878 1.00 31.20 151 VAL E CA 1
ATOM 6338 C C . VAL E 1 106 ? 45.568 105.064 108.834 1.00 34.73 151 VAL E C 1
ATOM 6339 O O . VAL E 1 106 ? 44.967 106.026 108.357 1.00 35.28 151 VAL E O 1
ATOM 6343 N N . GLY E 1 107 ? 46.796 105.151 109.334 1.00 35.78 152 GLY E N 1
ATOM 6344 C CA . GLY E 1 107 ? 47.509 106.415 109.334 1.00 38.01 152 GLY E CA 1
ATOM 6345 C C . GLY E 1 107 ? 48.130 106.778 107.994 1.00 37.24 152 GLY E C 1
ATOM 6346 O O . GLY E 1 107 ? 47.667 106.341 106.940 1.00 33.88 152 GLY E O 1
ATOM 6347 N N . ASP E 1 108 ? 49.195 107.572 108.049 1.00 37.78 153 ASP E N 1
ATOM 6348 C CA . ASP E 1 108 ? 49.914 108.052 106.867 1.00 40.46 153 ASP E CA 1
ATOM 6349 C C . ASP E 1 108 ? 50.757 107.003 106.153 1.00 39.31 153 ASP E C 1
ATOM 6350 O O . ASP E 1 108 ? 50.702 106.875 104.932 1.00 49.06 153 ASP E O 1
ATOM 6355 N N . LYS E 1 109 ? 51.552 106.271 106.925 1.00 37.44 154 LYS E N 1
ATOM 6356 C CA . LYS E 1 109 ? 52.453 105.259 106.389 1.00 37.90 154 LYS E CA 1
ATOM 6357 C C . LYS E 1 109 ? 51.756 104.114 105.650 1.00 37.26 154 LYS E C 1
ATOM 6358 O O . LYS E 1 109 ? 50.744 103.585 106.109 1.00 33.87 154 LYS E O 1
ATOM 6364 N N . PRO E 1 110 ? 52.288 103.727 104.478 1.00 32.36 155 PRO E N 1
ATOM 6365 C CA . PRO E 1 110 ? 51.690 102.634 103.709 1.00 32.41 155 PRO E CA 1
ATOM 6366 C C . PRO E 1 110 ? 51.709 101.345 104.521 1.00 33.33 155 PRO E C 1
ATOM 6367 O O . PRO E 1 110 ? 52.679 101.062 105.219 1.00 27.99 155 PRO E O 1
ATOM 6371 N N . VAL E 1 111 ? 50.628 100.581 104.434 1.00 31.78 156 VAL E N 1
ATOM 6372 C CA . VAL E 1 111 ? 50.528 99.307 105.139 1.00 30.07 156 VAL E CA 1
ATOM 6373 C C . VAL E 1 111 ? 50.538 98.205 104.086 1.00 33.42 156 VAL E C 1
ATOM 6374 O O . VAL E 1 111 ? 49.591 98.075 103.310 1.00 34.95 156 VAL E O 1
ATOM 6378 N N . ASN E 1 112 ? 51.613 97.424 104.057 1.00 24.49 157 ASN E N 1
ATOM 6379 C CA . ASN E 1 112 ? 51.749 96.344 103.089 1.00 31.85 157 ASN E CA 1
ATOM 6380 C C . ASN E 1 112 ? 51.711 94.976 103.768 1.00 29.72 157 ASN E C 1
ATOM 6381 O O . ASN E 1 112 ? 52.331 94.771 104.812 1.00 31.33 157 ASN E O 1
ATOM 6386 N N . ASN E 1 113 ? 50.974 94.046 103.170 1.00 24.83 158 ASN E N 1
ATOM 6387 C CA . ASN E 1 113 ? 50.856 92.687 103.687 1.00 25.45 158 ASN E CA 1
ATOM 6388 C C . ASN E 1 113 ? 50.331 92.643 105.121 1.00 27.27 158 ASN E C 1
ATOM 6389 O O . ASN E 1 113 ? 50.965 92.074 106.015 1.00 30.65 158 ASN E O 1
ATOM 6394 N N . PHE E 1 114 ? 49.172 93.268 105.320 1.00 21.89 159 PHE E N 1
ATOM 6395 C CA . PHE E 1 114 ? 48.495 93.306 106.614 1.00 25.87 159 PHE E CA 1
ATOM 6396 C C . PHE E 1 114 ? 47.859 91.916 106.773 1.00 23.34 159 PHE E C 1
ATOM 6397 O O . PHE E 1 114 ? 47.126 91.454 105.896 1.00 22.46 159 PHE E O 1
ATOM 6405 N N . ARG E 1 115 ? 48.135 91.265 107.898 1.00 21.04 160 ARG E N 1
ATOM 6406 C CA . ARG E 1 115 ? 47.671 89.899 108.133 1.00 16.46 160 ARG E CA 1
ATOM 6407 C C . ARG E 1 115 ? 47.325 89.666 109.605 1.00 22.77 160 ARG E C 1
ATOM 6408 O O . ARG E 1 115 ? 47.969 90.222 110.496 1.00 22.76 160 ARG E O 1
ATOM 6424 N N . ILE E 1 117 ? 46.433 86.570 112.528 1.00 18.80 162 ILE E N 1
ATOM 6425 C CA . ILE E 1 117 ? 46.396 85.158 112.884 1.00 15.68 162 ILE E CA 1
ATOM 6426 C C . ILE E 1 117 ? 45.696 85.164 114.236 1.00 20.70 162 ILE E C 1
ATOM 6427 O O . ILE E 1 117 ? 46.184 85.766 115.197 1.00 15.79 162 ILE E O 1
ATOM 6432 N N . GLU E 1 118 ? 44.529 84.532 114.283 1.00 18.83 163 GLU E N 1
ATOM 6433 C CA . GLU E 1 118 ? 43.717 84.488 115.494 1.00 19.39 163 GLU E CA 1
ATOM 6434 C C . GLU E 1 118 ? 43.638 83.042 115.982 1.00 17.87 163 GLU E C 1
ATOM 6435 O O . GLU E 1 118 ? 43.215 82.155 115.248 1.00 15.45 163 GLU E O 1
ATOM 6441 N N . ARG E 1 119 ? 44.052 82.816 117.225 1.00 13.06 164 ARG E N 1
ATOM 6442 C CA . ARG E 1 119 ? 44.072 81.468 117.788 1.00 12.35 164 ARG E CA 1
ATOM 6443 C C . ARG E 1 119 ? 43.159 81.355 118.995 1.00 15.96 164 ARG E C 1
ATOM 6444 O O . ARG E 1 119 ? 43.226 82.175 119.916 1.00 17.19 164 ARG E O 1
ATOM 6452 N N . HIS E 1 120 ? 42.311 80.329 118.970 1.00 15.04 165 HIS E N 1
ATOM 6453 C CA . HIS E 1 120 ? 41.330 80.084 120.021 1.00 17.39 165 HIS E CA 1
ATOM 6454 C C . HIS E 1 120 ? 41.676 78.836 120.817 1.00 17.52 165 HIS E C 1
ATOM 6455 O O . HIS E 1 120 ? 42.040 77.812 120.240 1.00 20.40 165 HIS E O 1
ATOM 6462 N N . TYR E 1 121 ? 41.543 78.925 122.136 1.00 17.08 166 TYR E N 1
ATOM 6463 C CA . TYR E 1 121 ? 41.848 77.801 123.021 1.00 16.04 166 TYR E CA 1
ATOM 6464 C C . TYR E 1 121 ? 40.800 77.647 124.115 1.00 18.75 166 TYR E C 1
ATOM 6465 O O . TYR E 1 121 ? 40.176 78.624 124.533 1.00 19.13 166 TYR E O 1
ATOM 6474 N N . PHE E 1 122 ? 40.594 76.411 124.554 1.00 18.41 167 PHE E N 1
ATOM 6475 C CA . PHE E 1 122 ? 39.727 76.170 125.698 1.00 21.99 167 PHE E CA 1
ATOM 6476 C C . PHE E 1 122 ? 40.723 75.567 126.667 1.00 20.54 167 PHE E C 1
ATOM 6477 O O . PHE E 1 122 ? 41.259 74.483 126.417 1.00 19.72 167 PHE E O 1
ATOM 6485 N N . ARG E 1 123 ? 40.957 76.257 127.776 1.00 20.69 168 ARG E N 1
ATOM 6486 C CA . ARG E 1 123 ? 41.950 75.819 128.739 1.00 19.70 168 ARG E CA 1
ATOM 6487 C C . ARG E 1 123 ? 43.297 75.750 128.002 1.00 22.92 168 ARG E C 1
ATOM 6488 O O . ARG E 1 123 ? 43.708 76.738 127.389 1.00 26.45 168 ARG E O 1
ATOM 6496 N N . ASN E 1 124 ? 43.990 74.621 128.039 1.00 25.77 169 ASN E N 1
ATOM 6497 C CA . ASN E 1 124 ? 45.274 74.557 127.342 1.00 29.11 169 ASN E CA 1
ATOM 6498 C C . ASN E 1 124 ? 45.181 73.827 126.010 1.00 25.61 169 ASN E C 1
ATOM 6499 O O . ASN E 1 124 ? 46.189 73.339 125.493 1.00 27.42 169 ASN E O 1
ATOM 6504 N N . GLN E 1 125 ? 43.978 73.764 125.449 1.00 19.79 170 GLN E N 1
ATOM 6505 C CA . GLN E 1 125 ? 43.773 73.058 124.188 1.00 22.22 170 GLN E CA 1
ATOM 6506 C C . GLN E 1 125 ? 43.417 73.967 123.018 1.00 17.62 170 GLN E C 1
ATOM 6507 O O . GLN E 1 125 ? 42.402 74.656 123.041 1.00 16.93 170 GLN E O 1
ATOM 6513 N N . LEU E 1 126 ? 44.258 73.957 121.991 1.00 15.81 171 LEU E N 1
ATOM 6514 C CA . LEU E 1 126 ? 44.001 74.754 120.802 1.00 16.39 171 LEU E CA 1
ATOM 6515 C C . LEU E 1 126 ? 42.744 74.208 120.133 1.00 17.56 171 LEU E C 1
ATOM 6516 O O . LEU E 1 126 ? 42.612 72.997 119.919 1.00 18.86 171 LEU E O 1
ATOM 6521 N N . LEU E 1 127 ? 41.806 75.097 119.824 1.00 13.99 172 LEU E N 1
ATOM 6522 C CA . LEU E 1 127 ? 40.576 74.699 119.161 1.00 17.27 172 LEU E CA 1
ATOM 6523 C C . LEU E 1 127 ? 40.727 74.924 117.658 1.00 17.67 172 LEU E C 1
ATOM 6524 O O . LEU E 1 127 ? 40.504 74.019 116.850 1.00 17.93 172 LEU E O 1
ATOM 6529 N N . LYS E 1 128 ? 41.116 76.138 117.290 1.00 18.34 173 LYS E N 1
ATOM 6530 C CA . LYS E 1 128 ? 41.283 76.471 115.885 1.00 19.88 173 LYS E CA 1
ATOM 6531 C C . LYS E 1 128 ? 42.062 77.770 115.726 1.00 22.10 173 LYS E C 1
ATOM 6532 O O . LYS E 1 128 ? 41.965 78.672 116.565 1.00 19.77 173 LYS E O 1
ATOM 6538 N N . SER E 1 129 ? 42.850 77.838 114.656 1.00 15.75 174 SER E N 1
ATOM 6539 C CA . SER E 1 129 ? 43.635 79.022 114.325 1.00 15.24 174 SER E CA 1
ATOM 6540 C C . SER E 1 129 ? 43.151 79.505 112.959 1.00 17.49 174 SER E C 1
ATOM 6541 O O . SER E 1 129 ? 42.914 78.702 112.055 1.00 16.45 174 SER E O 1
ATOM 6544 N N . PHE E 1 130 ? 42.980 80.813 112.819 1.00 14.34 175 PHE E N 1
ATOM 6545 C CA . PHE E 1 130 ? 42.526 81.395 111.562 1.00 17.24 175 PHE E CA 1
ATOM 6546 C C . PHE E 1 130 ? 43.624 82.329 111.080 1.00 21.02 175 PHE E C 1
ATOM 6547 O O . PHE E 1 130 ? 44.178 83.081 111.867 1.00 23.19 175 PHE E O 1
ATOM 6555 N N . ASP E 1 131 ? 43.937 82.267 109.788 1.00 19.48 176 ASP E N 1
ATOM 6556 C CA . ASP E 1 131 ? 45.001 83.082 109.202 1.00 16.78 176 ASP E CA 1
ATOM 6557 C C . ASP E 1 131 ? 44.386 83.888 108.067 1.00 22.17 176 ASP E C 1
ATOM 6558 O O . ASP E 1 131 ? 44.069 83.332 107.017 1.00 22.45 176 ASP E O 1
ATOM 6563 N N . PHE E 1 132 ? 44.213 85.191 108.282 1.00 19.15 177 PHE E N 1
ATOM 6564 C CA . PHE E 1 132 ? 43.602 86.058 107.278 1.00 26.59 177 PHE E CA 1
ATOM 6565 C C . PHE E 1 132 ? 44.569 87.095 106.721 1.00 24.55 177 PHE E C 1
ATOM 6566 O O . PHE E 1 132 ? 45.405 87.636 107.444 1.00 20.71 177 PHE E O 1
ATOM 6574 N N . HIS E 1 133 ? 44.439 87.368 105.427 1.00 19.20 178 HIS E N 1
ATOM 6575 C CA . HIS E 1 133 ? 45.275 88.359 104.764 1.00 22.42 178 HIS E CA 1
ATOM 6576 C C . HIS E 1 133 ? 44.351 89.470 104.292 1.00 20.11 178 HIS E C 1
ATOM 6577 O O . HIS E 1 133 ? 43.452 89.232 103.490 1.00 22.79 178 HIS E O 1
ATOM 6584 N N . PHE E 1 134 ? 44.555 90.677 104.806 1.00 19.67 179 PHE E N 1
ATOM 6585 C CA . PHE E 1 134 ? 43.725 91.806 104.408 1.00 18.60 179 PHE E CA 1
ATOM 6586 C C . PHE E 1 134 ? 44.046 92.186 102.966 1.00 26.51 179 PHE E C 1
ATOM 6587 O O . PHE E 1 134 ? 45.137 91.900 102.473 1.00 24.97 179 PHE E O 1
ATOM 6595 N N . GLY E 1 135 ? 43.081 92.790 102.282 1.00 28.52 180 GLY E N 1
ATOM 6596 C CA . GLY E 1 135 ? 43.312 93.225 100.917 1.00 28.47 180 GLY E CA 1
ATOM 6597 C C . GLY E 1 135 ? 44.166 94.482 100.975 1.00 28.97 180 GLY E C 1
ATOM 6598 O O . GLY E 1 135 ? 44.710 94.808 102.034 1.00 28.42 180 GLY E O 1
ATOM 6599 N N . PHE E 1 136 ? 44.289 95.201 99.861 1.00 24.98 181 PHE E N 1
ATOM 6600 C CA . PHE E 1 136 ? 45.104 96.415 99.861 1.00 26.28 181 PHE E CA 1
ATOM 6601 C C . PHE E 1 136 ? 44.558 97.436 100.860 1.00 23.98 181 PHE E C 1
ATOM 6602 O O . PHE E 1 136 ? 43.358 97.702 100.892 1.00 26.56 181 PHE E O 1
ATOM 6610 N N . CYS E 1 137 ? 45.446 97.993 101.681 1.00 25.27 182 CYS E N 1
ATOM 6611 C CA . CYS E 1 137 ? 45.061 98.987 102.682 1.00 25.87 182 CYS E CA 1
ATOM 6612 C C . CYS E 1 137 ? 45.431 100.400 102.236 1.00 27.31 182 CYS E C 1
ATOM 6613 O O . CYS E 1 137 ? 46.601 100.703 102.002 1.00 31.78 182 CYS E O 1
ATOM 6616 N N . ILE E 1 138 ? 44.424 101.259 102.131 1.00 27.89 183 ILE E N 1
ATOM 6617 C CA . ILE E 1 138 ? 44.621 102.641 101.697 1.00 30.45 183 ILE E CA 1
ATOM 6618 C C . ILE E 1 138 ? 44.976 103.554 102.867 1.00 31.09 183 ILE E C 1
ATOM 6619 O O . ILE E 1 138 ? 44.211 103.677 103.818 1.00 32.25 183 ILE E O 1
ATOM 6624 N N . PRO E 1 139 ? 46.140 104.217 102.798 1.00 30.85 184 PRO E N 1
ATOM 6625 C CA . PRO E 1 139 ? 46.589 105.122 103.859 1.00 33.79 184 PRO E CA 1
ATOM 6626 C C . PRO E 1 139 ? 45.600 106.246 104.139 1.00 34.67 184 PRO E C 1
ATOM 6627 O O . PRO E 1 139 ? 44.797 106.608 103.284 1.00 30.54 184 PRO E O 1
ATOM 6631 N N . SER E 1 140 ? 45.660 106.777 105.355 1.00 34.41 185 SER E N 1
ATOM 6632 C CA . SER E 1 140 ? 44.824 107.898 105.767 1.00 38.53 185 SER E CA 1
ATOM 6633 C C . SER E 1 140 ? 43.347 107.784 105.422 1.00 40.81 185 SER E C 1
ATOM 6634 O O . SER E 1 140 ? 42.741 108.749 104.957 1.00 43.56 185 SER E O 1
ATOM 6637 N N . SER E 1 141 ? 42.759 106.617 105.653 1.00 31.68 186 SER E N 1
ATOM 6638 C CA . SER E 1 141 ? 41.340 106.443 105.367 1.00 39.81 186 SER E CA 1
ATOM 6639 C C . SER E 1 141 ? 40.747 105.227 106.067 1.00 37.55 186 SER E C 1
ATOM 6640 O O . SER E 1 141 ? 41.470 104.420 106.654 1.00 32.11 186 SER E O 1
ATOM 6643 N N . LYS E 1 142 ? 39.424 105.107 106.000 1.00 37.16 187 LYS E N 1
ATOM 6644 C CA . LYS E 1 142 ? 38.727 103.989 106.620 1.00 35.26 187 LYS E CA 1
ATOM 6645 C C . LYS E 1 142 ? 38.690 102.818 105.643 1.00 38.81 187 LYS E C 1
ATOM 6646 O O . LYS E 1 142 ? 38.262 102.961 104.497 1.00 40.07 187 LYS E O 1
ATOM 6652 N N . ASN E 1 143 ? 39.145 101.661 106.104 1.00 32.10 188 ASN E N 1
ATOM 6653 C CA . ASN E 1 143 ? 39.181 100.463 105.277 1.00 30.72 188 ASN E CA 1
ATOM 6654 C C . ASN E 1 143 ? 38.169 99.437 105.767 1.00 33.32 188 ASN E C 1
ATOM 6655 O O . ASN E 1 143 ? 37.701 99.507 106.904 1.00 31.66 188 ASN E O 1
ATOM 6660 N N . THR E 1 144 ? 37.828 98.489 104.901 1.00 35.24 189 THR E N 1
ATOM 6661 C CA . THR E 1 144 ? 36.864 97.448 105.242 1.00 33.20 189 THR E CA 1
ATOM 6662 C C . THR E 1 144 ? 37.383 96.083 104.809 1.00 33.69 189 THR E C 1
ATOM 6663 O O . THR E 1 144 ? 38.154 95.974 103.854 1.00 27.44 189 THR E O 1
ATOM 6667 N N . CYS E 1 145 ? 36.958 95.044 105.514 1.00 31.30 190 CYS E N 1
ATOM 6668 C CA . CYS E 1 145 ? 37.366 93.690 105.180 1.00 32.14 190 CYS E CA 1
ATOM 6669 C C . CYS E 1 145 ? 36.329 92.721 105.731 1.00 29.77 190 CYS E C 1
ATOM 6670 O O . CYS E 1 145 ? 35.658 93.015 106.721 1.00 28.06 190 CYS E O 1
ATOM 6673 N N . GLU E 1 146 ? 36.165 91.589 105.060 1.00 27.56 191 GLU E N 1
ATOM 6674 C CA . GLU E 1 146 ? 35.246 90.572 105.541 1.00 36.02 191 GLU E CA 1
ATOM 6675 C C . GLU E 1 146 ? 36.034 89.278 105.684 1.00 37.21 191 GLU E C 1
ATOM 6676 O O . GLU E 1 146 ? 36.686 88.824 104.742 1.00 36.16 191 GLU E O 1
ATOM 6682 N N . HIS E 1 147 ? 35.976 88.697 106.874 1.00 29.54 192 HIS E N 1
ATOM 6683 C CA . HIS E 1 147 ? 36.665 87.446 107.156 1.00 32.33 192 HIS E CA 1
ATOM 6684 C C . HIS E 1 147 ? 35.626 86.336 107.257 1.00 30.79 192 HIS E C 1
ATOM 6685 O O . HIS E 1 147 ? 34.557 86.530 107.832 1.00 30.82 192 HIS E O 1
ATOM 6692 N N . ILE E 1 148 ? 35.937 85.181 106.684 1.00 26.98 193 ILE E N 1
ATOM 6693 C CA . ILE E 1 148 ? 35.038 84.041 106.759 1.00 27.95 193 ILE E CA 1
ATOM 6694 C C . ILE E 1 148 ? 35.664 83.001 107.684 1.00 26.35 193 ILE E C 1
ATOM 6695 O O . ILE E 1 148 ? 36.746 82.482 107.405 1.00 24.33 193 ILE E O 1
ATOM 6700 N N . TYR E 1 149 ? 34.986 82.722 108.792 1.00 19.75 194 TYR E N 1
ATOM 6701 C CA . TYR E 1 149 ? 35.448 81.746 109.767 1.00 21.57 194 TYR E CA 1
ATOM 6702 C C . TYR E 1 149 ? 34.713 80.422 109.609 1.00 24.67 194 TYR E C 1
ATOM 6703 O O . TYR E 1 149 ? 33.498 80.359 109.779 1.00 30.11 194 TYR E O 1
ATOM 6712 N N . ASP E 1 150 ? 35.444 79.371 109.274 1.00 24.25 195 ASP E N 1
ATOM 6713 C CA . ASP E 1 150 ? 34.836 78.051 109.189 1.00 27.52 195 ASP E CA 1
ATOM 6714 C C . ASP E 1 150 ? 35.155 77.401 110.534 1.00 32.34 195 ASP E C 1
ATOM 6715 O O . ASP E 1 150 ? 36.321 77.156 110.857 1.00 25.56 195 ASP E O 1
ATOM 6720 N N . PHE E 1 151 ? 34.118 77.153 111.328 1.00 30.20 196 PHE E N 1
ATOM 6721 C CA . PHE E 1 151 ? 34.288 76.575 112.652 1.00 36.62 196 PHE E CA 1
ATOM 6722 C C . PHE E 1 151 ? 34.474 75.076 112.622 1.00 45.14 196 PHE E C 1
ATOM 6723 O O . PHE E 1 151 ? 33.920 74.383 111.769 1.00 42.50 196 PHE E O 1
ATOM 6731 N N . PRO E 1 152 ? 35.267 74.553 113.562 1.00 54.15 197 PRO E N 1
ATOM 6732 C CA . PRO E 1 152 ? 35.496 73.114 113.613 1.00 53.62 197 PRO E CA 1
ATOM 6733 C C . PRO E 1 152 ? 34.324 72.468 114.345 1.00 42.25 197 PRO E C 1
ATOM 6734 O O . PRO E 1 152 ? 33.884 72.959 115.386 1.00 40.17 197 PRO E O 1
ATOM 6738 N N . PRO E 1 153 ? 33.772 71.381 113.790 1.00 47.29 198 PRO E N 1
ATOM 6739 C CA . PRO E 1 153 ? 32.654 70.741 114.492 1.00 42.70 198 PRO E CA 1
ATOM 6740 C C . PRO E 1 153 ? 33.191 70.281 115.852 1.00 36.65 198 PRO E C 1
ATOM 6741 O O . PRO E 1 153 ? 34.136 69.502 115.917 1.00 40.98 198 PRO E O 1
ATOM 6745 N N . LEU E 1 154 ? 32.600 70.783 116.931 1.00 27.98 199 LEU E N 1
ATOM 6746 C CA . LEU E 1 154 ? 33.060 70.446 118.277 1.00 30.94 199 LEU E CA 1
ATOM 6747 C C . LEU E 1 154 ? 32.348 69.243 118.885 1.00 30.94 199 LEU E C 1
ATOM 6748 O O . LEU E 1 154 ? 31.169 69.013 118.625 1.00 29.64 199 LEU E O 1
ATOM 6753 N N . SER E 1 155 ? 33.076 68.482 119.698 1.00 27.27 200 SER E N 1
ATOM 6754 C CA . SER E 1 155 ? 32.520 67.306 120.357 1.00 30.77 200 SER E CA 1
ATOM 6755 C C . SER E 1 155 ? 31.499 67.750 121.394 1.00 33.19 200 SER E C 1
ATOM 6756 O O . SER E 1 155 ? 31.555 68.882 121.890 1.00 24.11 200 SER E O 1
ATOM 6759 N N . GLU E 1 156 ? 30.572 66.859 121.728 1.00 31.44 201 GLU E N 1
ATOM 6760 C CA . GLU E 1 156 ? 29.547 67.181 122.711 1.00 37.03 201 GLU E CA 1
ATOM 6761 C C . GLU E 1 156 ? 30.150 67.405 124.094 1.00 32.93 201 GLU E C 1
ATOM 6762 O O . GLU E 1 156 ? 29.688 68.259 124.848 1.00 31.11 201 GLU E O 1
ATOM 6768 N N . GLU E 1 157 ? 31.187 66.642 124.423 1.00 32.10 202 GLU E N 1
ATOM 6769 C CA . GLU E 1 157 ? 31.840 66.777 125.719 1.00 40.29 202 GLU E CA 1
ATOM 6770 C C . GLU E 1 157 ? 32.474 68.159 125.869 1.00 31.68 202 GLU E C 1
ATOM 6771 O O . GLU E 1 157 ? 32.395 68.781 126.928 1.00 29.93 202 GLU E O 1
ATOM 6777 N N . LEU E 1 158 ? 33.103 68.633 124.800 1.00 25.98 203 LEU E N 1
ATOM 6778 C CA . LEU E 1 158 ? 33.756 69.935 124.812 1.00 24.98 203 LEU E CA 1
ATOM 6779 C C . LEU E 1 158 ? 32.736 71.066 124.889 1.00 26.29 203 LEU E C 1
ATOM 6780 O O . LEU E 1 158 ? 32.922 72.020 125.639 1.00 28.50 203 LEU E O 1
ATOM 6785 N N . ILE E 1 159 ? 31.662 70.962 124.112 1.00 26.44 204 ILE E N 1
ATOM 6786 C CA . ILE E 1 159 ? 30.631 71.994 124.134 1.00 24.31 204 ILE E CA 1
ATOM 6787 C C . ILE E 1 159 ? 30.097 72.157 125.560 1.00 27.21 204 ILE E C 1
ATOM 6788 O O . ILE E 1 159 ? 29.949 73.278 126.048 1.00 24.15 204 ILE E O 1
ATOM 6793 N N . SER E 1 160 ? 29.847 71.035 126.235 1.00 29.29 205 SER E N 1
ATOM 6794 C CA . SER E 1 160 ? 29.344 71.058 127.609 1.00 36.98 205 SER E CA 1
ATOM 6795 C C . SER E 1 160 ? 30.302 71.767 128.557 1.00 32.23 205 SER E C 1
ATOM 6796 O O . SER E 1 160 ? 29.882 72.566 129.389 1.00 29.77 205 SER E O 1
ATOM 6799 N N . GLU E 1 161 ? 31.589 71.457 128.439 1.00 28.71 206 GLU E N 1
ATOM 6800 C CA . GLU E 1 161 ? 32.596 72.070 129.295 1.00 30.37 206 GLU E CA 1
ATOM 6801 C C . GLU E 1 161 ? 32.722 73.564 129.038 1.00 24.77 206 GLU E C 1
ATOM 6802 O O . GLU E 1 161 ? 32.813 74.355 129.974 1.00 24.06 206 GLU E O 1
ATOM 6816 N N . ILE E 1 163 ? 30.475 75.578 127.970 1.00 29.25 208 ILE E N 1
ATOM 6817 C CA . ILE E 1 163 ? 29.295 76.255 128.496 1.00 32.21 208 ILE E CA 1
ATOM 6818 C C . ILE E 1 163 ? 29.381 76.362 130.021 1.00 30.62 208 ILE E C 1
ATOM 6819 O O . ILE E 1 163 ? 29.028 77.387 130.599 1.00 32.93 208 ILE E O 1
ATOM 6824 N N . ARG E 1 164 ? 29.879 75.308 130.661 1.00 27.90 209 ARG E N 1
ATOM 6825 C CA . ARG E 1 164 ? 29.997 75.279 132.116 1.00 34.51 209 ARG E CA 1
ATOM 6826 C C . ARG E 1 164 ? 31.191 76.052 132.658 1.00 34.75 209 ARG E C 1
ATOM 6827 O O . ARG E 1 164 ? 31.284 76.277 133.859 1.00 34.93 209 ARG E O 1
ATOM 6835 N N . HIS E 1 165 ? 32.107 76.457 131.784 1.00 31.90 210 HIS E N 1
ATOM 6836 C CA . HIS E 1 165 ? 33.296 77.174 132.234 1.00 31.12 210 HIS E CA 1
ATOM 6837 C C . HIS E 1 165 ? 33.538 78.484 131.500 1.00 31.37 210 HIS E C 1
ATOM 6838 O O . HIS E 1 165 ? 34.449 78.585 130.672 1.00 27.29 210 HIS E O 1
ATOM 6845 N N . PRO E 1 166 ? 32.733 79.513 131.805 1.00 29.15 211 PRO E N 1
ATOM 6846 C CA . PRO E 1 166 ? 32.896 80.812 131.147 1.00 28.78 211 PRO E CA 1
ATOM 6847 C C . PRO E 1 166 ? 34.283 81.424 131.346 1.00 23.61 211 PRO E C 1
ATOM 6848 O O . PRO E 1 166 ? 34.885 81.296 132.406 1.00 24.13 211 PRO E O 1
ATOM 6852 N N . TYR E 1 167 ? 34.781 82.071 130.298 1.00 22.53 212 TYR E N 1
ATOM 6853 C CA . TYR E 1 167 ? 36.079 82.741 130.312 1.00 26.46 212 TYR E CA 1
ATOM 6854 C C . TYR E 1 167 ? 37.307 81.841 130.243 1.00 22.40 212 TYR E C 1
ATOM 6855 O O . TYR E 1 167 ? 38.436 82.338 130.224 1.00 24.88 212 TYR E O 1
ATOM 6864 N N . GLU E 1 168 ? 37.106 80.525 130.217 1.00 21.27 213 GLU E N 1
ATOM 6865 C CA . GLU E 1 168 ? 38.242 79.617 130.085 1.00 21.11 213 GLU E CA 1
ATOM 6866 C C . GLU E 1 168 ? 38.511 79.358 128.594 1.00 24.50 213 GLU E C 1
ATOM 6867 O O . GLU E 1 168 ? 39.497 78.713 128.225 1.00 23.57 213 GLU E O 1
ATOM 6873 N N . THR E 1 169 ? 37.605 79.852 127.750 1.00 20.19 214 THR E N 1
ATOM 6874 C CA . THR E 1 169 ? 37.791 79.791 126.304 1.00 18.45 214 THR E CA 1
ATOM 6875 C C . THR E 1 169 ? 38.344 81.192 126.018 1.00 19.36 214 THR E C 1
ATOM 6876 O O . THR E 1 169 ? 37.712 82.201 126.355 1.00 22.87 214 THR E O 1
ATOM 6880 N N . GLN E 1 170 ? 39.528 81.250 125.418 1.00 21.23 215 GLN E N 1
ATOM 6881 C CA . GLN E 1 170 ? 40.175 82.524 125.144 1.00 20.81 215 GLN E CA 1
ATOM 6882 C C . GLN E 1 170 ? 40.826 82.559 123.764 1.00 18.72 215 GLN E C 1
ATOM 6883 O O . GLN E 1 170 ? 41.074 81.518 123.152 1.00 16.92 215 GLN E O 1
ATOM 6889 N N . SER E 1 1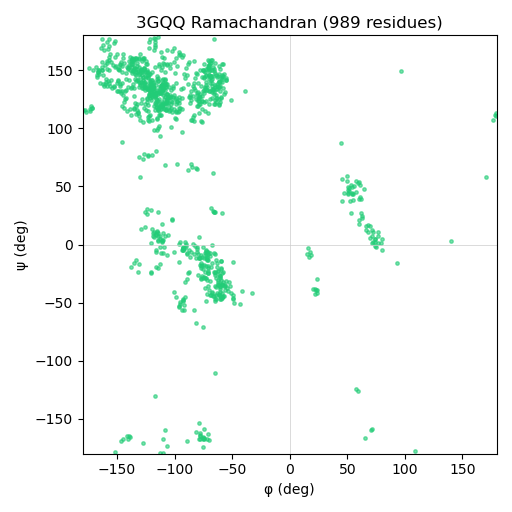71 ? 41.103 83.758 123.269 1.00 17.99 216 SER E N 1
ATOM 6890 C CA . SER E 1 171 ? 41.736 83.863 121.968 1.00 18.38 216 SER E CA 1
ATOM 6891 C C . SER E 1 171 ? 42.782 84.968 121.919 1.00 19.22 216 SER E C 1
ATOM 6892 O O . SER E 1 171 ? 42.720 85.941 122.670 1.00 20.52 216 SER E O 1
ATOM 6895 N N . ASP E 1 172 ? 43.765 84.771 121.048 1.00 17.28 217 ASP E N 1
ATOM 6896 C CA . ASP E 1 172 ? 44.836 85.729 120.811 1.00 12.90 217 ASP E CA 1
ATOM 6897 C C . ASP E 1 172 ? 44.700 86.140 119.347 1.00 18.42 217 ASP E C 1
ATOM 6898 O O . ASP E 1 172 ? 44.608 85.282 118.469 1.00 18.05 217 ASP E O 1
ATOM 6903 N N . SER E 1 173 ? 44.668 87.443 119.083 1.00 19.51 218 SER E N 1
ATOM 6904 C CA . SER E 1 173 ? 44.591 87.928 117.709 1.00 19.89 218 SER E CA 1
ATOM 6905 C C . SER E 1 173 ? 45.890 88.676 117.443 1.00 19.25 218 SER E C 1
ATOM 6906 O O . SER E 1 173 ? 46.110 89.771 117.976 1.00 21.32 218 SER E O 1
ATOM 6909 N N . PHE E 1 174 ? 46.756 88.073 116.635 1.00 20.98 219 PHE E N 1
ATOM 6910 C CA . PHE E 1 174 ? 48.047 88.668 116.305 1.00 16.98 219 PHE E CA 1
ATOM 6911 C C . PHE E 1 174 ? 47.962 89.365 114.947 1.00 21.33 219 PHE E C 1
ATOM 6912 O O . PHE E 1 174 ? 47.561 88.756 113.957 1.00 20.32 219 PHE E O 1
ATOM 6920 N N . TYR E 1 175 ? 48.330 90.641 114.901 1.00 18.82 220 TYR E N 1
ATOM 6921 C CA . TYR E 1 175 ? 48.288 91.382 113.646 1.00 22.17 220 TYR E CA 1
ATOM 6922 C C . TYR E 1 175 ? 49.696 91.692 113.170 1.00 23.96 220 TYR E C 1
ATOM 6923 O O . TYR E 1 175 ? 50.520 92.212 113.927 1.00 26.50 220 TYR E O 1
ATOM 6932 N N . PHE E 1 176 ? 49.958 91.380 111.906 1.00 21.16 221 PHE E N 1
ATOM 6933 C CA . PHE E 1 176 ? 51.276 91.598 111.321 1.00 24.67 221 PHE E CA 1
ATOM 6934 C C . PHE E 1 176 ? 51.232 92.514 110.101 1.00 26.41 221 PHE E C 1
ATOM 6935 O O . PHE E 1 176 ? 50.256 92.524 109.355 1.00 22.01 221 PHE E O 1
ATOM 6943 N N . VAL E 1 177 ? 52.297 93.290 109.925 1.00 31.44 222 VAL E N 1
ATOM 6944 C CA . VAL E 1 177 ? 52.460 94.171 108.774 1.00 28.33 222 VAL E CA 1
ATOM 6945 C C . VAL E 1 177 ? 53.883 93.903 108.298 1.00 30.51 222 VAL E C 1
ATOM 6946 O O . VAL E 1 177 ? 54.844 94.153 109.023 1.00 31.03 222 VAL E O 1
ATOM 6950 N N . ASP E 1 178 ? 54.007 93.366 107.087 1.00 36.65 223 ASP E N 1
ATOM 6951 C CA . ASP E 1 178 ? 55.307 93.033 106.518 1.00 42.09 223 ASP E CA 1
ATOM 6952 C C . ASP E 1 178 ? 56.046 92.007 107.370 1.00 38.19 223 ASP E C 1
ATOM 6953 O O . ASP E 1 178 ? 57.253 92.117 107.570 1.00 38.71 223 ASP E O 1
ATOM 6958 N N . ASP E 1 179 ? 55.314 91.013 107.867 1.00 34.12 224 ASP E N 1
ATOM 6959 C CA . ASP E 1 179 ? 55.890 89.956 108.700 1.00 36.58 224 ASP E CA 1
ATOM 6960 C C . ASP E 1 179 ? 56.298 90.404 110.099 1.00 31.41 224 ASP E C 1
ATOM 6961 O O . ASP E 1 179 ? 56.996 89.677 110.804 1.00 35.33 224 ASP E O 1
ATOM 6966 N N . ARG E 1 180 ? 55.863 91.591 110.504 1.00 30.77 225 ARG E N 1
ATOM 6967 C CA . ARG E 1 180 ? 56.191 92.113 111.828 1.00 36.47 225 ARG E CA 1
ATOM 6968 C C . ARG E 1 180 ? 54.955 92.312 112.695 1.00 28.05 225 ARG E C 1
ATOM 6969 O O . ARG E 1 180 ? 53.999 92.968 112.284 1.00 27.47 225 ARG E O 1
ATOM 6977 N N . LEU E 1 181 ? 54.974 91.749 113.898 1.00 30.28 226 LEU E N 1
ATOM 6978 C CA . LEU E 1 181 ? 53.847 91.902 114.815 1.00 28.69 226 LEU E CA 1
ATOM 6979 C C . LEU E 1 181 ? 53.706 93.377 115.175 1.00 25.74 226 LEU E C 1
ATOM 6980 O O . LEU E 1 181 ? 54.665 94.002 115.632 1.00 29.02 226 LEU E O 1
ATOM 6985 N N . VAL E 1 182 ? 52.513 93.933 114.985 1.00 23.33 227 VAL E N 1
ATOM 6986 C CA . VAL E 1 182 ? 52.288 95.339 115.309 1.00 24.73 227 VAL E CA 1
ATOM 6987 C C . VAL E 1 182 ? 51.108 95.556 116.257 1.00 24.02 227 VAL E C 1
ATOM 6988 O O . VAL E 1 182 ? 50.926 96.649 116.794 1.00 27.56 227 VAL E O 1
ATOM 7000 N N . HIS E 1 184 ? 48.342 93.158 119.140 1.00 22.28 229 HIS E N 1
ATOM 7001 C CA . HIS E 1 184 ? 47.966 91.904 119.785 1.00 20.63 229 HIS E CA 1
ATOM 7002 C C . HIS E 1 184 ? 46.779 92.178 120.698 1.00 29.30 229 HIS E C 1
ATOM 7003 O O . HIS E 1 184 ? 46.901 92.879 121.705 1.00 29.40 229 HIS E O 1
ATOM 7010 N N . ASN E 1 185 ? 45.622 91.650 120.319 1.00 20.87 230 ASN E N 1
ATOM 7011 C CA . ASN E 1 185 ? 44.418 91.805 121.114 1.00 26.98 230 ASN E CA 1
ATOM 7012 C C . ASN E 1 185 ? 44.076 90.450 121.716 1.00 24.27 230 ASN E C 1
ATOM 7013 O O . ASN E 1 185 ? 44.486 89.411 121.199 1.00 21.55 230 ASN E O 1
ATOM 7018 N N . LYS E 1 186 ? 43.336 90.474 122.818 1.00 22.35 231 LYS E N 1
ATOM 7019 C CA . LYS E 1 186 ? 42.925 89.258 123.498 1.00 19.31 231 LYS E CA 1
ATOM 7020 C C . LYS E 1 186 ? 41.442 89.324 123.770 1.00 22.20 231 LYS E C 1
ATOM 7021 O O . LYS E 1 186 ? 40.850 90.403 123.792 1.00 22.64 231 LYS E O 1
ATOM 7027 N N . ALA E 1 187 ? 40.846 88.162 123.990 1.00 21.52 232 ALA E N 1
ATOM 7028 C CA . ALA E 1 187 ? 39.432 88.093 124.287 1.00 20.64 232 ALA E CA 1
ATOM 7029 C C . ALA E 1 187 ? 39.143 86.784 124.990 1.00 21.24 232 ALA E C 1
ATOM 7030 O O . ALA E 1 187 ? 39.890 85.818 124.840 1.00 22.01 232 ALA E O 1
ATOM 7032 N N . ASP E 1 188 ? 38.115 86.768 125.830 1.00 20.70 233 ASP E N 1
ATOM 7033 C CA . ASP E 1 188 ? 37.708 85.503 126.420 1.00 24.34 233 ASP E CA 1
ATOM 7034 C C . ASP E 1 188 ? 36.197 85.425 126.272 1.00 27.27 233 ASP E C 1
ATOM 7035 O O . ASP E 1 188 ? 35.525 86.449 126.121 1.00 28.09 233 ASP E O 1
ATOM 7040 N N . TYR E 1 189 ? 35.670 84.208 126.286 1.00 22.56 234 TYR E N 1
ATOM 7041 C CA . TYR E 1 189 ? 34.264 84.009 126.021 1.00 23.73 234 TYR E CA 1
ATOM 7042 C C . TYR E 1 189 ? 33.455 83.263 127.064 1.00 24.93 234 TYR E C 1
ATOM 7043 O O . TYR E 1 189 ? 33.981 82.469 127.843 1.00 25.85 234 TYR E O 1
ATOM 7052 N N . SER E 1 190 ? 32.157 83.545 127.057 1.00 23.41 235 SER E N 1
ATOM 7053 C CA . SER E 1 190 ? 31.202 82.892 127.939 1.00 25.72 235 SER E CA 1
ATOM 7054 C C . SER E 1 190 ? 30.076 82.423 127.028 1.00 26.24 235 SER E C 1
ATOM 7055 O O . SER E 1 190 ? 29.673 83.140 126.109 1.00 29.93 235 SER E O 1
ATOM 7058 N N . TYR E 1 191 ? 29.569 81.222 127.278 1.00 29.83 236 TYR E N 1
ATOM 7059 C CA . TYR E 1 191 ? 28.501 80.667 126.463 1.00 30.45 236 TYR E CA 1
ATOM 7060 C C . TYR E 1 191 ? 27.341 80.161 127.313 1.00 43.11 236 TYR E C 1
ATOM 7061 O O . TYR E 1 191 ? 26.473 79.447 126.815 1.00 43.70 236 TYR E O 1
ATOM 7070 N N . SER E 1 192 ? 27.327 80.521 128.593 1.00 52.53 237 SER E N 1
ATOM 7071 C CA . SER E 1 192 ? 26.264 80.074 129.487 1.00 63.51 237 SER E CA 1
ATOM 7072 C C . SER E 1 192 ? 24.925 80.693 129.113 1.00 77.30 237 SER E C 1
ATOM 7073 O O . SER E 1 192 ? 23.897 80.408 129.730 1.00 83.13 237 SER E O 1
ATOM 7076 N N . GLY E 1 193 ? 24.945 81.520 128.073 1.00 84.22 238 GLY E N 1
ATOM 7077 C CA . GLY E 1 193 ? 23.736 82.178 127.626 1.00 91.61 238 GLY E CA 1
ATOM 7078 C C . GLY E 1 193 ? 23.667 83.571 128.217 1.00 99.26 238 GLY E C 1
ATOM 7079 O O . GLY E 1 193 ? 24.197 83.821 129.301 1.00 101.70 238 GLY E O 1
ATOM 7080 N N . THR E 1 194 ? 23.042 84.487 127.487 1.00 104.58 239 THR E N 1
ATOM 7081 C CA . THR E 1 194 ? 22.873 85.855 127.955 1.00 107.10 239 THR E CA 1
ATOM 7082 C C . THR E 1 194 ? 21.571 85.969 128.760 1.00 108.69 239 THR E C 1
ATOM 7083 O O . THR E 1 194 ? 21.476 86.778 129.683 1.00 110.47 239 THR E O 1
ATOM 7087 N N . PRO E 1 195 ? 20.559 85.138 128.434 1.00 106.80 240 PRO E N 1
ATOM 7088 C CA . PRO E 1 195 ? 20.558 84.109 127.386 1.00 102.99 240 PRO E CA 1
ATOM 7089 C C . PRO E 1 195 ? 19.907 84.565 126.080 1.00 98.48 240 PRO E C 1
ATOM 7090 O O . PRO E 1 195 ? 19.286 83.730 125.394 1.00 94.52 240 PRO E O 1
ATOM 7095 N N . PRO F 1 14 ? 33.681 118.904 53.237 1.00 55.58 59 PRO F N 1
ATOM 7096 C CA . PRO F 1 14 ? 33.584 117.827 52.228 1.00 54.20 59 PRO F CA 1
ATOM 7097 C C . PRO F 1 14 ? 34.993 117.364 51.860 1.00 49.29 59 PRO F C 1
ATOM 7098 O O . PRO F 1 14 ? 35.787 118.132 51.327 1.00 50.25 59 PRO F O 1
ATOM 7102 N N . ILE F 1 15 ? 35.281 116.095 52.128 1.00 46.64 60 ILE F N 1
ATOM 7103 C CA . ILE F 1 15 ? 36.602 115.522 51.905 1.00 44.63 60 ILE F CA 1
ATOM 7104 C C . ILE F 1 15 ? 36.888 114.995 50.502 1.00 38.00 60 ILE F C 1
ATOM 7105 O O . ILE F 1 15 ? 36.091 114.257 49.932 1.00 39.12 60 ILE F O 1
ATOM 7110 N N . GLY F 1 16 ? 38.045 115.377 49.967 1.00 34.35 61 GLY F N 1
ATOM 7111 C CA . GLY F 1 16 ? 38.466 114.922 48.651 1.00 35.22 61 GLY F CA 1
ATOM 7112 C C . GLY F 1 16 ? 39.748 114.100 48.739 1.00 32.03 61 GLY F C 1
ATOM 7113 O O . GLY F 1 16 ? 40.376 114.053 49.794 1.00 31.11 61 GLY F O 1
ATOM 7114 N N . PRO F 1 17 ? 40.160 113.431 47.648 1.00 29.87 62 PRO F N 1
ATOM 7115 C CA . PRO F 1 17 ? 41.379 112.617 47.640 1.00 30.95 62 PRO F CA 1
ATOM 7116 C C . PRO F 1 17 ? 42.632 113.397 48.039 1.00 32.33 62 PRO F C 1
ATOM 7117 O O . PRO F 1 17 ? 43.498 112.878 48.742 1.00 24.34 62 PRO F O 1
ATOM 7121 N N . GLU F 1 18 ? 42.728 114.641 47.584 1.00 27.66 63 GLU F N 1
ATOM 7122 C CA . GLU F 1 18 ? 43.886 115.465 47.898 1.00 35.36 63 GLU F CA 1
ATOM 7123 C C . GLU F 1 18 ? 44.043 115.668 49.400 1.00 30.92 63 GLU F C 1
ATOM 7124 O O . GLU F 1 18 ? 45.157 115.840 49.897 1.00 34.55 63 GLU F O 1
ATOM 7130 N N . ASP F 1 19 ? 42.929 115.630 50.123 1.00 32.27 64 ASP F N 1
ATOM 7131 C CA . ASP F 1 19 ? 42.958 115.838 51.565 1.00 35.33 64 ASP F CA 1
ATOM 7132 C C . ASP F 1 19 ? 43.536 114.674 52.365 1.00 31.42 64 ASP F C 1
ATOM 7133 O O . ASP F 1 19 ? 43.918 114.855 53.516 1.00 24.83 64 ASP F O 1
ATOM 7138 N N . VAL F 1 20 ? 43.601 113.489 51.762 1.00 24.26 65 VAL F N 1
ATOM 7139 C CA . VAL F 1 20 ? 44.124 112.316 52.459 1.00 24.13 65 VAL F CA 1
ATOM 7140 C C . VAL F 1 20 ? 45.420 111.766 51.866 1.00 25.72 65 VAL F C 1
ATOM 7141 O O . VAL F 1 20 ? 46.165 111.050 52.539 1.00 22.43 65 VAL F O 1
ATOM 7145 N N . LEU F 1 21 ? 45.692 112.105 50.612 1.00 22.51 66 LEU F N 1
ATOM 7146 C CA . LEU F 1 21 ? 46.884 111.601 49.937 1.00 20.00 66 LEU F CA 1
ATOM 7147 C C . LEU F 1 21 ? 48.212 112.035 50.556 1.00 20.71 66 LEU F C 1
ATOM 7148 O O . LEU F 1 21 ? 49.253 111.443 50.270 1.00 22.22 66 LEU F O 1
ATOM 7153 N N . GLY F 1 22 ? 48.177 113.053 51.409 1.00 22.35 67 GLY F N 1
ATOM 7154 C CA . GLY F 1 22 ? 49.400 113.523 52.041 1.00 22.87 67 GLY F CA 1
ATOM 7155 C C . GLY F 1 22 ? 49.440 113.343 53.551 1.00 28.32 67 GLY F C 1
ATOM 7156 O O . GLY F 1 22 ? 50.328 113.875 54.215 1.00 28.16 67 GLY F O 1
ATOM 7157 N N . LEU F 1 23 ? 48.493 112.589 54.105 1.00 24.26 68 LEU F N 1
ATOM 7158 C CA . LEU F 1 23 ? 48.455 112.382 55.553 1.00 20.36 68 LEU F CA 1
ATOM 7159 C C . LEU F 1 23 ? 49.662 111.605 56.066 1.00 23.12 68 LEU F C 1
ATOM 7160 O O . LEU F 1 23 ? 50.051 110.589 55.491 1.00 21.85 68 LEU F O 1
ATOM 7165 N N . GLN F 1 24 ? 50.233 112.069 57.174 1.00 22.77 69 GLN F N 1
ATOM 7166 C CA . GLN F 1 24 ? 51.406 111.424 57.741 1.00 20.77 69 GLN F CA 1
ATOM 7167 C C . GLN F 1 24 ? 51.122 110.733 59.074 1.00 21.17 69 GLN F C 1
ATOM 7168 O O . GLN F 1 24 ? 52.033 110.186 59.699 1.00 21.02 69 GLN F O 1
ATOM 7174 N N . ARG F 1 25 ? 49.861 110.763 59.497 1.00 22.45 70 ARG F N 1
ATOM 7175 C CA . ARG F 1 25 ? 49.433 110.142 60.750 1.00 26.38 70 ARG F CA 1
ATOM 7176 C C . ARG F 1 25 ? 48.078 109.485 60.547 1.00 21.51 70 ARG F C 1
ATOM 7177 O O . ARG F 1 25 ? 47.290 109.938 59.715 1.00 24.96 70 ARG F O 1
ATOM 7185 N N . ILE F 1 26 ? 47.815 108.426 61.309 1.00 19.65 71 ILE F N 1
ATOM 7186 C CA . ILE F 1 26 ? 46.528 107.745 61.264 1.00 23.76 71 ILE F CA 1
ATOM 7187 C C . ILE F 1 26 ? 45.517 108.774 61.797 1.00 26.96 71 ILE F C 1
ATOM 7188 O O . ILE F 1 26 ? 45.871 109.618 62.624 1.00 23.33 71 ILE F O 1
ATOM 7193 N N . THR F 1 27 ? 44.272 108.729 61.323 1.00 25.04 72 THR F N 1
ATOM 7194 C CA . THR F 1 27 ? 43.270 109.686 61.798 1.00 29.08 72 THR F CA 1
ATOM 7195 C C . THR F 1 27 ? 42.795 109.324 63.211 1.00 29.04 72 THR F C 1
ATOM 7196 O O . THR F 1 27 ? 42.786 108.151 63.588 1.00 29.43 72 THR F O 1
ATOM 7200 N N . GLY F 1 28 ? 42.406 110.336 63.982 1.00 33.44 73 GLY F N 1
ATOM 7201 C CA . GLY F 1 28 ? 41.952 110.112 65.347 1.00 33.64 73 GLY F CA 1
ATOM 7202 C C . GLY F 1 28 ? 40.546 109.556 65.425 1.00 35.51 73 GLY F C 1
ATOM 7203 O O . GLY F 1 28 ? 40.177 108.882 66.388 1.00 35.73 73 GLY F O 1
ATOM 7204 N N . ASP F 1 29 ? 39.746 109.852 64.410 1.00 33.12 74 ASP F N 1
ATOM 7205 C CA . ASP F 1 29 ? 38.382 109.353 64.360 1.00 41.69 74 ASP F CA 1
ATOM 7206 C C . ASP F 1 29 ? 37.980 109.220 62.895 1.00 34.84 74 ASP F C 1
ATOM 7207 O O . ASP F 1 29 ? 38.780 109.493 61.996 1.00 33.39 74 ASP F O 1
ATOM 7212 N N . TYR F 1 30 ? 36.746 108.798 62.660 1.00 34.53 75 TYR F N 1
ATOM 7213 C CA . TYR F 1 30 ? 36.245 108.632 61.302 1.00 35.15 75 TYR F CA 1
ATOM 7214 C C . TYR F 1 30 ? 35.994 109.979 60.635 1.00 38.14 75 TYR F C 1
ATOM 7215 O O . TYR F 1 30 ? 35.468 110.902 61.252 1.00 43.85 75 TYR F O 1
ATOM 7224 N N . LEU F 1 31 ? 36.387 110.084 59.369 1.00 37.29 76 LEU F N 1
ATOM 7225 C CA . LEU F 1 31 ? 36.228 111.320 58.613 1.00 36.33 76 LEU F CA 1
ATOM 7226 C C . LEU F 1 31 ? 34.833 111.510 58.028 1.00 33.81 76 LEU F C 1
ATOM 7227 O O . LEU F 1 31 ? 34.561 112.520 57.386 1.00 37.54 76 LEU F O 1
ATOM 7232 N N . CYS F 1 32 ? 33.952 110.543 58.245 1.00 34.05 77 CYS F N 1
ATOM 7233 C CA . CYS F 1 32 ? 32.588 110.648 57.738 1.00 39.36 77 CYS F CA 1
ATOM 7234 C C . CYS F 1 32 ? 31.661 109.665 58.440 1.00 41.64 77 CYS F C 1
ATOM 7235 O O . CYS F 1 32 ? 32.095 108.616 58.913 1.00 37.93 77 CYS F O 1
ATOM 7238 N N . SER F 1 33 ? 30.382 110.016 58.509 1.00 42.39 78 SER F N 1
ATOM 7239 C CA . SER F 1 33 ? 29.385 109.163 59.146 1.00 44.18 78 SER F CA 1
ATOM 7240 C C . SER F 1 33 ? 28.927 108.103 58.154 1.00 43.46 78 SER F C 1
ATOM 7241 O O . SER F 1 33 ? 29.055 108.280 56.942 1.00 43.95 78 SER F O 1
ATOM 7244 N N . PRO F 1 34 ? 28.381 106.987 58.660 1.00 48.18 79 PRO F N 1
ATOM 7245 C CA . PRO F 1 34 ? 27.899 105.891 57.814 1.00 51.39 79 PRO F CA 1
ATOM 7246 C C . PRO F 1 34 ? 26.806 106.343 56.849 1.00 58.04 79 PRO F C 1
ATOM 7247 O O . PRO F 1 34 ? 26.550 105.690 55.837 1.00 54.94 79 PRO F O 1
ATOM 7251 N N . GLU F 1 35 ? 26.168 107.465 57.168 1.00 59.07 80 GLU F N 1
ATOM 7252 C CA . GLU F 1 35 ? 25.089 107.986 56.339 1.00 59.98 80 GLU F CA 1
ATOM 7253 C C . GLU F 1 35 ? 25.580 108.708 55.089 1.00 57.99 80 GLU F C 1
ATOM 7254 O O . GLU F 1 35 ? 24.816 108.911 54.144 1.00 52.04 80 GLU F O 1
ATOM 7260 N N . GLU F 1 36 ? 26.851 109.099 55.082 1.00 56.10 81 GLU F N 1
ATOM 7261 C CA . GLU F 1 36 ? 27.412 109.787 53.925 1.00 52.87 81 GLU F CA 1
ATOM 7262 C C . GLU F 1 36 ? 27.612 108.800 52.778 1.00 48.17 81 GLU F C 1
ATOM 7263 O O . GLU F 1 36 ? 27.988 109.178 51.669 1.00 46.84 81 GLU F O 1
ATOM 7269 N N . ASN F 1 37 ? 27.352 107.529 53.067 1.00 42.42 82 ASN F N 1
ATOM 7270 C CA . ASN F 1 37 ? 27.454 106.462 52.080 1.00 43.35 82 ASN F CA 1
ATOM 7271 C C . ASN F 1 37 ? 26.104 106.426 51.351 1.00 47.87 82 ASN F C 1
ATOM 7272 O O . ASN F 1 37 ? 25.330 105.478 51.497 1.00 47.20 82 ASN F O 1
ATOM 7277 N N . ILE F 1 38 ? 25.842 107.461 50.558 1.00 49.08 83 ILE F N 1
ATOM 7278 C CA . ILE F 1 38 ? 24.576 107.593 49.841 1.00 51.66 83 ILE F CA 1
ATOM 7279 C C . ILE F 1 38 ? 24.393 106.667 48.643 1.00 51.75 83 ILE F C 1
ATOM 7280 O O . ILE F 1 38 ? 23.309 106.608 48.063 1.00 50.91 83 ILE F O 1
ATOM 7285 N N . TYR F 1 39 ? 25.445 105.946 48.271 1.00 48.38 84 TYR F N 1
ATOM 7286 C CA . TYR F 1 39 ? 25.373 105.031 47.138 1.00 43.22 84 TYR F CA 1
ATOM 7287 C C . TYR F 1 39 ? 25.075 103.621 47.615 1.00 43.93 84 TYR F C 1
ATOM 7288 O O . TYR F 1 39 ? 25.003 102.680 46.822 1.00 39.69 84 TYR F O 1
ATOM 7297 N N . LYS F 1 40 ? 24.889 103.491 48.923 1.00 43.53 85 LYS F N 1
ATOM 7298 C CA . LYS F 1 40 ? 24.599 102.205 49.538 1.00 43.23 85 LYS F CA 1
ATOM 7299 C C . LYS F 1 40 ? 25.583 101.123 49.118 1.00 35.94 85 LYS F C 1
ATOM 7300 O O . LYS F 1 40 ? 25.190 99.997 48.818 1.00 37.23 85 LYS F O 1
ATOM 7306 N N . ILE F 1 41 ? 26.867 101.475 49.090 1.00 33.89 86 ILE F N 1
ATOM 7307 C CA . ILE F 1 41 ? 27.908 100.512 48.747 1.00 30.95 86 ILE F CA 1
ATOM 7308 C C . ILE F 1 41 ? 28.076 99.605 49.963 1.00 32.48 86 ILE F C 1
ATOM 7309 O O . ILE F 1 41 ? 28.238 100.081 51.090 1.00 36.28 86 ILE F O 1
ATOM 7314 N N . ASP F 1 42 ? 28.053 98.301 49.727 1.00 33.50 87 ASP F N 1
ATOM 7315 C CA . ASP F 1 42 ? 28.125 97.342 50.813 1.00 42.68 87 ASP F CA 1
ATOM 7316 C C . ASP F 1 42 ? 29.049 96.176 50.477 1.00 40.54 87 ASP F C 1
ATOM 7317 O O . ASP F 1 42 ? 28.746 95.371 49.598 1.00 39.41 87 ASP F O 1
ATOM 7322 N N . PHE F 1 43 ? 30.183 96.092 51.169 1.00 35.23 88 PHE F N 1
ATOM 7323 C CA . PHE F 1 43 ? 31.131 95.009 50.927 1.00 39.08 88 PHE F CA 1
ATOM 7324 C C . PHE F 1 43 ? 30.648 93.736 51.613 1.00 39.51 88 PHE F C 1
ATOM 7325 O O . PHE F 1 43 ? 30.475 93.707 52.829 1.00 42.46 88 PHE F O 1
ATOM 7333 N N . VAL F 1 44 ? 30.439 92.682 50.828 1.00 41.41 89 VAL F N 1
ATOM 7334 C CA . VAL F 1 44 ? 29.937 91.420 51.360 1.00 42.21 89 VAL F CA 1
ATOM 7335 C C . VAL F 1 44 ? 30.974 90.308 51.361 1.00 42.35 89 VAL F C 1
ATOM 7336 O O . VAL F 1 44 ? 30.736 89.229 51.900 1.00 42.85 89 VAL F O 1
ATOM 7340 N N . ARG F 1 45 ? 32.122 90.563 50.750 1.00 36.95 90 ARG F N 1
ATOM 7341 C CA . ARG F 1 45 ? 33.171 89.556 50.713 1.00 41.69 90 ARG F CA 1
ATOM 7342 C C . ARG F 1 45 ? 34.549 90.173 50.553 1.00 42.24 90 ARG F C 1
ATOM 7343 O O . ARG F 1 45 ? 34.761 91.064 49.730 1.00 41.79 90 ARG F O 1
ATOM 7351 N N . PHE F 1 46 ? 35.481 89.683 51.355 1.00 37.59 91 PHE F N 1
ATOM 7352 C CA . PHE F 1 46 ? 36.857 90.151 51.323 1.00 42.58 91 PHE F CA 1
ATOM 7353 C C . PHE F 1 46 ? 37.719 88.925 51.570 1.00 47.11 91 PHE F C 1
ATOM 7354 O O . PHE F 1 46 ? 37.533 88.214 52.556 1.00 49.73 91 PHE F O 1
ATOM 7362 N N . LYS F 1 47 ? 38.652 88.678 50.662 1.00 44.92 92 LYS F N 1
ATOM 7363 C CA . LYS F 1 47 ? 39.523 87.522 50.753 1.00 45.79 92 LYS F CA 1
ATOM 7364 C C . LYS F 1 47 ? 40.913 87.873 50.244 1.00 44.01 92 LYS F C 1
ATOM 7365 O O . LYS F 1 47 ? 41.078 88.252 49.086 1.00 36.44 92 LYS F O 1
ATOM 7371 N N . ILE F 1 48 ? 41.910 87.782 51.119 1.00 41.06 93 ILE F N 1
ATOM 7372 C CA . ILE F 1 48 ? 43.279 88.075 50.718 1.00 45.21 93 ILE F CA 1
ATOM 7373 C C . ILE F 1 48 ? 44.092 86.796 50.616 1.00 46.95 93 ILE F C 1
ATOM 7374 O O . ILE F 1 48 ? 43.970 85.899 51.450 1.00 53.38 93 ILE F O 1
ATOM 7379 N N . ARG F 1 49 ? 44.909 86.711 49.573 1.00 43.67 94 ARG F N 1
ATOM 7380 C CA . ARG F 1 49 ? 45.755 85.550 49.361 1.00 51.18 94 ARG F CA 1
ATOM 7381 C C . ARG F 1 49 ? 47.183 85.977 49.045 1.00 50.53 94 ARG F C 1
ATOM 7382 O O . ARG F 1 49 ? 47.425 87.073 48.537 1.00 50.52 94 ARG F O 1
ATOM 7390 N N . ASP F 1 50 ? 48.126 85.103 49.368 1.00 51.41 95 ASP F N 1
ATOM 7391 C CA . ASP F 1 50 ? 49.533 85.353 49.110 1.00 50.87 95 ASP F CA 1
ATOM 7392 C C . ASP F 1 50 ? 49.776 85.074 47.629 1.00 52.13 95 ASP F C 1
ATOM 7393 O O . ASP F 1 50 ? 49.555 83.958 47.157 1.00 52.27 95 ASP F O 1
ATOM 7406 N N . ASP F 1 52 ? 52.511 84.761 46.114 1.00 69.38 97 ASP F N 1
ATOM 7407 C CA . ASP F 1 52 ? 53.679 83.916 45.869 1.00 74.17 97 ASP F CA 1
ATOM 7408 C C . ASP F 1 52 ? 53.522 82.445 46.235 1.00 74.52 97 ASP F C 1
ATOM 7409 O O . ASP F 1 52 ? 54.388 81.630 45.915 1.00 77.32 97 ASP F O 1
ATOM 7414 N N . SER F 1 53 ? 52.428 82.100 46.904 1.00 70.98 98 SER F N 1
ATOM 7415 C CA . SER F 1 53 ? 52.189 80.711 47.283 1.00 67.49 98 SER F CA 1
ATOM 7416 C C . SER F 1 53 ? 50.766 80.314 46.911 1.00 65.86 98 SER F C 1
ATOM 7417 O O . SER F 1 53 ? 50.462 79.132 46.734 1.00 66.42 98 SER F O 1
ATOM 7420 N N . GLY F 1 54 ? 49.898 81.315 46.795 1.00 60.47 99 GLY F N 1
ATOM 7421 C CA . GLY F 1 54 ? 48.512 81.067 46.444 1.00 58.01 99 GLY F CA 1
ATOM 7422 C C . GLY F 1 54 ? 47.601 80.922 47.646 1.00 63.64 99 GLY F C 1
ATOM 7423 O O . GLY F 1 54 ? 46.382 81.018 47.524 1.00 69.53 99 GLY F O 1
ATOM 7424 N N . THR F 1 55 ? 48.198 80.712 48.814 1.00 60.60 100 THR F N 1
ATOM 7425 C CA . THR F 1 55 ? 47.447 80.519 50.050 1.00 61.69 100 THR F CA 1
ATOM 7426 C C . THR F 1 55 ? 46.508 81.658 50.423 1.00 60.41 100 THR F C 1
ATOM 7427 O O . THR F 1 55 ? 46.882 82.829 50.357 1.00 56.34 100 THR F O 1
ATOM 7431 N N . VAL F 1 56 ? 45.290 81.302 50.821 1.00 59.94 101 VAL F N 1
ATOM 7432 C CA . VAL F 1 56 ? 44.319 82.285 51.271 1.00 57.62 101 VAL F CA 1
ATOM 7433 C C . VAL F 1 56 ? 44.721 82.603 52.709 1.00 59.42 101 VAL F C 1
ATOM 7434 O O . VAL F 1 56 ? 44.729 81.724 53.567 1.00 60.91 101 VAL F O 1
ATOM 7438 N N . LEU F 1 57 ? 45.057 83.863 52.959 1.00 58.83 102 LEU F N 1
ATOM 7439 C CA . LEU F 1 57 ? 45.509 84.305 54.275 1.00 63.88 102 LEU F CA 1
ATOM 7440 C C . LEU F 1 57 ? 44.376 84.712 55.200 1.00 65.59 102 LEU F C 1
ATOM 7441 O O . LEU F 1 57 ? 44.525 84.692 56.419 1.00 70.02 102 LEU F O 1
ATOM 7446 N N . PHE F 1 58 ? 43.243 85.080 54.620 1.00 63.59 103 PHE F N 1
ATOM 7447 C CA . PHE F 1 58 ? 42.130 85.563 55.420 1.00 63.17 103 PHE F CA 1
ATOM 7448 C C . PHE F 1 58 ? 40.891 85.701 54.543 1.00 57.86 103 PHE F C 1
ATOM 7449 O O . PHE F 1 58 ? 41.000 85.944 53.343 1.00 52.88 103 PHE F O 1
ATOM 7457 N N . GLU F 1 59 ? 39.714 85.537 55.139 1.00 55.15 104 GLU F N 1
ATOM 7458 C CA . GLU F 1 59 ? 38.474 85.672 54.384 1.00 55.00 104 GLU F CA 1
ATOM 7459 C C . GLU F 1 59 ? 37.253 85.824 55.279 1.00 57.17 104 GLU F C 1
ATOM 7460 O O . GLU F 1 59 ? 37.134 85.164 56.312 1.00 59.05 104 GLU F O 1
ATOM 7466 N N . ILE F 1 60 ? 36.354 86.714 54.876 1.00 52.82 105 ILE F N 1
ATOM 7467 C CA . ILE F 1 60 ? 35.122 86.946 55.610 1.00 54.96 105 ILE F CA 1
ATOM 7468 C C . ILE F 1 60 ? 34.009 87.263 54.621 1.00 54.06 105 ILE F C 1
ATOM 7469 O O . ILE F 1 60 ? 34.222 87.975 53.637 1.00 51.26 105 ILE F O 1
ATOM 7474 N N . LYS F 1 61 ? 32.828 86.716 54.882 1.00 53.64 106 LYS F N 1
ATOM 7475 C CA . LYS F 1 61 ? 31.674 86.923 54.023 1.00 59.43 106 LYS F CA 1
ATOM 7476 C C . LYS F 1 61 ? 30.477 87.352 54.856 1.00 61.33 106 LYS F C 1
ATOM 7477 O O . LYS F 1 61 ? 30.473 87.210 56.080 1.00 61.51 106 LYS F O 1
ATOM 7483 N N . LYS F 1 62 ? 29.464 87.883 54.182 1.00 64.11 107 LYS F N 1
ATOM 7484 C CA . LYS F 1 62 ? 28.226 88.284 54.832 1.00 64.73 107 LYS F CA 1
ATOM 7485 C C . LYS F 1 62 ? 27.151 88.426 53.763 1.00 57.37 107 LYS F C 1
ATOM 7486 O O . LYS F 1 62 ? 27.438 88.804 52.627 1.00 61.29 107 LYS F O 1
ATOM 7492 N N . PRO F 1 63 ? 25.900 88.098 54.111 1.00 52.29 108 PRO F N 1
ATOM 7493 C CA . PRO F 1 63 ? 24.759 88.179 53.195 1.00 55.82 108 PRO F CA 1
ATOM 7494 C C . PRO F 1 63 ? 24.680 89.525 52.482 1.00 53.24 108 PRO F C 1
ATOM 7495 O O . PRO F 1 63 ? 24.542 90.564 53.127 1.00 50.91 108 PRO F O 1
ATOM 7499 N N . GLY F 1 81 ? 32.123 95.645 59.419 1.00 70.23 126 GLY F N 1
ATOM 7500 C CA . GLY F 1 81 ? 31.898 96.945 60.023 1.00 70.47 126 GLY F CA 1
ATOM 7501 C C . GLY F 1 81 ? 33.007 97.934 59.720 1.00 66.29 126 GLY F C 1
ATOM 7502 O O . GLY F 1 81 ? 33.893 97.657 58.912 1.00 70.37 126 GLY F O 1
ATOM 7503 N N . ARG F 1 82 ? 32.973 99.081 60.390 1.00 56.27 127 ARG F N 1
ATOM 7504 C CA . ARG F 1 82 ? 33.960 100.130 60.173 1.00 46.31 127 ARG F CA 1
ATOM 7505 C C . ARG F 1 82 ? 35.324 99.859 60.808 1.00 41.72 127 ARG F C 1
ATOM 7506 O O . ARG F 1 82 ? 36.284 100.572 60.532 1.00 39.11 127 ARG F O 1
ATOM 7514 N N . PHE F 1 83 ? 35.418 98.845 61.662 1.00 38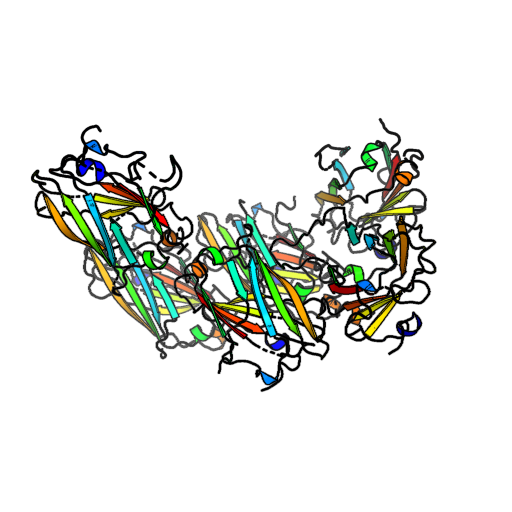.52 128 PHE F N 1
ATOM 7515 C CA . PHE F 1 83 ? 36.695 98.538 62.297 1.00 35.24 128 PHE F CA 1
ATOM 7516 C C . PHE F 1 83 ? 36.998 97.053 62.362 1.00 37.76 128 PHE F C 1
ATOM 7517 O O . PHE F 1 83 ? 36.146 96.247 62.726 1.00 38.02 128 PHE F O 1
ATOM 7525 N N . VAL F 1 84 ? 38.229 96.701 62.018 1.00 32.09 129 VAL F N 1
ATOM 7526 C CA . VAL F 1 84 ? 38.659 95.318 62.066 1.00 35.49 129 VAL F CA 1
ATOM 7527 C C . VAL F 1 84 ? 40.034 95.242 62.716 1.00 34.43 129 VAL F C 1
ATOM 7528 O O . VAL F 1 84 ? 40.922 96.039 62.414 1.00 28.23 129 VAL F O 1
ATOM 7532 N N . ARG F 1 85 ? 40.191 94.289 63.627 1.00 34.61 130 ARG F N 1
ATOM 7533 C CA . ARG F 1 85 ? 41.456 94.073 64.304 1.00 35.11 130 ARG F CA 1
ATOM 7534 C C . ARG F 1 85 ? 42.006 92.760 63.779 1.00 39.44 130 ARG F C 1
ATOM 7535 O O . ARG F 1 85 ? 41.370 91.713 63.915 1.00 41.61 130 ARG F O 1
ATOM 7543 N N . TYR F 1 86 ? 43.185 92.821 63.173 1.00 38.82 131 TYR F N 1
ATOM 7544 C CA . TYR F 1 86 ? 43.815 91.643 62.599 1.00 43.52 131 TYR F CA 1
ATOM 7545 C C . TYR F 1 86 ? 44.866 91.030 63.503 1.00 48.58 131 TYR F C 1
ATOM 7546 O O . TYR F 1 86 ? 45.648 91.735 64.142 1.00 44.06 131 TYR F O 1
ATOM 7555 N N . GLN F 1 87 ? 44.865 89.704 63.551 1.00 53.72 132 GLN F N 1
ATOM 7556 C CA . GLN F 1 87 ? 45.828 88.956 64.342 1.00 53.77 132 GLN F CA 1
ATOM 7557 C C . GLN F 1 87 ? 46.617 88.121 63.338 1.00 49.86 132 GLN F C 1
ATOM 7558 O O . GLN F 1 87 ? 46.147 87.072 62.905 1.00 54.14 132 GLN F O 1
ATOM 7564 N N . PHE F 1 88 ? 47.798 88.587 62.951 1.00 45.55 133 PHE F N 1
ATOM 7565 C CA . PHE F 1 88 ? 48.624 87.841 62.008 1.00 40.52 133 PHE F CA 1
ATOM 7566 C C . PHE F 1 88 ? 49.849 87.281 62.717 1.00 40.79 133 PHE F C 1
ATOM 7567 O O . PHE F 1 88 ? 49.919 87.275 63.947 1.00 40.32 133 PHE F O 1
ATOM 7575 N N . THR F 1 89 ? 50.808 86.803 61.932 1.00 46.48 134 THR F N 1
ATOM 7576 C CA . THR F 1 89 ? 52.044 86.259 62.476 1.00 53.60 134 THR F CA 1
ATOM 7577 C C . THR F 1 89 ? 53.213 87.043 61.884 1.00 53.65 134 THR F C 1
ATOM 7578 O O . THR F 1 89 ? 53.037 87.820 60.945 1.00 56.02 134 THR F O 1
ATOM 7582 N N . PRO F 1 90 ? 54.422 86.849 62.428 1.00 51.07 135 PRO F N 1
ATOM 7583 C CA . PRO F 1 90 ? 55.618 87.543 61.945 1.00 54.11 135 PRO F CA 1
ATOM 7584 C C . PRO F 1 90 ? 55.903 87.252 60.476 1.00 56.93 135 PRO F C 1
ATOM 7585 O O . PRO F 1 90 ? 56.604 88.013 59.812 1.00 60.64 135 PRO F O 1
ATOM 7589 N N . ALA F 1 91 ? 55.365 86.143 59.980 1.00 55.97 136 ALA F N 1
ATOM 7590 C CA . ALA F 1 91 ? 55.571 85.753 58.591 1.00 54.63 136 ALA F CA 1
ATOM 7591 C C . ALA F 1 91 ? 54.852 86.705 57.641 1.00 52.70 136 ALA F C 1
ATOM 7592 O O . ALA F 1 91 ? 55.307 86.944 56.521 1.00 51.30 136 ALA F O 1
ATOM 7594 N N . PHE F 1 92 ? 53.728 87.247 58.099 1.00 51.32 137 PHE F N 1
ATOM 7595 C CA . PHE F 1 92 ? 52.936 88.171 57.297 1.00 46.59 137 PHE F CA 1
ATOM 7596 C C . PHE F 1 92 ? 53.786 89.364 56.877 1.00 41.74 137 PHE F C 1
ATOM 7597 O O . PHE F 1 92 ? 53.650 89.874 55.768 1.00 40.88 137 PHE F O 1
ATOM 7605 N N . LEU F 1 93 ? 54.680 89.787 57.765 1.00 42.60 138 LEU F N 1
ATOM 7606 C CA . LEU F 1 93 ? 55.551 90.927 57.500 1.00 45.02 138 LEU F CA 1
ATOM 7607 C C . LEU F 1 93 ? 56.604 90.656 56.435 1.00 47.95 138 LEU F C 1
ATOM 7608 O O . LEU F 1 93 ? 57.318 91.568 56.016 1.00 50.73 138 LEU F O 1
ATOM 7613 N N . ARG F 1 94 ? 56.710 89.406 55.997 1.00 51.27 139 ARG F N 1
ATOM 7614 C CA . ARG F 1 94 ? 57.692 89.069 54.979 1.00 56.50 139 ARG F CA 1
ATOM 7615 C C . ARG F 1 94 ? 57.050 88.699 53.646 1.00 54.56 139 ARG F C 1
ATOM 7616 O O . ARG F 1 94 ? 57.679 88.083 52.786 1.00 56.85 139 ARG F O 1
ATOM 7624 N N . LEU F 1 95 ? 55.786 89.081 53.487 1.00 50.60 140 LEU F N 1
ATOM 7625 C CA . LEU F 1 95 ? 55.069 88.846 52.244 1.00 48.74 140 LEU F CA 1
ATOM 7626 C C . LEU F 1 95 ? 55.494 89.965 51.294 1.00 50.31 140 LEU F C 1
ATOM 7627 O O . LEU F 1 95 ? 55.767 91.085 51.727 1.00 42.88 140 LEU F O 1
ATOM 7632 N N . ARG F 1 96 ? 55.555 89.660 50.002 1.00 53.93 141 ARG F N 1
ATOM 7633 C CA . ARG F 1 96 ? 55.952 90.640 49.001 1.00 48.96 141 ARG F CA 1
ATOM 7634 C C . ARG F 1 96 ? 54.735 91.241 48.313 1.00 48.49 141 ARG F C 1
ATOM 7635 O O . ARG F 1 96 ? 54.638 92.458 48.143 1.00 42.82 141 ARG F O 1
ATOM 7643 N N . GLN F 1 97 ? 53.801 90.376 47.934 1.00 47.85 142 GLN F N 1
ATOM 7644 C CA . GLN F 1 97 ? 52.604 90.806 47.229 1.00 48.88 142 GLN F CA 1
ATOM 7645 C C . GLN F 1 97 ? 51.392 89.958 47.604 1.00 47.61 142 GLN F C 1
ATOM 7646 O O . GLN F 1 97 ? 51.465 88.730 47.635 1.00 48.55 142 GLN F O 1
ATOM 7652 N N . VAL F 1 98 ? 50.283 90.619 47.913 1.00 44.12 143 VAL F N 1
ATOM 7653 C CA . VAL F 1 98 ? 49.061 89.905 48.254 1.00 44.68 143 VAL F CA 1
ATOM 7654 C C . VAL F 1 98 ? 47.924 90.395 47.369 1.00 45.63 143 VAL F C 1
ATOM 7655 O O . VAL F 1 98 ? 47.933 91.538 46.913 1.00 49.05 143 VAL F O 1
ATOM 7659 N N . GLY F 1 99 ? 46.958 89.519 47.116 1.00 43.24 144 GLY F N 1
ATOM 7660 C CA . GLY F 1 99 ? 45.824 89.889 46.294 1.00 41.05 144 GLY F CA 1
ATOM 7661 C C . GLY F 1 99 ? 44.555 89.831 47.118 1.00 43.71 144 GLY F C 1
ATOM 7662 O O . GLY F 1 99 ? 44.285 88.828 47.779 1.00 47.62 144 GLY F O 1
ATOM 7663 N N . ALA F 1 100 ? 43.782 90.909 47.085 1.00 40.23 145 ALA F N 1
ATOM 7664 C CA . ALA F 1 100 ? 42.538 90.978 47.834 1.00 36.96 145 ALA F CA 1
ATOM 7665 C C . ALA F 1 100 ? 41.334 90.986 46.898 1.00 43.89 145 ALA F C 1
ATOM 7666 O O . ALA F 1 100 ? 41.193 91.881 46.064 1.00 47.35 145 ALA F O 1
ATOM 7668 N N . THR F 1 101 ? 40.480 89.975 47.024 1.00 39.13 146 THR F N 1
ATOM 7669 C CA . THR F 1 101 ? 39.272 89.901 46.215 1.00 36.41 146 THR F CA 1
ATOM 7670 C C . THR F 1 101 ? 38.160 90.535 47.037 1.00 33.23 146 THR F C 1
ATOM 7671 O O . THR F 1 101 ? 37.930 90.152 48.186 1.00 39.19 146 THR F O 1
ATOM 7675 N N . VAL F 1 102 ? 37.475 91.512 46.456 1.00 32.29 147 VAL F N 1
ATOM 7676 C CA . VAL F 1 102 ? 36.413 92.188 47.174 1.00 36.94 147 VAL F CA 1
ATOM 7677 C C . VAL F 1 102 ? 35.102 92.165 46.400 1.00 39.73 147 VAL F C 1
ATOM 7678 O O . VAL F 1 102 ? 35.069 92.418 45.196 1.00 42.49 147 VAL F O 1
ATOM 7682 N N . GLU F 1 103 ? 34.025 91.824 47.095 1.00 39.00 148 GLU F N 1
ATOM 7683 C CA . GLU F 1 103 ? 32.707 91.794 46.484 1.00 34.32 148 GLU F CA 1
ATOM 7684 C C . GLU F 1 103 ? 31.843 92.797 47.217 1.00 35.03 148 GLU F C 1
ATOM 7685 O O . GLU F 1 103 ? 31.909 92.906 48.443 1.00 41.63 148 GLU F O 1
ATOM 7691 N N . PHE F 1 104 ? 31.036 93.535 46.468 1.00 35.07 149 PHE F N 1
ATOM 7692 C CA . PHE F 1 104 ? 30.187 94.553 47.063 1.00 34.70 149 PHE F CA 1
ATOM 7693 C C . PHE F 1 104 ? 28.950 94.818 46.224 1.00 37.46 149 PHE F C 1
ATOM 7694 O O . PHE F 1 104 ? 28.956 94.610 45.011 1.00 36.20 149 PHE F O 1
ATOM 7702 N N . THR F 1 105 ? 27.898 95.293 46.879 1.00 35.15 150 THR F N 1
ATOM 7703 C CA . THR F 1 105 ? 26.656 95.606 46.192 1.00 40.76 150 THR F CA 1
ATOM 7704 C C . THR F 1 105 ? 26.518 97.120 46.098 1.00 42.72 150 THR F C 1
ATOM 7705 O O . THR F 1 105 ? 27.095 97.856 46.901 1.00 39.20 150 THR F O 1
ATOM 7709 N N . VAL F 1 106 ? 25.762 97.578 45.106 1.00 39.01 151 VAL F N 1
ATOM 7710 C CA . VAL F 1 106 ? 25.553 99.005 44.890 1.00 42.71 151 VAL F CA 1
ATOM 7711 C C . VAL F 1 106 ? 24.062 99.327 44.818 1.00 41.01 151 VAL F C 1
ATOM 7712 O O . VAL F 1 106 ? 23.258 98.486 44.420 1.00 38.83 151 VAL F O 1
ATOM 7716 N N . GLY F 1 107 ? 23.703 100.552 45.193 1.00 47.82 152 GLY F N 1
ATOM 7717 C CA . GLY F 1 107 ? 22.312 100.963 45.144 1.00 48.42 152 GLY F CA 1
ATOM 7718 C C . GLY F 1 107 ? 21.884 101.307 43.727 1.00 49.27 152 GLY F C 1
ATOM 7719 O O . GLY F 1 107 ? 22.578 100.982 42.762 1.00 43.60 152 GLY F O 1
ATOM 7720 N N . ASP F 1 108 ? 20.745 101.979 43.603 1.00 57.00 153 ASP F N 1
ATOM 7721 C CA . ASP F 1 108 ? 20.208 102.367 42.302 1.00 66.00 153 ASP F CA 1
ATOM 7722 C C . ASP F 1 108 ? 20.944 103.565 41.723 1.00 63.08 153 ASP F C 1
ATOM 7723 O O . ASP F 1 108 ? 20.851 103.837 40.527 1.00 67.45 153 ASP F O 1
ATOM 7728 N N . LYS F 1 109 ? 21.657 104.294 42.574 1.00 61.29 154 LYS F N 1
ATOM 7729 C CA . LYS F 1 109 ? 22.407 105.449 42.106 1.00 62.37 154 LYS F CA 1
ATOM 7730 C C . LYS F 1 109 ? 23.634 104.989 41.339 1.00 57.55 154 LYS F C 1
ATOM 7731 O O . LYS F 1 109 ? 24.333 104.063 41.756 1.00 53.01 154 LYS F O 1
ATOM 7737 N N . PRO F 1 110 ? 23.898 105.616 40.185 1.00 55.15 155 PRO F N 1
ATOM 7738 C CA . PRO F 1 110 ? 25.063 105.234 39.390 1.00 52.47 155 PRO F CA 1
ATOM 7739 C C . PRO F 1 110 ? 26.344 105.605 40.130 1.00 47.58 155 PRO F C 1
ATOM 7740 O O . PRO F 1 110 ? 26.464 106.706 40.672 1.00 47.01 155 PRO F O 1
ATOM 7744 N N . VAL F 1 111 ? 27.288 104.675 40.171 1.00 43.12 156 VAL F N 1
ATOM 7745 C CA . VAL F 1 111 ? 28.556 104.927 40.830 1.00 41.42 156 VAL F CA 1
ATOM 7746 C C . VAL F 1 111 ? 29.651 105.080 39.787 1.00 42.15 156 VAL F C 1
ATOM 7747 O O . VAL F 1 111 ? 29.950 104.150 39.040 1.00 45.86 156 VAL F O 1
ATOM 7751 N N . ASN F 1 112 ? 30.230 106.272 39.730 1.00 38.01 157 ASN F N 1
ATOM 7752 C CA . ASN F 1 112 ? 31.304 106.546 38.789 1.00 35.01 157 ASN F CA 1
ATOM 7753 C C . ASN F 1 112 ? 32.524 107.022 39.567 1.00 32.96 157 ASN F C 1
ATOM 7754 O O . ASN F 1 112 ? 32.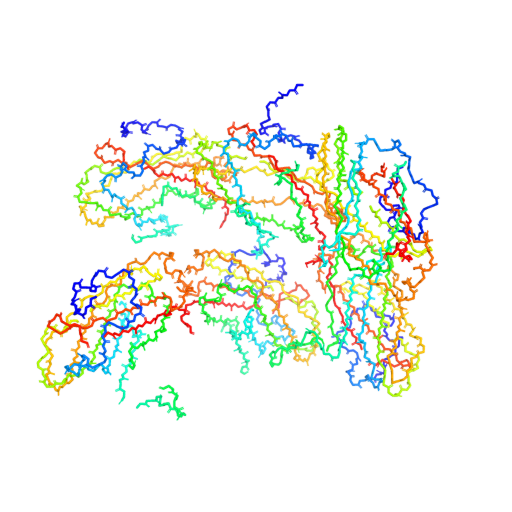392 107.732 40.564 1.00 40.69 157 ASN F O 1
ATOM 7759 N N . ASN F 1 113 ? 33.709 106.624 39.118 1.00 27.89 158 ASN F N 1
ATOM 7760 C CA . ASN F 1 113 ? 34.940 107.045 39.773 1.00 29.35 158 ASN F CA 1
ATOM 7761 C C . ASN F 1 113 ? 35.047 106.509 41.195 1.00 24.54 158 ASN F C 1
ATOM 7762 O O . ASN F 1 113 ? 35.340 107.258 42.123 1.00 32.63 158 ASN F O 1
ATOM 7767 N N . PHE F 1 114 ? 34.787 105.217 41.362 1.00 25.33 159 PHE F N 1
ATOM 7768 C CA . PHE F 1 114 ? 34.884 104.591 42.675 1.00 24.95 159 PHE F CA 1
ATOM 7769 C C . PHE F 1 114 ? 36.366 104.299 42.912 1.00 25.16 159 PHE F C 1
ATOM 7770 O O . PHE F 1 114 ? 36.985 103.531 42.173 1.00 24.75 159 PHE F O 1
ATOM 7778 N N . ARG F 1 115 ? 36.912 104.900 43.965 1.00 31.02 160 ARG F N 1
ATOM 7779 C CA . ARG F 1 115 ? 38.336 104.796 44.278 1.00 24.28 160 ARG F CA 1
ATOM 7780 C C . ARG F 1 115 ? 38.594 104.657 45.778 1.00 27.06 160 ARG F C 1
ATOM 7781 O O . ARG F 1 115 ? 37.886 105.248 46.597 1.00 23.85 160 ARG F O 1
ATOM 7797 N N . ILE F 1 117 ? 41.700 104.811 48.793 1.00 20.84 162 ILE F N 1
ATOM 7798 C CA . ILE F 1 117 ? 43.069 105.143 49.165 1.00 19.03 162 ILE F CA 1
ATOM 7799 C C . ILE F 1 117 ? 43.239 104.578 50.567 1.00 21.75 162 ILE F C 1
ATOM 7800 O O . ILE F 1 117 ? 42.536 104.983 51.493 1.00 20.19 162 ILE F O 1
ATOM 7805 N N . GLU F 1 118 ? 44.154 103.621 50.699 1.00 21.10 163 GLU F N 1
ATOM 7806 C CA . GLU F 1 118 ? 44.417 102.948 51.972 1.00 20.27 163 GLU F CA 1
ATOM 7807 C C . GLU F 1 118 ? 45.828 103.222 52.465 1.00 20.26 163 GLU F C 1
ATOM 7808 O O . GLU F 1 118 ? 46.808 102.873 51.799 1.00 18.63 163 GLU F O 1
ATOM 7814 N N . ARG F 1 119 ? 45.922 103.814 53.654 1.00 19.82 164 ARG F N 1
ATOM 7815 C CA . ARG F 1 119 ? 47.213 104.181 54.222 1.00 15.84 164 ARG F CA 1
ATOM 7816 C C . ARG F 1 119 ? 47.532 103.433 55.505 1.00 18.47 164 ARG F C 1
ATOM 7817 O O . ARG F 1 119 ? 46.713 103.376 56.426 1.00 18.33 164 ARG F O 1
ATOM 7825 N N . HIS F 1 120 ? 48.737 102.867 55.547 1.00 19.22 165 HIS F N 1
ATOM 7826 C CA . HIS F 1 120 ? 49.218 102.092 56.686 1.00 22.86 165 HIS F CA 1
ATOM 7827 C C . HIS F 1 120 ? 50.322 102.829 57.430 1.00 21.51 165 HIS F C 1
ATOM 7828 O O . HIS F 1 120 ? 51.228 103.383 56.809 1.00 18.80 165 HIS F O 1
ATOM 7835 N N . TYR F 1 121 ? 50.245 102.828 58.760 1.00 18.88 166 TYR F N 1
ATOM 7836 C CA . TYR F 1 121 ? 51.234 103.510 59.582 1.00 16.42 166 TYR F CA 1
ATOM 7837 C C . TYR F 1 121 ? 51.679 102.657 60.760 1.00 20.69 166 TYR F C 1
ATOM 7838 O O . TYR F 1 121 ? 50.924 101.826 61.257 1.00 24.09 166 TYR F O 1
ATOM 7847 N N . PHE F 1 122 ? 52.917 102.860 61.191 1.00 22.25 167 PHE F N 1
ATOM 7848 C CA . PHE F 1 122 ? 53.394 102.197 62.392 1.00 26.67 167 PHE F CA 1
ATOM 7849 C C . PHE F 1 122 ? 53.845 103.356 63.278 1.00 20.44 167 PHE F C 1
ATOM 7850 O O . PHE F 1 122 ? 54.825 104.031 62.967 1.00 23.17 167 PHE F O 1
ATOM 7858 N N . ARG F 1 123 ? 53.099 103.613 64.350 1.00 26.44 168 ARG F N 1
ATOM 7859 C CA . ARG F 1 123 ? 53.437 104.685 65.286 1.00 31.61 168 ARG F CA 1
ATOM 7860 C C . ARG F 1 123 ? 53.718 106.041 64.659 1.00 35.29 168 ARG F C 1
ATOM 7861 O O . ARG F 1 123 ? 54.802 106.586 64.845 1.00 44.32 168 ARG F O 1
ATOM 7869 N N . ASN F 1 124 ? 52.761 106.593 63.929 1.00 36.34 169 ASN F N 1
ATOM 7870 C CA . ASN F 1 124 ? 52.955 107.905 63.313 1.00 41.38 169 ASN F CA 1
ATOM 7871 C C . ASN F 1 124 ? 53.930 107.917 62.142 1.00 33.04 169 ASN F C 1
ATOM 7872 O O . ASN F 1 124 ? 54.288 108.984 61.643 1.00 28.53 169 ASN F O 1
ATOM 7877 N N . GLN F 1 125 ? 54.379 106.742 61.715 1.00 26.18 170 GLN F N 1
ATOM 7878 C CA . GLN F 1 125 ? 55.269 106.670 60.563 1.00 27.96 170 GLN F CA 1
ATOM 7879 C C . GLN F 1 125 ? 54.543 105.957 59.426 1.00 23.86 170 GLN F C 1
ATOM 7880 O O . GLN F 1 125 ? 54.166 104.791 59.556 1.00 17.87 170 GLN F O 1
ATOM 7886 N N . LEU F 1 126 ? 54.354 106.662 58.316 1.00 21.09 171 LEU F N 1
ATOM 7887 C CA . LEU F 1 126 ? 53.693 106.093 57.147 1.00 22.70 171 LEU F CA 1
ATOM 7888 C C . LEU F 1 126 ? 54.523 104.951 56.575 1.00 23.05 171 LEU F C 1
ATOM 7889 O O . LEU F 1 126 ? 55.704 105.122 56.286 1.00 20.61 171 LEU F O 1
ATOM 7894 N N . LEU F 1 127 ? 53.904 103.785 56.424 1.00 18.14 172 LEU F N 1
ATOM 7895 C CA . LEU F 1 127 ? 54.581 102.631 55.853 1.00 20.11 172 LEU F CA 1
ATOM 7896 C C . LEU F 1 127 ? 54.353 102.611 54.346 1.00 23.07 172 LEU F C 1
ATOM 7897 O O . LEU F 1 127 ? 55.295 102.518 53.559 1.00 22.02 172 LEU F O 1
ATOM 7902 N N . LYS F 1 128 ? 53.087 102.693 53.953 1.00 21.00 173 LYS F N 1
ATOM 7903 C CA . LYS F 1 128 ? 52.735 102.683 52.543 1.00 20.31 173 LYS F CA 1
ATOM 7904 C C . LYS F 1 128 ? 51.293 103.115 52.325 1.00 20.51 173 LYS F C 1
ATOM 7905 O O . LYS F 1 128 ? 50.438 102.923 53.192 1.00 18.84 173 LYS F O 1
ATOM 7911 N N . SER F 1 129 ? 51.039 103.719 51.170 1.00 18.83 174 SER F N 1
ATOM 7912 C CA . SER F 1 129 ? 49.696 104.149 50.800 1.00 16.83 174 SER F CA 1
ATOM 7913 C C . SER F 1 129 ? 49.365 103.450 49.490 1.00 19.39 174 SER F C 1
ATOM 7914 O O . SER F 1 129 ? 50.196 103.406 48.587 1.00 22.34 174 SER F O 1
ATOM 7917 N N . PHE F 1 130 ? 48.163 102.891 49.400 1.00 21.01 175 PHE F N 1
ATOM 7918 C CA . PHE F 1 130 ? 47.732 102.210 48.192 1.00 24.28 175 PHE F CA 1
ATOM 7919 C C . PHE F 1 130 ? 46.570 103.003 47.615 1.00 23.57 175 PHE F C 1
ATOM 7920 O O . PHE F 1 130 ? 45.727 103.519 48.355 1.00 25.03 175 PHE F O 1
ATOM 7928 N N . ASP F 1 131 ? 46.541 103.113 46.292 1.00 18.95 176 ASP F N 1
ATOM 7929 C CA . ASP F 1 131 ? 45.509 103.885 45.610 1.00 19.43 176 ASP F CA 1
ATOM 7930 C C . ASP F 1 131 ? 44.909 103.022 44.506 1.00 25.82 176 ASP F C 1
ATOM 7931 O O . ASP F 1 131 ? 45.550 102.775 43.480 1.00 22.56 176 ASP F O 1
ATOM 7936 N N . PHE F 1 132 ? 43.681 102.558 44.723 1.00 21.72 177 PHE F N 1
ATOM 7937 C CA . PHE F 1 132 ? 43.005 101.695 43.757 1.00 25.93 177 PHE F CA 1
ATOM 7938 C C . PHE F 1 132 ? 41.767 102.339 43.156 1.00 25.12 177 PHE F C 1
ATOM 7939 O O . PHE F 1 132 ? 41.053 103.078 43.827 1.00 23.02 177 PHE F O 1
ATOM 7947 N N . HIS F 1 133 ? 41.527 102.048 41.882 1.00 22.39 178 HIS F N 1
ATOM 7948 C CA . HIS F 1 133 ? 40.362 102.561 41.174 1.00 22.51 178 HIS F CA 1
ATOM 7949 C C . HIS F 1 133 ? 39.536 101.345 40.800 1.00 23.81 178 HIS F C 1
ATOM 7950 O O . HIS F 1 133 ? 40.031 100.427 40.145 1.00 30.19 178 HIS F O 1
ATOM 7957 N N . PHE F 1 134 ? 38.290 101.322 41.252 1.00 20.93 179 PHE F N 1
ATOM 7958 C CA . PHE F 1 134 ? 37.412 100.203 40.947 1.00 25.35 179 PHE F CA 1
ATOM 7959 C C . PHE F 1 134 ? 36.990 100.276 39.480 1.00 29.58 179 PHE F C 1
ATOM 7960 O O . PHE F 1 134 ? 36.940 101.357 38.897 1.00 29.06 179 PHE F O 1
ATOM 7968 N N . GLY F 1 135 ? 36.725 99.119 38.881 1.00 37.93 180 GLY F N 1
ATOM 7969 C CA . GLY F 1 135 ? 36.288 99.094 37.495 1.00 42.96 180 GLY F CA 1
ATOM 7970 C C . GLY F 1 135 ? 34.865 99.623 37.404 1.00 38.87 180 GLY F C 1
ATOM 7971 O O . GLY F 1 135 ? 34.351 100.207 38.362 1.00 32.68 180 GLY F O 1
ATOM 7972 N N . PHE F 1 136 ? 34.218 99.440 36.259 1.00 32.00 181 PHE F N 1
ATOM 7973 C CA . PHE F 1 136 ? 32.850 99.914 36.130 1.00 29.04 181 PHE F CA 1
ATOM 7974 C C . PHE F 1 136 ? 31.966 99.194 37.152 1.00 27.90 181 PHE F C 1
ATOM 7975 O O . PHE F 1 136 ? 32.064 97.978 37.324 1.00 29.88 181 PHE F O 1
ATOM 7983 N N . CYS F 1 137 ? 31.104 99.951 37.822 1.00 30.03 182 CYS F N 1
ATOM 7984 C CA . CYS F 1 137 ? 30.201 99.378 38.816 1.00 31.91 182 CYS F CA 1
ATOM 7985 C C . CYS F 1 137 ? 28.761 99.331 38.304 1.00 31.53 182 CYS F C 1
ATOM 7986 O O . CYS F 1 137 ? 28.147 100.364 38.036 1.00 31.78 182 CYS F O 1
ATOM 7989 N N . ILE F 1 138 ? 28.238 98.119 38.169 1.00 31.09 183 ILE F N 1
ATOM 7990 C CA . ILE F 1 138 ? 26.874 97.903 37.692 1.00 37.48 183 ILE F CA 1
ATOM 7991 C C . ILE F 1 138 ? 25.880 98.258 38.794 1.00 34.13 183 ILE F C 1
ATOM 7992 O O . ILE F 1 138 ? 25.926 97.692 39.881 1.00 31.81 183 ILE F O 1
ATOM 7997 N N . PRO F 1 139 ? 24.958 99.193 38.518 1.00 35.47 184 PRO F N 1
ATOM 7998 C CA . PRO F 1 139 ? 23.960 99.608 39.510 1.00 40.42 184 PRO F CA 1
ATOM 7999 C C . PRO F 1 139 ? 23.089 98.457 40.010 1.00 43.38 184 PRO F C 1
ATOM 8000 O O . PRO F 1 139 ? 22.919 97.449 39.324 1.00 39.53 184 PRO F O 1
ATOM 8004 N N . SER F 1 140 ? 22.553 98.620 41.215 1.00 44.49 185 SER F N 1
ATOM 8005 C CA . SER F 1 140 ? 21.661 97.636 41.822 1.00 46.08 185 SER F CA 1
ATOM 8006 C C . SER F 1 140 ? 22.109 96.181 41.722 1.00 44.27 185 SER F C 1
ATOM 8007 O O . SER F 1 140 ? 21.277 95.296 41.537 1.00 50.70 185 SER F O 1
ATOM 8010 N N . SER F 1 141 ? 23.405 95.915 41.841 1.00 41.05 186 SER F N 1
ATOM 8011 C CA . SER F 1 141 ? 23.865 94.532 41.752 1.00 41.49 186 SER F CA 1
ATOM 8012 C C . SER F 1 141 ? 25.204 94.285 42.431 1.00 42.08 186 SER F C 1
ATOM 8013 O O . SER F 1 141 ? 25.839 95.210 42.940 1.00 36.98 186 SER F O 1
ATOM 8016 N N . LYS F 1 142 ? 25.625 93.022 42.430 1.00 43.77 187 LYS F N 1
ATOM 8017 C CA . LYS F 1 142 ? 26.882 92.620 43.046 1.00 44.47 187 LYS F CA 1
ATOM 8018 C C . LYS F 1 142 ? 28.063 92.825 42.105 1.00 44.66 187 LYS F C 1
ATOM 8019 O O . LYS F 1 142 ? 28.060 92.349 40.970 1.00 50.94 187 LYS F O 1
ATOM 8025 N N . ASN F 1 143 ? 29.077 93.528 42.595 1.00 34.34 188 ASN F N 1
ATOM 8026 C CA . ASN F 1 143 ? 30.279 93.808 41.818 1.00 35.55 188 ASN F CA 1
ATOM 8027 C C . ASN F 1 143 ? 31.490 93.160 42.474 1.00 39.44 188 ASN F C 1
ATOM 8028 O O . ASN F 1 143 ? 31.505 92.946 43.688 1.00 37.12 188 ASN F O 1
ATOM 8033 N N . THR F 1 144 ? 32.501 92.844 41.671 1.00 38.79 189 THR F N 1
ATOM 8034 C CA . THR F 1 144 ? 33.724 92.238 42.187 1.00 41.21 189 THR F CA 1
ATOM 8035 C C . THR F 1 144 ? 34.940 93.020 41.703 1.00 36.89 189 THR F C 1
ATOM 8036 O O . THR F 1 144 ? 34.927 93.603 40.617 1.00 35.82 189 THR F O 1
ATOM 8040 N N . CYS F 1 145 ? 35.991 93.027 42.516 1.00 34.17 190 CYS F N 1
ATOM 8041 C CA . CYS F 1 145 ? 37.219 93.732 42.180 1.00 38.05 190 CYS F CA 1
ATOM 8042 C C . CYS F 1 145 ? 38.402 93.010 42.809 1.00 42.04 190 CYS F C 1
ATOM 8043 O O . CYS F 1 145 ? 38.263 92.363 43.849 1.00 45.45 190 CYS F O 1
ATOM 8046 N N . GLU F 1 146 ? 39.564 93.108 42.175 1.00 39.96 191 GLU F N 1
ATOM 8047 C CA . GLU F 1 146 ? 40.760 92.469 42.706 1.00 44.37 191 GLU F CA 1
ATOM 8048 C C . GLU F 1 146 ? 41.874 93.499 42.838 1.00 43.51 191 GLU F C 1
ATOM 8049 O O . GLU F 1 146 ? 42.270 94.129 41.856 1.00 40.87 191 GLU F O 1
ATOM 8055 N N . HIS F 1 147 ? 42.368 93.677 44.059 1.00 42.15 192 HIS F N 1
ATOM 8056 C CA . HIS F 1 147 ? 43.435 94.635 44.323 1.00 38.51 192 HIS F CA 1
ATOM 8057 C C . HIS F 1 147 ? 44.741 93.907 44.604 1.00 37.48 192 HIS F C 1
ATOM 8058 O O . HIS F 1 147 ? 44.764 92.922 45.344 1.00 42.81 192 HIS F O 1
ATOM 8065 N N . ILE F 1 148 ? 45.826 94.393 44.010 1.00 30.02 193 ILE F N 1
ATOM 8066 C CA . ILE F 1 148 ? 47.140 93.800 44.222 1.00 33.35 193 ILE F CA 1
ATOM 8067 C C . ILE F 1 148 ? 47.945 94.724 45.139 1.00 35.29 193 ILE F C 1
ATOM 8068 O O . ILE F 1 148 ? 48.147 95.897 44.825 1.00 34.67 193 ILE F O 1
ATOM 8073 N N . TYR F 1 149 ? 48.388 94.199 46.276 1.00 33.00 194 TYR F N 1
ATOM 8074 C CA . TYR F 1 149 ? 49.168 94.984 47.227 1.00 33.10 194 TYR F CA 1
ATOM 8075 C C . TYR F 1 149 ? 50.648 94.624 47.164 1.00 34.36 194 TYR F C 1
ATOM 8076 O O . TYR F 1 149 ? 51.028 93.489 47.444 1.00 36.76 194 TYR F O 1
ATOM 8085 N N . ASP F 1 150 ? 51.476 95.583 46.771 1.00 31.78 195 ASP F N 1
ATOM 8086 C CA . ASP F 1 150 ? 52.917 95.369 46.749 1.00 36.51 195 ASP F CA 1
ATOM 8087 C C . ASP F 1 150 ? 53.454 96.006 48.024 1.00 35.61 195 ASP F C 1
ATOM 8088 O O . ASP F 1 150 ? 53.478 97.231 48.152 1.00 37.93 195 ASP F O 1
ATOM 8093 N N . PHE F 1 151 ? 53.882 95.171 48.964 1.00 38.17 196 PHE F N 1
ATOM 8094 C CA . PHE F 1 151 ? 54.376 95.650 50.246 1.00 40.75 196 PHE F CA 1
ATOM 8095 C C . PHE F 1 151 ? 55.687 96.401 50.183 1.00 43.25 196 PHE F C 1
ATOM 8096 O O . PHE F 1 151 ? 56.564 96.085 49.381 1.00 40.14 196 PHE F O 1
ATOM 8104 N N . PRO F 1 152 ? 55.833 97.421 51.036 1.00 46.24 197 PRO F N 1
ATOM 8105 C CA . PRO F 1 152 ? 57.059 98.214 51.074 1.00 44.93 197 PRO F CA 1
ATOM 8106 C C . PRO F 1 152 ? 58.168 97.380 51.710 1.00 44.76 197 PRO F C 1
ATOM 8107 O O . PRO F 1 152 ? 57.911 96.560 52.594 1.00 48.11 197 PRO F O 1
ATOM 8111 N N . PRO F 1 153 ? 59.413 97.554 51.247 1.00 50.06 198 PRO F N 1
ATOM 8112 C CA . PRO F 1 153 ? 60.507 96.779 51.842 1.00 53.81 198 PRO F CA 1
ATOM 8113 C C . PRO F 1 153 ? 60.763 97.306 53.259 1.00 54.09 198 PRO F C 1
ATOM 8114 O O . PRO F 1 153 ? 61.199 98.445 53.444 1.00 61.78 198 PRO F O 1
ATOM 8118 N N . LEU F 1 154 ? 60.475 96.475 54.255 1.00 43.26 199 LEU F N 1
ATOM 8119 C CA . LEU F 1 154 ? 60.643 96.863 55.651 1.00 40.46 199 LEU F CA 1
ATOM 8120 C C . LEU F 1 154 ? 62.011 96.470 56.195 1.00 40.74 199 LEU F C 1
ATOM 8121 O O . LEU F 1 154 ? 62.479 95.355 55.969 1.00 37.80 199 LEU F O 1
ATOM 8126 N N . SER F 1 155 ? 62.654 97.390 56.906 1.00 39.00 200 SER F N 1
ATOM 8127 C CA . SER F 1 155 ? 63.954 97.102 57.497 1.00 46.08 200 SER F CA 1
ATOM 8128 C C . SER F 1 155 ? 63.749 96.053 58.586 1.00 47.34 200 SER F C 1
ATOM 8129 O O . SER F 1 155 ? 62.640 95.884 59.093 1.00 48.52 200 SER F O 1
ATOM 8132 N N . GLU F 1 156 ? 64.815 95.343 58.941 1.00 48.64 201 GLU F N 1
ATOM 8133 C CA . GLU F 1 156 ? 64.729 94.322 59.979 1.00 49.61 201 GLU F CA 1
ATOM 8134 C C . GLU F 1 156 ? 64.388 94.970 61.317 1.00 45.73 201 GLU F C 1
ATOM 8135 O O . GLU F 1 156 ? 63.649 94.401 62.122 1.00 43.63 201 GLU F O 1
ATOM 8141 N N . GLU F 1 157 ? 64.927 96.162 61.548 1.00 45.03 202 GLU F N 1
ATOM 8142 C CA . GLU F 1 157 ? 64.661 96.884 62.784 1.00 46.51 202 GLU F CA 1
ATOM 8143 C C . GLU F 1 157 ? 63.175 97.195 62.923 1.00 44.78 202 GLU F C 1
ATOM 8144 O O . GLU F 1 157 ? 62.601 97.046 64.003 1.00 41.14 202 GLU F O 1
ATOM 8150 N N . LEU F 1 158 ? 62.556 97.625 61.826 1.00 41.80 203 LEU F N 1
ATOM 8151 C CA . LEU F 1 158 ? 61.139 97.973 61.835 1.00 36.35 203 LEU F CA 1
ATOM 8152 C C . LEU F 1 158 ? 60.252 96.753 62.062 1.00 36.07 203 LEU F C 1
ATOM 8153 O O . LEU F 1 158 ? 59.266 96.824 62.797 1.00 39.71 203 LEU F O 1
ATOM 8158 N N . ILE F 1 159 ? 60.602 95.634 61.435 1.00 32.35 204 ILE F N 1
ATOM 8159 C CA . ILE F 1 159 ? 59.834 94.405 61.597 1.00 31.71 204 ILE F CA 1
ATOM 8160 C C . ILE F 1 159 ? 59.834 93.964 63.061 1.00 36.53 204 ILE F C 1
ATOM 8161 O O . ILE F 1 159 ? 58.819 93.495 63.577 1.00 41.77 204 ILE F O 1
ATOM 8166 N N . SER F 1 160 ? 60.971 94.133 63.730 1.00 35.96 205 SER F N 1
ATOM 8167 C CA . SER F 1 160 ? 61.097 93.757 65.135 1.00 45.03 205 SER F CA 1
ATOM 8168 C C . SER F 1 160 ? 60.178 94.621 65.991 1.00 42.40 205 SER F C 1
ATOM 8169 O O . SER F 1 160 ? 59.437 94.114 66.835 1.00 42.31 205 SER F O 1
ATOM 8172 N N . GLU F 1 161 ? 60.240 95.931 65.772 1.00 37.90 206 GLU F N 1
ATOM 8173 C CA . GLU F 1 161 ? 59.402 96.865 66.508 1.00 39.10 206 GLU F CA 1
ATOM 8174 C C . GLU F 1 161 ? 57.935 96.524 66.274 1.00 36.53 206 GLU F C 1
ATOM 8175 O O . GLU F 1 161 ? 57.149 96.439 67.217 1.00 34.37 206 GLU F O 1
ATOM 8189 N N . ILE F 1 163 ? 56.663 93.779 65.563 1.00 37.42 208 ILE F N 1
ATOM 8190 C CA . ILE F 1 163 ? 56.330 92.529 66.232 1.00 34.23 208 ILE F CA 1
ATOM 8191 C C . ILE F 1 163 ? 56.214 92.763 67.739 1.00 30.97 208 ILE F C 1
ATOM 8192 O O . ILE F 1 163 ? 55.280 92.280 68.381 1.00 36.96 208 ILE F O 1
ATOM 8197 N N . ARG F 1 164 ? 57.145 93.536 68.294 1.00 30.94 209 ARG F N 1
ATOM 8198 C CA . ARG F 1 164 ? 57.137 93.829 69.722 1.00 38.78 209 ARG F CA 1
ATOM 8199 C C . ARG F 1 164 ? 56.019 94.779 70.142 1.00 39.80 209 ARG F C 1
ATOM 8200 O O . ARG F 1 164 ? 55.768 94.949 71.336 1.00 36.49 209 ARG F O 1
ATOM 8208 N N . HIS F 1 165 ? 55.333 95.393 69.180 1.00 35.40 210 HIS F N 1
ATOM 8209 C CA . HIS F 1 165 ? 54.276 96.337 69.528 1.00 36.42 210 HIS F CA 1
ATOM 8210 C C . HIS F 1 165 ? 52.952 96.140 68.806 1.00 35.44 210 HIS F C 1
ATOM 8211 O O . HIS F 1 165 ? 52.605 96.899 67.898 1.00 30.76 210 HIS F O 1
ATOM 8218 N N . PRO F 1 166 ? 52.182 95.120 69.214 1.00 32.05 211 PRO F N 1
ATOM 8219 C CA . PRO F 1 166 ? 50.885 94.834 68.597 1.00 33.26 211 PRO F CA 1
ATOM 8220 C C . PRO F 1 166 ? 49.887 95.997 68.665 1.00 30.83 211 PRO F C 1
ATOM 8221 O O . PRO F 1 166 ? 49.861 96.760 69.631 1.00 29.18 211 PRO F O 1
ATOM 8225 N N . TYR F 1 167 ? 49.087 96.126 67.611 1.00 28.95 212 TYR F N 1
ATOM 8226 C CA . TYR F 1 167 ? 48.057 97.149 67.507 1.00 27.64 212 TYR F CA 1
ATOM 8227 C C . TYR F 1 167 ? 48.556 98.565 67.303 1.00 26.85 212 TYR F C 1
ATOM 8228 O O . TYR F 1 167 ? 47.755 99.499 67.225 1.00 28.67 212 TYR F O 1
ATOM 8237 N N . GLU F 1 168 ? 49.871 98.740 67.212 1.00 20.62 213 GLU F N 1
ATOM 8238 C CA . GLU F 1 168 ? 50.405 100.073 66.965 1.00 24.43 213 GLU F CA 1
ATOM 8239 C C . GLU F 1 168 ? 50.600 100.294 65.462 1.00 24.78 213 GLU F C 1
ATOM 8240 O O . GLU F 1 168 ? 51.006 101.376 65.020 1.00 22.15 213 GLU F O 1
ATOM 8246 N N . THR F 1 169 ? 50.348 99.240 64.689 1.00 25.06 214 THR F N 1
ATOM 8247 C CA . THR F 1 169 ? 50.378 99.334 63.235 1.00 22.31 214 THR F CA 1
ATOM 8248 C C . THR F 1 169 ? 48.879 99.472 62.937 1.00 29.38 214 THR F C 1
ATOM 8249 O O . THR F 1 169 ? 48.081 98.603 63.317 1.00 23.64 214 THR F O 1
ATOM 8253 N N . GLN F 1 170 ? 48.498 100.575 62.295 1.00 22.19 215 GLN F N 1
ATOM 8254 C CA . GLN F 1 170 ? 47.092 100.838 61.993 1.00 18.23 215 GLN F CA 1
ATOM 8255 C C . GLN F 1 170 ? 46.896 101.351 60.564 1.00 21.66 215 GLN F C 1
ATOM 8256 O O . GLN F 1 170 ? 47.836 101.850 59.946 1.00 22.76 215 GLN F O 1
ATOM 8262 N N . SER F 1 171 ? 45.676 101.222 60.043 1.00 16.93 216 SER F N 1
ATOM 8263 C CA . SER F 1 171 ? 45.381 101.705 58.701 1.00 17.59 216 SER F CA 1
ATOM 8264 C C . SER F 1 171 ? 44.046 102.436 58.593 1.00 20.23 216 SER F C 1
ATOM 8265 O O . SER F 1 171 ? 43.136 102.241 59.411 1.00 22.29 216 SER F O 1
ATOM 8268 N N . ASP F 1 172 ? 43.967 103.302 57.584 1.00 18.13 217 ASP F N 1
ATOM 8269 C CA . ASP F 1 172 ? 42.782 104.089 57.265 1.00 15.30 217 ASP F CA 1
ATOM 8270 C C . ASP F 1 172 ? 42.420 103.741 55.820 1.00 22.13 217 ASP F C 1
ATOM 8271 O O . ASP F 1 172 ? 43.277 103.792 54.933 1.00 21.16 217 ASP F O 1
ATOM 8276 N N . SER F 1 173 ? 41.163 103.384 55.582 1.00 20.36 218 SER F N 1
ATOM 8277 C CA . SER F 1 173 ? 40.718 103.065 54.229 1.00 21.97 218 SER F CA 1
ATOM 8278 C C . SER F 1 173 ? 39.693 104.115 53.834 1.00 22.32 218 SER F C 1
ATOM 8279 O O . SER F 1 173 ? 38.586 104.144 54.380 1.00 25.06 218 SER F O 1
ATOM 8282 N N . PHE F 1 174 ? 40.077 104.992 52.906 1.00 20.39 219 PHE F N 1
ATOM 8283 C CA . PHE F 1 174 ? 39.202 106.064 52.452 1.00 19.36 219 PHE F CA 1
ATOM 8284 C C . PHE F 1 174 ? 38.591 105.698 51.106 1.00 24.70 219 PHE F C 1
ATOM 8285 O O . PHE F 1 174 ? 39.307 105.348 50.167 1.00 26.54 219 PHE F O 1
ATOM 8293 N N . TYR F 1 175 ? 37.268 105.775 51.022 1.00 21.06 220 TYR F N 1
ATOM 8294 C CA . TYR F 1 175 ? 36.553 105.441 49.795 1.00 25.37 220 TYR F CA 1
ATOM 8295 C C . TYR F 1 175 ? 35.907 106.676 49.198 1.00 30.25 220 TYR F C 1
ATOM 8296 O O . TYR F 1 175 ? 35.208 107.418 49.888 1.00 29.94 220 TYR F O 1
ATOM 8305 N N . PHE F 1 176 ? 36.127 106.882 47.905 1.00 25.03 221 PHE F N 1
ATOM 8306 C CA . PHE F 1 176 ? 35.574 108.041 47.223 1.00 32.28 221 PHE F CA 1
ATOM 8307 C C . PHE F 1 176 ? 34.738 107.680 46.000 1.00 32.87 221 PHE F C 1
ATOM 8308 O O . PHE F 1 176 ? 34.983 106.678 45.335 1.00 29.48 221 PHE F O 1
ATOM 8316 N N . VAL F 1 177 ? 33.734 108.507 45.733 1.00 35.17 222 VAL F N 1
ATOM 8317 C CA . VAL F 1 177 ? 32.887 108.367 44.557 1.00 32.01 222 VAL F CA 1
ATOM 8318 C C . VAL F 1 177 ? 32.796 109.789 44.018 1.00 32.81 222 VAL F C 1
ATOM 8319 O O . VAL F 1 177 ? 32.381 110.704 44.729 1.00 31.05 222 VAL F O 1
ATOM 8323 N N . ASP F 1 178 ? 33.217 109.973 42.771 1.00 36.61 223 ASP F N 1
ATOM 8324 C CA . ASP F 1 178 ? 33.223 111.290 42.148 1.00 42.66 223 ASP F CA 1
ATOM 8325 C C . ASP F 1 178 ? 34.000 112.281 43.007 1.00 40.92 223 ASP F C 1
ATOM 8326 O O . ASP F 1 178 ? 33.566 113.413 43.215 1.00 37.80 223 ASP F O 1
ATOM 8331 N N . ASP F 1 179 ? 35.148 111.834 43.511 1.00 34.32 224 ASP F N 1
ATOM 8332 C CA . ASP F 1 179 ? 36.020 112.656 44.347 1.00 32.42 224 ASP F CA 1
ATOM 8333 C C . ASP F 1 179 ? 35.432 113.115 45.678 1.00 31.36 224 ASP F C 1
ATOM 8334 O O . ASP F 1 179 ? 35.850 114.132 46.229 1.00 35.23 224 ASP F O 1
ATOM 8339 N N . ARG F 1 180 ? 34.462 112.368 46.192 1.00 30.19 225 ARG F N 1
ATOM 8340 C CA . ARG F 1 180 ? 33.852 112.686 47.483 1.00 35.27 225 ARG F CA 1
ATOM 8341 C C . ARG F 1 180 ? 33.943 111.471 48.397 1.00 29.78 225 ARG F C 1
ATOM 8342 O O . ARG F 1 180 ? 33.653 110.350 47.983 1.00 27.07 225 ARG F O 1
ATOM 8350 N N . LEU F 1 181 ? 34.340 111.694 49.644 1.00 28.79 226 LEU F N 1
ATOM 8351 C CA . LEU F 1 181 ? 34.455 110.600 50.601 1.00 27.68 226 LEU F CA 1
ATOM 8352 C C . LEU F 1 181 ? 33.066 110.079 50.949 1.00 33.34 226 LEU F C 1
ATOM 8353 O O . LEU F 1 181 ? 32.201 110.845 51.363 1.00 38.22 226 LEU F O 1
ATOM 8358 N N . VAL F 1 182 ? 32.857 108.778 50.779 1.00 29.20 227 VAL F N 1
ATOM 8359 C CA . VAL F 1 182 ? 31.565 108.176 51.089 1.00 34.59 227 VAL F CA 1
ATOM 8360 C C . VAL F 1 182 ? 31.682 107.122 52.187 1.00 33.64 227 VAL F C 1
ATOM 8361 O O . VAL F 1 182 ? 30.682 106.757 52.807 1.00 32.49 227 VAL F O 1
ATOM 8373 N N . HIS F 1 184 ? 34.752 105.330 55.244 1.00 31.35 229 HIS F N 1
ATOM 8374 C CA . HIS F 1 184 ? 36.054 105.371 55.909 1.00 28.47 229 HIS F CA 1
ATOM 8375 C C . HIS F 1 184 ? 36.113 104.251 56.942 1.00 26.64 229 HIS F C 1
ATOM 8376 O O . HIS F 1 184 ? 35.442 104.318 57.973 1.00 28.86 229 HIS F O 1
ATOM 8383 N N . ASN F 1 185 ? 36.887 103.210 56.647 1.00 24.03 230 ASN F N 1
ATOM 8384 C CA . ASN F 1 185 ? 37.046 102.091 57.569 1.00 26.56 230 ASN F CA 1
ATOM 8385 C C . ASN F 1 185 ? 38.429 102.161 58.205 1.00 28.16 230 ASN F C 1
ATOM 8386 O O . ASN F 1 185 ? 39.356 102.738 57.635 1.00 25.81 230 ASN F O 1
ATOM 8391 N N . LYS F 1 186 ? 38.558 101.577 59.391 1.00 25.39 231 LYS F N 1
ATOM 8392 C CA . LYS F 1 186 ? 39.829 101.562 60.105 1.00 25.53 231 LYS F CA 1
ATOM 8393 C C . LYS F 1 186 ? 40.197 100.147 60.506 1.00 25.00 231 LYS F C 1
ATOM 8394 O O . LYS F 1 186 ? 39.347 99.258 60.573 1.00 25.80 231 LYS F O 1
ATOM 8400 N N . ALA F 1 187 ? 41.473 99.944 60.790 1.00 24.53 232 ALA F N 1
ATOM 8401 C CA . ALA F 1 187 ? 41.947 98.638 61.199 1.00 25.98 232 ALA F CA 1
ATOM 8402 C C . ALA F 1 187 ? 43.286 98.764 61.908 1.00 24.76 232 ALA F C 1
ATOM 8403 O O . ALA F 1 187 ? 44.008 99.740 61.721 1.00 24.71 232 ALA F O 1
ATOM 8405 N N . ASP F 1 188 ? 43.591 97.808 62.775 1.00 26.28 233 ASP F N 1
ATOM 8406 C CA . ASP F 1 188 ? 44.902 97.797 63.393 1.00 29.54 233 ASP F CA 1
ATOM 8407 C C . ASP F 1 188 ? 45.366 96.354 63.364 1.00 26.62 233 ASP F C 1
ATOM 8408 O O . ASP F 1 188 ? 44.555 95.429 63.225 1.00 29.36 233 ASP F O 1
ATOM 8413 N N . TYR F 1 189 ? 46.674 96.167 63.466 1.00 27.64 234 TYR F N 1
ATOM 8414 C CA . TYR F 1 189 ? 47.253 94.855 63.314 1.00 25.02 234 TYR F CA 1
ATOM 8415 C C . TYR F 1 189 ? 48.205 94.411 64.403 1.00 26.50 234 TYR F C 1
ATOM 8416 O O . TYR F 1 189 ? 48.879 95.222 65.035 1.00 29.74 234 TYR F O 1
ATOM 8425 N N . SER F 1 190 ? 48.242 93.099 64.602 1.00 33.47 235 SER F N 1
ATOM 8426 C CA . SER F 1 190 ? 49.133 92.470 65.562 1.00 28.65 235 SER F CA 1
ATOM 8427 C C . SER F 1 190 ? 49.853 91.387 64.775 1.00 35.43 235 SER F C 1
ATOM 8428 O O . SER F 1 190 ? 49.226 90.652 64.014 1.00 37.30 235 SER F O 1
ATOM 8431 N N . TYR F 1 191 ? 51.165 91.295 64.946 1.00 37.55 236 TYR F N 1
ATOM 8432 C CA . TYR F 1 191 ? 51.949 90.298 64.233 1.00 41.69 236 TYR F CA 1
ATOM 8433 C C . TYR F 1 191 ? 52.548 89.293 65.206 1.00 49.64 236 TYR F C 1
ATOM 8434 O O . TYR F 1 191 ? 53.602 88.713 64.946 1.00 48.78 236 TYR F O 1
ATOM 8443 N N . SER F 1 192 ? 51.861 89.098 66.328 1.00 55.20 237 SER F N 1
ATOM 8444 C CA . SER F 1 192 ? 52.295 88.156 67.353 1.00 65.87 237 SER F CA 1
ATOM 8445 C C . SER F 1 192 ? 51.713 86.779 67.049 1.00 75.04 237 SER F C 1
ATOM 8446 O O . SER F 1 192 ? 50.604 86.670 66.525 1.00 75.56 237 SER F O 1
ATOM 8449 N N . GLY F 1 193 ? 52.463 85.729 67.372 1.00 84.39 238 GLY F N 1
ATOM 8450 C CA . GLY F 1 193 ? 51.982 84.379 67.131 1.00 90.62 238 GLY F CA 1
ATOM 8451 C C . GLY F 1 193 ? 52.701 83.664 66.005 1.00 96.64 238 GLY F C 1
ATOM 8452 O O . GLY F 1 193 ? 53.636 84.200 65.415 1.00 96.18 238 GLY F O 1
ATOM 8453 N N . THR F 1 194 ? 52.261 82.445 65.706 1.00 101.37 239 THR F N 1
ATOM 8454 C CA . THR F 1 194 ? 52.863 81.645 64.646 1.00 102.61 239 THR F CA 1
ATOM 8455 C C . THR F 1 194 ? 51.845 80.664 64.077 1.00 102.87 239 THR F C 1
ATOM 8456 O O . THR F 1 194 ? 50.647 80.807 64.379 1.00 101.55 239 THR F O 1
#